Protein 5JY1 (pdb70)

Secondary structure (DSSP, 8-state):
--TTTT-EEEEETTTSHHHHHHHHHHHHTT-EEEEEES-HHHHHHHHHHHHHTT-EEEEEE--TT-HHHHHHHHHHHHHHHS---EEEE----------GGG--HHHHHHHIIIIIIHHHHHHHHHHHHHHHHT-EEEEEE--THHHHT-TT-HHHHHHHHHHHHHHHHHHHHHGGGTEEEEEEEE--SSHHHHHHHHH-TTHHHHHHHTSTT-SPPPIIIIIHHHHHHHHSGGGTT--S-EEEESTTTTTTB-----TTS-S---/--TTTT-EEEEETTTSHHHHHHHHHHHHTT-EEEEEES-HHHHHHHHHHHHHTT-EEEEEE--TT-HHHHHHHHHHHHHHHS---EEEE----------GGG--HHHHHHHIIIIIIHHHHHHHHHHHHHHHHT-EEEEEE--THHHHT-TT-HHHHHHHHHHHHHHHHHHHHHGGGTEEEEEEEE--SSHHHHHHHHH-TTHHHHHHHTSTT-SPPPIIIIIHHHHHHHTSGGGTT--S-EEEESTTTTTTB-----TTS-S---/--TTTT-EEEEETTTSHHHHHHHHHHHHTT-EEEEEES-HHHHHHHHHHHHHTT-EEEEEE--TT-HHHHHHHHHHHHHHHS---EEEE----------GGG--HHHHHHHIIIIIIHHHHHHHHHHHHHHHHT-EEEEEE--THHHHT-TT-HHHHHHHHHHHHHHHHHHHHHGGGTEEEEEEEE--SSHHHHHHHHH-TTHHHHHHHTSTT-SPPPIIIIIHHHHHHHTSGGGTT--S-EEEESTTTTTTB-----TTS-S---/--TTTT-EEEEETTTSHHHHHHHHHHHHTT-EEEEEES-HHHHHHHHHHHHHTT-EEEEEE--TT-HHHHHHHHHHHHHHHS---EEEE----------GGG--HHHHHHHIIIIIIHHHHHHHHHHHHHHHHT-EEEEEE--THHHHT-TT-HHHHHHHHHHHHHHHHHHHHHGGGTEEEEEEEE--SSHHHHHHHHH-TTHHHHHHHTSTT-SPPPIIIIIHHHHHHHTSGGGTT--S-EEEESTTTTTTB-----TTS-S---

InterPro domains:
  IPR002347 Short-chain dehydrogenase/reductase SDR [PF13561] (13-250)
  IPR002347 Short-chain dehydrogenase/reductase SDR [PR00080] (82-93)
  IPR002347 Short-chain dehydrogenase/reductase SDR [PR00080] (136-144)
  IPR002347 Short-chain dehydrogenase/reductase SDR [PR00080] (156-175)
  IPR002347 Short-chain dehydrogenase/reductase SDR [PR00081] (8-25)
  IPR002347 Short-chain dehydrogenase/reductase SDR [PR00081] (82-93)
  IPR002347 Short-chain dehydrogenase/reductase SDR [PR00081] (130-146)
  IPR002347 Short-chain dehydrogenase/reductase SDR [PR00081] (156-175)
  IPR002347 Short-chain dehydrogenase/reductase SDR [PR00081] (177-194)
  IPR002347 Short-chain dehydrogenase/reductase SDR [PR00081] (212-232)
  IPR020904 Short-chain dehydrogenase/reductase, conserved site [PS00061] (143-171)
  IPR036291 NAD(P)-binding domain superfamily [SSF51735] (5-251)

Nearest PDB structures (foldseek):
  5jy1-assembly1_D  TM=1.003E+00  e=1.343E-52  Paraburkholderia xenovorans LB400
  7djs-assembly1_D  TM=9.530E-01  e=1.860E-24  Pseudomonas aeruginosa
  6ixm-assembly1_B  TM=9.613E-01  e=5.898E-24  Chryseobacterium sp. CA49
  8y83-assembly1_A  TM=9.574E-01  e=8.338E-24  Sphingobacterium siyangense
  2zat-assembly1_A  TM=9.515E-01  e=1.794E-20  Sus scrofa

Solvent-accessible surface area: 34469 Å² total; per-residue (Å²): 126,27,59,1,83,149,63,3,0,4,0,5,16,0,6,36,28,31,0,78,0,0,0,42,11,0,7,83,47,27,1,0,0,0,0,1,16,105,71,70,84,53,0,113,49,1,10,93,52,2,108,95,80,74,21,116,3,45,13,24,120,3,50,17,59,42,82,69,28,4,62,39,1,8,131,28,0,42,130,113,56,46,14,1,5,0,0,0,11,22,21,91,70,92,19,75,90,39,24,1,43,102,4,54,24,125,36,0,105,80,5,5,31,6,3,1,23,8,5,0,34,0,1,43,15,0,3,80,11,0,81,130,91,85,20,0,0,1,0,0,8,6,11,10,18,3,60,10,0,2,14,38,56,0,0,45,0,0,0,9,7,0,2,14,0,2,1,57,0,0,0,4,0,0,0,14,15,18,0,0,0,0,0,0,1,20,32,21,55,12,76,71,24,120,123,83,30,93,93,70,136,61,44,40,138,63,21,20,29,26,14,6,0,7,28,23,2,52,18,31,100,1,0,0,24,0,0,5,0,1,0,2,79,16,0,74,0,0,0,3,12,36,0,21,0,1,0,0,12,36,5,13,8,51,81,36,41,38,117,78,37,144,35,100,64,78,134,23,59,1,82,150,63,2,0,2,0,6,15,0,2,35,27,30,0,68,0,0,0,42,11,0,7,83,48,20,1,0,0,0,0,1,16,92,68,82,86,42,0,111,82,0,7,76,33,1,113,147,78,72,19,93,7,44,10,26,114,4,52,14,59,41,85,69,28,4,61,38,1,7,150,31,0,43,134,105,61,45,14,0,4,0,0,0,11,22,21,95,65,90,17,75,94,37,23,1,51,101,4,54,23,121,32,0,104,81,4,6,33,6,5,1,32,9,6,0,36,1,1,47,20,0,10,97,10,0,98,124,87,78,20,0,0,1,0,0,9,6,10,10,17,3,58,10,0,2,13,38,56,0,0,42,0,0,0,11,7,1,1,15,0,2,1,58,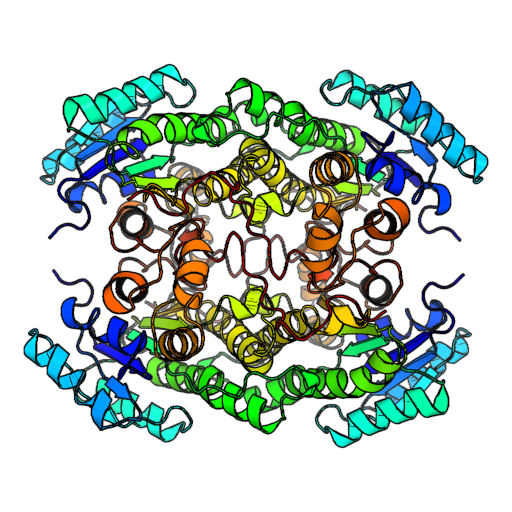0,0,0,4,0,0,0,15,3,22,0,0,0,0,0,0,1,21,31,18,54,12,78,68,24,118,121,84,29,92,92,75,136,56,44,39,137,62,21,18,22,27,17,9,0,7,26,21,2,50,17,28,100,3,0,0,26,0,0,4,0,1,0,2,82,14,0,73,0,0,0,3,12,35,0,20,0,0,0,0,12,36,6,10,8,49,80,37,39,34,117,73,38,126,44,111,49,79,139,24,57,1,75,152,63,3,0,4,0,6,15,0,6,37,26,31,0,75,0,0,0,42,13,0,8,85,46,20,0,0,0,0,0,1,17,93,68,76,88,53,0,113,102,1,8,90,34,2,108,92,84,73,18,95,6,44,12,26,118,4,51,14,60,43,79,69,27,4,60,38,1,8,131,31,0,43,130,119,65,45,14,0,4,0,0,0,10,21,23,92,68,88,20,75,90,44,28,1,37,106,4,54,22,128,36,0,76,82,5,1,25,4,5,1,26,8,4,1,36,1,2,46,18,0,3,76,10,0,82,126,88,88,19,0,1,1,0,0,9,6,10,11,18,3,58,10,0,2,16,38,56,0,0,44,0,0,0,9,7,0,2,14,0,2,1,58,0,0,0,5,0,0,0,10,10,22,0,1,0,0,0,0,1,20,30,21,57,13,88,76,24,122,66,82,29,93,92,74,135,59,46,43,118,58,21,22,18,24,13,6,0,6,32,22,2,47,18,41,109,1,0,0,23,0,0,3,0,1,0,1,82,14,0,72,0,1,0,3,12,36,0,20,0,1,0,0,12,35,6,12,7,49,75,35,66,33,117,76,41,44,36,117,79,78,142,22,61,1,88,160,61,5,0,4,0,5,16,0,5,35,27,32,0,78,0,0,0,42,11,0,7,85,46,16,1,0,0,0,0,1,17,91,70,78,70,45,0,113,101,2,6,95,53,2,110,93,80,73,20,111,3,41,12,24,119,3,50,15,61,42,85,68,28,4,63,37,1,9,134,28,0,45,131,114,58,43,13,1,4,0,0,0,10,21,22,93,69,85,18,75,92,36,26,1,51,102,4,54,26,121,35,0,107,79,4,6,32,8,4,1,33,7,4,0,35,1,2,46,18,0,10,96,10,1,94,121,88,73,21,0,0,0,0,0,8,6,12,10,18,3,58,10,0,2,16,39,58,0,0,43,0,0,0,10,7,0,2,15,0,2,0,56,0,0,0,5,0,0,0,9,1,22,0,0,0,1,0,0,1,20,32,19,55,14,80,66,25,120,117,81,29,92,92,70,136,60,42,41,142,64,21,18,29,27,14,5,0,8,28,22,2,53,16,31,101,1,0,0,25,0,0,4,0,0,0,1,80,16,0,62,0,0,0,3,12,37,0,20,0,1,0,0,11,37,5,12,9,50,82,36,40,36,118,78,40,132,35,101,68,78

Organism: Paraburkholderia xenovorans (strain LB400) (NCBI:txid266265)

Structure (mmCIF, N/CA/C/O backbone):
data_5JY1
#
_entry.id   5JY1
#
_cell.length_a   68.410
_cell.length_b   95.700
_cell.length_c   84.140
_cell.angle_alpha   90.000
_cell.angle_beta   98.520
_cell.angle_gamma   90.000
#
_symmetry.space_group_name_H-M   'P 1 21 1'
#
loop_
_entity.id
_entity.type
_entity.pdbx_description
1 polymer 'Putative short-chain dehydrogenase/reductase'
2 non-polymer NICOTINAMIDE-ADENINE-DINUCLEOTIDE
3 non-polymer 'CHLORIDE ION'
4 non-polymer 1,2-ETHANEDIOL
5 non-polymer 'ACETATE ION'
6 water water
#
loop_
_atom_site.group_PDB
_atom_site.id
_atom_site.type_symbol
_atom_site.label_atom_id
_atom_site.label_alt_id
_atom_site.label_comp_id
_atom_site.label_asym_id
_atom_site.label_entity_id
_atom_site.label_seq_id
_atom_site.pdbx_PDB_ins_code
_atom_site.Cartn_x
_atom_site.Cartn_y
_atom_site.Cartn_z
_atom_site.occupancy
_atom_site.B_iso_or_equiv
_atom_site.auth_seq_id
_atom_site.auth_comp_id
_atom_site.auth_asym_id
_atom_site.auth_atom_id
_atom_site.pdbx_PDB_model_num
ATOM 1 N N . MET A 1 9 ? 29.114 -8.637 9.473 1.00 59.68 1 MET A N 1
ATOM 2 C CA . MET A 1 9 ? 28.958 -8.645 10.922 1.00 58.31 1 MET A CA 1
ATOM 3 C C . MET A 1 9 ? 27.784 -7.766 11.337 1.00 49.57 1 MET A C 1
ATOM 4 O O . MET A 1 9 ? 27.813 -6.552 11.131 1.00 52.28 1 MET A O 1
ATOM 6 N N . GLY A 1 10 ? 26.752 -8.378 11.918 1.00 33.82 2 GLY A N 1
ATOM 7 C CA . GLY A 1 10 ? 25.623 -7.606 12.400 1.00 26.01 2 GLY A CA 1
ATOM 8 C C . GLY A 1 10 ? 26.015 -6.693 13.546 1.00 28.79 2 GLY A C 1
ATOM 9 O O . GLY A 1 10 ? 26.897 -6.999 14.345 1.00 34.28 2 GLY A O 1
ATOM 10 N N . LEU A 1 11 ? 25.328 -5.553 13.631 1.00 23.53 3 LEU A N 1
ATOM 11 C CA . LEU A 1 11 ? 25.675 -4.526 14.604 1.00 22.18 3 LEU A CA 1
ATOM 12 C C . LEU A 1 11 ? 25.286 -4.889 16.027 1.00 24.64 3 LEU A C 1
ATOM 13 O O . LEU A 1 11 ? 25.754 -4.228 16.962 1.00 23.43 3 LEU A O 1
ATOM 18 N N . LEU A 1 12 ? 24.450 -5.912 16.216 1.00 21.62 4 LEU A N 1
ATOM 19 C CA . LEU A 1 12 ? 23.977 -6.285 17.546 1.00 20.30 4 LEU A CA 1
ATOM 20 C C . LEU A 1 12 ? 24.272 -7.750 17.850 1.00 25.74 4 LEU A C 1
ATOM 21 O O . LEU A 1 12 ? 23.583 -8.367 18.669 1.00 22.79 4 LEU A O 1
ATOM 26 N N . GLU A 1 13 ? 25.290 -8.320 17.203 1.00 24.85 5 GLU A N 1
ATOM 27 C CA A GLU A 1 13 ? 25.626 -9.716 17.447 0.58 33.46 5 GLU A CA 1
ATOM 28 C CA B GLU A 1 13 ? 25.643 -9.714 17.444 0.42 33.78 5 GLU A CA 1
ATOM 29 C C . GLU A 1 13 ? 25.947 -9.940 18.919 1.00 25.74 5 GLU A C 1
ATOM 30 O O . GLU A 1 13 ? 26.564 -9.096 19.577 1.00 24.92 5 GLU A O 1
ATOM 41 N N . GLN A 1 14 ? 25.496 -11.085 19.435 1.00 25.42 6 GLN A N 1
ATOM 42 C CA . GLN A 1 14 ? 25.679 -11.503 20.824 1.00 24.47 6 GLN A CA 1
ATOM 43 C C . GLN A 1 14 ? 25.021 -10.560 21.831 1.00 24.69 6 GLN A C 1
ATOM 44 O O . GLN A 1 14 ? 25.314 -10.640 23.028 1.00 27.70 6 GLN A O 1
ATOM 50 N N . ARG A 1 15 ? 24.120 -9.682 21.388 1.00 21.61 7 ARG A N 1
ATOM 51 C CA . ARG A 1 15 ? 23.345 -8.841 22.292 1.00 15.94 7 ARG A CA 1
ATOM 52 C C . ARG A 1 15 ? 21.897 -9.325 22.368 1.00 21.27 7 ARG A C 1
ATOM 53 O O . ARG A 1 15 ? 21.384 -9.980 21.457 1.00 19.46 7 ARG A O 1
ATOM 61 N N . VAL A 1 16 ? 21.236 -9.004 23.480 1.00 18.35 8 VAL A N 1
ATOM 62 C CA . VAL A 1 16 ? 19.857 -9.406 23.737 1.00 18.87 8 VAL A CA 1
ATOM 63 C C . VAL A 1 16 ? 19.033 -8.139 23.925 1.00 18.38 8 VAL A C 1
ATOM 64 O O . VAL A 1 16 ? 19.451 -7.229 24.651 1.00 18.11 8 VAL A O 1
ATOM 68 N N . ALA A 1 17 ? 17.880 -8.066 23.255 1.00 17.00 9 ALA A N 1
ATOM 69 C CA . ALA A 1 17 ? 17.036 -6.878 23.257 1.00 15.37 9 ALA A CA 1
ATOM 70 C C . ALA A 1 17 ? 15.623 -7.237 23.694 1.00 19.41 9 ALA A C 1
ATOM 71 O O . ALA A 1 17 ? 15.117 -8.312 23.373 1.00 20.32 9 ALA A O 1
ATOM 73 N N . LEU A 1 18 ? 14.987 -6.332 24.431 1.00 15.62 10 LEU A N 1
ATOM 74 C CA . LEU A 1 18 ? 13.575 -6.451 24.767 1.00 15.89 10 LEU A CA 1
ATOM 75 C C . LEU A 1 18 ? 12.853 -5.216 24.245 1.00 17.16 10 LEU A C 1
ATOM 76 O O . LEU A 1 18 ? 13.220 -4.086 24.588 1.00 16.39 10 LEU A O 1
ATOM 81 N N . VAL A 1 19 ? 11.820 -5.436 23.431 1.00 16.23 11 VAL A N 1
ATOM 82 C CA . VAL A 1 19 ? 11.050 -4.367 22.800 1.00 17.48 11 VAL A CA 1
ATOM 83 C C . VAL A 1 19 ? 9.598 -4.500 23.251 1.00 17.22 11 VAL A C 1
ATOM 84 O O . VAL A 1 19 ? 8.941 -5.505 22.947 1.00 17.72 11 VAL A O 1
ATOM 88 N N . THR A 1 20 ? 9.092 -3.496 23.968 1.00 17.14 12 THR A N 1
ATOM 89 C CA . THR A 1 20 ? 7.698 -3.546 24.389 1.00 19.25 12 THR A CA 1
ATOM 90 C C . THR A 1 20 ? 6.787 -3.137 23.239 1.00 19.31 12 THR A C 1
ATOM 91 O O . THR A 1 20 ? 7.151 -2.325 22.387 1.00 18.66 12 THR A O 1
ATOM 95 N N . GLY A 1 21 ? 5.599 -3.732 23.209 1.00 20.88 13 GLY A N 1
ATOM 96 C CA . GLY A 1 21 ? 4.658 -3.453 22.138 1.00 21.82 13 GLY A CA 1
ATOM 97 C C . GLY A 1 21 ? 5.156 -3.847 20.766 1.00 22.60 13 GLY A C 1
ATOM 98 O O . GLY A 1 21 ? 4.794 -3.206 19.777 1.00 22.79 13 GLY A O 1
ATOM 99 N N . ALA A 1 22 ? 5.970 -4.896 20.678 1.00 20.37 14 ALA A N 1
ATOM 100 C CA . ALA A 1 22 ? 6.634 -5.270 19.436 1.00 23.15 14 ALA A CA 1
ATOM 101 C C . ALA A 1 22 ? 5.769 -6.116 18.513 1.00 26.26 14 ALA A C 1
ATOM 102 O O . ALA A 1 22 ? 6.289 -6.635 17.518 1.00 23.64 14 ALA A O 1
ATOM 104 N N . GLY A 1 23 ? 4.473 -6.274 18.807 1.00 21.34 15 GLY A N 1
ATOM 105 C CA . GLY A 1 23 ? 3.604 -7.006 17.904 1.00 22.27 15 GLY A CA 1
ATOM 106 C C . GLY A 1 23 ? 3.194 -6.240 16.663 1.00 26.78 15 GLY A C 1
ATOM 107 O O . GLY A 1 23 ? 2.810 -6.860 15.667 1.00 30.08 15 GLY A O 1
ATOM 108 N N . GLY A 1 24 ? 3.261 -4.911 16.694 1.00 26.38 16 GLY A N 1
ATOM 109 C CA . GLY A 1 24 ? 2.829 -4.130 15.555 1.00 31.23 16 GLY A CA 1
ATOM 110 C C . GLY A 1 24 ? 3.578 -2.819 15.442 1.00 26.33 16 GLY A C 1
ATOM 111 O O . GLY A 1 24 ? 4.418 -2.482 16.280 1.00 23.46 16 GLY A O 1
ATOM 112 N N . GLY A 1 25 ? 3.279 -2.095 14.361 1.00 27.48 17 GLY A N 1
ATOM 113 C CA . GLY A 1 25 ? 3.715 -0.714 14.215 1.00 26.73 17 GLY A CA 1
ATOM 114 C C . GLY A 1 25 ? 5.219 -0.545 14.282 1.00 29.90 17 GLY A C 1
ATOM 115 O O . GLY A 1 25 ? 5.994 -1.322 13.710 1.00 21.79 17 GLY A O 1
ATOM 116 N N . ILE A 1 26 ? 5.645 0.497 14.998 1.00 25.42 18 ILE A N 1
ATOM 117 C CA . ILE A 1 26 ? 7.069 0.802 15.079 1.00 21.18 18 ILE A CA 1
ATOM 118 C C . ILE A 1 26 ? 7.809 -0.272 15.868 1.00 17.71 18 ILE A C 1
ATOM 119 O O . ILE A 1 26 ? 8.930 -0.658 15.511 1.00 20.72 18 ILE A O 1
ATOM 124 N N . GLY A 1 27 ? 7.199 -0.779 16.943 1.00 18.24 19 GLY A N 1
ATOM 125 C CA . GLY A 1 27 ? 7.865 -1.797 17.739 1.00 20.41 19 GLY A CA 1
ATOM 126 C C . GLY A 1 27 ? 8.183 -3.042 16.935 1.00 20.07 19 GLY A C 1
ATOM 127 O O . GLY A 1 27 ? 9.253 -3.635 17.086 1.00 19.63 19 GLY A O 1
ATOM 128 N N . ARG A 1 28 ? 7.251 -3.454 16.069 1.00 18.97 20 ARG A N 1
ATOM 129 C CA . ARG A 1 28 ? 7.497 -4.582 15.177 1.00 20.58 20 ARG A CA 1
ATOM 130 C C . ARG A 1 28 ? 8.635 -4.281 14.211 1.00 21.53 20 ARG A C 1
ATOM 131 O O . ARG A 1 28 ? 9.485 -5.142 13.947 1.00 20.67 20 ARG A O 1
ATOM 139 N N . GLY A 1 29 ? 8.657 -3.068 13.660 1.00 23.31 21 GLY A N 1
ATOM 140 C CA . GLY A 1 29 ? 9.726 -2.709 12.745 1.00 19.93 21 GLY A CA 1
ATOM 141 C C . GLY A 1 29 ? 11.076 -2.692 13.430 1.00 20.06 21 GLY A C 1
ATOM 142 O O . GLY A 1 29 ? 12.073 -3.157 12.869 1.00 19.78 21 GLY A O 1
ATOM 143 N N . VAL A 1 30 ? 11.125 -2.170 14.658 1.00 16.18 22 VAL A N 1
ATOM 144 C CA . VAL A 1 30 ? 12.367 -2.178 15.427 1.00 16.64 22 VAL A CA 1
ATOM 145 C C . VAL A 1 30 ? 12.794 -3.610 15.741 1.00 19.97 22 VAL A C 1
ATOM 146 O O . VAL A 1 30 ? 13.967 -3.974 15.591 1.00 17.60 22 VAL A O 1
ATOM 150 N N . ALA A 1 31 ? 11.850 -4.445 16.191 1.00 19.28 23 ALA A N 1
ATOM 151 C CA . ALA A 1 31 ? 12.193 -5.822 16.531 1.00 17.70 23 ALA A CA 1
ATOM 152 C C . ALA A 1 31 ? 12.765 -6.568 15.331 1.00 21.04 23 ALA A C 1
ATOM 153 O O . ALA A 1 31 ? 13.757 -7.291 15.460 1.00 19.63 23 ALA A O 1
ATOM 155 N N . ARG A 1 32 ? 12.145 -6.416 14.158 1.00 20.01 24 ARG A N 1
ATOM 156 C CA . ARG A 1 32 ? 12.653 -7.082 12.961 1.00 18.70 24 ARG A CA 1
ATOM 157 C C . ARG A 1 32 ? 14.023 -6.542 12.562 1.00 27.43 24 ARG A C 1
ATOM 158 O O . ARG A 1 32 ? 14.897 -7.312 12.139 1.00 23.82 24 ARG A O 1
ATOM 166 N N . SER A 1 33 ? 14.228 -5.223 12.685 1.00 23.24 25 SER A N 1
ATOM 167 C CA A SER A 1 33 ? 15.540 -4.648 12.393 0.68 17.41 25 SER A CA 1
ATOM 168 C CA B SER A 1 33 ? 15.534 -4.643 12.395 0.32 18.85 25 SER A CA 1
ATOM 169 C C . SER A 1 33 ? 16.600 -5.200 13.332 1.00 21.88 25 SER A C 1
ATOM 170 O O . SER A 1 33 ? 17.708 -5.532 12.899 1.00 21.86 25 SER A O 1
ATOM 175 N N . PHE A 1 34 ? 16.279 -5.302 14.626 1.00 19.72 26 PHE A N 1
ATOM 176 C CA . PHE A 1 34 ? 17.207 -5.884 15.593 1.00 18.18 26 PHE A CA 1
ATOM 177 C C . PHE A 1 34 ? 17.524 -7.336 15.252 1.00 21.69 26 PHE A C 1
ATOM 178 O O . PHE A 1 34 ? 18.672 -7.779 15.379 1.00 19.25 26 PHE A O 1
ATOM 186 N N . GLY A 1 35 ? 16.507 -8.107 14.864 1.00 16.77 27 GLY A N 1
ATOM 187 C CA . GLY A 1 35 ? 16.749 -9.499 14.525 1.00 19.87 27 GLY A CA 1
ATOM 188 C C . GLY A 1 35 ? 17.726 -9.650 13.377 1.00 25.06 27 GLY A C 1
ATOM 189 O O . GLY A 1 35 ? 18.584 -10.536 13.393 1.00 25.84 27 GLY A O 1
ATOM 190 N N . ASN A 1 36 ? 17.623 -8.771 12.374 1.00 25.20 28 ASN A N 1
ATOM 191 C CA . ASN A 1 36 ? 18.514 -8.842 11.222 1.00 24.33 28 ASN A CA 1
ATOM 192 C C . ASN A 1 36 ? 19.928 -8.376 11.551 1.00 23.92 28 ASN A C 1
ATOM 193 O O . ASN A 1 36 ? 20.856 -8.674 10.792 1.00 27.41 28 ASN A O 1
ATOM 198 N N . GLU A 1 37 ? 20.117 -7.660 12.660 1.00 19.87 29 GLU A N 1
ATOM 199 C CA . GLU A 1 37 ? 21.450 -7.284 13.112 1.00 20.94 29 GLU A CA 1
ATOM 200 C C . GLU A 1 37 ? 22.035 -8.265 14.124 1.00 20.58 29 GLU A C 1
ATOM 201 O O . GLU A 1 37 ? 23.076 -7.972 14.717 1.00 23.81 29 GLU A O 1
ATOM 207 N N . GLY A 1 38 ? 21.396 -9.415 14.339 1.00 21.65 30 GLY A N 1
ATOM 208 C CA . GLY A 1 38 ? 21.972 -10.465 15.148 1.00 20.24 30 GLY A CA 1
ATOM 209 C C . GLY A 1 38 ? 21.557 -10.488 16.604 1.00 21.43 30 GLY A C 1
ATOM 210 O O . GLY A 1 38 ? 22.035 -11.352 17.348 1.00 25.49 30 GLY A O 1
ATOM 211 N N . ALA A 1 39 ? 20.697 -9.576 17.040 1.00 18.02 31 ALA A N 1
ATOM 212 C CA . ALA A 1 39 ? 20.254 -9.599 18.425 1.00 16.32 31 ALA A CA 1
ATOM 213 C C . ALA A 1 39 ? 19.183 -10.662 18.612 1.00 22.08 31 ALA A C 1
ATOM 214 O O . ALA A 1 39 ? 18.427 -10.979 17.690 1.00 23.97 31 ALA A O 1
ATOM 216 N N . ALA A 1 40 ? 19.141 -11.232 19.815 1.00 20.59 32 ALA A N 1
ATOM 217 C CA . ALA A 1 40 ? 18.019 -12.053 20.242 1.00 20.37 32 ALA A CA 1
ATOM 218 C C . ALA A 1 40 ? 16.967 -11.105 20.793 1.00 20.33 32 ALA A C 1
ATOM 219 O O . ALA A 1 40 ? 17.271 -10.284 21.667 1.00 21.69 32 ALA A O 1
ATOM 221 N N . VAL A 1 41 ? 15.751 -11.176 20.266 1.00 16.94 33 VAL A N 1
ATOM 222 C CA . VAL A 1 41 ? 14.752 -10.147 20.539 1.00 20.67 33 VAL A CA 1
ATOM 223 C C . VAL A 1 41 ? 13.597 -10.752 21.323 1.00 17.17 33 VAL A C 1
ATOM 224 O O . VAL A 1 41 ? 12.905 -11.650 20.827 1.00 19.41 33 VAL A O 1
ATOM 228 N N . ILE A 1 42 ? 13.364 -10.222 22.522 1.00 20.93 34 ILE A N 1
ATOM 229 C CA . ILE A 1 42 ? 12.167 -10.549 23.292 1.00 20.56 34 ILE A CA 1
ATOM 230 C C . ILE A 1 42 ? 11.018 -9.666 22.825 1.00 18.66 34 ILE A C 1
ATOM 231 O O . ILE A 1 42 ? 11.108 -8.431 22.851 1.00 18.72 34 ILE A O 1
ATOM 236 N N . ILE A 1 43 ? 9.928 -10.300 22.404 1.00 19.63 35 ILE A N 1
ATOM 237 C CA . ILE A 1 43 ? 8.748 -9.596 21.906 1.00 22.44 35 ILE A CA 1
ATOM 238 C C . ILE A 1 43 ? 7.833 -9.452 23.116 1.00 20.28 35 ILE A C 1
ATOM 239 O O . ILE A 1 43 ? 7.060 -10.351 23.445 1.00 21.45 35 ILE A O 1
ATOM 244 N N . ALA A 1 44 ? 7.959 -8.323 23.815 1.00 17.01 36 ALA A N 1
ATOM 245 C CA . ALA A 1 44 ? 7.233 -8.110 25.070 1.00 15.80 36 ALA A CA 1
ATOM 246 C C . ALA A 1 44 ? 5.921 -7.403 24.753 1.00 23.04 36 ALA A C 1
ATOM 247 O O . ALA A 1 44 ? 5.810 -6.179 24.829 1.00 18.72 36 ALA A O 1
ATOM 249 N N . GLU A 1 45 ? 4.901 -8.198 24.425 1.00 20.98 37 GLU A N 1
ATOM 250 C CA . GLU A 1 45 ? 3.681 -7.729 23.780 1.00 25.54 37 GLU A CA 1
ATOM 251 C C . GLU A 1 45 ? 2.460 -8.313 24.489 1.00 25.08 37 GLU A C 1
ATOM 252 O O . GLU A 1 45 ? 2.477 -9.473 24.909 1.00 24.90 37 GLU A O 1
ATOM 258 N N . ILE A 1 46 ? 1.399 -7.507 24.632 1.00 22.45 38 ILE A N 1
ATOM 259 C CA . ILE A 1 46 ? 0.195 -7.984 25.325 1.00 23.11 38 ILE A CA 1
ATOM 260 C C . ILE A 1 46 ? -0.715 -8.790 24.393 1.00 25.27 38 ILE A C 1
ATOM 261 O O . ILE A 1 46 ? -1.434 -9.695 24.849 1.00 26.15 38 ILE A O 1
ATOM 266 N N . ASN A 1 47 ? -0.701 -8.486 23.095 1.00 24.91 39 ASN A N 1
ATOM 267 C CA . ASN A 1 47 ? -1.516 -9.191 22.111 1.00 29.24 39 ASN A CA 1
ATOM 268 C C . ASN A 1 47 ? -0.787 -10.470 21.722 1.00 28.21 39 ASN A C 1
ATOM 269 O O . ASN A 1 47 ? 0.234 -10.425 21.028 1.00 28.49 39 ASN A O 1
ATOM 274 N N . GLU A 1 48 ? -1.310 -11.614 22.167 1.00 28.03 40 GLU A N 1
ATOM 275 C CA . GLU A 1 48 ? -0.614 -12.871 21.926 1.00 28.84 40 GLU A CA 1
ATOM 276 C C . GLU A 1 48 ? -0.516 -13.178 20.436 1.00 31.02 40 GLU A C 1
ATOM 277 O O . GLU A 1 48 ? 0.497 -13.714 19.971 1.00 29.32 40 GLU A O 1
ATOM 283 N N . SER A 1 49 ? -1.556 -12.841 19.669 1.00 31.69 41 SER A N 1
ATOM 284 C CA . SER A 1 49 ? -1.575 -13.200 18.255 1.00 33.64 41 SER A CA 1
ATOM 285 C C . SER A 1 49 ? -0.500 -12.449 17.475 1.00 31.26 41 SER A C 1
ATOM 286 O O . SER A 1 49 ? 0.291 -13.055 16.742 1.00 31.03 41 SER A O 1
ATOM 289 N N . THR A 1 50 ? -0.455 -11.126 17.611 1.00 29.61 42 THR A N 1
ATOM 290 C CA . THR A 1 50 ? 0.552 -10.371 16.874 1.00 28.06 42 THR A CA 1
ATOM 291 C C . THR A 1 50 ? 1.943 -10.575 17.460 1.00 28.35 42 THR A C 1
ATOM 292 O O . THR A 1 50 ? 2.934 -10.552 16.718 1.00 29.40 42 THR A O 1
ATOM 296 N N . GLY A 1 51 ? 2.038 -10.780 18.777 1.00 25.14 43 GLY A N 1
ATOM 297 C CA . GLY A 1 51 ? 3.340 -11.014 19.387 1.00 25.92 43 GLY A CA 1
ATOM 298 C C . GLY A 1 51 ? 3.995 -12.289 18.892 1.00 27.98 43 GLY A C 1
ATOM 299 O O . GLY A 1 51 ? 5.193 -12.310 18.594 1.00 23.69 43 GLY A O 1
ATOM 300 N N . ARG A 1 52 ? 3.221 -13.370 18.799 1.00 27.21 44 ARG A N 1
ATOM 301 C CA . ARG A 1 52 ? 3.762 -14.610 18.252 1.00 26.84 44 ARG A CA 1
ATOM 302 C C . ARG A 1 52 ? 4.079 -14.473 16.769 1.00 31.83 44 ARG A C 1
ATOM 303 O O . ARG A 1 52 ? 5.056 -15.058 16.291 1.00 29.94 44 ARG A O 1
ATOM 311 N N . GLN A 1 53 ? 3.281 -13.696 16.032 1.00 35.02 45 GLN A N 1
ATOM 312 C CA . GLN A 1 53 ? 3.531 -13.523 14.603 1.00 33.16 45 GLN A CA 1
ATOM 313 C C . GLN A 1 53 ? 4.891 -12.884 14.350 1.00 27.47 45 GLN A C 1
ATOM 314 O O . GLN A 1 53 ? 5.597 -13.266 13.409 1.00 32.36 45 GLN A O 1
ATOM 316 N N . VAL A 1 54 ? 5.284 -11.922 15.189 1.00 25.94 46 VAL A N 1
ATOM 317 C CA . VAL A 1 54 ? 6.566 -11.249 14.997 1.00 26.64 46 VAL A CA 1
ATOM 318 C C . VAL A 1 54 ? 7.721 -12.147 15.424 1.00 27.08 46 VAL A C 1
ATOM 319 O O . VAL A 1 54 ? 8.770 -12.175 14.767 1.00 27.47 46 VAL A O 1
ATOM 323 N N . GLU A 1 55 ? 7.561 -12.880 16.533 1.00 25.17 47 GLU A N 1
ATOM 324 C CA . GLU A 1 55 ? 8.558 -13.881 16.912 1.00 24.16 47 GLU A CA 1
ATOM 325 C C . GLU A 1 55 ? 8.852 -14.821 15.747 1.00 26.99 47 GLU A C 1
ATOM 326 O O . GLU A 1 55 ? 10.013 -15.063 15.398 1.00 28.44 47 GLU A O 1
ATOM 332 N N . GLN A 1 56 ? 7.800 -15.341 15.115 1.00 28.98 48 GLN A N 1
ATOM 333 C CA . GLN A 1 56 ? 7.986 -16.275 14.012 1.00 30.72 48 GLN A CA 1
ATOM 334 C C . GLN A 1 56 ? 8.577 -15.593 12.784 1.00 34.32 48 GLN A C 1
ATOM 335 O O . GLN A 1 56 ? 9.362 -16.212 12.056 1.00 32.75 48 GLN A O 1
ATOM 341 N N . GLU A 1 57 ? 8.214 -14.330 12.532 1.00 31.23 49 GLU A N 1
ATOM 342 C CA . GLU A 1 57 ? 8.811 -13.598 11.416 1.00 32.53 49 GLU A CA 1
ATOM 343 C C . GLU A 1 57 ? 10.321 -13.492 11.579 1.00 32.03 49 GLU A C 1
ATOM 344 O O . GLU A 1 57 ? 11.080 -13.728 10.631 1.00 31.54 49 GLU A O 1
ATOM 350 N N . ILE A 1 58 ? 10.775 -13.134 12.780 1.00 24.26 50 ILE A N 1
ATOM 351 C CA . ILE A 1 58 ? 12.206 -12.985 13.024 1.00 25.51 50 ILE A CA 1
ATOM 352 C C . ILE A 1 58 ? 12.917 -14.320 12.852 1.00 33.38 50 ILE A C 1
ATOM 353 O O . ILE A 1 58 ? 14.005 -14.388 12.268 1.00 34.36 50 ILE A O 1
ATOM 358 N N . ARG A 1 59 ? 12.306 -15.404 13.343 1.00 27.66 51 ARG A N 1
ATOM 359 C CA . ARG A 1 59 ? 12.910 -16.725 13.193 1.00 31.84 51 ARG A CA 1
ATOM 360 C C . ARG A 1 59 ? 12.982 -17.137 11.729 1.00 32.81 51 ARG A C 1
ATOM 361 O O . ARG A 1 59 ? 14.012 -17.646 11.273 1.00 35.03 51 ARG A O 1
ATOM 369 N N . GLU A 1 60 ? 11.901 -16.916 10.975 1.00 31.79 52 GLU A N 1
ATOM 370 C CA . GLU A 1 60 ? 11.873 -17.295 9.567 1.00 39.68 52 GLU A CA 1
ATOM 371 C C . GLU A 1 60 ? 12.910 -16.537 8.750 1.00 40.25 52 GLU A C 1
ATOM 372 O O . GLU A 1 60 ? 13.334 -17.025 7.697 1.00 42.65 52 GLU A O 1
ATOM 374 N N . MET A 1 61 ? 13.332 -15.367 9.212 1.00 36.22 53 MET A N 1
ATOM 375 C CA . MET A 1 61 ? 14.377 -14.595 8.558 1.00 34.54 53 MET A CA 1
ATOM 376 C C . MET A 1 61 ? 15.768 -14.955 9.060 1.00 34.16 53 MET A C 1
ATOM 377 O O . MET A 1 61 ? 16.733 -14.271 8.710 1.00 39.31 53 MET A O 1
ATOM 382 N N . GLY A 1 62 ? 15.890 -16.002 9.872 1.00 33.30 54 GLY A N 1
ATOM 383 C CA . GLY A 1 62 ? 17.177 -16.456 10.352 1.00 33.74 54 GLY A CA 1
ATOM 384 C C . GLY A 1 62 ? 17.643 -15.867 11.665 1.00 34.84 54 GLY A C 1
ATOM 385 O O . GLY A 1 62 ? 18.782 -16.128 12.065 1.00 36.90 54 GLY A O 1
ATOM 386 N N . GLY A 1 63 ? 16.808 -15.085 12.353 1.00 29.39 55 GLY A N 1
ATOM 387 C CA . GLY A 1 63 ? 17.177 -14.494 13.620 1.00 28.02 55 GLY A CA 1
ATOM 388 C C . GLY A 1 63 ? 16.704 -15.315 14.814 1.00 28.44 55 GLY A C 1
ATOM 389 O O . GLY A 1 63 ? 16.166 -16.411 14.684 1.00 29.16 55 GLY A O 1
ATOM 390 N N . ARG A 1 64 ? 16.934 -14.754 16.003 1.00 27.51 56 ARG A N 1
ATOM 391 C CA A ARG A 1 64 ? 16.523 -15.349 17.270 0.48 26.74 56 ARG A CA 1
ATOM 392 C CA B ARG A 1 64 ? 16.500 -15.360 17.254 0.52 26.67 56 ARG A CA 1
ATOM 393 C C . ARG A 1 64 ? 15.502 -14.442 17.944 1.00 25.54 56 ARG A C 1
ATOM 394 O O . ARG A 1 64 ? 15.707 -13.227 18.022 1.00 25.71 56 ARG A O 1
ATOM 409 N N . SER A 1 65 ? 14.416 -15.032 18.440 1.00 22.95 57 SER A N 1
ATOM 410 C CA . SER A 1 65 ? 13.364 -14.248 19.073 1.00 20.66 57 SER A CA 1
ATOM 411 C C . SER A 1 65 ? 12.577 -15.136 20.027 1.00 21.84 57 SER A C 1
ATOM 412 O O . SER A 1 65 ? 12.564 -16.360 19.892 1.00 24.52 57 SER A O 1
ATOM 415 N N . LEU A 1 66 ? 11.927 -14.496 20.997 1.00 25.14 58 LEU A N 1
ATOM 416 C CA . LEU A 1 66 ? 11.011 -15.187 21.901 1.00 22.27 58 LEU A CA 1
ATOM 417 C C . LEU A 1 66 ? 9.875 -14.243 22.255 1.00 20.48 58 LEU A C 1
ATOM 418 O O . LEU A 1 66 ? 10.111 -13.146 22.773 1.00 22.27 58 LEU A O 1
ATOM 423 N N . PHE A 1 67 ? 8.649 -14.670 21.986 1.00 24.76 59 PHE A N 1
ATOM 424 C CA . PHE A 1 67 ? 7.490 -13.930 22.454 1.00 24.50 59 PHE A CA 1
ATOM 425 C C . PHE A 1 67 ? 7.298 -14.188 23.941 1.00 19.33 59 PHE A C 1
ATOM 426 O O . PHE A 1 67 ? 7.277 -15.345 24.382 1.00 20.69 59 PHE A O 1
ATOM 434 N N . VAL A 1 68 ? 7.172 -13.112 24.712 1.00 22.60 60 VAL A N 1
ATOM 435 C CA . VAL A 1 68 ? 6.865 -13.192 26.137 1.00 21.26 60 VAL A CA 1
ATOM 436 C C . VAL A 1 68 ? 5.675 -12.278 26.379 1.00 21.07 60 VAL A C 1
ATOM 437 O O . VAL A 1 68 ? 5.797 -11.052 26.255 1.00 19.75 60 VAL A O 1
ATOM 441 N N . LYS A 1 69 ? 4.519 -12.867 26.694 1.00 21.26 61 LYS A N 1
ATOM 442 C CA . LYS A 1 69 ? 3.348 -12.047 26.960 1.00 20.61 61 LYS A CA 1
ATOM 443 C C . LYS A 1 69 ? 3.646 -11.110 28.124 1.00 20.14 61 LYS A C 1
ATOM 444 O O . LYS A 1 69 ? 4.091 -11.547 29.193 1.00 21.26 61 LYS A O 1
ATOM 450 N N . THR A 1 70 ? 3.412 -9.816 27.897 1.00 20.23 62 THR A N 1
ATOM 451 C CA . THR A 1 70 ? 3.794 -8.747 28.812 1.00 21.24 62 THR A CA 1
ATOM 452 C C . THR A 1 70 ? 2.726 -7.667 28.793 1.00 24.13 62 THR A C 1
ATOM 453 O O . THR A 1 70 ? 2.309 -7.226 27.718 1.00 22.07 62 THR A O 1
ATOM 457 N N . ASP A 1 71 ? 2.298 -7.241 29.981 1.00 18.97 63 ASP A N 1
ATOM 458 C CA . ASP A 1 71 ? 1.374 -6.123 30.160 1.00 23.15 63 ASP A CA 1
ATOM 459 C C . ASP A 1 71 ? 2.162 -5.027 30.868 1.00 20.52 63 ASP A C 1
ATOM 460 O O . ASP A 1 71 ? 2.416 -5.131 32.073 1.00 20.27 63 ASP A O 1
ATOM 465 N N . VAL A 1 72 ? 2.537 -3.975 30.129 1.00 20.88 64 VAL A N 1
ATOM 466 C CA . VAL A 1 72 ? 3.422 -2.947 30.675 1.00 17.89 64 VAL A CA 1
ATOM 467 C C . VAL A 1 72 ? 2.702 -2.042 31.671 1.00 21.51 64 VAL A C 1
ATOM 468 O O . VAL A 1 72 ? 3.327 -1.153 32.254 1.00 21.93 64 VAL A O 1
ATOM 472 N N . THR A 1 73 ? 1.398 -2.252 31.882 1.00 19.51 65 THR A N 1
ATOM 473 C CA . THR A 1 73 ? 0.732 -1.578 32.994 1.00 21.45 65 THR A CA 1
ATOM 474 C C . THR A 1 73 ? 0.970 -2.286 34.322 1.00 20.06 65 THR A C 1
ATOM 475 O O . THR A 1 73 ? 0.531 -1.781 35.363 1.00 21.92 65 THR A O 1
ATOM 479 N N . SER A 1 74 ? 1.678 -3.420 34.319 1.00 18.07 66 SER A N 1
ATOM 480 C CA . SER A 1 74 ? 1.942 -4.192 35.527 1.00 18.56 66 SER A CA 1
ATOM 481 C C . SER A 1 74 ? 3.441 -4.296 35.744 1.00 19.89 66 SER A C 1
ATOM 482 O O . SER A 1 74 ? 4.153 -4.889 34.926 1.00 18.33 66 SER A O 1
ATOM 485 N N . LYS A 1 75 ? 3.912 -3.732 36.856 1.00 16.15 67 LYS A N 1
ATOM 486 C CA . LYS A 1 75 ? 5.320 -3.827 37.219 1.00 15.99 67 LYS A CA 1
ATOM 487 C C . LYS A 1 75 ? 5.792 -5.280 37.254 1.00 19.84 67 LY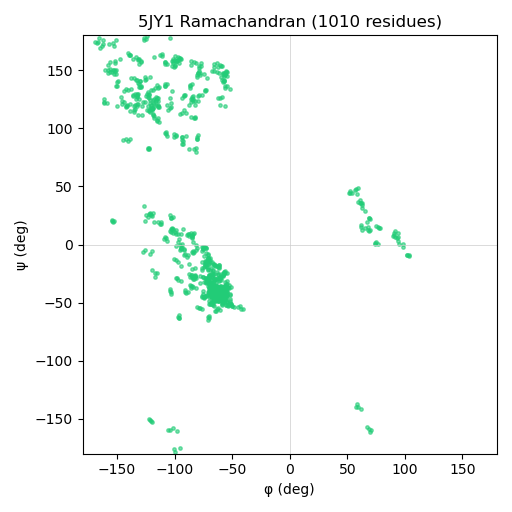S A C 1
ATOM 488 O O . LYS A 1 75 ? 6.871 -5.607 36.747 1.00 17.72 67 LYS A O 1
ATOM 494 N N . ALA A 1 76 ? 4.993 -6.167 37.852 1.00 19.61 68 ALA A N 1
ATOM 495 C CA . ALA A 1 76 ? 5.394 -7.569 37.949 1.00 18.59 68 ALA A CA 1
ATOM 496 C C . ALA A 1 76 ? 5.566 -8.197 36.572 1.00 19.10 68 ALA A C 1
ATOM 497 O O . ALA A 1 76 ? 6.493 -8.983 36.358 1.00 18.77 68 ALA A O 1
ATOM 499 N N . SER A 1 77 ? 4.685 -7.860 35.625 1.00 15.96 69 SER A N 1
ATOM 500 C CA . SER A 1 77 ? 4.760 -8.456 34.291 1.00 17.34 69 SER A CA 1
ATOM 501 C C . SER A 1 77 ? 6.015 -8.007 33.557 1.00 19.45 69 SER A C 1
ATOM 502 O O . SER A 1 77 ? 6.678 -8.811 32.890 1.00 16.98 69 SER A O 1
ATOM 505 N N . ILE A 1 78 ? 6.349 -6.722 33.673 1.00 17.46 70 ILE A N 1
ATOM 506 C CA . ILE A 1 78 ? 7.582 -6.203 33.088 1.00 16.81 70 ILE A CA 1
ATOM 507 C C . ILE A 1 78 ? 8.793 -6.894 33.703 1.00 18.46 70 ILE A C 1
ATOM 508 O O . ILE A 1 78 ? 9.711 -7.327 32.996 1.00 19.13 70 ILE A O 1
ATOM 513 N N . GLU A 1 79 ? 8.813 -7.002 35.037 1.00 19.11 71 GLU A N 1
ATOM 514 C CA . GLU A 1 79 ? 9.945 -7.628 35.710 1.00 18.50 71 GLU A CA 1
ATOM 515 C C . GLU A 1 79 ? 10.076 -9.089 35.306 1.00 18.88 71 GLU A C 1
ATOM 516 O O . GLU A 1 79 ? 11.189 -9.590 35.103 1.00 18.37 71 GLU A O 1
ATOM 522 N N . ALA A 1 80 ? 8.944 -9.767 35.126 1.00 16.83 72 ALA A N 1
ATOM 523 C CA . ALA A 1 80 ? 8.983 -11.155 34.677 1.00 18.45 72 ALA A CA 1
ATOM 524 C C . ALA A 1 80 ? 9.556 -11.261 33.267 1.00 20.44 72 ALA A C 1
ATOM 525 O O . ALA A 1 80 ? 10.326 -12.183 32.969 1.00 18.19 72 ALA A O 1
ATOM 527 N N . ALA A 1 81 ? 9.210 -10.315 32.393 1.00 18.36 73 ALA A N 1
ATOM 528 C CA . ALA A 1 81 ? 9.736 -10.343 31.032 1.00 16.65 73 ALA A CA 1
ATOM 529 C C . ALA A 1 81 ? 11.242 -10.096 31.007 1.00 17.93 73 ALA A C 1
ATOM 530 O O . ALA A 1 81 ? 11.965 -10.708 30.210 1.00 18.38 73 ALA A O 1
ATOM 532 N N . VAL A 1 82 ? 11.732 -9.206 31.873 1.00 18.53 74 VAL A N 1
ATOM 533 C CA . VAL A 1 82 ? 13.173 -8.973 31.970 1.00 18.52 74 VAL A CA 1
ATOM 534 C C . VAL A 1 82 ? 13.889 -10.235 32.446 1.00 20.74 74 VAL A C 1
ATOM 535 O O . VAL A 1 82 ? 14.947 -10.600 31.916 1.00 20.71 74 VAL A O 1
ATOM 539 N N . ARG A 1 83 ? 13.325 -10.928 33.445 1.00 18.07 75 ARG A N 1
ATOM 540 C CA . ARG A 1 83 ? 13.918 -12.194 33.873 1.00 17.09 75 ARG A CA 1
ATOM 541 C C . ARG A 1 83 ? 13.909 -13.215 32.744 1.00 22.31 75 ARG A C 1
ATOM 542 O O . ARG A 1 83 ? 14.870 -13.974 32.585 1.00 24.54 75 ARG A O 1
ATOM 550 N N . SER A 1 84 ? 12.818 -13.267 31.972 1.00 21.46 76 SER A N 1
ATOM 551 C CA . SER A 1 84 ? 12.754 -14.195 30.844 1.00 23.71 76 SER A CA 1
ATOM 552 C C . SER A 1 84 ? 13.878 -13.937 29.847 1.00 23.78 76 SER A C 1
ATOM 553 O O . SER A 1 84 ? 14.493 -14.884 29.338 1.00 25.67 76 SER A O 1
ATOM 556 N N . ALA A 1 85 ? 14.164 -12.666 29.551 1.00 20.09 77 ALA A N 1
ATOM 557 C CA . ALA A 1 85 ? 15.265 -12.354 28.643 1.00 19.52 77 ALA A CA 1
ATOM 558 C C . ALA A 1 85 ? 16.588 -12.905 29.169 1.00 21.28 77 ALA A C 1
ATOM 559 O O . ALA A 1 85 ? 17.340 -13.554 28.432 1.00 24.84 77 ALA A O 1
ATOM 561 N N . VAL A 1 86 ? 16.892 -12.650 30.445 1.00 21.69 78 VAL A N 1
ATOM 562 C CA . VAL A 1 86 ? 18.169 -13.085 31.002 1.00 22.62 78 VAL A CA 1
ATOM 563 C C . VAL A 1 86 ? 18.222 -14.607 31.100 1.00 26.95 78 VAL A C 1
ATOM 564 O O . VAL A 1 86 ? 19.241 -15.231 30.772 1.00 25.00 78 VAL A O 1
ATOM 568 N N . GLU A 1 87 ? 17.126 -15.230 31.541 1.00 24.95 79 GLU A N 1
ATOM 569 C CA . GLU A 1 87 ? 17.110 -16.685 31.686 1.00 25.58 79 GLU A CA 1
ATOM 570 C C . GLU A 1 87 ? 17.242 -17.388 30.338 1.00 28.09 79 GLU A C 1
ATOM 571 O O . GLU A 1 87 ? 17.988 -18.366 30.211 1.00 31.90 79 GLU A O 1
ATOM 577 N N . GLN A 1 88 ? 16.557 -16.885 29.310 1.00 26.38 80 GLN A N 1
ATOM 578 C CA . GLN A 1 88 ? 16.539 -17.583 28.028 1.00 28.19 80 GLN A CA 1
ATOM 579 C C . GLN A 1 88 ? 17.779 -17.294 27.191 1.00 26.24 80 GLN A C 1
ATOM 580 O O . GLN A 1 88 ? 18.271 -18.181 26.485 1.00 26.15 80 GLN A O 1
ATOM 586 N N . PHE A 1 89 ? 18.289 -16.063 27.229 1.00 24.18 81 PHE A N 1
ATOM 587 C CA . PHE A 1 89 ? 19.362 -15.675 26.326 1.00 24.69 81 PHE A CA 1
ATOM 588 C C . PHE A 1 89 ? 20.641 -15.205 27.007 1.00 27.14 81 PHE A C 1
ATOM 589 O O . PHE A 1 89 ? 21.634 -14.964 26.306 1.00 25.86 81 PHE A O 1
ATOM 597 N N . GLY A 1 90 ? 20.646 -15.025 28.327 1.00 23.87 82 GLY A N 1
ATOM 598 C CA . GLY A 1 90 ? 21.874 -14.807 29.060 1.00 22.59 82 GLY A CA 1
ATOM 599 C C . GLY A 1 90 ? 22.142 -13.381 29.492 1.00 21.24 82 GLY A C 1
ATOM 600 O O . GLY A 1 90 ? 23.083 -13.162 30.265 1.00 21.49 82 GLY A O 1
ATOM 601 N N . SER A 1 91 ? 21.364 -12.412 29.012 1.00 20.63 83 SER A N 1
ATOM 602 C CA . SER A 1 91 ? 21.590 -11.003 29.314 1.00 19.73 83 SER A CA 1
ATOM 603 C C . SER A 1 91 ? 20.353 -10.218 28.894 1.00 17.56 83 SER A C 1
ATOM 604 O O . SER A 1 91 ? 19.428 -10.764 28.287 1.00 21.40 83 SER A O 1
ATOM 607 N N . LEU A 1 92 ? 20.347 -8.918 29.217 1.00 16.80 84 LEU A N 1
ATOM 608 C CA . LEU A 1 92 ? 19.386 -7.981 28.621 1.00 14.62 84 LEU A CA 1
ATOM 609 C C . LEU A 1 92 ? 20.156 -6.691 28.357 1.00 16.15 84 LEU A C 1
ATOM 610 O O . LEU A 1 92 ? 20.196 -5.791 29.201 1.00 17.40 84 LEU A O 1
ATOM 615 N N . ASP A 1 93 ? 20.757 -6.615 27.171 1.00 15.71 85 ASP A N 1
ATOM 616 C CA . ASP A 1 93 ? 21.668 -5.535 26.822 1.00 14.78 85 ASP A CA 1
ATOM 617 C C . ASP A 1 93 ? 20.954 -4.285 26.341 1.00 17.46 85 ASP A C 1
ATOM 618 O O . ASP A 1 93 ? 21.484 -3.182 26.513 1.00 15.63 85 ASP A O 1
ATOM 623 N N . ILE A 1 94 ? 19.767 -4.440 25.753 1.00 15.19 86 ILE A N 1
ATOM 624 C CA . ILE A 1 94 ? 19.081 -3.375 25.024 1.00 14.62 86 ILE A CA 1
ATOM 625 C C . ILE A 1 94 ? 17.611 -3.378 25.419 1.00 16.28 86 ILE A C 1
ATOM 626 O O . ILE A 1 94 ? 16.943 -4.413 25.313 1.00 15.65 86 ILE A O 1
ATOM 631 N N . LEU A 1 95 ? 17.089 -2.223 25.832 1.00 14.89 87 LEU A N 1
ATOM 632 C CA . LEU A 1 95 ? 15.673 -2.077 26.162 1.00 13.37 87 LEU A CA 1
ATOM 633 C C . LEU A 1 95 ? 15.053 -0.991 25.291 1.00 15.22 87 LEU A C 1
ATOM 634 O O . LEU A 1 95 ? 15.587 0.120 25.218 1.00 15.03 87 LEU A O 1
ATOM 639 N N . VAL A 1 96 ? 13.936 -1.313 24.634 1.00 12.12 88 VAL A N 1
ATOM 640 C CA . VAL A 1 96 ? 13.192 -0.353 23.819 1.00 15.79 88 VAL A CA 1
ATOM 641 C C . VAL A 1 96 ? 11.786 -0.235 24.392 1.00 15.66 88 VAL A C 1
ATOM 642 O O . VAL A 1 96 ? 11.033 -1.218 24.407 1.00 15.60 88 VAL A O 1
ATOM 646 N N . ASN A 1 97 ? 11.431 0.966 24.859 1.00 15.63 89 ASN A N 1
ATOM 647 C CA . ASN A 1 97 ? 10.147 1.216 25.520 1.00 14.99 89 ASN A CA 1
ATOM 648 C C . ASN A 1 97 ? 9.215 1.857 24.501 1.00 18.06 89 ASN A C 1
ATOM 649 O O . ASN A 1 97 ? 9.220 3.073 24.304 1.00 20.23 89 ASN A O 1
ATOM 654 N N . ASN A 1 98 ? 8.404 1.029 23.860 1.00 20.05 90 ASN A N 1
ATOM 655 C CA . ASN A 1 98 ? 7.665 1.436 22.679 1.00 19.80 90 ASN A CA 1
ATOM 656 C C . ASN A 1 98 ? 6.150 1.333 22.825 1.00 23.02 90 ASN A C 1
ATOM 657 O O . ASN A 1 98 ? 5.435 2.047 22.113 1.00 23.08 90 ASN A O 1
ATOM 662 N N . ALA A 1 99 ? 5.645 0.511 23.747 1.00 20.67 91 ALA A N 1
ATOM 663 C CA . ALA A 1 99 ? 4.215 0.229 23.832 1.00 21.60 91 ALA A CA 1
ATOM 664 C C . ALA A 1 99 ? 3.391 1.506 24.005 1.00 21.76 91 ALA A C 1
ATOM 665 O O . ALA A 1 99 ? 3.811 2.465 24.655 1.00 21.18 91 ALA A O 1
ATOM 667 N N . PHE A 1 100 ? 2.183 1.493 23.442 1.00 24.30 92 PHE A N 1
ATOM 668 C CA . PHE A 1 100 ? 1.325 2.668 23.402 1.00 28.85 92 PHE A CA 1
ATOM 669 C C . PHE A 1 100 ? -0.140 2.241 23.421 1.00 23.14 92 PHE A C 1
ATOM 670 O O . PHE A 1 100 ? -0.511 1.252 22.782 1.00 25.28 92 PHE A O 1
ATOM 678 N N . VAL A 1 101 ? -0.961 2.983 24.165 1.00 24.56 93 VAL A N 1
ATOM 679 C CA . VAL A 1 101 ? -2.416 2.810 24.164 1.00 23.40 93 VAL A CA 1
ATOM 680 C C . VAL A 1 101 ? -3.063 4.179 23.982 1.00 22.40 93 VAL A C 1
ATOM 681 O O . VAL A 1 101 ? -2.781 5.102 24.760 1.00 25.52 93 VAL A O 1
ATOM 685 N N . PRO A 1 102 ? -3.934 4.357 22.993 1.00 24.14 94 PRO A N 1
ATOM 686 C CA . PRO A 1 102 ? -4.545 5.671 22.771 1.00 22.21 94 PRO A CA 1
ATOM 687 C C . PRO A 1 102 ? -5.688 5.977 23.728 1.00 23.98 94 PRO A C 1
ATOM 688 O O . PRO A 1 102 ? -6.373 5.085 24.234 1.00 26.29 94 PRO A O 1
ATOM 692 N N . THR A 1 103 ? -5.878 7.271 23.974 1.00 21.06 95 THR A N 1
ATOM 693 C CA . THR A 1 103 ? -7.078 7.809 24.596 1.00 21.96 95 THR A CA 1
ATOM 694 C C . THR A 1 103 ? -7.860 8.622 23.566 1.00 25.38 95 THR A C 1
ATOM 695 O O . THR A 1 103 ? -7.316 8.985 22.516 1.00 24.21 95 THR A O 1
ATOM 699 N N . PRO A 1 104 ? -9.137 8.920 23.822 1.00 20.46 96 PRO A N 1
ATOM 700 C CA . PRO A 1 104 ? -9.917 9.691 22.846 1.00 22.98 96 PRO A CA 1
ATOM 701 C C . PRO A 1 104 ? -9.294 11.048 22.540 1.00 21.38 96 PRO A C 1
ATOM 702 O O . PRO A 1 104 ? -8.785 11.738 23.426 1.00 21.55 96 PRO A O 1
ATOM 706 N N . ASN A 1 105 ? -9.343 11.423 21.262 1.00 22.71 97 ASN A N 1
ATOM 707 C CA . ASN A 1 105 ? -8.846 12.718 20.789 1.00 21.26 97 ASN A CA 1
ATOM 708 C C . ASN A 1 105 ? -9.904 13.768 21.087 1.00 19.43 97 ASN A C 1
ATOM 709 O O . ASN A 1 105 ? -10.836 13.977 20.311 1.00 23.07 97 ASN A O 1
ATOM 714 N N . VAL A 1 106 ? -9.766 14.433 22.238 1.00 20.32 98 VAL A N 1
ATOM 715 C CA . VAL A 1 106 ? -10.736 15.417 22.704 1.00 19.18 98 VAL A CA 1
ATOM 716 C C . VAL A 1 106 ? -9.971 16.626 23.223 1.00 18.64 98 VAL A C 1
ATOM 717 O O . VAL A 1 106 ? -8.789 16.544 23.556 1.00 18.07 98 VAL A O 1
ATOM 721 N N . LEU A 1 107 ? -10.670 17.758 23.293 1.00 17.23 99 LEU A N 1
ATOM 722 C CA . LEU A 1 107 ? -10.063 18.987 23.794 1.00 17.51 99 LEU A CA 1
ATOM 723 C C . LEU A 1 107 ? -9.562 18.801 25.220 1.00 19.78 99 LEU A C 1
ATOM 724 O O . LEU A 1 107 ? -10.075 17.972 25.978 1.00 18.34 99 LEU A O 1
ATOM 729 N N . LEU A 1 108 ? -8.547 19.595 25.579 1.00 18.49 100 LEU A N 1
ATOM 730 C CA . LEU A 1 108 ? -7.864 19.408 26.856 1.00 17.25 100 LEU A CA 1
ATOM 731 C C . LEU A 1 108 ? -8.831 19.484 28.030 1.00 18.18 100 LEU A C 1
ATOM 732 O O . LEU A 1 108 ? -8.743 18.678 28.968 1.00 18.99 100 LEU A O 1
ATOM 737 N N . GLU A 1 109 ? -9.752 20.451 28.008 1.00 19.02 101 GLU A N 1
ATOM 738 C CA . GLU A 1 109 ? -10.728 20.565 29.086 1.00 20.56 101 GLU A CA 1
ATOM 739 C C . GLU A 1 109 ? -11.739 19.423 29.084 1.00 23.09 101 GLU A C 1
ATOM 740 O O . GLU A 1 109 ? -12.466 19.265 30.069 1.00 22.99 101 GLU A O 1
ATOM 746 N N . GLU A 1 110 ? -11.784 18.610 28.027 1.00 17.14 102 GLU A N 1
ATOM 747 C CA . GLU A 1 110 ? -12.669 17.456 27.959 1.00 18.16 102 GLU A CA 1
ATOM 748 C C . GLU A 1 110 ? -11.979 16.131 28.267 1.00 20.49 102 GLU A C 1
ATOM 749 O O . GLU A 1 110 ? -12.676 15.123 28.456 1.00 21.32 102 GLU A O 1
ATOM 755 N N . LYS A 1 111 ? -10.644 16.100 28.314 1.00 19.87 103 LYS A N 1
ATOM 756 C CA . LYS A 1 111 ? -9.944 14.937 28.845 1.00 18.86 103 LYS A CA 1
ATOM 757 C C . LYS A 1 111 ? -10.397 14.682 30.277 1.00 17.32 103 LYS A C 1
ATOM 758 O O . LYS A 1 111 ? -10.734 15.610 31.020 1.00 22.93 103 LYS A O 1
ATOM 764 N N . THR A 1 112 ? -10.429 13.412 30.660 1.00 20.24 104 THR A N 1
ATOM 765 C CA . THR A 1 112 ? -10.767 13.051 32.027 1.00 22.76 104 THR A CA 1
ATOM 766 C C . THR A 1 112 ? -9.497 12.730 32.805 1.00 24.39 104 THR A C 1
ATOM 767 O O . THR A 1 112 ? -8.449 12.431 32.230 1.00 21.34 104 THR A O 1
ATOM 771 N N . ASP A 1 113 ? -9.600 12.806 34.134 1.00 20.77 105 ASP A N 1
ATOM 772 C CA . ASP A 1 113 ? -8.491 12.347 34.970 1.00 17.90 105 ASP A CA 1
ATOM 773 C C . ASP A 1 113 ? -8.144 10.898 34.660 1.00 21.50 105 ASP A C 1
ATOM 774 O O . ASP A 1 113 ? -6.971 10.506 34.698 1.00 22.75 105 ASP A O 1
ATOM 779 N N . GLU A 1 114 ? -9.158 10.086 34.355 1.00 23.39 106 GLU A N 1
ATOM 780 C CA . GLU A 1 114 ? -8.913 8.683 34.047 1.00 22.88 106 GLU A CA 1
ATOM 781 C C . GLU A 1 114 ? -8.042 8.536 32.803 1.00 23.25 106 GLU A C 1
ATOM 782 O O . GLU A 1 114 ? -7.175 7.655 32.743 1.00 21.53 106 GLU A O 1
ATOM 788 N N . MET A 1 115 ? -8.250 9.394 31.799 1.00 20.06 107 MET A N 1
ATOM 789 C CA . MET A 1 115 ? -7.407 9.333 30.608 1.00 19.80 107 MET A CA 1
ATOM 790 C C . MET A 1 115 ? -5.956 9.668 30.935 1.00 19.79 107 MET A C 1
ATOM 791 O O . MET A 1 115 ? -5.038 8.988 30.460 1.00 20.10 107 MET A O 1
ATOM 796 N N . LEU A 1 116 ? -5.722 10.721 31.735 1.00 18.73 108 LEU A N 1
ATOM 797 C CA . LEU A 1 116 ? -4.347 11.065 32.097 1.00 16.92 108 LEU A CA 1
ATOM 798 C C . LEU A 1 116 ? -3.694 9.950 32.907 1.00 16.28 108 LEU A C 1
ATOM 799 O O . LEU A 1 116 ? -2.529 9.604 32.682 1.00 16.31 108 LEU A O 1
ATOM 804 N N . GLU A 1 117 ? -4.437 9.358 33.844 1.00 17.96 109 GLU A N 1
ATOM 805 C CA . GLU A 1 117 ? -3.882 8.245 34.605 1.00 19.91 109 GLU A CA 1
ATOM 806 C C . GLU A 1 117 ? -3.493 7.086 33.691 1.00 20.79 109 GLU A C 1
ATOM 807 O O . GLU A 1 117 ? -2.414 6.498 33.840 1.00 19.97 109 GLU A O 1
ATOM 813 N N . GLN A 1 118 ? -4.363 6.743 32.737 1.00 19.12 110 GLN A N 1
ATOM 814 C CA . GLN A 1 118 ? -4.078 5.627 31.843 1.00 21.58 110 GLN A CA 1
ATOM 815 C C . GLN A 1 118 ? -2.859 5.913 30.976 1.00 23.34 110 GLN A C 1
ATOM 816 O O . GLN A 1 118 ? -2.020 5.029 30.755 1.00 19.15 110 GLN A O 1
ATOM 822 N N . THR A 1 119 ? -2.746 7.145 30.473 1.00 19.19 111 THR A N 1
ATOM 823 C CA . THR A 1 119 ? -1.610 7.490 29.628 1.00 19.45 111 THR A CA 1
ATOM 824 C C . THR A 1 119 ? -0.317 7.557 30.434 1.00 17.48 111 THR A C 1
ATOM 825 O O . THR A 1 119 ? 0.729 7.095 29.969 1.00 17.83 111 THR A O 1
ATOM 829 N N . LEU A 1 120 ? -0.367 8.104 31.652 1.00 16.20 112 LEU A N 1
ATOM 830 C CA . LEU A 1 120 ? 0.812 8.072 32.515 1.00 14.87 112 LEU A CA 1
ATOM 831 C C . LEU A 1 120 ? 1.239 6.636 32.812 1.00 15.31 112 LEU A C 1
ATOM 832 O O . LEU A 1 120 ? 2.439 6.333 32.840 1.00 17.64 112 LEU A O 1
ATOM 837 N N . THR A 1 121 ? 0.275 5.728 33.003 1.00 17.97 113 THR A N 1
ATOM 838 C CA . THR A 1 121 ? 0.623 4.337 33.292 1.00 18.32 113 THR A CA 1
ATOM 839 C C . THR A 1 121 ? 1.272 3.661 32.087 1.00 19.12 113 THR A C 1
ATOM 840 O O . THR A 1 121 ? 2.342 3.052 32.211 1.00 19.65 113 THR A O 1
ATOM 844 N N . THR A 1 122 ? 0.640 3.753 30.909 1.00 18.60 114 THR A N 1
ATOM 845 C CA . THR A 1 122 ? 1.111 2.967 29.768 1.00 22.62 114 THR A CA 1
ATOM 846 C C . THR A 1 122 ? 2.375 3.545 29.150 1.00 24.27 114 THR A C 1
ATOM 847 O O . THR A 1 122 ? 3.164 2.805 28.551 1.00 24.09 114 THR A O 1
ATOM 851 N N . SER A 1 123 ? 2.585 4.853 29.265 1.00 21.60 115 SER A N 1
ATOM 852 C CA . SER A 1 123 ? 3.810 5.464 28.768 1.00 20.20 115 SER A CA 1
ATOM 853 C C . SER A 1 123 ? 4.846 5.625 29.876 1.00 20.23 115 SER A C 1
ATOM 854 O O . SER A 1 123 ? 5.901 4.980 29.848 1.00 18.67 115 SER A O 1
ATOM 857 N N . LEU A 1 124 ? 4.536 6.427 30.893 1.00 15.32 116 LEU A N 1
ATOM 858 C CA . LEU A 1 124 ? 5.585 6.851 31.816 1.00 11.49 116 LEU A CA 1
ATOM 859 C C . LEU A 1 124 ? 5.938 5.753 32.811 1.00 14.02 116 LEU A C 1
ATOM 860 O O . LEU A 1 124 ? 7.110 5.391 32.947 1.00 15.50 116 LEU A O 1
ATOM 865 N N . TRP A 1 125 ? 4.944 5.224 33.534 1.00 16.64 117 TRP A N 1
ATOM 866 C CA . TRP A 1 125 ? 5.232 4.178 34.511 1.00 15.91 117 TRP A CA 1
ATOM 867 C C . TRP A 1 125 ? 5.825 2.943 33.843 1.00 19.88 117 TRP A C 1
ATOM 868 O O . TRP A 1 125 ? 6.777 2.338 34.359 1.00 16.03 117 TRP A O 1
ATOM 879 N N . ALA A 1 126 ? 5.276 2.553 32.695 1.00 15.26 118 ALA A N 1
ATOM 880 C CA . ALA A 1 126 ? 5.826 1.407 31.974 1.00 16.76 118 ALA A CA 1
ATOM 881 C C . ALA A 1 126 ? 7.311 1.588 31.690 1.00 17.18 118 ALA A C 1
ATOM 882 O O . ALA A 1 126 ? 8.098 0.645 31.838 1.00 17.20 118 ALA A O 1
ATOM 884 N N . THR A 1 127 ? 7.705 2.787 31.243 1.00 13.61 119 THR A N 1
ATOM 885 C CA . THR A 1 127 ? 9.110 3.066 30.965 1.00 15.80 119 THR A CA 1
ATOM 886 C C . THR A 1 127 ? 9.937 3.038 32.243 1.00 16.69 119 THR A C 1
ATOM 887 O O . THR A 1 127 ? 11.008 2.424 32.290 1.00 12.94 119 THR A O 1
ATOM 891 N N . TRP A 1 128 ? 9.446 3.700 33.293 1.00 14.49 120 TRP A N 1
ATOM 892 C CA . TRP A 1 128 ? 10.098 3.694 34.602 1.00 12.81 120 TRP A CA 1
ATOM 893 C C . TRP A 1 128 ? 10.348 2.277 35.114 1.00 14.59 120 TRP A C 1
ATOM 894 O O . TRP A 1 128 ? 11.466 1.944 35.525 1.00 14.78 120 TRP A O 1
ATOM 905 N N . TRP A 1 129 ? 9.310 1.432 35.110 1.00 14.59 121 TRP A N 1
ATOM 906 C CA . TRP A 1 129 ? 9.456 0.075 35.631 1.00 15.41 121 TRP A CA 1
ATOM 907 C C . TRP A 1 129 ? 10.432 -0.735 34.789 1.00 14.20 121 TRP A C 1
ATOM 908 O O . TRP A 1 129 ? 11.261 -1.481 35.324 1.00 15.64 121 TRP A O 1
ATOM 919 N N . ALA A 1 130 ? 10.341 -0.612 33.466 1.00 15.11 122 ALA A N 1
ATOM 920 C CA . ALA A 1 130 ? 11.207 -1.418 32.616 1.00 16.60 122 ALA A CA 1
ATOM 921 C C . ALA A 1 130 ? 12.655 -0.962 32.717 1.00 14.16 122 ALA A C 1
ATOM 922 O O . ALA A 1 130 ? 13.566 -1.796 32.753 1.00 14.75 122 ALA A O 1
ATOM 924 N N . MET A 1 131 ? 12.891 0.356 32.766 1.00 12.56 123 MET A N 1
ATOM 925 C CA . MET A 1 131 ? 14.259 0.856 32.928 1.00 12.13 123 MET A CA 1
ATOM 926 C C . MET A 1 131 ? 14.893 0.346 34.213 1.00 14.04 123 MET A C 1
ATOM 927 O O . MET A 1 131 ? 16.041 -0.110 34.211 1.00 15.78 123 MET A O 1
ATOM 932 N N . ARG A 1 132 ? 14.175 0.453 35.333 1.00 12.22 124 ARG A N 1
ATOM 933 C CA . ARG A 1 132 ? 14.763 0.016 36.594 1.00 15.24 124 ARG A CA 1
ATOM 934 C C . ARG A 1 132 ? 14.940 -1.503 36.662 1.00 16.09 124 ARG A C 1
ATOM 935 O O . ARG A 1 132 ? 15.877 -1.977 37.312 1.00 16.87 124 ARG A O 1
ATOM 943 N N . ALA A 1 133 ? 14.093 -2.281 35.974 1.00 16.25 125 ALA A N 1
ATOM 944 C CA . ALA A 1 133 ? 14.288 -3.731 35.959 1.00 17.54 125 ALA A CA 1
ATOM 945 C C . ALA A 1 133 ? 15.458 -4.130 35.064 1.00 16.86 125 ALA A C 1
ATOM 946 O O . ALA A 1 133 ? 16.288 -4.960 35.458 1.00 19.40 125 ALA A O 1
ATOM 948 N N . ALA A 1 134 ? 15.539 -3.546 33.860 1.00 15.45 126 ALA A N 1
ATOM 949 C CA . ALA A 1 134 ? 16.640 -3.855 32.950 1.00 13.98 126 ALA A CA 1
ATOM 950 C C . ALA A 1 134 ? 17.973 -3.348 33.487 1.00 15.00 126 ALA A C 1
ATOM 951 O O . ALA A 1 134 ? 19.027 -3.920 33.184 1.00 15.33 126 ALA A O 1
ATOM 953 N N . PHE A 1 135 ? 17.940 -2.286 34.293 1.00 16.14 127 PHE A N 1
ATOM 954 C CA . PHE A 1 135 ? 19.144 -1.746 34.914 1.00 13.49 127 PHE A CA 1
ATOM 955 C C . PHE A 1 135 ? 19.944 -2.799 35.673 1.00 14.87 127 PHE A C 1
ATOM 956 O O . PHE A 1 135 ? 21.176 -2.731 35.708 1.00 17.14 127 PHE A O 1
ATOM 964 N N . VAL A 1 136 ? 19.278 -3.771 36.295 1.00 16.30 128 VAL A N 1
ATOM 965 C CA . VAL A 1 136 ? 19.983 -4.719 37.156 1.00 16.65 128 VAL A CA 1
ATOM 966 C C . VAL A 1 136 ? 20.959 -5.551 36.323 1.00 18.41 128 VAL A C 1
ATOM 967 O O . VAL A 1 136 ? 22.163 -5.542 36.623 1.00 19.02 128 VAL A O 1
ATOM 971 N N . PRO A 1 137 ? 20.530 -6.273 35.280 1.00 17.67 129 PRO A N 1
ATOM 972 C CA . PRO A 1 137 ? 21.531 -6.992 34.473 1.00 17.80 129 PRO A CA 1
ATOM 973 C C . PRO A 1 137 ? 22.483 -6.072 33.716 1.00 18.16 129 PRO A C 1
ATOM 974 O O . PRO A 1 137 ? 23.637 -6.462 33.488 1.00 18.44 129 PRO A O 1
ATOM 978 N N . MET A 1 138 ? 22.039 -4.874 33.313 1.00 18.23 130 MET A N 1
ATOM 979 C CA . MET A 1 138 ? 22.923 -3.955 32.599 1.00 16.80 130 MET A CA 1
ATOM 980 C C . MET A 1 138 ? 24.044 -3.452 33.499 1.00 18.80 130 MET A C 1
ATOM 981 O O . MET A 1 138 ? 25.209 -3.400 33.085 1.00 17.84 130 MET A O 1
ATOM 986 N N . ARG A 1 139 ? 23.708 -3.056 34.733 1.00 14.52 131 ARG A N 1
ATOM 987 C CA . ARG A 1 139 ? 24.741 -2.633 35.675 1.00 17.17 131 ARG A CA 1
ATOM 988 C C . ARG A 1 139 ? 25.766 -3.738 35.897 1.00 20.53 131 ARG A C 1
ATOM 989 O O . ARG A 1 139 ? 26.975 -3.485 35.898 1.00 17.62 131 ARG A O 1
ATOM 997 N N . GLU A 1 140 ? 25.299 -4.970 36.105 1.00 18.18 132 GLU A N 1
ATOM 998 C CA . GLU A 1 140 ? 26.219 -6.061 36.398 1.00 16.12 132 GLU A CA 1
ATOM 999 C C . GLU A 1 140 ? 27.218 -6.271 35.270 1.00 22.20 132 GLU A C 1
ATOM 1000 O O . GLU A 1 140 ? 28.395 -6.571 35.516 1.00 22.97 132 GLU A O 1
ATOM 1006 N N . ARG A 1 141 ? 26.770 -6.113 34.030 1.00 16.93 133 ARG A N 1
ATOM 1007 C CA . ARG A 1 141 ? 27.605 -6.360 32.862 1.00 17.75 133 ARG A CA 1
ATOM 1008 C C . ARG A 1 141 ? 28.328 -5.113 32.384 1.00 17.25 133 ARG A C 1
ATOM 1009 O O . ARG A 1 141 ? 29.134 -5.203 31.447 1.00 18.08 133 ARG A O 1
ATOM 1017 N N . ARG A 1 142 ? 28.059 -3.965 33.017 1.00 17.75 134 ARG A N 1
ATOM 1018 C CA . ARG A 1 142 ? 28.654 -2.681 32.637 1.00 16.56 134 ARG A CA 1
ATOM 1019 C C . ARG A 1 142 ? 28.457 -2.398 31.148 1.00 17.70 134 ARG A C 1
ATOM 1020 O O . ARG A 1 142 ? 29.376 -1.961 30.451 1.00 16.92 134 ARG A O 1
ATOM 1028 N N . TRP A 1 143 ? 27.240 -2.643 30.660 1.00 16.20 135 TRP A N 1
ATOM 1029 C CA . TRP A 1 143 ? 26.902 -2.364 29.262 1.00 15.63 135 TRP A CA 1
ATOM 1030 C C . TRP A 1 143 ? 25.388 -2.308 29.145 1.00 15.88 135 TRP A C 1
ATOM 1031 O O . TRP A 1 143 ? 24.705 -3.274 29.501 1.00 17.47 135 TRP A O 1
ATOM 1042 N N . GLY A 1 144 ? 24.860 -1.207 28.618 1.00 14.64 136 GLY A N 1
ATOM 1043 C CA . GLY A 1 144 ? 23.429 -1.110 28.416 1.00 14.19 136 GLY A CA 1
ATOM 1044 C C . GLY A 1 144 ? 23.075 -0.046 27.405 1.00 12.59 136 GLY A C 1
ATOM 1045 O O . GLY A 1 144 ? 23.783 0.954 27.253 1.00 14.28 136 GLY A O 1
ATOM 1046 N N . ARG A 1 145 ? 21.962 -0.272 26.705 1.00 14.13 137 ARG A N 1
ATOM 1047 C CA . ARG A 1 145 ? 21.383 0.696 25.778 1.00 13.33 137 ARG A CA 1
ATOM 1048 C C . ARG A 1 145 ? 19.890 0.749 26.041 1.00 15.54 137 ARG A C 1
ATOM 1049 O O . ARG A 1 145 ? 19.203 -0.272 25.922 1.00 17.11 137 ARG A O 1
ATOM 1057 N N . ILE A 1 146 ? 19.385 1.926 26.411 1.00 13.98 138 ILE A N 1
ATOM 1058 C CA . ILE A 1 146 ? 17.956 2.124 26.611 1.00 12.31 138 ILE A CA 1
ATOM 1059 C C . ILE A 1 146 ? 17.477 3.133 25.578 1.00 12.59 138 ILE A C 1
ATOM 1060 O O . ILE A 1 146 ? 18.059 4.217 25.451 1.00 12.94 138 ILE A O 1
ATOM 1065 N N . VAL A 1 147 ? 16.436 2.766 24.832 1.00 11.65 139 VAL A N 1
ATOM 1066 C CA . VAL A 1 147 ? 15.859 3.613 23.784 1.00 13.65 139 VAL A CA 1
ATOM 1067 C C . VAL A 1 147 ? 14.415 3.882 24.174 1.00 15.56 139 VAL A C 1
ATOM 1068 O O . VAL A 1 147 ? 13.583 2.964 24.152 1.00 14.94 139 VAL A O 1
ATOM 1072 N N . ASN A 1 148 ? 14.105 5.131 24.518 1.00 15.20 140 ASN A N 1
ATOM 1073 C CA . ASN A 1 148 ? 12.738 5.519 24.829 1.00 14.40 140 ASN A CA 1
ATOM 1074 C C . ASN A 1 148 ? 12.127 6.240 23.634 1.00 19.13 140 ASN A C 1
ATOM 1075 O O . ASN A 1 148 ? 12.832 6.738 22.759 1.00 20.99 140 ASN A O 1
ATOM 1080 N N . PHE A 1 149 ? 10.799 6.260 23.577 1.00 20.24 141 PHE A N 1
ATOM 1081 C CA A PHE A 1 149 ? 10.081 6.911 22.489 0.74 19.47 141 PHE A CA 1
ATOM 1082 C CA B PHE A 1 149 ? 10.086 6.913 22.487 0.26 19.77 141 PHE A CA 1
ATOM 1083 C C . PHE A 1 149 ? 9.211 8.027 23.043 1.00 22.71 141 PHE A C 1
ATOM 1084 O O . PHE A 1 149 ? 8.399 7.800 23.943 1.00 20.94 141 PHE A O 1
ATOM 1099 N N . TYR A 1 150 ? 9.387 9.232 22.511 1.00 16.57 142 TYR A N 1
ATOM 1100 C CA . TYR A 1 150 ? 8.483 10.317 22.862 1.00 17.08 142 TYR A CA 1
ATOM 1101 C C . TYR A 1 150 ? 7.844 10.778 21.556 1.00 18.54 142 TYR A C 1
ATOM 1102 O O . TYR A 1 150 ? 7.692 9.964 20.635 1.00 17.89 142 TYR A O 1
ATOM 1111 N N . SER A 1 151 ? 7.440 12.040 21.447 1.00 17.13 143 SER A N 1
ATOM 1112 C CA . SER A 1 151 ? 6.704 12.454 20.267 1.00 17.02 143 SER A CA 1
ATOM 1113 C C . SER A 1 151 ? 6.920 13.933 19.996 1.00 17.70 143 SER A C 1
ATOM 1114 O O . SER A 1 151 ? 7.056 14.743 20.920 1.00 17.46 143 SER A O 1
ATOM 1117 N N . ILE A 1 152 ? 6.919 14.277 18.707 1.00 15.83 144 ILE A N 1
ATOM 1118 C CA . ILE A 1 152 ? 6.899 15.674 18.284 1.00 14.92 144 ILE A CA 1
ATOM 1119 C C . ILE A 1 152 ? 5.699 16.413 18.867 1.00 18.26 144 ILE A C 1
ATOM 1120 O O . ILE A 1 152 ? 5.747 17.638 19.031 1.00 14.75 144 ILE A O 1
ATOM 1125 N N . ASP A 1 153 ? 4.621 15.689 19.204 1.00 17.31 145 ASP A N 1
ATOM 1126 C CA . ASP A 1 153 ? 3.456 16.328 19.819 1.00 14.23 145 ASP A CA 1
ATOM 1127 C C . ASP A 1 153 ? 3.805 17.011 21.137 1.00 14.50 145 ASP A C 1
ATOM 1128 O O . ASP A 1 153 ? 3.136 17.982 21.524 1.00 15.44 145 ASP A O 1
ATOM 1133 N N . THR A 1 154 ? 4.818 16.508 21.861 1.00 16.27 146 THR A N 1
ATOM 1134 C CA . THR A 1 154 ? 5.223 17.141 23.117 1.00 18.11 146 THR A CA 1
ATOM 1135 C C . THR A 1 154 ? 5.843 18.502 22.891 1.00 17.61 146 THR A C 1
ATOM 1136 O O . THR A 1 154 ? 5.928 19.294 23.837 1.00 17.03 146 THR A O 1
ATOM 1140 N N . GLU A 1 155 ? 6.320 18.764 21.678 1.00 12.41 147 GLU A N 1
ATOM 1141 C CA . GLU A 1 155 ? 6.984 20.010 21.343 1.00 12.77 147 GLU A CA 1
ATOM 1142 C C . GLU A 1 155 ? 6.059 21.000 20.650 1.00 15.79 147 GLU A C 1
ATOM 1143 O O . GLU A 1 155 ? 6.250 22.216 20.787 1.00 15.93 147 GLU A O 1
ATOM 1149 N N . THR A 1 156 ? 5.054 20.513 19.923 1.00 14.12 148 THR A N 1
ATOM 1150 C CA . THR A 1 156 ? 4.065 21.400 19.323 1.00 13.22 148 THR A CA 1
ATOM 1151 C C . THR A 1 156 ? 2.861 21.620 20.223 1.00 13.53 148 THR A C 1
ATOM 1152 O O . THR A 1 156 ? 2.021 22.468 19.903 1.00 16.19 148 THR A O 1
ATOM 1156 N N . GLY A 1 157 ? 2.746 20.866 21.322 1.00 13.84 149 GLY A N 1
ATOM 1157 C CA . GLY A 1 157 ? 1.535 20.894 22.126 1.00 14.46 149 GLY A CA 1
ATOM 1158 C C . GLY A 1 157 ? 0.324 20.494 21.307 1.00 16.15 149 GLY A C 1
ATOM 1159 O O . GLY A 1 157 ? -0.700 21.178 21.326 1.00 17.21 149 GLY A O 1
ATOM 1160 N N . ALA A 1 158 ? 0.435 19.390 20.570 1.00 12.60 150 ALA A N 1
ATOM 1161 C CA . ALA A 1 158 ? -0.571 19.052 19.571 1.00 16.35 150 ALA A CA 1
ATOM 1162 C C . ALA A 1 158 ? -1.967 18.972 20.182 1.00 18.66 150 ALA A C 1
ATOM 1163 O O . ALA A 1 158 ? -2.161 18.404 21.261 1.00 17.48 150 ALA A O 1
ATOM 1165 N N . TRP A 1 159 ? -2.936 19.559 19.474 1.00 16.26 151 TRP A N 1
ATOM 1166 C CA . TRP A 1 159 ? -4.331 19.549 19.900 1.00 15.59 151 TRP A CA 1
ATOM 1167 C C . TRP A 1 159 ? -4.834 18.123 20.100 1.00 16.57 151 TRP A C 1
ATOM 1168 O O . TRP A 1 159 ? -4.448 17.197 19.380 1.00 17.42 151 TRP A O 1
ATOM 1179 N N . LEU A 1 160 ? -5.716 17.963 21.089 1.00 17.34 152 LEU A N 1
ATOM 1180 C CA . LEU A 1 160 ? -6.485 16.754 21.378 1.00 17.52 152 LEU A CA 1
ATOM 1181 C C . LEU A 1 160 ? -5.644 15.658 22.017 1.00 18.48 152 LEU A C 1
ATOM 1182 O O . LEU A 1 160 ? -6.182 14.576 22.296 1.00 17.56 152 LEU A O 1
ATOM 1187 N N . HIS A 1 161 ? -4.355 15.904 22.280 1.00 16.68 153 HIS A N 1
ATOM 1188 C CA . HIS A 1 161 ? -3.434 14.908 22.814 1.00 18.61 153 HIS A CA 1
ATOM 1189 C C . HIS A 1 161 ? -2.818 15.346 24.138 1.00 16.56 153 HIS A C 1
ATOM 1190 O O . HIS A 1 161 ? -1.717 14.912 24.481 1.00 16.34 153 HIS A O 1
ATOM 1197 N N . GLY A 1 162 ? -3.522 16.197 24.899 1.00 13.40 154 GLY A N 1
ATOM 1198 C CA . GLY A 1 162 ? -2.912 16.816 26.074 1.00 17.99 154 GLY A CA 1
ATOM 1199 C C . GLY A 1 162 ? -2.325 15.823 27.065 1.00 19.76 154 GLY A C 1
ATOM 1200 O O . GLY A 1 162 ? -1.242 16.047 27.614 1.00 16.92 154 GLY A O 1
ATOM 1201 N N . ASP A 1 163 ? -3.027 14.711 27.308 1.00 18.10 155 ASP A N 1
ATOM 1202 C CA . ASP A 1 163 ? -2.517 13.712 28.247 1.00 17.38 155 ASP A CA 1
ATOM 1203 C C . ASP A 1 163 ? -1.277 13.018 27.694 1.00 18.89 155 ASP A C 1
ATOM 1204 O O . ASP A 1 163 ? -0.285 12.826 28.405 1.00 17.43 155 ASP A O 1
ATOM 1209 N N . TYR A 1 164 ? -1.330 12.620 26.423 1.00 14.84 156 TYR A N 1
ATOM 1210 C CA . TYR A 1 164 ? -0.184 12.032 25.745 1.00 16.26 156 TYR A CA 1
ATOM 1211 C C . TYR A 1 164 ? 1.021 12.968 25.776 1.00 15.09 156 TYR A C 1
ATOM 1212 O O . TYR A 1 164 ? 2.141 12.554 26.111 1.00 14.93 156 TYR A O 1
ATOM 1221 N N . ASN A 1 165 ? 0.799 14.248 25.454 1.00 13.65 157 ASN A N 1
ATOM 1222 C CA . ASN A 1 165 ? 1.892 15.220 25.422 1.00 12.91 157 ASN A CA 1
ATOM 1223 C C . ASN A 1 165 ? 2.551 15.358 26.785 1.00 17.46 157 ASN A C 1
ATOM 1224 O O . ASN A 1 165 ? 3.776 15.494 26.884 1.00 15.54 157 ASN A O 1
ATOM 1229 N N . THR A 1 166 ? 1.744 15.339 27.848 1.00 14.53 158 THR A N 1
ATOM 1230 C CA . THR A 1 166 ? 2.264 15.435 29.207 1.00 13.82 158 THR A CA 1
ATOM 1231 C C . THR A 1 166 ? 3.100 14.212 29.566 1.00 18.09 158 THR A C 1
ATOM 1232 O O . THR A 1 166 ? 4.228 14.339 30.056 1.00 14.76 158 THR A O 1
ATOM 1236 N N . ALA A 1 167 ? 2.564 13.016 29.317 1.00 12.86 159 ALA A N 1
ATOM 1237 C CA . ALA A 1 167 ? 3.278 11.795 29.692 1.00 16.83 159 ALA A CA 1
ATOM 1238 C C . ALA A 1 167 ? 4.564 11.635 28.890 1.00 16.59 159 ALA A C 1
ATOM 1239 O O . ALA A 1 167 ? 5.612 11.288 29.451 1.00 14.88 159 ALA A O 1
ATOM 1241 N N . LYS A 1 168 ? 4.512 11.903 27.582 1.00 14.26 160 LYS A N 1
ATOM 1242 C CA . LYS A 1 168 ? 5.708 11.749 26.755 1.00 16.39 160 LYS A CA 1
ATOM 1243 C C . LYS A 1 168 ? 6.752 12.820 27.064 1.00 15.96 160 LYS A C 1
ATOM 1244 O O . LYS A 1 168 ? 7.957 12.567 26.934 1.00 14.32 160 LYS A O 1
ATOM 1250 N N . ALA A 1 169 ? 6.325 14.009 27.500 1.00 14.13 161 ALA A N 1
ATOM 1251 C CA . ALA A 1 169 ? 7.293 14.978 28.003 1.00 13.50 161 ALA A CA 1
ATOM 1252 C C . ALA A 1 169 ? 7.996 14.446 29.249 1.00 15.17 161 ALA A C 1
ATOM 1253 O O . ALA A 1 169 ? 9.218 14.594 29.393 1.00 14.44 161 ALA A O 1
ATOM 1255 N N . GLY A 1 170 ? 7.242 13.820 30.158 1.00 14.09 162 GLY A N 1
ATOM 1256 C CA . GLY A 1 170 ? 7.865 13.174 31.306 1.00 13.63 162 GLY A CA 1
ATOM 1257 C C . GLY A 1 170 ? 8.924 12.160 30.908 1.00 17.05 162 GLY A C 1
ATOM 1258 O O . GLY A 1 170 ? 9.967 12.045 31.563 1.00 13.03 162 GLY A O 1
ATOM 1259 N N . ILE A 1 171 ? 8.679 11.424 29.819 1.00 13.75 163 ILE A N 1
ATOM 1260 C CA A ILE A 1 171 ? 9.655 10.441 29.355 0.48 14.88 163 ILE A CA 1
ATOM 1261 C CA B ILE A 1 171 ? 9.650 10.443 29.327 0.52 14.91 163 ILE A CA 1
ATOM 1262 C C . ILE A 1 171 ? 10.988 11.111 29.034 1.00 15.45 163 ILE A C 1
ATOM 1263 O O . ILE A 1 171 ? 12.056 10.545 29.294 1.00 14.09 163 ILE A O 1
ATOM 1272 N N . VAL A 1 172 ? 10.956 12.322 28.469 1.00 14.99 164 VAL A N 1
ATOM 1273 C CA . VAL A 1 172 ? 12.203 13.025 28.175 1.00 12.75 164 VAL A CA 1
ATOM 1274 C C . VAL A 1 172 ? 12.956 13.360 29.458 1.00 14.69 164 VAL A C 1
ATOM 1275 O O . VAL A 1 172 ? 14.181 13.195 29.537 1.00 11.63 164 VAL A O 1
ATOM 1279 N N . GLY A 1 173 ? 12.243 13.831 30.485 1.00 13.54 165 GLY A N 1
ATOM 1280 C CA . GLY A 1 173 ? 12.906 14.108 31.749 1.00 13.17 165 GLY A CA 1
ATOM 1281 C C . GLY A 1 173 ? 13.513 12.861 32.367 1.00 12.72 165 GLY A C 1
ATOM 1282 O O . GLY A 1 173 ? 14.621 12.901 32.907 1.00 12.57 165 GLY A O 1
ATOM 1283 N N . LEU A 1 174 ? 12.798 11.733 32.280 1.00 12.02 166 LEU A N 1
ATOM 1284 C CA . LEU A 1 174 ? 13.309 10.474 32.816 1.00 12.66 166 LEU A CA 1
ATOM 1285 C C . LEU A 1 174 ? 14.524 9.997 32.026 1.00 13.70 166 LEU A C 1
ATOM 1286 O O . LEU A 1 174 ? 15.499 9.506 32.611 1.00 12.60 166 LEU A O 1
ATOM 1291 N N . THR A 1 175 ? 14.482 10.160 30.698 1.00 13.32 167 THR A N 1
ATOM 1292 C CA . THR A 1 175 ? 15.604 9.796 29.837 1.00 12.05 167 THR A CA 1
ATOM 1293 C C . THR A 1 175 ? 16.867 10.555 30.229 1.00 11.85 167 THR A C 1
ATOM 1294 O O . THR A 1 175 ? 17.941 9.969 30.405 1.00 12.77 167 THR A O 1
ATOM 1298 N N . ARG A 1 176 ? 16.755 11.877 30.364 1.00 9.83 168 ARG A N 1
ATOM 1299 C CA . ARG A 1 176 ? 17.916 12.667 30.757 1.00 11.64 168 ARG A CA 1
ATOM 1300 C C . ARG A 1 176 ? 18.430 12.276 32.142 1.00 13.19 168 ARG A C 1
ATOM 1301 O O . ARG A 1 176 ? 19.644 12.252 32.365 1.00 12.88 168 ARG A O 1
ATOM 1309 N N . SER A 1 177 ? 17.528 11.984 33.091 1.00 12.56 169 SER A N 1
ATOM 1310 C CA . SER A 1 177 ? 17.962 11.638 34.440 1.00 12.28 169 SER A CA 1
ATOM 1311 C C . SER A 1 177 ? 18.779 10.359 34.434 1.00 13.15 169 SER A C 1
ATOM 1312 O O . SER A 1 177 ? 19.840 10.273 35.062 1.00 11.84 169 SER A O 1
ATOM 1315 N N . ALA A 1 178 ? 18.280 9.339 33.746 1.00 11.64 170 ALA A N 1
ATOM 1316 C CA . ALA A 1 178 ? 18.990 8.066 33.732 1.00 11.12 170 ALA A CA 1
ATOM 1317 C C . ALA A 1 178 ? 20.275 8.166 32.916 1.00 11.99 170 ALA A C 1
ATOM 1318 O O . ALA A 1 178 ? 21.286 7.555 33.270 1.00 13.71 170 ALA A O 1
ATOM 1320 N N . ALA A 1 179 ? 20.261 8.939 31.829 1.00 11.95 171 ALA A N 1
ATOM 1321 C CA . ALA A 1 179 ? 21.501 9.149 31.088 1.00 11.48 171 ALA A CA 1
ATOM 1322 C C . ALA A 1 179 ? 22.563 9.779 31.975 1.00 11.82 171 ALA A C 1
ATOM 1323 O O . ALA A 1 179 ? 23.716 9.334 31.993 1.00 13.89 171 ALA A O 1
ATOM 1325 N N . SER A 1 180 ? 22.166 10.777 32.767 1.00 11.81 172 SER A N 1
ATOM 1326 C CA A SER A 1 180 ? 23.106 11.466 33.642 0.62 12.24 172 SER A CA 1
ATOM 1327 C CA B SER A 1 180 ? 23.109 11.464 33.645 0.38 12.49 172 SER A CA 1
ATOM 1328 C C . SER A 1 180 ? 23.720 10.514 34.662 1.00 13.86 172 SER A C 1
ATOM 1329 O O . SER A 1 180 ? 24.939 10.512 34.871 1.00 13.85 172 SER A O 1
ATOM 1334 N N . GLU A 1 181 ? 22.881 9.705 35.321 1.00 12.01 173 GLU A N 1
ATOM 1335 C CA . GLU A 1 181 ? 23.361 8.891 36.435 1.00 12.44 173 GLU A CA 1
ATOM 1336 C C . GLU A 1 181 ? 23.969 7.559 36.011 1.00 13.42 173 GLU A C 1
ATOM 1337 O O . GLU A 1 181 ? 24.911 7.080 36.660 1.00 14.86 173 GLU A O 1
ATOM 1343 N N . TRP A 1 182 ? 23.432 6.917 34.976 1.00 13.29 174 TRP A N 1
ATOM 1344 C CA . TRP A 1 182 ? 23.801 5.537 34.683 1.00 14.58 174 TRP A CA 1
ATOM 1345 C C . TRP A 1 182 ? 24.944 5.424 33.682 1.00 15.43 174 TRP A C 1
ATOM 1346 O O . TRP A 1 182 ? 25.427 4.310 33.437 1.00 14.55 174 TRP A O 1
ATOM 1357 N N . GLY A 1 183 ? 25.434 6.548 33.160 1.00 14.48 175 GLY A N 1
ATOM 1358 C CA . GLY A 1 183 ? 26.608 6.504 32.305 1.00 16.79 175 GLY A CA 1
ATOM 1359 C C . GLY A 1 183 ? 27.829 5.933 32.993 1.00 16.87 175 GLY A C 1
ATOM 1360 O O . GLY A 1 183 ? 28.694 5.365 32.326 1.00 15.67 175 GLY A O 1
ATOM 1361 N N . ARG A 1 184 ? 27.897 6.025 34.329 1.00 12.91 176 ARG A N 1
ATOM 1362 C CA . ARG A 1 184 ? 29.042 5.474 35.039 1.00 13.44 176 ARG A CA 1
ATOM 1363 C C . ARG A 1 184 ? 29.151 3.967 34.857 1.00 16.28 176 ARG A C 1
ATOM 1364 O O . ARG A 1 184 ? 30.231 3.404 35.085 1.00 16.90 176 ARG A O 1
ATOM 1372 N N . PHE A 1 185 ? 28.059 3.304 34.467 1.00 15.30 177 PHE A N 1
ATOM 1373 C CA . PHE A 1 185 ? 28.063 1.873 34.194 1.00 17.36 177 PHE A CA 1
ATOM 1374 C C . PHE A 1 185 ? 28.086 1.560 32.703 1.00 18.82 177 PHE A C 1
ATOM 1375 O O . PHE A 1 185 ? 27.793 0.423 32.327 1.00 16.83 177 PHE A O 1
ATOM 1383 N N . ASN A 1 186 ? 28.378 2.548 31.848 1.00 17.00 178 ASN A N 1
ATOM 1384 C CA . ASN A 1 186 ? 28.322 2.370 30.393 1.00 16.76 178 ASN A CA 1
ATOM 1385 C C . ASN A 1 186 ? 26.915 1.969 29.944 1.00 18.13 178 ASN A C 1
ATOM 1386 O O . ASN A 1 186 ? 26.737 1.158 29.033 1.00 17.18 178 ASN A O 1
ATOM 1391 N N . ILE A 1 187 ? 25.905 2.533 30.606 1.00 17.02 179 ILE A N 1
ATOM 1392 C CA . ILE A 1 187 ? 24.512 2.437 30.178 1.00 15.99 179 ILE A CA 1
ATOM 1393 C C . ILE A 1 187 ? 24.114 3.783 29.585 1.00 14.17 179 ILE A C 1
ATOM 1394 O O . ILE A 1 187 ? 24.085 4.795 30.297 1.00 14.97 179 ILE A O 1
ATOM 1399 N N . THR A 1 188 ? 23.794 3.808 28.298 1.00 14.11 180 THR A N 1
ATOM 1400 C CA . THR A 1 188 ? 23.312 5.039 27.685 1.00 12.98 180 THR A CA 1
ATOM 1401 C C . THR A 1 188 ? 21.793 5.017 27.570 1.00 14.22 180 THR A C 1
ATOM 1402 O O . THR A 1 188 ? 21.164 3.955 27.528 1.00 14.82 180 THR A O 1
ATOM 1406 N N . VAL A 1 189 ? 21.198 6.208 27.543 1.00 13.00 181 VAL A N 1
ATOM 1407 C CA . VAL A 1 189 ? 19.747 6.361 27.550 1.00 12.93 181 VAL A CA 1
ATOM 1408 C C . VAL A 1 189 ? 19.418 7.532 26.634 1.00 12.50 181 VAL A C 1
ATOM 1409 O O . VAL A 1 189 ? 19.869 8.657 26.877 1.00 13.87 181 VAL A O 1
ATOM 1413 N N . ASN A 1 190 ? 18.651 7.266 25.581 1.00 12.93 182 ASN A N 1
ATOM 1414 C CA . ASN A 1 190 ? 18.309 8.267 24.576 1.00 10.98 182 ASN A CA 1
ATOM 1415 C C . ASN A 1 190 ? 16.839 8.108 24.204 1.00 11.18 182 ASN A C 1
ATOM 1416 O O . ASN A 1 190 ? 16.227 7.071 24.458 1.00 14.96 182 ASN A O 1
ATOM 1421 N N . ALA A 1 191 ? 16.268 9.140 23.582 1.00 13.43 183 ALA A N 1
ATOM 1422 C CA . ALA A 1 191 ? 14.858 9.106 23.225 1.00 14.07 183 ALA A CA 1
ATOM 1423 C C . ALA A 1 191 ? 14.684 9.471 21.756 1.00 16.03 183 ALA A C 1
ATOM 1424 O O . ALA A 1 191 ? 15.311 10.411 21.263 1.00 17.54 183 ALA A O 1
ATOM 1426 N N . ILE A 1 192 ? 13.830 8.718 21.066 1.00 15.02 184 ILE A N 1
ATOM 1427 C CA . ILE A 1 192 ? 13.509 8.963 19.662 1.00 17.20 184 ILE A CA 1
ATOM 1428 C C . ILE A 1 192 ? 12.091 9.505 19.573 1.00 14.69 184 ILE A C 1
ATOM 1429 O O . ILE A 1 192 ? 11.181 8.996 20.238 1.00 14.01 184 ILE A O 1
ATOM 1434 N N . ALA A 1 193 ? 11.908 10.534 18.744 1.00 12.90 185 ALA A N 1
ATOM 1435 C CA . ALA A 1 193 ? 10.592 11.052 18.374 1.00 13.54 185 ALA A CA 1
ATOM 1436 C C . ALA A 1 193 ? 10.319 10.633 16.933 1.00 12.49 185 ALA A C 1
ATOM 1437 O O . ALA A 1 193 ? 10.737 11.316 15.983 1.00 13.93 185 ALA A O 1
ATOM 1439 N N . PRO A 1 194 ? 9.651 9.515 16.720 1.00 14.41 186 PRO A N 1
ATOM 1440 C CA . PRO A 1 194 ? 9.467 8.993 15.364 1.00 15.80 186 PRO A CA 1
ATOM 1441 C C . PRO A 1 194 ? 8.140 9.410 14.757 1.00 19.36 186 PRO A C 1
ATOM 1442 O O . PRO A 1 194 ? 7.205 9.769 15.480 1.00 18.85 186 PRO A O 1
ATOM 1446 N N . THR A 1 195 ? 8.035 9.366 13.433 1.00 18.10 187 THR A N 1
ATOM 1447 C CA . THR A 1 195 ? 6.737 9.258 12.783 1.00 15.44 187 THR A CA 1
ATOM 1448 C C . THR A 1 195 ? 6.827 8.125 11.777 1.00 18.48 187 THR A C 1
ATOM 1449 O O . THR A 1 195 ? 7.860 7.954 11.124 1.00 18.77 187 THR A O 1
ATOM 1453 N N . ALA A 1 196 ? 5.762 7.337 11.676 1.00 18.29 188 ALA A N 1
ATOM 1454 C CA . ALA A 1 196 ? 5.776 6.213 10.746 1.00 21.92 188 ALA A CA 1
ATOM 1455 C C . ALA A 1 196 ? 4.356 5.704 10.537 1.00 30.69 188 ALA A C 1
ATOM 1456 O O . ALA A 1 196 ? 3.422 6.073 11.255 1.00 28.18 188 ALA A O 1
ATOM 1458 N N . MET A 1 197 ? 4.212 4.838 9.534 1.00 29.41 189 MET A N 1
ATOM 1459 C CA . MET A 1 197 ? 2.918 4.261 9.173 1.00 31.07 189 MET A CA 1
ATOM 1460 C C . MET A 1 197 ? 2.619 3.099 10.120 1.00 34.25 189 MET A C 1
ATOM 1461 O O . MET A 1 197 ? 2.868 1.928 9.828 1.00 35.61 189 MET A O 1
ATOM 1466 N N . GLY A 1 198 ? 2.094 3.447 11.295 1.00 36.46 190 GLY A N 1
ATOM 1467 C CA . GLY A 1 198 ? 1.654 2.484 12.283 1.00 36.59 190 GLY A CA 1
ATOM 1468 C C . GLY A 1 198 ? 0.143 2.380 12.346 1.00 39.04 190 GLY A C 1
ATOM 1469 O O . GLY A 1 198 ? -0.573 2.760 11.413 1.00 39.13 190 GLY A O 1
ATOM 1470 N N . ALA A 1 199 ? -0.355 1.858 13.477 1.00 39.21 191 ALA A N 1
ATOM 1471 C CA . ALA A 1 199 ? -1.793 1.629 13.612 1.00 40.66 191 ALA A CA 1
ATOM 1472 C C . ALA A 1 199 ? -2.579 2.931 13.503 1.00 41.29 191 ALA A C 1
ATOM 1473 O O . ALA A 1 199 ? -3.629 2.977 12.849 1.00 40.84 191 ALA A O 1
ATOM 1475 N N . THR A 1 200 ? -2.081 4.004 14.126 1.00 36.61 192 THR A N 1
ATOM 1476 C CA . THR A 1 200 ? -2.767 5.291 14.056 1.00 38.61 192 THR A CA 1
ATOM 1477 C C . THR A 1 200 ? -2.803 5.823 12.627 1.00 41.44 192 THR A C 1
ATOM 1478 O O . THR A 1 200 ? -3.814 6.392 12.193 1.00 40.01 192 THR A O 1
ATOM 1482 N N . PHE A 1 201 ? -1.707 5.645 11.881 1.00 36.08 193 PHE A N 1
ATOM 1483 C CA . PHE A 1 201 ? -1.629 6.164 10.518 1.00 37.99 193 PHE A CA 1
ATOM 1484 C C . PHE A 1 201 ? -2.717 5.563 9.637 1.00 39.55 193 PHE A C 1
ATOM 1485 O O . PHE A 1 201 ? -3.403 6.278 8.896 1.00 34.73 193 PHE A O 1
ATOM 1493 N N . PHE A 1 202 ? -2.876 4.241 9.690 1.00 43.90 194 PHE A N 1
ATOM 1494 C CA . PHE A 1 202 ? -3.826 3.589 8.797 1.00 44.51 194 PHE A CA 1
ATOM 1495 C C . PHE A 1 202 ? -5.266 3.854 9.214 1.00 43.19 194 PHE A C 1
ATOM 1496 O O . PHE A 1 202 ? -6.155 3.903 8.357 1.00 46.54 194 PHE A O 1
ATOM 1504 N N . GLU A 1 203 ? -5.516 4.045 10.511 1.00 45.55 195 GLU A N 1
ATOM 1505 C CA . GLU A 1 203 ? -6.848 4.459 10.946 1.00 48.03 195 GLU A CA 1
ATOM 1506 C C . GLU A 1 203 ? -7.214 5.814 10.353 1.00 44.01 195 GLU A C 1
ATOM 1507 O O . GLU A 1 203 ? -8.317 5.997 9.828 1.00 42.15 195 GLU A O 1
ATOM 1513 N N . LEU A 1 204 ? -6.285 6.775 10.412 1.00 45.69 196 LEU A N 1
ATOM 1514 C CA . LEU A 1 204 ? -6.553 8.104 9.870 1.00 44.99 196 LEU A CA 1
ATOM 1515 C C . LEU A 1 204 ? -6.696 8.064 8.355 1.00 45.77 196 LEU A C 1
ATOM 1516 O O . LEU A 1 204 ? -7.550 8.756 7.787 1.00 44.92 196 LEU A O 1
ATOM 1521 N N . ALA A 1 205 ? -5.865 7.262 7.683 1.00 46.82 197 ALA A N 1
ATOM 1522 C CA . ALA A 1 205 ? -5.933 7.178 6.229 1.00 47.03 197 ALA A CA 1
ATOM 1523 C C . ALA A 1 205 ? -7.262 6.602 5.766 1.00 53.27 197 ALA A C 1
ATOM 1524 O O . ALA A 1 205 ? -7.769 6.982 4.704 1.00 57.30 197 ALA A O 1
ATOM 1526 N N . ALA A 1 206 ? -7.844 5.692 6.552 1.00 50.16 198 ALA A N 1
ATOM 1527 C CA . ALA A 1 206 ? -9.097 5.059 6.155 1.00 47.06 198 ALA A CA 1
ATOM 1528 C C . ALA A 1 206 ? -10.263 6.038 6.190 1.00 54.18 198 ALA A C 1
ATOM 1529 O O . ALA A 1 206 ? -11.194 5.918 5.384 1.00 59.55 198 ALA A O 1
ATOM 1531 N N . LYS A 1 207 ? -10.237 7.005 7.107 1.00 56.68 199 LYS A N 1
ATOM 1532 C CA . LYS A 1 207 ? -11.303 7.993 7.205 1.00 57.80 199 LYS A CA 1
ATOM 1533 C C . LYS A 1 207 ? -11.082 9.203 6.306 1.00 62.11 199 LYS A C 1
ATOM 1534 O O . LYS A 1 207 ? -12.036 9.945 6.048 1.00 66.61 199 LYS A O 1
ATOM 1536 N N . ASN A 1 208 ? -9.859 9.416 5.821 1.00 66.33 200 ASN A N 1
ATOM 1537 C CA . ASN A 1 208 ? -9.543 10.573 4.992 1.00 66.05 200 ASN A CA 1
ATOM 1538 C C . ASN A 1 208 ? -8.705 10.145 3.791 1.00 65.07 200 ASN A C 1
ATOM 1539 O O . ASN A 1 208 ? -7.553 9.720 3.955 1.00 65.57 200 ASN A O 1
ATOM 1544 N N . PRO A 1 209 ? -9.240 10.251 2.570 1.00 60.53 201 PRO A N 1
ATOM 1545 C CA . PRO A 1 209 ? -8.495 9.749 1.403 1.00 57.48 201 PRO A CA 1
ATOM 1546 C C . PRO A 1 209 ? -7.272 10.583 1.057 1.00 55.34 201 PRO A C 1
ATOM 1547 O O . PRO A 1 209 ? -6.331 10.054 0.453 1.00 55.30 201 PRO A O 1
ATOM 1551 N N . GLU A 1 210 ? -7.257 11.865 1.411 1.00 51.94 202 GLU A N 1
ATOM 1552 C CA . GLU A 1 210 ? -6.131 12.740 1.115 1.00 50.37 202 GLU A CA 1
ATOM 1553 C C . GLU A 1 210 ? -5.130 12.826 2.261 1.00 45.18 202 GLU A C 1
ATOM 1554 O O . GLU A 1 210 ? -4.129 13.539 2.134 1.00 44.18 202 GLU A O 1
ATOM 1556 N N . PHE A 1 211 ? -5.374 12.116 3.368 1.00 40.20 203 PHE A N 1
ATOM 1557 C CA . PHE A 1 211 ? -4.519 12.243 4.545 1.00 36.88 203 PHE A CA 1
ATOM 1558 C C . PHE A 1 211 ? -3.086 11.825 4.245 1.00 36.62 203 PHE A C 1
ATOM 1559 O O . PHE A 1 211 ? -2.136 12.535 4.596 1.00 34.08 203 PHE A O 1
ATOM 1567 N N . ALA A 1 212 ? -2.909 10.658 3.620 1.00 31.68 204 ALA A N 1
ATOM 1568 C CA . ALA A 1 212 ? -1.564 10.122 3.436 1.00 36.65 204 ALA A CA 1
ATOM 1569 C C . ALA A 1 212 ? -0.725 11.035 2.553 1.00 36.86 204 ALA A C 1
ATOM 1570 O O . ALA A 1 212 ? 0.454 11.280 2.839 1.00 33.46 204 ALA A O 1
ATOM 1572 N N . GLU A 1 213 ? -1.323 11.560 1.484 1.00 36.76 205 GLU A N 1
ATOM 1573 C CA . GLU A 1 213 ? -0.590 12.441 0.583 1.00 37.86 205 GLU A CA 1
ATOM 1574 C C . GLU A 1 213 ? -0.180 13.725 1.293 1.00 34.97 205 GLU A C 1
ATOM 1575 O O . GLU A 1 213 ? 0.976 14.160 1.205 1.00 31.43 205 GLU A O 1
ATOM 1581 N N . ARG A 1 214 ? -1.121 14.340 2.015 1.00 34.26 206 ARG A N 1
ATOM 1582 C CA . ARG A 1 214 ? -0.816 15.565 2.746 1.00 27.71 206 ARG A CA 1
ATOM 1583 C C . ARG A 1 214 ? 0.208 15.311 3.841 1.00 25.88 206 ARG A C 1
ATOM 1584 O O . ARG A 1 214 ? 1.055 16.168 4.121 1.00 25.07 206 ARG A O 1
ATOM 1586 N N . SER A 1 215 ? 0.150 14.134 4.472 1.00 25.72 207 SER A N 1
ATOM 1587 C CA . SER A 1 215 ? 1.103 13.816 5.531 1.00 24.34 207 SER A CA 1
ATOM 1588 C C . SER A 1 215 ? 2.515 13.685 4.976 1.00 25.11 207 SER A C 1
ATOM 1589 O O . SER A 1 215 ? 3.474 14.167 5.588 1.00 23.54 207 SER A O 1
ATOM 1592 N N . ALA A 1 216 ? 2.659 13.041 3.815 1.00 25.65 208 ALA A N 1
ATOM 1593 C CA . ALA A 1 216 ? 3.974 12.933 3.194 1.00 22.30 208 ALA A CA 1
ATOM 1594 C C . ALA A 1 216 ? 4.504 14.305 2.792 1.00 23.69 208 ALA A C 1
ATOM 1595 O O . ALA A 1 216 ? 5.681 14.611 3.010 1.00 24.70 208 ALA A O 1
ATOM 1597 N N . ALA A 1 217 ? 3.641 15.157 2.232 1.00 23.02 209 ALA A N 1
ATOM 1598 C CA . ALA A 1 217 ? 4.060 16.473 1.760 1.00 21.16 209 ALA A CA 1
ATOM 1599 C C . ALA A 1 217 ? 4.358 17.445 2.893 1.00 26.37 209 ALA A C 1
ATOM 1600 O O . ALA A 1 217 ? 4.974 18.488 2.650 1.00 28.89 209 ALA A O 1
ATOM 1602 N N . ALA A 1 218 ? 3.952 17.130 4.123 1.00 20.35 210 ALA A N 1
ATOM 1603 C CA . ALA A 1 218 ? 4.152 18.049 5.236 1.00 19.23 210 ALA A CA 1
ATOM 1604 C C . ALA A 1 218 ? 5.608 18.174 5.676 1.00 20.24 210 ALA A C 1
ATOM 1605 O O . ALA A 1 218 ? 5.901 19.031 6.513 1.00 22.22 210 ALA A O 1
ATOM 1607 N N . ARG A 1 219 ? 6.525 17.359 5.163 1.00 18.35 211 ARG A N 1
ATOM 1608 C CA . ARG A 1 219 ? 7.860 17.306 5.739 1.00 18.46 211 ARG A CA 1
ATOM 1609 C C . ARG A 1 219 ? 8.932 17.425 4.665 1.00 15.69 211 ARG A C 1
ATOM 1610 O O . ARG A 1 219 ? 8.671 17.170 3.485 1.00 19.80 211 ARG A O 1
ATOM 1618 N N . PRO A 1 220 ? 10.162 17.801 5.054 1.00 15.81 212 PRO A N 1
ATOM 1619 C CA . PRO A 1 220 ? 11.223 18.034 4.056 1.00 15.17 212 PRO A CA 1
ATOM 1620 C C . PRO A 1 220 ? 11.525 16.862 3.142 1.00 14.96 212 PRO A C 1
ATOM 1621 O O . PRO A 1 220 ? 11.847 17.086 1.970 1.00 17.50 212 PRO A O 1
ATOM 1625 N N . LEU A 1 221 ? 11.475 15.627 3.637 1.00 15.32 213 LEU A N 1
ATOM 1626 C CA . LEU A 1 221 ? 11.790 14.500 2.764 1.00 15.33 213 LEU A CA 1
ATOM 1627 C C . LEU A 1 221 ? 10.599 14.048 1.935 1.00 20.80 213 LEU A C 1
ATOM 1628 O O . LEU A 1 221 ? 10.765 13.184 1.067 1.00 20.51 213 LEU A O 1
ATOM 1633 N N . GLY A 1 222 ? 9.419 14.621 2.161 1.00 19.91 214 GLY A N 1
ATOM 1634 C CA . GLY A 1 222 ? 8.322 14.434 1.231 1.00 18.80 214 GLY A CA 1
ATOM 1635 C C . GLY A 1 222 ? 7.765 13.032 1.152 1.00 20.30 214 GLY A C 1
ATOM 1636 O O . GLY A 1 222 ? 7.102 12.697 0.166 1.00 23.31 214 GLY A O 1
ATOM 1637 N N . ARG A 1 223 ? 8.009 12.195 2.158 1.00 19.10 215 ARG A N 1
ATOM 1638 C CA . ARG A 1 223 ? 7.448 10.853 2.153 1.00 22.23 215 ARG A CA 1
ATOM 1639 C C . ARG A 1 223 ? 7.166 10.421 3.585 1.00 24.17 215 ARG A C 1
ATOM 1640 O O . ARG A 1 223 ? 7.721 10.966 4.538 1.00 22.26 215 ARG A O 1
ATOM 1648 N N . SER A 1 224 ? 6.290 9.427 3.722 1.00 24.52 216 SER A N 1
ATOM 1649 C CA . SER A 1 224 ? 5.928 8.886 5.027 1.00 23.56 216 SER A CA 1
ATOM 1650 C C . SER A 1 224 ? 6.923 7.814 5.463 1.00 24.03 216 SER A C 1
ATOM 1651 O O . SER A 1 224 ? 7.564 7.159 4.633 1.00 27.62 216 SER A O 1
ATOM 1654 N N . GLY A 1 225 ? 7.031 7.625 6.778 1.00 19.64 217 GLY A N 1
ATOM 1655 C CA . GLY A 1 225 ? 8.037 6.715 7.320 1.00 21.46 217 GLY A CA 1
ATOM 1656 C C . GLY A 1 225 ? 7.578 5.261 7.351 1.00 23.20 217 GLY A C 1
ATOM 1657 O O . GLY A 1 225 ? 6.437 4.946 7.693 1.00 25.09 217 GLY A O 1
ATOM 1658 N N . ASP A 1 226 ? 8.505 4.359 6.979 1.00 19.82 218 ASP A N 1
ATOM 1659 C CA . ASP A 1 226 ? 8.290 2.922 7.123 1.00 25.44 218 ASP A CA 1
ATOM 1660 C C . ASP A 1 226 ? 8.863 2.460 8.456 1.00 19.64 218 ASP A C 1
ATOM 1661 O O . ASP A 1 226 ? 10.032 2.743 8.746 1.00 18.07 218 ASP A O 1
ATOM 1666 N N . PRO A 1 227 ? 8.074 1.788 9.302 1.00 20.32 219 PRO A N 1
ATOM 1667 C CA . PRO A 1 227 ? 8.612 1.355 10.604 1.00 19.69 219 PRO A CA 1
ATOM 1668 C C . PRO A 1 227 ? 9.965 0.664 10.514 1.00 17.64 219 PRO A C 1
ATOM 1669 O O . PRO A 1 227 ? 10.919 1.102 11.166 1.00 20.72 219 PRO A O 1
ATOM 1673 N N . GLU A 1 228 ? 10.087 -0.379 9.692 1.00 18.80 220 GLU A N 1
ATOM 1674 C CA . GLU A 1 228 ? 11.320 -1.158 9.701 1.00 18.34 220 GLU A CA 1
ATOM 1675 C C . GLU A 1 228 ? 12.463 -0.441 8.990 1.00 21.59 220 GLU A C 1
ATOM 1676 O O . GLU A 1 228 ? 13.593 -0.435 9.489 1.00 18.77 220 GLU A O 1
ATOM 1682 N N . GLN A 1 229 ? 12.198 0.176 7.833 1.00 23.59 221 GLN A N 1
ATOM 1683 C CA A GLN A 1 229 ? 13.292 0.737 7.051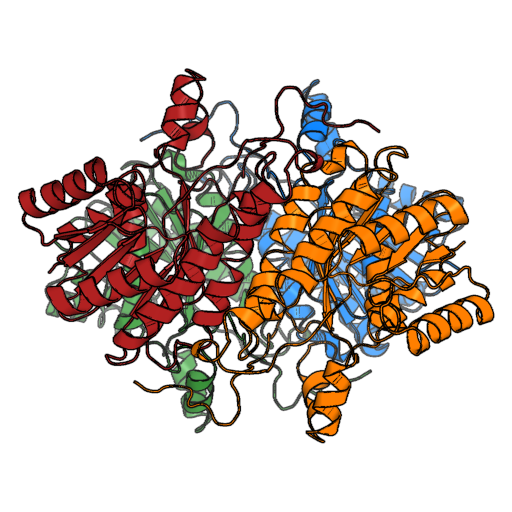 0.43 21.72 221 GLN A CA 1
ATOM 1684 C CA B GLN A 1 229 ? 13.270 0.752 7.023 0.57 21.96 221 GLN A CA 1
ATOM 1685 C C . GLN A 1 229 ? 13.682 2.140 7.488 1.00 16.16 221 GLN A C 1
ATOM 1686 O O . GLN A 1 229 ? 14.841 2.527 7.308 1.00 19.49 221 GLN A O 1
ATOM 1697 N N . ASP A 1 230 ? 12.759 2.908 8.071 1.00 16.31 222 ASP A N 1
ATOM 1698 C CA . ASP A 1 230 ? 13.070 4.286 8.458 1.00 18.66 222 ASP A CA 1
ATOM 1699 C C . ASP A 1 230 ? 13.297 4.473 9.952 1.00 14.87 222 ASP A C 1
ATOM 1700 O O . ASP A 1 230 ? 14.174 5.251 10.333 1.00 16.15 222 ASP A O 1
ATOM 1705 N N . ILE A 1 231 ? 12.533 3.800 10.816 1.00 15.63 223 ILE A N 1
ATOM 1706 C CA . ILE A 1 231 ? 12.742 3.956 12.255 1.00 18.63 223 ILE A CA 1
ATOM 1707 C C . ILE A 1 231 ? 13.735 2.927 12.778 1.00 15.98 223 ILE A C 1
ATOM 1708 O O . ILE A 1 231 ? 14.593 3.255 13.603 1.00 16.40 223 ILE A O 1
ATOM 1713 N N . GLY A 1 232 ? 13.625 1.689 12.296 1.00 16.49 224 GLY A N 1
ATOM 1714 C CA . GLY A 1 232 ? 14.486 0.597 12.701 1.00 18.10 224 GLY A CA 1
ATOM 1715 C C . GLY A 1 232 ? 15.963 0.946 12.799 1.00 18.07 224 GLY A C 1
ATOM 1716 O O . GLY A 1 232 ? 16.602 0.703 13.824 1.00 15.51 224 GLY A O 1
ATOM 1717 N N . PRO A 1 233 ? 16.549 1.513 11.737 1.00 15.54 225 PRO A N 1
ATOM 1718 C CA . PRO A 1 233 ? 17.993 1.789 11.791 1.00 14.23 225 PRO A CA 1
ATOM 1719 C C . PRO A 1 233 ? 18.374 2.858 12.794 1.00 14.25 225 PRO A C 1
ATOM 1720 O O . PRO A 1 233 ? 19.499 2.826 13.309 1.00 15.21 225 PRO A O 1
ATOM 1724 N N . ALA A 1 234 ? 17.480 3.804 13.095 1.00 14.27 226 ALA A N 1
ATOM 1725 C CA . ALA A 1 234 ? 17.778 4.770 14.149 1.00 14.82 226 ALA A CA 1
ATOM 1726 C C . ALA A 1 234 ? 17.800 4.086 15.511 1.00 14.95 226 ALA A C 1
ATOM 1727 O O . ALA A 1 234 ? 18.649 4.387 16.360 1.00 15.82 226 ALA A O 1
ATOM 1729 N N . ALA A 1 235 ? 16.874 3.157 15.730 1.00 13.32 227 ALA A N 1
ATOM 1730 C CA . ALA A 1 235 ? 16.916 2.346 16.939 1.00 12.82 227 ALA A CA 1
ATOM 1731 C C . ALA A 1 235 ? 18.185 1.501 16.997 1.00 16.44 227 ALA A C 1
ATOM 1732 O O . ALA A 1 235 ? 18.798 1.362 18.062 1.00 18.28 227 ALA A O 1
ATOM 1734 N N . VAL A 1 236 ? 18.583 0.906 15.868 1.00 13.97 228 VAL A N 1
ATOM 1735 C CA . VAL A 1 236 ? 19.817 0.122 15.849 1.00 13.30 228 VAL A CA 1
ATOM 1736 C C . VAL A 1 236 ? 21.011 0.991 16.238 1.00 16.13 228 VAL A C 1
ATOM 1737 O O . VAL A 1 236 ? 21.871 0.573 17.022 1.00 16.47 228 VAL A O 1
ATOM 1741 N N . PHE A 1 237 ? 21.085 2.212 15.699 1.00 13.53 229 PHE A N 1
ATOM 1742 C CA . PHE A 1 237 ? 22.155 3.129 16.088 1.00 14.10 229 PHE A CA 1
ATOM 1743 C C . PHE A 1 237 ? 22.223 3.282 17.603 1.00 17.58 229 PHE A C 1
ATOM 1744 O O . PHE A 1 237 ? 23.280 3.081 18.215 1.00 13.62 229 PHE A O 1
ATOM 1752 N N . PHE A 1 238 ? 21.091 3.606 18.229 1.00 16.48 230 PHE A N 1
ATOM 1753 C CA . PHE A 1 238 ? 21.060 3.850 19.664 1.00 15.26 230 PHE A CA 1
ATOM 1754 C C . PHE A 1 238 ? 21.141 2.577 20.491 1.00 17.21 230 PHE A C 1
ATOM 1755 O O . PHE A 1 238 ? 21.183 2.669 21.724 1.00 17.51 230 PHE A O 1
ATOM 1763 N N . ALA A 1 239 ? 21.148 1.403 19.855 1.00 14.19 231 ALA A N 1
ATOM 1764 C CA . ALA A 1 239 ? 21.266 0.137 20.567 1.00 14.09 231 ALA A CA 1
ATOM 1765 C C . ALA A 1 239 ? 22.632 -0.516 20.398 1.00 15.35 231 ALA A C 1
ATOM 1766 O O . ALA A 1 239 ? 22.842 -1.625 20.912 1.00 17.68 231 ALA A O 1
ATOM 1768 N N . SER A 1 240 ? 23.562 0.137 19.709 1.00 16.93 232 SER A N 1
ATOM 1769 C CA . SER A 1 240 ? 24.806 -0.473 19.259 1.00 18.55 232 SER A CA 1
ATOM 1770 C C . SER A 1 240 ? 26.014 0.306 19.777 1.00 18.91 232 SER A C 1
ATOM 1771 O O . SER A 1 240 ? 25.886 1.323 20.469 1.00 18.83 232 SER A O 1
ATOM 1774 N N . GLU A 1 241 ? 27.209 -0.185 19.421 1.00 18.28 233 GLU A N 1
ATOM 1775 C CA . GLU A 1 241 ? 28.426 0.542 19.761 1.00 15.83 233 GLU A CA 1
ATOM 1776 C C . GLU A 1 241 ? 28.565 1.832 18.969 1.00 17.22 233 GLU A C 1
ATOM 1777 O O . GLU A 1 241 ? 29.383 2.683 19.341 1.00 18.79 233 GLU A O 1
ATOM 1783 N N . MET A 1 242 ? 27.796 2.005 17.889 1.00 17.18 234 MET A N 1
ATOM 1784 C CA . MET A 1 242 ? 27.920 3.232 17.103 1.00 20.29 234 MET A CA 1
ATOM 1785 C C . MET A 1 242 ? 27.588 4.466 17.930 1.00 19.48 234 MET A C 1
ATOM 1786 O O . MET A 1 242 ? 28.114 5.553 17.661 1.00 16.32 234 MET A O 1
ATOM 1791 N N . SER A 1 243 ? 26.693 4.327 18.908 1.00 17.77 235 SER A N 1
ATOM 1792 C CA . SER A 1 243 ? 26.264 5.433 19.752 1.00 13.73 235 SER A CA 1
ATOM 1793 C C . SER A 1 243 ? 26.907 5.391 21.133 1.00 13.72 235 SER A C 1
ATOM 1794 O O . SER A 1 243 ? 26.367 5.983 22.073 1.00 13.95 235 SER A O 1
ATOM 1797 N N . ARG A 1 244 ? 28.061 4.719 21.262 1.00 16.08 236 ARG A N 1
ATOM 1798 C CA . ARG A 1 244 ? 28.702 4.520 22.558 1.00 16.28 236 ARG A CA 1
ATOM 1799 C C . ARG A 1 244 ? 29.106 5.824 23.235 1.00 18.27 236 ARG A C 1
ATOM 1800 O O . ARG A 1 244 ? 29.362 5.817 24.446 1.00 15.50 236 ARG A O 1
ATOM 1808 N N . PHE A 1 245 ? 29.187 6.939 22.496 1.00 14.52 237 PHE A N 1
ATOM 1809 C CA . PHE A 1 245 ? 29.533 8.228 23.089 1.00 15.71 237 PHE A CA 1
ATOM 1810 C C . PHE A 1 245 ? 28.363 9.212 23.050 1.00 14.94 237 PHE A C 1
ATOM 1811 O O . PHE A 1 245 ? 28.567 10.419 23.228 1.00 15.03 237 PHE A O 1
ATOM 1819 N N . VAL A 1 246 ? 27.139 8.711 22.857 1.00 13.42 238 VAL A N 1
ATOM 1820 C CA . VAL A 1 246 ? 25.919 9.519 22.782 1.00 13.57 238 VAL A CA 1
ATOM 1821 C C . VAL A 1 246 ? 24.990 9.093 23.916 1.00 14.57 238 VAL A C 1
ATOM 1822 O O . VAL A 1 246 ? 24.584 7.930 23.979 1.00 13.87 238 VAL A O 1
ATOM 1826 N N . THR A 1 247 ? 24.611 10.031 24.783 1.00 11.74 239 THR A N 1
ATOM 1827 C CA . THR A 1 247 ? 23.644 9.695 25.816 1.00 14.00 239 THR A CA 1
ATOM 1828 C C . THR A 1 247 ? 22.877 10.949 26.224 1.00 13.28 239 THR A C 1
ATOM 1829 O O . THR A 1 247 ? 23.397 12.065 26.137 1.00 13.33 239 THR A O 1
ATOM 1833 N N . GLY A 1 248 ? 21.625 10.752 26.637 1.00 10.75 240 GLY A N 1
ATOM 1834 C CA . GLY A 1 248 ? 20.770 11.848 27.066 1.00 11.15 240 GLY A CA 1
ATOM 1835 C C . GLY A 1 248 ? 20.191 12.670 25.941 1.00 11.91 240 GLY A C 1
ATOM 1836 O O . GLY A 1 248 ? 19.674 13.765 26.197 1.00 12.41 240 GLY A O 1
ATOM 1837 N N . GLU A 1 249 ? 20.244 12.173 24.708 1.00 12.61 241 GLU A N 1
ATOM 1838 C CA . GLU A 1 249 ? 19.827 12.952 23.555 1.00 10.58 241 GLU A CA 1
ATOM 1839 C C . GLU A 1 249 ? 18.406 12.611 23.133 1.00 11.10 241 GLU A C 1
ATOM 1840 O O . GLU A 1 249 ? 17.872 11.548 23.451 1.00 13.87 241 GLU A O 1
ATOM 1846 N N . THR A 1 250 ? 17.797 13.553 22.416 1.00 13.71 242 THR A N 1
ATOM 1847 C CA . THR A 1 250 ? 16.534 13.357 21.723 1.00 12.29 242 THR A CA 1
ATOM 1848 C C . THR A 1 250 ? 16.810 13.460 20.229 1.00 19.98 242 THR A C 1
ATOM 1849 O O . THR A 1 250 ? 17.547 14.349 19.800 1.00 21.81 242 THR A O 1
ATOM 1853 N N . LEU A 1 251 ? 16.259 12.542 19.442 1.00 14.33 243 LEU A N 1
ATOM 1854 C CA . LEU A 1 251 ? 16.473 12.572 18.000 1.00 10.55 243 LEU A CA 1
ATOM 1855 C C . LEU A 1 251 ? 15.135 12.407 17.296 1.00 11.95 243 LEU A C 1
ATOM 1856 O O . LEU A 1 251 ? 14.385 11.464 17.582 1.00 13.60 243 LEU A O 1
ATOM 1861 N N . HIS A 1 252 ? 14.832 13.332 16.388 1.00 12.45 244 HIS A N 1
ATOM 1862 C CA . HIS A 1 252 ? 13.635 13.209 15.574 1.00 12.92 244 HIS A CA 1
ATOM 1863 C C . HIS A 1 252 ? 13.921 12.320 14.374 1.00 11.94 244 HIS A C 1
ATOM 1864 O O . HIS A 1 252 ? 14.878 12.562 13.632 1.00 14.20 244 HIS A O 1
ATOM 1871 N N . VAL A 1 253 ? 13.072 11.306 14.175 1.00 11.35 245 VAL A N 1
ATOM 1872 C CA . VAL A 1 253 ? 13.186 10.392 13.034 1.00 12.51 245 VAL A CA 1
ATOM 1873 C C . VAL A 1 253 ? 11.863 10.448 12.281 1.00 13.05 245 VAL A C 1
ATOM 1874 O O . VAL A 1 253 ? 10.975 9.605 12.474 1.00 15.87 245 VAL A O 1
ATOM 1878 N N . ASP A 1 254 ? 11.726 11.461 11.409 1.00 11.84 246 ASP A N 1
ATOM 1879 C CA . ASP A 1 254 ? 10.399 11.908 10.999 1.00 12.40 246 ASP A CA 1
ATOM 1880 C C . ASP A 1 254 ? 10.415 12.562 9.628 1.00 12.76 246 ASP A C 1
ATOM 1881 O O . ASP A 1 254 ? 9.482 13.310 9.306 1.00 15.48 246 ASP A O 1
ATOM 1886 N N . GLY A 1 255 ? 11.431 12.296 8.810 1.00 13.99 247 GLY A N 1
ATOM 1887 C CA . GLY A 1 255 ? 11.494 12.940 7.513 1.00 14.73 247 GLY A CA 1
ATOM 1888 C C . GLY A 1 255 ? 11.741 14.425 7.585 1.00 15.02 247 GLY A C 1
ATOM 1889 O O . GLY A 1 255 ? 11.561 15.121 6.579 1.00 14.14 247 GLY A O 1
ATOM 1890 N N . GLY A 1 256 ? 12.117 14.935 8.750 1.00 14.18 248 GLY A N 1
ATOM 1891 C CA . GLY A 1 256 ? 12.316 16.358 8.932 1.00 12.50 248 GLY A CA 1
ATOM 1892 C C . GLY A 1 256 ? 11.117 17.124 9.447 1.00 13.58 248 GLY A C 1
ATOM 1893 O O . GLY A 1 256 ? 11.192 18.354 9.535 1.00 13.47 248 GLY A O 1
ATOM 1894 N N . LEU A 1 257 ? 10.023 16.441 9.807 1.00 15.46 249 LEU A N 1
ATOM 1895 C CA . LEU A 1 257 ? 8.788 17.131 10.194 1.00 17.23 249 LEU A CA 1
ATOM 1896 C C . LEU A 1 257 ? 9.006 18.139 11.321 1.00 15.21 249 LEU A C 1
ATOM 1897 O O . LEU A 1 257 ? 8.325 19.172 11.362 1.00 14.44 249 LEU A O 1
ATOM 1902 N N . HIS A 1 258 ? 9.954 17.877 12.226 1.00 11.71 250 HIS A N 1
ATOM 1903 C CA . HIS A 1 258 ? 10.215 18.798 13.334 1.00 12.37 250 HIS A CA 1
ATOM 1904 C C . HIS A 1 258 ? 10.568 20.207 12.864 1.00 14.76 250 HIS A C 1
ATOM 1905 O O . HIS A 1 258 ? 10.362 21.171 13.613 1.00 14.23 250 HIS A O 1
ATOM 1912 N N . LEU A 1 259 ? 11.078 20.359 11.634 1.00 11.99 251 LEU A N 1
ATOM 1913 C CA . LEU A 1 259 ? 11.420 21.701 11.157 1.00 12.82 251 LEU A CA 1
ATOM 1914 C C . LEU A 1 259 ? 10.176 22.543 10.892 1.00 14.01 251 LEU A C 1
ATOM 1915 O O . LEU A 1 259 ? 10.006 23.580 11.557 1.00 14.76 251 LEU A O 1
ATOM 1920 N N . PRO A 1 260 ? 9.269 22.178 9.967 1.00 14.75 252 PRO A N 1
ATOM 1921 C CA . PRO A 1 260 ? 8.073 23.017 9.779 1.00 13.32 252 PRO A CA 1
ATOM 1922 C C . PRO A 1 260 ? 7.029 22.844 10.866 1.00 14.57 252 PRO A C 1
ATOM 1923 O O . PRO A 1 260 ? 6.123 23.681 10.957 1.00 16.06 252 PRO A O 1
ATOM 1927 N N . GLY A 1 261 ? 7.115 21.793 11.674 1.00 15.58 253 GLY A N 1
ATOM 1928 C CA . GLY A 1 261 ? 6.012 21.532 12.574 1.00 16.04 253 GLY A CA 1
ATOM 1929 C C . GLY A 1 261 ? 4.781 21.090 11.790 1.00 19.29 253 GLY A C 1
ATOM 1930 O O . GLY A 1 261 ? 4.859 20.610 10.651 1.00 19.03 253 GLY A O 1
ATOM 1931 N N . TYR A 1 262 ? 3.626 21.252 12.434 1.00 15.18 254 TYR A N 1
ATOM 1932 C CA A TYR A 1 262 ? 2.333 20.977 11.814 0.65 18.33 254 TYR A CA 1
ATOM 1933 C CA B TYR A 1 262 ? 2.341 21.020 11.795 0.35 18.36 254 TYR A CA 1
ATOM 1934 C C . TYR A 1 262 ? 1.258 21.645 12.662 1.00 16.92 254 TYR A C 1
ATOM 1935 O O . TYR A 1 262 ? 1.348 21.638 13.893 1.00 20.90 254 TYR A O 1
ATOM 1952 N N . ASN A 1 263 ? 0.246 22.202 12.011 1.00 20.61 255 ASN A N 1
ATOM 1953 C CA . ASN A 1 263 ? -0.864 22.826 12.724 1.00 25.36 255 ASN A CA 1
ATOM 1954 C C . ASN A 1 263 ? -1.955 21.781 12.931 1.00 27.29 255 ASN A C 1
ATOM 1955 O O . ASN A 1 263 ? -2.528 21.278 11.961 1.00 32.54 255 ASN A O 1
ATOM 1960 N N . SER A 1 264 ? -2.235 21.450 14.192 1.00 20.41 256 SER A N 1
ATOM 1961 C CA . SER A 1 264 ? -3.181 20.394 14.535 1.00 22.26 256 SER A CA 1
ATOM 1962 C C . SER A 1 264 ? -4.540 20.919 15.005 1.00 21.23 256 SER A C 1
ATOM 1963 O O . SER A 1 264 ? -5.345 20.142 15.534 1.00 20.27 256 SER A O 1
ATOM 1966 N N . ARG A 1 265 ? -4.838 22.201 14.801 1.00 19.32 257 ARG A N 1
ATOM 1967 C CA . ARG A 1 265 ? -6.145 22.699 15.219 1.00 19.80 257 ARG A CA 1
ATOM 1968 C C . ARG A 1 265 ? -7.242 21.975 14.444 1.00 21.74 257 ARG A C 1
ATOM 1969 O O . ARG A 1 265 ? -7.201 21.943 13.205 1.00 25.24 257 ARG A O 1
ATOM 1977 N N . PRO A 1 266 ? -8.220 21.370 15.123 1.00 24.06 258 PRO A N 1
ATOM 1978 C CA . PRO A 1 266 ? -9.308 20.695 14.401 1.00 27.72 258 PRO A CA 1
ATOM 1979 C C . PRO A 1 266 ? -10.112 21.672 13.552 1.00 28.54 258 PRO A C 1
ATOM 1980 O O . PRO A 1 266 ? -10.214 22.862 13.858 1.00 29.61 258 PRO A O 1
ATOM 1984 N N . ALA A 1 267 ? -10.709 21.138 12.480 1.00 28.98 259 ALA A N 1
ATOM 1985 C CA . ALA A 1 267 ? -11.361 21.979 11.474 1.00 36.59 259 ALA A CA 1
ATOM 1986 C C . ALA A 1 267 ? -12.509 22.800 12.056 1.00 38.76 259 ALA A C 1
ATOM 1987 O O . ALA A 1 267 ? -12.744 23.939 11.631 1.00 42.17 259 ALA A O 1
ATOM 1989 N N . GLY A 1 268 ? -13.243 22.243 13.009 1.00 32.23 260 GLY A N 1
ATOM 1990 C CA . GLY A 1 268 ? -14.410 22.914 13.544 1.00 34.02 260 GLY A CA 1
ATOM 1991 C C . GLY A 1 268 ? -14.158 23.915 14.653 1.00 36.41 260 GLY A C 1
ATOM 1992 O O . GLY A 1 268 ? -15.122 24.436 15.223 1.00 40.08 260 GLY A O 1
ATOM 1993 N N . ILE A 1 269 ? -12.902 24.208 14.977 1.00 28.76 261 ILE A N 1
ATOM 1994 C CA . ILE A 1 269 ? -12.553 25.092 16.086 1.00 28.06 261 ILE A CA 1
ATOM 1995 C C . ILE A 1 269 ? -12.140 26.448 15.521 1.00 25.26 261 ILE A C 1
ATOM 1996 O O . ILE A 1 269 ? -11.200 26.530 14.722 1.00 27.43 261 ILE A O 1
ATOM 2001 N N . LYS A 1 270 ? -12.838 27.508 15.935 1.00 29.29 262 LYS A N 1
ATOM 2002 C CA A LYS A 1 270 ? -12.482 28.852 15.494 0.57 33.86 262 LYS A CA 1
ATOM 2003 C CA B LYS A 1 270 ? -12.495 28.870 15.507 0.43 33.60 262 LYS A CA 1
ATOM 2004 C C . LYS A 1 270 ? -11.173 29.279 16.151 1.00 28.60 262 LYS A C 1
ATOM 2005 O O . LYS A 1 270 ? -11.030 29.164 17.372 1.00 30.89 262 LYS A O 1
ATOM 2016 N N . PRO A 1 271 ? -10.187 29.750 15.378 1.00 26.54 263 PRO A N 1
ATOM 2017 C CA . PRO A 1 271 ? -8.895 30.117 15.988 1.00 24.14 263 PRO A CA 1
ATOM 2018 C C . PRO A 1 271 ? -8.972 31.214 17.044 1.00 25.65 263 PRO A C 1
ATOM 2019 O O . PRO A 1 271 ? -8.120 31.243 17.944 1.00 22.78 263 PRO A O 1
ATOM 2023 N N . ARG A 1 272 ? -9.947 32.116 16.968 1.00 23.92 264 ARG A N 1
ATOM 2024 C CA . ARG A 1 272 ? -10.042 33.234 17.904 1.00 28.47 264 ARG A CA 1
ATOM 2025 C C . ARG A 1 272 ? -11.476 33.382 18.393 1.00 25.67 264 ARG A C 1
ATOM 2026 O O . ARG A 1 272 ? -12.375 33.686 17.603 1.00 28.01 264 ARG A O 1
ATOM 2034 N N . GLU A 1 273 ? -11.689 33.194 19.699 1.00 27.39 265 GLU A N 1
ATOM 2035 C CA A GLU A 1 273 ? -13.010 33.337 20.303 0.51 28.65 265 GLU A CA 1
ATOM 2036 C CA B GLU A 1 273 ? -13.006 33.332 20.311 0.49 28.70 265 GLU A CA 1
ATOM 2037 C C . GLU A 1 273 ? -13.048 34.481 21.314 1.00 27.57 265 GLU A C 1
ATOM 2038 O O . GLU A 1 273 ? -13.843 34.462 22.252 1.00 35.95 265 GLU A O 1
ATOM 2049 N N . TYR A 1 274 ? -12.197 35.485 21.133 1.00 29.40 266 TYR A N 1
ATOM 2050 C CA . TYR A 1 274 ? -12.183 36.631 22.041 1.00 31.41 266 TYR A CA 1
ATOM 2051 C C . TYR A 1 274 ? -12.105 37.942 21.275 1.00 35.71 266 TYR A C 1
ATOM 2052 O O . TYR A 1 274 ? -11.752 37.967 20.093 1.00 31.86 266 TYR A O 1
ATOM 2062 N N . MET B 1 9 ? 29.135 -6.345 4.908 1.00 71.37 1 MET B N 1
ATOM 2063 C CA . MET B 1 9 ? 29.021 -5.206 4.004 1.00 64.26 1 MET B CA 1
ATOM 2064 C C . MET B 1 9 ? 29.204 -3.897 4.763 1.00 51.24 1 MET B C 1
ATOM 2065 O O . MET B 1 9 ? 28.524 -3.650 5.761 1.00 51.86 1 MET B O 1
ATOM 2067 N N . GLY B 1 10 ? 30.127 -3.061 4.291 1.00 37.70 2 GLY B N 1
ATOM 2068 C CA . GLY B 1 10 ? 30.325 -1.768 4.914 1.00 29.10 2 GLY B CA 1
ATOM 2069 C C . GLY B 1 10 ? 29.126 -0.863 4.712 1.00 30.01 2 GLY B C 1
ATOM 2070 O O . GLY B 1 10 ? 28.413 -0.943 3.712 1.00 29.74 2 GLY B O 1
ATOM 2071 N N . LEU B 1 11 ? 28.901 0.023 5.688 1.00 21.29 3 LEU B N 1
ATOM 2072 C CA . LEU B 1 11 ? 27.745 0.906 5.625 1.00 26.27 3 LEU B CA 1
ATOM 2073 C C . LEU B 1 11 ? 27.865 1.982 4.562 1.00 26.45 3 LEU B C 1
ATOM 2074 O O . LEU B 1 11 ? 26.862 2.643 4.269 1.00 24.87 3 LEU B O 1
ATOM 2079 N N . LEU B 1 12 ? 29.054 2.177 3.981 1.00 20.30 4 LEU B N 1
ATOM 2080 C CA . LEU B 1 12 ? 29.276 3.247 3.015 1.00 19.63 4 LEU B CA 1
ATOM 2081 C C . LEU B 1 12 ? 29.843 2.710 1.705 1.00 22.47 4 LEU B C 1
ATOM 2082 O O . LEU B 1 12 ? 30.438 3.472 0.932 1.00 20.76 4 LEU B O 1
ATOM 2087 N N . GLU B 1 13 ? 29.683 1.417 1.433 1.00 24.58 5 GLU B N 1
ATOM 2088 C CA A GLU B 1 13 ? 30.192 0.837 0.193 0.53 27.19 5 GLU B CA 1
ATOM 2089 C CA B GLU B 1 13 ? 30.240 0.884 0.201 0.47 27.23 5 GLU B CA 1
ATOM 2090 C C . GLU B 1 13 ? 29.601 1.552 -1.013 1.00 25.26 5 GLU B C 1
ATOM 2091 O O . GLU B 1 13 ? 28.426 1.933 -1.009 1.00 25.06 5 GLU B O 1
ATOM 2102 N N . GLN B 1 14 ? 30.412 1.721 -2.052 1.00 23.69 6 GLN B N 1
ATOM 2103 C CA . GLN B 1 14 ? 30.047 2.407 -3.289 1.00 26.53 6 GLN B CA 1
ATOM 2104 C C . GLN B 1 14 ? 29.711 3.879 -3.078 1.00 22.60 6 GLN B C 1
ATOM 2105 O O . GLN B 1 14 ? 29.184 4.526 -3.994 1.00 27.04 6 GLN B O 1
ATOM 2111 N N . ARG B 1 15 ? 30.012 4.444 -1.911 1.00 19.03 7 ARG B N 1
ATOM 2112 C CA . ARG B 1 15 ? 29.813 5.869 -1.688 1.00 17.80 7 ARG B CA 1
ATOM 2113 C C . ARG B 1 15 ? 31.152 6.592 -1.632 1.00 18.60 7 ARG B C 1
ATOM 2114 O O . ARG B 1 15 ? 32.192 5.997 -1.337 1.00 21.70 7 ARG B O 1
ATOM 2122 N N . VAL B 1 16 ? 31.110 7.896 -1.914 1.00 17.02 8 VAL B N 1
ATOM 2123 C CA . VAL B 1 16 ? 32.290 8.753 -1.949 1.00 14.25 8 VAL B CA 1
ATOM 2124 C C . VAL B 1 16 ? 32.074 9.893 -0.965 1.00 16.49 8 VAL B C 1
ATOM 2125 O O . VAL B 1 16 ? 31.022 10.542 -0.988 1.00 17.07 8 VAL B O 1
ATOM 2129 N N . ALA B 1 17 ? 33.069 10.144 -0.110 1.00 12.93 9 ALA B N 1
ATOM 2130 C CA . ALA B 1 17 ? 32.967 11.169 0.925 1.00 13.69 9 ALA B CA 1
ATOM 2131 C C . ALA B 1 17 ? 34.119 12.156 0.807 1.00 15.26 9 ALA B C 1
ATOM 2132 O O . ALA B 1 17 ? 35.250 11.764 0.512 1.00 20.64 9 ALA B O 1
ATOM 2134 N N . LEU B 1 18 ? 33.837 13.431 1.054 1.00 13.56 10 LEU B N 1
ATOM 2135 C CA . LEU B 1 18 ? 34.868 14.457 1.140 1.00 14.67 10 LEU B CA 1
ATOM 2136 C C . LEU B 1 18 ? 34.837 14.989 2.565 1.00 18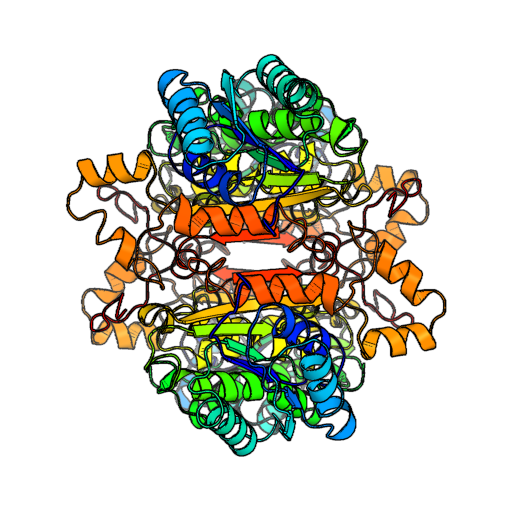.89 10 LEU B C 1
ATOM 2137 O O . LEU B 1 18 ? 33.787 15.440 3.033 1.00 16.98 10 LEU B O 1
ATOM 2142 N N . VAL B 1 19 ? 35.974 14.917 3.258 1.00 15.11 11 VAL B N 1
ATOM 2143 C CA . VAL B 1 19 ? 36.081 15.372 4.645 1.00 15.08 11 VAL B CA 1
ATOM 2144 C C . VAL B 1 19 ? 37.103 16.499 4.694 1.00 15.47 11 VAL B C 1
ATOM 2145 O O . VAL B 1 19 ? 38.281 16.283 4.387 1.00 17.19 11 VAL B O 1
ATOM 2149 N N . THR B 1 20 ? 36.665 17.699 5.077 1.00 15.22 12 THR B N 1
ATOM 2150 C CA . THR B 1 20 ? 37.611 18.803 5.183 1.00 15.55 12 THR B CA 1
ATOM 2151 C C . THR B 1 20 ? 38.371 18.718 6.500 1.00 21.99 12 THR B C 1
ATOM 2152 O O . THR B 1 20 ? 37.841 18.273 7.524 1.00 19.07 12 THR B O 1
ATOM 2156 N N . GLY B 1 21 ? 39.632 19.135 6.457 1.00 19.55 13 GLY B N 1
ATOM 2157 C CA . GLY B 1 21 ? 40.490 19.074 7.632 1.00 21.61 13 GLY B CA 1
ATOM 2158 C C . GLY B 1 21 ? 40.711 17.672 8.162 1.00 23.28 13 GLY B C 1
ATOM 2159 O O . GLY B 1 21 ? 40.815 17.480 9.383 1.00 22.40 13 GLY B O 1
ATOM 2160 N N . ALA B 1 22 ? 40.802 16.683 7.271 1.00 20.49 14 ALA B N 1
ATOM 2161 C CA . ALA B 1 22 ? 40.892 15.287 7.683 1.00 22.05 14 ALA B CA 1
ATOM 2162 C C . ALA B 1 22 ? 42.321 14.824 7.939 1.00 19.98 14 ALA B C 1
ATOM 2163 O O . ALA B 1 22 ? 42.541 13.624 8.131 1.00 21.53 14 ALA B O 1
ATOM 2165 N N . GLY B 1 23 ? 43.297 15.738 7.954 1.00 19.35 15 GLY B N 1
ATOM 2166 C CA . GLY B 1 23 ? 44.648 15.364 8.329 1.00 23.96 15 GLY B CA 1
ATOM 2167 C C . GLY B 1 23 ? 44.834 15.049 9.804 1.00 25.72 15 GLY B C 1
ATOM 2168 O O . GLY B 1 23 ? 45.809 14.379 10.162 1.00 26.52 15 GLY B O 1
ATOM 2169 N N . GLY B 1 24 ? 43.939 15.521 10.670 1.00 22.99 16 GLY B N 1
ATOM 2170 C CA . GLY B 1 24 ? 44.130 15.275 12.091 1.00 24.21 16 GLY B CA 1
ATOM 2171 C C . GLY B 1 24 ? 42.834 15.351 12.871 1.00 24.09 16 GLY B C 1
ATOM 2172 O O . GLY B 1 24 ? 41.779 15.704 12.341 1.00 25.21 16 GLY B O 1
ATOM 2173 N N . GLY B 1 25 ? 42.931 14.985 14.148 1.00 27.17 17 GLY B N 1
ATOM 2174 C CA . GLY B 1 25 ? 41.812 15.175 15.063 1.00 24.09 17 GLY B CA 1
ATOM 2175 C C . GLY B 1 25 ? 40.582 14.387 14.657 1.00 24.27 17 GLY B C 1
ATOM 2176 O O . GLY B 1 25 ? 40.667 13.246 14.192 1.00 22.35 17 GLY B O 1
ATOM 2177 N N . ILE B 1 26 ? 39.411 15.010 14.846 1.00 22.10 18 ILE B N 1
ATOM 2178 C CA . ILE B 1 26 ? 38.140 14.368 14.516 1.00 20.29 18 ILE B CA 1
ATOM 2179 C C . ILE B 1 26 ? 38.027 14.097 13.023 1.00 18.80 18 ILE B C 1
ATOM 2180 O O . ILE B 1 26 ? 37.510 13.052 12.611 1.00 21.99 18 ILE B O 1
ATOM 2185 N N . GLY B 1 27 ? 38.475 15.037 12.187 1.00 18.31 19 GLY B N 1
ATOM 2186 C CA . GLY B 1 27 ? 38.433 14.799 10.755 1.00 20.94 19 GLY B CA 1
ATOM 2187 C C . GLY B 1 27 ? 39.178 13.538 10.364 1.00 18.36 19 GLY B C 1
ATOM 2188 O O . GLY B 1 27 ? 38.694 12.741 9.551 1.00 17.12 19 GLY B O 1
ATOM 2189 N N . ARG B 1 28 ? 40.365 13.334 10.945 1.00 20.22 20 ARG B N 1
ATOM 2190 C CA . ARG B 1 28 ? 41.113 12.107 10.674 1.00 19.80 20 ARG B CA 1
ATOM 2191 C C . ARG B 1 28 ? 40.361 10.880 11.176 1.00 19.90 20 ARG B C 1
ATOM 2192 O O . ARG B 1 28 ? 40.319 9.848 10.496 1.00 20.45 20 ARG B O 1
ATOM 2200 N N . GLY B 1 29 ? 39.754 10.977 12.360 1.00 21.48 21 GLY B N 1
ATOM 2201 C CA . GLY B 1 29 ? 39.001 9.849 12.885 1.00 21.78 21 GLY B CA 1
ATOM 2202 C C . GLY B 1 29 ? 37.802 9.505 12.027 1.00 20.01 21 GLY B C 1
ATOM 2203 O O . GLY B 1 29 ? 37.517 8.328 11.784 1.00 21.50 21 GLY B O 1
ATOM 2204 N N . VAL B 1 30 ? 37.082 10.528 11.560 1.00 19.94 22 VAL B N 1
ATOM 2205 C CA . VAL B 1 30 ? 35.945 10.313 10.667 1.00 18.54 22 VAL B CA 1
ATOM 2206 C C . VAL B 1 30 ? 36.402 9.728 9.330 1.00 21.05 22 VAL B C 1
ATOM 2207 O O . VAL B 1 30 ? 35.768 8.818 8.782 1.00 17.83 22 VAL B O 1
ATOM 2211 N N . ALA B 1 31 ? 37.489 10.257 8.766 1.00 17.34 23 ALA B N 1
ATOM 2212 C CA . ALA B 1 31 ? 37.989 9.724 7.497 1.00 15.77 23 ALA B CA 1
ATOM 2213 C C . ALA B 1 31 ? 38.374 8.252 7.616 1.00 19.68 23 ALA B C 1
ATOM 2214 O O . ALA B 1 31 ? 38.043 7.439 6.741 1.00 19.55 23 ALA B O 1
ATOM 2216 N N . ARG B 1 32 ? 39.081 7.888 8.686 1.00 20.90 24 ARG B N 1
ATOM 2217 C CA . ARG B 1 32 ? 39.466 6.493 8.867 1.00 22.46 24 ARG B CA 1
ATOM 2218 C C . ARG B 1 32 ? 38.238 5.613 9.082 1.00 23.71 24 ARG B C 1
ATOM 2219 O O . ARG B 1 32 ? 38.162 4.500 8.547 1.00 22.22 24 ARG B O 1
ATOM 2227 N N . SER B 1 33 ? 37.268 6.099 9.866 1.00 21.35 25 SER B N 1
ATOM 2228 C CA A SER B 1 33 ? 36.024 5.354 10.054 0.62 20.86 25 SER B CA 1
ATOM 2229 C CA B SER B 1 33 ? 36.027 5.357 10.059 0.38 20.94 25 SER B CA 1
ATOM 2230 C C . SER B 1 33 ? 35.312 5.138 8.728 1.00 20.71 25 SER B C 1
ATOM 2231 O O . SER B 1 33 ? 34.836 4.031 8.439 1.00 22.92 25 SER B O 1
ATOM 2236 N N . PHE B 1 34 ? 35.227 6.193 7.906 1.00 19.12 26 PHE B N 1
ATOM 2237 C CA . PHE B 1 34 ? 34.578 6.090 6.603 1.00 17.30 26 PHE B CA 1
ATOM 2238 C C . PHE B 1 34 ? 35.280 5.075 5.713 1.00 19.82 26 PHE B C 1
ATOM 2239 O O . PHE B 1 34 ? 34.626 4.294 5.011 1.00 22.83 26 PHE B O 1
ATOM 2247 N N . GLY B 1 35 ? 36.613 5.096 5.703 1.00 19.29 27 GLY B N 1
ATOM 2248 C CA . GLY B 1 35 ? 37.347 4.140 4.890 1.00 20.72 27 GLY B CA 1
ATOM 2249 C C . GLY B 1 35 ? 37.065 2.708 5.299 1.00 24.83 27 GLY B C 1
ATOM 2250 O O . GLY B 1 35 ? 36.950 1.820 4.449 1.00 27.04 27 GLY B O 1
ATOM 2251 N N . ASN B 1 36 ? 36.926 2.465 6.604 1.00 24.84 28 ASN B N 1
ATOM 2252 C CA . ASN B 1 36 ? 36.664 1.109 7.070 1.00 27.43 28 ASN B CA 1
ATOM 2253 C C . ASN B 1 36 ? 35.246 0.651 6.757 1.00 29.08 28 ASN B C 1
ATOM 2254 O O . ASN B 1 36 ? 34.973 -0.554 6.817 1.00 30.53 28 ASN B O 1
ATOM 2259 N N . GLU B 1 37 ? 34.343 1.579 6.429 1.00 24.69 29 GLU B N 1
ATOM 2260 C CA . GLU B 1 37 ? 32.988 1.244 6.014 1.00 24.56 29 GLU B CA 1
ATOM 2261 C C . GLU B 1 37 ? 32.829 1.220 4.499 1.00 24.85 29 GLU B C 1
ATOM 2262 O O . GLU B 1 37 ? 31.701 1.115 4.007 1.00 26.23 29 GLU B O 1
ATOM 2268 N N . GLY B 1 38 ? 33.927 1.320 3.747 1.00 22.77 30 GLY B N 1
ATOM 2269 C CA . GLY B 1 38 ? 33.886 1.131 2.313 1.00 22.00 30 GLY B CA 1
ATOM 2270 C C . GLY B 1 38 ? 33.831 2.389 1.471 1.00 21.47 30 GLY B C 1
ATOM 2271 O O . GLY B 1 38 ? 33.834 2.279 0.239 1.00 25.55 30 GLY B O 1
ATOM 2272 N N . ALA B 1 39 ? 33.777 3.569 2.083 1.00 18.19 31 ALA B N 1
ATOM 2273 C CA . ALA B 1 39 ? 33.723 4.800 1.309 1.00 18.58 31 ALA B CA 1
ATOM 2274 C C . ALA B 1 39 ? 35.084 5.116 0.702 1.00 24.07 31 ALA B C 1
ATOM 2275 O O . ALA B 1 39 ? 36.132 4.819 1.283 1.00 22.04 31 ALA B O 1
ATOM 2277 N N . ALA B 1 40 ? 35.056 5.724 -0.486 1.00 18.92 32 ALA B N 1
ATOM 2278 C CA . ALA B 1 40 ? 36.218 6.421 -1.019 1.00 18.43 32 ALA B CA 1
ATOM 2279 C C . ALA B 1 40 ? 36.292 7.788 -0.360 1.00 19.28 32 ALA B C 1
ATOM 2280 O O . ALA B 1 40 ? 35.334 8.567 -0.444 1.00 21.64 32 ALA B O 1
ATOM 2282 N N . VAL B 1 41 ? 37.415 8.097 0.284 1.00 16.96 33 VAL B N 1
ATOM 2283 C CA . VAL B 1 41 ? 37.507 9.286 1.130 1.00 16.39 33 VAL B CA 1
ATOM 2284 C C . VAL B 1 41 ? 38.476 10.290 0.518 1.00 16.87 33 VAL B C 1
ATOM 2285 O O . VAL B 1 41 ? 39.675 10.011 0.391 1.00 17.85 33 VAL B O 1
ATOM 2289 N N . ILE B 1 42 ? 37.968 11.471 0.180 1.00 16.02 34 ILE B N 1
ATOM 2290 C CA . ILE B 1 42 ? 38.818 12.585 -0.229 1.00 17.43 34 ILE B CA 1
ATOM 2291 C C . ILE B 1 42 ? 39.230 13.346 1.026 1.00 19.32 34 ILE B C 1
ATOM 2292 O O . ILE B 1 42 ? 38.382 13.836 1.785 1.00 18.23 34 ILE B O 1
ATOM 2297 N N . ILE B 1 43 ? 40.536 13.410 1.257 1.00 17.38 35 ILE B N 1
ATOM 2298 C CA A ILE B 1 43 ? 41.126 14.102 2.399 0.52 17.52 35 ILE B CA 1
ATOM 2299 C CA B ILE B 1 43 ? 41.096 14.113 2.406 0.48 17.09 35 ILE B CA 1
ATOM 2300 C C . ILE B 1 43 ? 41.399 15.533 1.945 1.00 17.85 35 ILE B C 1
ATOM 2301 O O . ILE B 1 43 ? 42.444 15.809 1.354 1.00 19.21 35 ILE B O 1
ATOM 2310 N N . ALA B 1 44 ? 40.455 16.440 2.205 1.00 17.73 36 ALA B N 1
ATOM 2311 C CA . ALA B 1 44 ? 40.535 17.830 1.745 1.00 19.60 36 ALA B CA 1
ATOM 2312 C C . ALA B 1 44 ? 41.163 18.669 2.849 1.00 17.72 36 ALA B C 1
ATOM 2313 O O . ALA B 1 44 ? 40.472 19.253 3.690 1.00 20.09 36 ALA B O 1
ATOM 2315 N N . GLU B 1 45 ? 42.492 18.766 2.812 1.00 21.19 37 GLU B N 1
ATOM 2316 C CA . GLU B 1 45 ? 43.290 19.181 3.955 1.00 20.97 37 GLU B CA 1
ATOM 2317 C C . GLU B 1 45 ? 44.377 20.138 3.490 1.00 21.06 37 GLU B C 1
ATOM 2318 O O . GLU B 1 45 ? 44.933 19.982 2.398 1.00 21.10 37 GLU B O 1
ATOM 2324 N N . ILE B 1 46 ? 44.672 21.138 4.313 1.00 26.13 38 ILE B N 1
ATOM 2325 C CA . ILE B 1 46 ? 45.660 22.133 3.921 1.00 23.47 38 ILE B CA 1
ATOM 2326 C C . ILE B 1 46 ? 47.082 21.681 4.254 1.00 25.43 38 ILE B C 1
ATOM 2327 O O . ILE B 1 46 ? 48.035 22.074 3.569 1.00 28.65 38 ILE B O 1
ATOM 2332 N N . ASN B 1 47 ? 47.242 20.845 5.279 1.00 26.65 39 ASN B N 1
ATOM 2333 C CA . ASN B 1 47 ? 48.546 20.322 5.673 1.00 26.16 39 ASN B CA 1
ATOM 2334 C C . ASN B 1 47 ? 48.867 19.120 4.796 1.00 26.06 39 ASN B C 1
ATOM 2335 O O . ASN B 1 47 ? 48.246 18.059 4.928 1.00 26.75 39 ASN B O 1
ATOM 2340 N N . GLU B 1 48 ? 49.832 19.289 3.891 1.00 25.26 40 GLU B N 1
ATOM 2341 C CA . GLU B 1 48 ? 50.170 18.214 2.964 1.00 28.57 40 GLU B CA 1
ATOM 2342 C C . GLU B 1 48 ? 50.726 17.001 3.699 1.00 29.71 40 GLU B C 1
ATOM 2343 O O . GLU B 1 48 ? 50.437 15.856 3.332 1.00 27.97 40 GLU B O 1
ATOM 2349 N N . SER B 1 49 ? 51.512 17.232 4.750 1.00 31.88 41 SER B N 1
ATOM 2350 C CA . SER B 1 49 ? 52.151 16.132 5.463 1.00 30.22 41 SER B CA 1
ATOM 2351 C C . SER B 1 49 ? 51.125 15.259 6.176 1.00 32.27 41 SER B C 1
ATOM 2352 O O . SER B 1 49 ? 51.166 14.028 6.075 1.00 28.76 41 SER B O 1
ATOM 2355 N N . THR B 1 50 ? 50.204 15.873 6.918 1.00 27.12 42 THR B N 1
ATOM 2356 C CA . THR B 1 50 ? 49.221 15.065 7.632 1.00 26.22 42 THR B CA 1
ATOM 2357 C C . THR B 1 50 ? 48.130 14.560 6.700 1.00 24.62 42 THR B C 1
ATOM 2358 O O . THR B 1 50 ? 47.623 13.449 6.897 1.00 26.87 42 THR B O 1
ATOM 2362 N N . GLY B 1 51 ? 47.778 15.341 5.674 1.00 23.78 43 GLY B N 1
ATOM 2363 C CA . GLY B 1 51 ? 46.826 14.863 4.682 1.00 21.79 43 GLY B CA 1
ATOM 2364 C C . GLY B 1 51 ? 47.300 13.608 3.970 1.00 25.04 43 GLY B C 1
ATOM 2365 O O . GLY B 1 51 ? 46.534 12.655 3.796 1.00 24.78 43 GLY B O 1
ATOM 2366 N N . ARG B 1 52 ? 48.572 13.579 3.563 1.00 23.33 44 ARG B N 1
ATOM 2367 C CA . ARG B 1 52 ? 49.090 12.388 2.897 1.00 24.04 44 ARG B CA 1
ATOM 2368 C C . ARG B 1 52 ? 49.253 11.229 3.868 1.00 31.31 44 ARG B C 1
ATOM 2369 O O . ARG B 1 52 ? 49.078 10.069 3.481 1.00 28.23 44 ARG B O 1
ATOM 2377 N N . GLN B 1 53 ? 49.573 11.524 5.128 1.00 30.56 45 GLN B N 1
ATOM 2378 C CA . GLN B 1 53 ? 49.638 10.484 6.150 1.00 27.25 45 GLN B CA 1
ATOM 2379 C C . GLN B 1 53 ? 48.303 9.758 6.280 1.00 27.64 45 GLN B C 1
ATOM 2380 O O . GLN B 1 53 ? 48.252 8.522 6.282 1.00 29.47 45 GLN B O 1
ATOM 2386 N N . VAL B 1 54 ? 47.206 10.512 6.367 1.00 26.84 46 VAL B N 1
ATOM 2387 C CA . VAL B 1 54 ? 45.892 9.893 6.531 1.00 22.80 46 VAL B CA 1
ATOM 2388 C C . VAL B 1 54 ? 45.487 9.151 5.261 1.00 27.17 46 VAL B C 1
ATOM 2389 O O . VAL B 1 54 ? 44.873 8.080 5.322 1.00 25.00 46 VAL B O 1
ATOM 2393 N N . GLU B 1 55 ? 45.836 9.697 4.093 1.00 26.33 47 GLU B N 1
ATOM 2394 C CA . GLU B 1 55 ? 45.596 8.983 2.843 1.00 21.79 47 GLU B CA 1
ATOM 2395 C C . GLU B 1 55 ? 46.260 7.613 2.864 1.00 22.57 47 GLU B C 1
ATOM 2396 O O . GLU B 1 55 ? 45.636 6.600 2.528 1.00 25.48 47 GLU B O 1
ATOM 2402 N N . GLN B 1 56 ? 47.524 7.558 3.285 1.00 24.76 48 GLN B N 1
ATOM 2403 C CA . GLN B 1 56 ? 48.242 6.289 3.279 1.00 27.94 48 GLN B CA 1
ATOM 2404 C C . GLN B 1 56 ? 47.698 5.329 4.331 1.00 26.60 48 GLN B C 1
ATOM 2405 O O . GLN B 1 56 ? 47.701 4.113 4.115 1.00 30.86 48 GLN B O 1
ATOM 2411 N N . GLU B 1 57 ? 47.238 5.851 5.472 1.00 28.15 49 GLU B N 1
ATOM 2412 C CA . GLU B 1 57 ? 46.687 4.981 6.504 1.00 30.19 49 GLU B CA 1
ATOM 2413 C C . GLU B 1 57 ? 45.427 4.285 6.014 1.00 29.57 49 GLU B C 1
ATOM 2414 O O . GLU B 1 57 ? 45.241 3.084 6.239 1.00 31.07 49 GLU B O 1
ATOM 2420 N N . ILE B 1 58 ? 44.550 5.025 5.337 1.00 25.33 50 ILE B N 1
ATOM 2421 C CA . ILE B 1 58 ? 43.332 4.423 4.808 1.00 26.64 50 ILE B CA 1
ATOM 2422 C C . ILE B 1 58 ? 43.674 3.362 3.770 1.00 27.43 50 ILE B C 1
ATOM 2423 O O . ILE B 1 58 ? 43.106 2.262 3.775 1.00 29.17 50 ILE B O 1
ATOM 2428 N N . ARG B 1 59 ? 44.633 3.659 2.887 1.00 27.67 51 ARG B N 1
ATOM 2429 C CA . ARG B 1 59 ? 45.028 2.682 1.875 1.00 24.31 51 ARG B CA 1
ATOM 2430 C C . ARG B 1 59 ? 45.650 1.441 2.505 1.00 27.72 51 ARG B C 1
ATOM 2431 O O . ARG B 1 59 ? 45.390 0.318 2.059 1.00 30.68 51 ARG B O 1
ATOM 2439 N N . GLU B 1 60 ? 46.490 1.626 3.527 1.00 27.77 52 GLU B N 1
ATOM 2440 C CA . GLU B 1 60 ? 47.109 0.489 4.202 1.00 37.80 52 GLU B CA 1
ATOM 2441 C C . GLU B 1 60 ? 46.073 -0.390 4.894 1.00 43.18 52 GLU B C 1
ATOM 2442 O O . GLU B 1 60 ? 46.278 -1.603 5.024 1.00 47.00 52 GLU B O 1
ATOM 2448 N N . MET B 1 61 ? 44.964 0.196 5.338 1.00 37.02 53 MET B N 1
ATOM 2449 C CA . MET B 1 61 ? 43.888 -0.537 5.995 1.00 38.72 53 MET B CA 1
ATOM 2450 C C . MET B 1 61 ? 42.908 -1.161 5.008 1.00 40.93 53 MET B C 1
ATOM 2451 O O . MET B 1 61 ? 41.870 -1.676 5.437 1.00 40.57 53 MET B O 1
ATOM 2456 N N . GLY B 1 62 ? 43.201 -1.114 3.711 1.00 34.24 54 GLY B N 1
ATOM 2457 C CA . GLY B 1 62 ? 42.349 -1.714 2.705 1.00 37.18 54 GLY B CA 1
ATOM 2458 C C . GLY B 1 62 ? 41.327 -0.798 2.070 1.00 34.66 54 GLY B C 1
ATOM 2459 O O . GLY B 1 62 ? 40.490 -1.275 1.296 1.00 36.70 54 GLY B O 1
ATOM 2460 N N . GLY B 1 63 ? 41.362 0.501 2.363 1.00 30.36 55 GLY B N 1
ATOM 2461 C CA . GLY B 1 63 ? 40.359 1.422 1.878 1.00 25.18 55 GLY B CA 1
ATOM 2462 C C . GLY B 1 63 ? 40.807 2.211 0.653 1.00 26.60 55 GLY B C 1
ATOM 2463 O O . GLY B 1 63 ? 41.910 2.051 0.132 1.00 32.22 55 GLY B O 1
ATOM 2464 N N . ARG B 1 64 ? 39.906 3.086 0.200 1.00 24.89 56 ARG B N 1
ATOM 2465 C CA A ARG B 1 64 ? 40.124 3.964 -0.948 0.56 27.01 56 ARG B CA 1
ATOM 2466 C CA B ARG B 1 64 ? 40.161 3.959 -0.937 0.44 27.08 56 ARG B CA 1
ATOM 2467 C C . ARG B 1 64 ? 40.228 5.401 -0.451 1.00 21.48 56 ARG B C 1
ATOM 2468 O O . ARG B 1 64 ? 39.389 5.840 0.342 1.00 23.41 56 ARG B O 1
ATOM 2483 N N . SER B 1 65 ? 41.233 6.135 -0.923 1.00 22.00 57 SER B N 1
ATOM 2484 C CA A SER B 1 65 ? 41.494 7.468 -0.390 0.50 19.29 57 SER B CA 1
ATOM 2485 C CA B SER B 1 65 ? 41.425 7.489 -0.430 0.50 19.00 57 SER B CA 1
ATOM 2486 C C . SER B 1 65 ? 42.244 8.295 -1.422 1.00 18.41 57 SER B C 1
ATOM 2487 O O . SER B 1 65 ? 42.969 7.749 -2.257 1.00 21.99 57 SER B O 1
ATOM 2492 N N . LEU B 1 66 ? 42.090 9.619 -1.323 1.00 18.41 58 LEU B N 1
ATOM 2493 C CA . LEU B 1 66 ? 42.837 10.569 -2.145 1.00 19.88 58 LEU B CA 1
ATOM 2494 C C . LEU B 1 66 ? 43.018 11.856 -1.355 1.00 19.32 58 LEU B C 1
ATOM 2495 O O . LEU B 1 66 ? 42.033 12.506 -0.990 1.00 19.27 58 LEU B O 1
ATOM 2500 N N . PHE B 1 67 ? 44.268 12.231 -1.098 1.00 19.87 59 PHE B N 1
ATOM 2501 C CA . PHE B 1 67 ? 44.538 13.542 -0.525 1.00 23.16 59 PHE B CA 1
ATOM 2502 C C . PHE B 1 67 ? 44.482 14.590 -1.632 1.00 17.48 59 PHE B C 1
ATOM 2503 O O . PHE B 1 67 ? 45.119 14.433 -2.681 1.00 20.67 59 PHE B O 1
ATOM 2511 N N . VAL B 1 68 ? 43.687 15.638 -1.410 1.00 20.01 60 VAL B N 1
ATOM 2512 C CA . VAL B 1 68 ? 43.648 16.805 -2.282 1.00 19.91 60 VAL B CA 1
ATOM 2513 C C . VAL B 1 68 ? 43.978 18.024 -1.434 1.00 21.10 60 VAL B C 1
ATOM 2514 O O . VAL B 1 68 ? 43.222 18.365 -0.514 1.00 20.63 60 VAL B O 1
ATOM 2518 N N . LYS B 1 69 ? 45.101 18.680 -1.737 1.00 22.27 61 LYS B N 1
ATOM 2519 C CA . LYS B 1 69 ? 45.443 19.914 -1.038 1.00 23.73 61 LYS B CA 1
ATOM 2520 C C . LYS B 1 69 ? 44.301 20.910 -1.183 1.00 23.20 61 LYS B C 1
ATOM 2521 O O . LYS B 1 69 ? 43.949 21.299 -2.302 1.00 26.50 61 LYS B O 1
ATOM 2527 N N . THR B 1 70 ? 43.719 21.315 -0.053 1.00 20.59 62 THR B N 1
ATOM 2528 C CA . THR B 1 70 ? 42.523 22.145 -0.057 1.00 20.08 62 THR B CA 1
ATOM 2529 C C . THR B 1 70 ? 42.645 23.185 1.046 1.00 24.26 62 THR B C 1
ATOM 2530 O O . THR B 1 70 ? 42.998 22.850 2.179 1.00 26.07 62 THR B O 1
ATOM 2534 N N . ASP B 1 71 ? 42.355 24.434 0.712 1.00 22.08 63 ASP B N 1
ATOM 2535 C CA . ASP B 1 71 ? 42.272 25.523 1.680 1.00 25.19 63 ASP B CA 1
ATOM 2536 C C . ASP B 1 71 ? 40.821 25.982 1.704 1.00 25.12 63 ASP B C 1
ATOM 2537 O O . ASP B 1 71 ? 40.348 26.602 0.746 1.00 23.04 63 ASP B O 1
ATOM 2542 N N . VAL B 1 72 ? 40.117 25.689 2.804 1.00 24.36 64 VAL B N 1
ATOM 2543 C CA . VAL B 1 72 ? 38.682 25.968 2.853 1.00 22.35 64 VAL B CA 1
ATOM 2544 C C . VAL B 1 72 ? 38.366 27.447 2.984 1.00 23.94 64 VAL B C 1
ATOM 2545 O O . VAL B 1 72 ? 37.183 27.811 2.972 1.00 24.07 64 VAL B O 1
ATOM 2549 N N . THR B 1 73 ? 39.373 28.315 3.098 1.00 24.08 65 THR B N 1
ATOM 2550 C CA . THR B 1 73 ? 39.112 29.746 3.000 1.00 28.09 65 THR B CA 1
ATOM 2551 C C . THR B 1 73 ? 39.012 30.218 1.558 1.00 23.23 65 THR B C 1
ATOM 2552 O O . THR B 1 73 ? 38.791 31.412 1.326 1.00 26.06 65 THR B O 1
ATOM 2556 N N . SER B 1 74 ? 39.175 29.318 0.590 1.00 25.19 66 SER B N 1
ATOM 2557 C CA . SER B 1 74 ? 39.125 29.662 -0.824 1.00 25.27 66 SER B CA 1
ATOM 2558 C C . SER B 1 74 ? 38.011 28.871 -1.493 1.00 25.47 66 SER B C 1
ATOM 2559 O O . SER B 1 74 ? 38.052 27.635 -1.523 1.00 23.08 66 SER B O 1
ATOM 2562 N N . LYS B 1 75 ? 37.029 29.588 -2.042 1.00 24.77 67 LYS B N 1
ATOM 2563 C CA . LYS B 1 75 ? 35.930 28.933 -2.744 1.00 20.39 67 LYS B CA 1
ATOM 2564 C C . LYS B 1 75 ? 36.443 28.095 -3.908 1.00 22.68 67 LYS B C 1
ATOM 2565 O O . LYS B 1 75 ? 35.964 26.976 -4.140 1.00 20.36 67 LYS B O 1
ATOM 2571 N N . ALA B 1 76 ? 37.416 28.624 -4.656 1.00 21.30 68 ALA B N 1
ATOM 2572 C CA . ALA B 1 76 ? 37.933 27.892 -5.805 1.00 23.21 68 ALA B CA 1
ATOM 2573 C C . ALA B 1 76 ? 38.621 26.602 -5.377 1.00 22.26 68 ALA B C 1
ATOM 2574 O O . ALA B 1 76 ? 38.509 25.577 -6.062 1.00 22.52 68 ALA B O 1
ATOM 2576 N N . SER B 1 77 ? 39.351 26.639 -4.261 1.00 24.50 69 SER B N 1
ATOM 2577 C CA . SER B 1 77 ? 39.998 25.431 -3.755 1.00 24.15 69 SER B CA 1
ATOM 2578 C C . SER B 1 77 ? 38.966 24.383 -3.356 1.00 22.78 69 SER B C 1
ATOM 2579 O O . SER B 1 77 ? 39.147 23.187 -3.618 1.00 20.67 69 SER B O 1
ATOM 2582 N N . ILE B 1 78 ? 37.874 24.813 -2.718 1.00 20.44 70 ILE B N 1
ATOM 2583 C CA . ILE B 1 78 ? 36.799 23.888 -2.358 1.00 18.14 70 ILE B CA 1
ATOM 2584 C C . ILE B 1 78 ? 36.157 23.294 -3.609 1.00 19.29 70 ILE B C 1
ATOM 2585 O O . ILE B 1 78 ? 35.919 22.081 -3.692 1.00 17.79 70 ILE B O 1
ATOM 2590 N N . GLU B 1 79 ? 35.872 24.137 -4.606 1.00 19.69 71 GLU B N 1
ATOM 2591 C CA . GLU B 1 79 ? 35.241 23.639 -5.826 1.00 17.89 71 GLU B CA 1
ATOM 2592 C C . GLU B 1 79 ? 36.134 22.630 -6.541 1.00 20.16 71 GLU B C 1
ATOM 2593 O O . GLU B 1 79 ? 35.643 21.643 -7.107 1.00 19.31 71 GLU B O 1
ATOM 2599 N N . ALA B 1 80 ? 37.450 22.856 -6.520 1.00 18.45 72 ALA B N 1
ATOM 2600 C CA . ALA B 1 80 ? 38.363 21.931 -7.187 1.00 17.16 72 ALA B CA 1
ATOM 2601 C C . ALA B 1 80 ? 38.392 20.576 -6.495 1.00 22.75 72 ALA B C 1
ATOM 2602 O O . ALA B 1 80 ? 38.503 19.538 -7.162 1.00 20.29 72 ALA B O 1
ATOM 2604 N N . ALA B 1 81 ? 38.331 20.566 -5.162 1.00 19.91 73 ALA B N 1
ATOM 2605 C CA . ALA B 1 81 ? 38.317 19.295 -4.447 1.00 19.92 73 ALA B CA 1
ATOM 2606 C C . ALA B 1 81 ? 37.033 18.525 -4.729 1.00 20.38 73 ALA B C 1
ATOM 2607 O O . ALA B 1 81 ? 37.060 17.296 -4.859 1.00 18.57 73 ALA B O 1
ATOM 2609 N N . VAL B 1 82 ? 35.900 19.229 -4.830 1.00 17.44 74 VAL B N 1
ATOM 2610 C CA . VAL B 1 82 ? 34.643 18.568 -5.181 1.00 17.83 74 VAL B CA 1
ATOM 2611 C C . VAL B 1 82 ? 34.726 17.975 -6.584 1.00 17.08 74 VAL B C 1
ATOM 2612 O O . VAL B 1 82 ? 34.311 16.829 -6.821 1.00 18.15 74 VAL B O 1
ATOM 2616 N N . ARG B 1 83 ? 35.277 18.737 -7.535 1.00 16.81 75 ARG B N 1
ATOM 2617 C CA . ARG B 1 83 ? 35.439 18.210 -8.882 1.00 17.14 75 ARG B CA 1
ATOM 2618 C C . ARG B 1 83 ? 36.349 16.989 -8.888 1.00 18.10 75 ARG B C 1
ATOM 2619 O O . ARG B 1 83 ? 36.097 16.025 -9.621 1.00 18.69 75 ARG B O 1
ATOM 2627 N N . SER B 1 84 ? 37.402 17.001 -8.062 1.00 19.66 76 SER B N 1
ATOM 2628 C CA . SER B 1 84 ? 38.314 15.858 -8.021 1.00 18.56 76 SER B CA 1
ATOM 2629 C C . SER B 1 84 ? 37.618 14.608 -7.489 1.00 19.65 76 SER B C 1
ATOM 2630 O O . SER B 1 84 ? 37.861 13.496 -7.981 1.00 20.55 76 SER B O 1
ATOM 2633 N N . ALA B 1 85 ? 36.756 14.768 -6.480 1.00 18.67 77 ALA B N 1
ATOM 2634 C CA . ALA B 1 85 ? 35.997 13.636 -5.959 1.00 15.00 77 ALA B CA 1
ATOM 2635 C C . ALA B 1 85 ? 35.142 13.001 -7.049 1.00 18.25 77 ALA B C 1
ATOM 2636 O O . ALA B 1 85 ? 35.195 11.786 -7.271 1.00 18.51 77 ALA B O 1
ATOM 2638 N N . VAL B 1 86 ? 34.360 13.816 -7.756 1.00 18.27 78 VAL B N 1
ATOM 2639 C CA . VAL B 1 86 ? 33.478 13.289 -8.792 1.00 17.59 78 VAL B CA 1
ATOM 2640 C C . VAL B 1 86 ? 34.283 12.662 -9.930 1.00 16.88 78 VAL B C 1
ATOM 2641 O O . VAL B 1 86 ? 33.934 11.585 -10.438 1.00 17.91 78 VAL B O 1
ATOM 2645 N N . GLU B 1 87 ? 35.371 13.315 -10.346 1.00 17.20 79 GLU B N 1
ATOM 2646 C CA . GLU B 1 87 ? 36.143 12.804 -11.477 1.00 16.98 79 GLU B CA 1
ATOM 2647 C C . GLU B 1 87 ? 36.864 11.510 -11.123 1.00 18.23 79 GLU B C 1
ATOM 2648 O O . GLU B 1 87 ? 36.923 10.582 -11.940 1.00 19.62 79 GLU B O 1
ATOM 2654 N N . GLN B 1 88 ? 37.434 11.433 -9.922 1.00 18.22 80 GLN B N 1
ATOM 2655 C CA . GLN B 1 88 ? 38.313 10.316 -9.600 1.00 18.27 80 GLN B CA 1
ATOM 2656 C C . GLN B 1 88 ? 37.561 9.118 -9.043 1.00 18.74 80 GLN B C 1
ATOM 2657 O O . GLN B 1 88 ? 38.041 7.987 -9.169 1.00 17.59 80 GLN B O 1
ATOM 2663 N N . PHE B 1 89 ? 36.394 9.328 -8.434 1.00 17.22 81 PHE B N 1
ATOM 2664 C CA . PHE B 1 89 ? 35.642 8.208 -7.888 1.00 18.14 81 PHE B CA 1
ATOM 2665 C C . PHE B 1 89 ? 34.201 8.109 -8.376 1.00 20.37 81 PHE B C 1
ATOM 2666 O O . PHE B 1 89 ? 33.530 7.130 -8.032 1.00 24.17 81 PHE B O 1
ATOM 2674 N N . GLY B 1 90 ? 33.707 9.066 -9.164 1.00 18.22 82 GLY B N 1
ATOM 2675 C CA . GLY B 1 90 ? 32.452 8.910 -9.869 1.00 18.53 82 GLY B CA 1
ATOM 2676 C C . GLY B 1 90 ? 31.273 9.652 -9.273 1.00 19.86 82 GLY B C 1
ATOM 2677 O O . GLY B 1 90 ? 30.216 9.716 -9.921 1.00 19.51 82 GLY B O 1
ATOM 2678 N N . SER B 1 91 ? 31.423 10.217 -8.079 1.00 17.18 83 SER B N 1
ATOM 2679 C CA . SER B 1 91 ? 30.322 10.850 -7.358 1.00 16.42 83 SER B CA 1
ATOM 2680 C C . SER B 1 91 ? 30.908 11.615 -6.179 1.00 15.47 83 SER B C 1
ATOM 2681 O O . SER B 1 91 ? 32.107 11.534 -5.898 1.00 16.97 83 SER B O 1
ATOM 2684 N N . LEU B 1 92 ? 30.038 12.357 -5.476 1.00 15.85 84 LEU B N 1
ATOM 2685 C CA . LEU B 1 92 ? 30.370 12.900 -4.156 1.00 13.92 84 LEU B CA 1
ATOM 2686 C C . LEU B 1 92 ? 29.091 12.798 -3.318 1.00 17.36 84 LEU B C 1
ATOM 2687 O O . LEU B 1 92 ? 28.250 13.700 -3.322 1.00 17.05 84 LEU B O 1
ATOM 2692 N N . ASP B 1 93 ? 28.945 11.675 -2.622 1.00 14.96 85 ASP B N 1
ATOM 2693 C CA . ASP B 1 93 ? 27.699 11.350 -1.934 1.00 13.42 85 ASP B CA 1
ATOM 2694 C C . ASP B 1 93 ? 27.604 11.962 -0.553 1.00 14.89 85 ASP B C 1
ATOM 2695 O O . ASP B 1 93 ? 26.491 12.180 -0.061 1.00 16.85 85 ASP B O 1
ATOM 2700 N N . ILE B 1 94 ? 28.750 12.221 0.076 1.00 14.57 86 ILE B N 1
ATOM 2701 C CA . ILE B 1 94 ? 28.840 12.549 1.496 1.00 14.14 86 ILE B CA 1
ATOM 2702 C C . ILE B 1 94 ? 29.808 13.710 1.654 1.00 12.89 86 ILE B C 1
ATOM 2703 O O . ILE B 1 94 ? 30.946 13.635 1.175 1.00 15.34 86 ILE B O 1
ATOM 2708 N N . LEU B 1 95 ? 29.387 14.759 2.362 1.00 14.27 87 LEU B N 1
ATOM 2709 C CA . LEU B 1 95 ? 30.254 15.897 2.647 1.00 12.49 87 LEU B CA 1
ATOM 2710 C C . LEU B 1 95 ? 30.322 16.103 4.154 1.00 12.68 87 LEU B C 1
ATOM 2711 O O . LEU B 1 95 ? 29.282 16.179 4.818 1.00 13.55 87 LEU B O 1
ATOM 2716 N N . VAL B 1 96 ? 31.536 16.203 4.690 1.00 11.71 88 VAL B N 1
ATOM 2717 C CA . VAL B 1 96 ? 31.752 16.428 6.120 1.00 13.33 88 VAL B CA 1
ATOM 2718 C C . VAL B 1 96 ? 32.572 17.702 6.268 1.00 13.19 88 VAL B C 1
ATOM 2719 O O . VAL B 1 96 ? 33.737 17.748 5.852 1.00 15.45 88 VAL B O 1
ATOM 2723 N N . ASN B 1 97 ? 31.977 18.727 6.878 1.00 13.67 89 ASN B N 1
ATOM 2724 C CA . ASN B 1 97 ? 32.595 20.052 6.973 1.00 12.86 89 ASN B CA 1
ATOM 2725 C C . ASN B 1 97 ? 33.190 20.174 8.370 1.00 16.59 89 ASN B C 1
ATOM 2726 O O . ASN B 1 97 ? 32.517 20.577 9.320 1.00 18.78 89 ASN B O 1
ATOM 2731 N N . ASN B 1 98 ? 34.468 19.813 8.488 1.00 15.47 90 ASN B N 1
ATOM 2732 C CA . ASN B 1 98 ? 35.106 19.611 9.782 1.00 20.06 90 ASN B CA 1
ATOM 2733 C C . ASN B 1 98 ? 36.231 20.595 10.085 1.00 22.27 90 ASN B C 1
ATOM 2734 O O . ASN B 1 98 ? 36.485 20.862 11.267 1.00 24.91 90 ASN B O 1
ATOM 2739 N N . ALA B 1 99 ? 36.863 21.184 9.066 1.00 20.87 91 ALA B N 1
ATOM 2740 C CA . ALA B 1 99 ? 38.065 21.991 9.265 1.00 25.07 91 ALA B CA 1
ATOM 2741 C C . ALA B 1 99 ? 37.846 23.115 10.273 1.00 21.31 91 ALA B C 1
ATOM 2742 O O . ALA B 1 99 ? 36.761 23.697 10.375 1.00 20.70 91 ALA B O 1
ATOM 2744 N N . PHE B 1 100 ? 38.926 23.459 10.972 1.00 25.38 92 PHE B N 1
ATOM 2745 C CA . PHE B 1 100 ? 38.883 24.401 12.082 1.00 25.46 92 PHE B CA 1
ATOM 2746 C C . PHE B 1 100 ? 40.215 25.133 12.165 1.00 25.43 92 PHE B C 1
ATOM 2747 O O . PHE B 1 100 ? 41.277 24.517 12.028 1.00 22.68 92 PHE B O 1
ATOM 2755 N N . VAL B 1 101 ? 40.147 26.453 12.366 1.00 23.25 93 VAL B N 1
ATOM 2756 C CA . VAL B 1 101 ? 41.312 27.280 12.643 1.00 21.88 93 VAL B CA 1
ATOM 2757 C C . VAL B 1 101 ? 41.036 28.086 13.908 1.00 21.85 93 VAL B C 1
ATOM 2758 O O . VAL B 1 101 ? 40.058 28.837 13.957 1.00 21.39 93 VAL B O 1
ATOM 2762 N N . PRO B 1 102 ? 41.864 27.987 14.942 1.00 19.66 94 PRO B N 1
ATOM 2763 C CA . PRO B 1 102 ? 41.607 28.743 16.173 1.00 20.99 94 PRO B CA 1
ATOM 2764 C C . PRO B 1 102 ? 41.977 30.217 16.069 1.00 20.17 94 PRO B C 1
ATOM 2765 O O . PRO B 1 102 ? 42.851 30.621 15.293 1.00 22.40 94 PRO B O 1
ATOM 2769 N N . THR B 1 103 ? 41.294 31.020 16.883 1.00 17.71 95 THR B N 1
ATOM 2770 C CA . THR B 1 103 ? 41.678 32.389 17.205 1.00 19.97 95 THR B CA 1
ATOM 2771 C C . THR B 1 103 ? 42.069 32.476 18.678 1.00 20.21 95 THR B C 1
ATOM 2772 O O . THR B 1 103 ? 41.740 31.581 19.463 1.00 20.66 95 THR B O 1
ATOM 2776 N N . PRO B 1 104 ? 42.770 33.536 19.091 1.00 20.32 96 PRO B N 1
ATOM 2777 C CA . PRO B 1 104 ? 43.207 33.624 20.491 1.00 21.14 96 PRO B CA 1
ATOM 2778 C C . PRO B 1 104 ? 42.042 33.534 21.468 1.00 16.67 96 PRO B C 1
ATOM 2779 O O . PRO B 1 104 ? 40.963 34.077 21.230 1.00 16.98 96 PRO B O 1
ATOM 2783 N N . ASN B 1 105 ? 42.277 32.831 22.574 1.00 18.11 97 ASN B N 1
ATOM 2784 C CA . ASN B 1 105 ? 41.288 32.687 23.644 1.00 18.43 97 ASN B CA 1
ATOM 2785 C C . ASN B 1 105 ? 41.341 33.940 24.505 1.00 15.97 97 ASN B C 1
ATOM 2786 O O . ASN B 1 105 ? 42.105 34.028 25.470 1.00 21.16 97 ASN B O 1
ATOM 2791 N N . VAL B 1 106 ? 40.526 34.932 24.143 1.00 15.00 98 VAL B N 1
ATOM 2792 C CA . VAL B 1 106 ? 40.499 36.219 24.824 1.00 16.30 98 VAL B CA 1
ATOM 2793 C C . VAL B 1 106 ? 39.050 36.592 25.126 1.00 14.07 98 VAL B C 1
ATOM 2794 O O . VAL B 1 106 ? 38.111 36.081 24.514 1.00 13.88 98 VAL B O 1
ATOM 2798 N N . LEU B 1 107 ? 38.879 37.501 26.087 1.00 15.54 99 LEU B N 1
ATOM 2799 C CA . LEU B 1 107 ? 37.542 37.947 26.465 1.00 15.51 99 LEU B CA 1
ATOM 2800 C C . LEU B 1 107 ? 36.826 38.576 25.273 1.00 15.67 99 LEU B C 1
ATOM 2801 O O . LEU B 1 107 ? 37.458 39.094 24.352 1.00 16.04 99 LEU B O 1
ATOM 2806 N N . LEU B 1 108 ? 35.488 38.522 25.297 1.00 14.89 100 LEU B N 1
ATOM 2807 C CA . LEU B 1 108 ? 34.688 38.971 24.156 1.00 14.75 100 LEU B CA 1
ATOM 2808 C C . LEU B 1 108 ? 35.031 40.397 23.745 1.00 15.76 100 LEU B C 1
ATOM 2809 O O . LEU B 1 108 ? 35.183 40.695 22.551 1.00 15.23 100 LEU B O 1
ATOM 2814 N N . GLU B 1 109 ? 35.179 41.292 24.719 1.00 14.24 101 GLU B N 1
ATOM 2815 C CA . GLU B 1 109 ? 35.504 42.677 24.408 1.00 16.75 101 GLU B CA 1
ATOM 2816 C C . GLU B 1 109 ? 36.936 42.848 23.910 1.00 18.56 101 GLU B C 1
ATOM 2817 O O . GLU B 1 109 ? 37.269 43.923 23.388 1.00 18.92 101 GLU B O 1
ATOM 2823 N N . GLU B 1 110 ? 37.780 41.819 24.042 1.00 16.26 102 GLU B N 1
ATOM 2824 C CA . GLU B 1 110 ? 39.144 41.849 23.523 1.00 18.27 102 GLU B CA 1
ATOM 2825 C C . GLU B 1 110 ? 39.298 41.146 22.182 1.00 16.93 102 GLU B C 1
ATOM 2826 O O . GLU B 1 110 ? 40.344 41.311 21.538 1.00 18.14 102 GLU B O 1
ATOM 2832 N N . LYS B 1 111 ? 38.307 40.368 21.747 1.00 16.35 103 LYS B N 1
ATOM 2833 C CA . LYS B 1 111 ? 38.342 39.841 20.386 1.00 16.48 103 LYS B CA 1
ATOM 2834 C C . LYS B 1 111 ? 38.420 40.998 19.399 1.00 19.81 103 LYS B C 1
ATOM 2835 O O . LYS B 1 111 ? 37.889 42.082 19.648 1.00 21.52 103 LYS B O 1
ATOM 2841 N N . THR B 1 112 ? 39.102 40.775 18.279 1.00 18.08 104 THR B N 1
ATOM 2842 C CA . THR B 1 112 ? 39.130 41.777 17.222 1.00 17.84 104 THR B CA 1
ATOM 2843 C C . THR B 1 112 ? 38.127 41.427 16.128 1.00 17.74 104 THR B C 1
ATOM 2844 O O . THR B 1 112 ? 37.710 40.275 15.973 1.00 16.87 104 THR B O 1
ATOM 2848 N N . ASP B 1 113 ? 37.734 42.451 15.361 1.00 19.46 105 ASP B N 1
ATOM 2849 C CA . ASP B 1 113 ? 36.910 42.204 14.180 1.00 20.11 105 ASP B CA 1
ATOM 2850 C C . ASP B 1 113 ? 37.587 41.206 13.250 1.00 20.84 105 ASP B C 1
ATOM 2851 O O . ASP B 1 113 ? 36.926 40.357 12.638 1.00 22.52 105 ASP B O 1
ATOM 2856 N N . GLU B 1 114 ? 38.910 41.314 13.120 1.00 20.85 106 GLU B N 1
ATOM 2857 C CA . GLU B 1 114 ? 39.664 40.406 12.260 1.00 16.77 106 GLU B CA 1
ATOM 2858 C C . GLU B 1 114 ? 39.501 38.955 12.708 1.00 15.88 106 GLU B C 1
ATOM 2859 O O . GLU B 1 114 ? 39.443 38.042 11.873 1.00 19.40 106 GLU B O 1
ATOM 2865 N N . MET B 1 115 ? 39.414 38.717 14.019 1.00 18.82 107 MET B N 1
ATOM 2866 C CA . MET B 1 115 ? 39.192 37.353 14.496 1.00 18.86 107 MET B CA 1
ATOM 2867 C C . MET B 1 115 ? 37.817 36.833 14.089 1.00 16.29 107 MET B C 1
ATOM 2868 O O . MET B 1 115 ? 37.684 35.678 13.664 1.00 16.99 107 MET B O 1
ATOM 2873 N N . LEU B 1 116 ? 36.776 37.661 14.224 1.00 15.75 108 LEU B N 1
ATOM 2874 C CA . LEU B 1 116 ? 35.448 37.218 13.812 1.00 16.32 108 LEU B CA 1
ATOM 2875 C C . LEU B 1 116 ? 35.406 36.961 12.314 1.00 14.19 108 LEU B C 1
ATOM 2876 O O . LEU B 1 116 ? 34.855 35.943 11.873 1.00 16.29 108 LEU B O 1
ATOM 2881 N N . GLU B 1 117 ? 36.009 37.855 11.519 1.00 15.79 109 GLU B N 1
ATOM 2882 C CA . GLU B 1 117 ? 36.075 37.627 10.078 1.00 15.23 109 GLU B CA 1
ATOM 2883 C C . GLU B 1 117 ? 36.782 36.312 9.761 1.00 17.56 109 GLU B C 1
ATOM 2884 O O . GLU B 1 117 ? 36.318 35.535 8.916 1.00 18.83 109 GLU B O 1
ATOM 2890 N N . GLN B 1 118 ? 37.904 36.040 10.431 1.00 20.27 110 GLN B N 1
ATOM 2891 C CA . GLN B 1 118 ? 38.642 34.808 10.162 1.00 19.31 110 GLN B CA 1
ATOM 2892 C C . GLN B 1 118 ? 37.815 33.574 10.509 1.00 20.70 110 GLN B C 1
ATOM 2893 O O . GLN B 1 118 ? 37.774 32.608 9.740 1.00 20.28 110 GLN B O 1
ATOM 2899 N N . THR B 1 119 ? 37.144 33.587 11.665 1.00 18.53 111 THR B N 1
ATOM 2900 C CA A THR B 1 119 ? 36.348 32.439 12.072 0.73 16.01 111 THR B CA 1
ATOM 2901 C CA B THR B 1 119 ? 36.355 32.418 12.049 0.27 17.41 111 THR B CA 1
ATOM 2902 C C . THR B 1 119 ? 35.106 32.282 11.197 1.00 17.07 111 THR B C 1
ATOM 2903 O O . THR B 1 119 ? 34.701 31.163 10.873 1.00 15.94 111 THR B O 1
ATOM 2910 N N . LEU B 1 120 ? 34.483 33.395 10.809 1.00 15.24 112 LEU B N 1
ATOM 2911 C CA . LEU B 1 120 ? 33.353 33.274 9.894 1.00 13.53 112 LEU B CA 1
ATOM 2912 C C . LEU B 1 120 ? 33.793 32.637 8.577 1.00 15.19 112 LEU B C 1
ATOM 2913 O O . LEU B 1 120 ? 33.055 31.835 7.992 1.00 16.75 112 LEU B O 1
ATOM 2918 N N . THR B 1 121 ? 35.002 32.968 8.111 1.00 16.57 113 THR B N 1
ATOM 2919 C CA . THR B 1 121 ? 35.501 32.400 6.860 1.00 16.52 113 THR B CA 1
ATOM 2920 C C . THR B 1 121 ? 35.777 30.907 6.997 1.00 19.78 113 THR B C 1
ATOM 2921 O O . THR B 1 121 ? 35.306 30.102 6.186 1.00 18.82 113 THR B O 1
ATOM 2925 N N . THR B 1 122 ? 36.541 30.513 8.022 1.00 20.02 114 THR B N 1
ATOM 2926 C CA . THR B 1 122 ? 37.000 29.125 8.111 1.00 20.71 114 THR B CA 1
ATOM 2927 C C . THR B 1 122 ? 35.893 28.173 8.545 1.00 22.70 114 THR B C 1
ATOM 2928 O O . THR B 1 122 ? 35.927 26.984 8.193 1.00 20.19 114 THR B O 1
ATOM 2932 N N . SER B 1 123 ? 34.912 28.653 9.308 1.00 18.05 115 SER B N 1
ATOM 2933 C CA . SER B 1 123 ? 33.799 27.806 9.725 1.00 15.25 115 SER B CA 1
ATOM 2934 C C . SER B 1 123 ? 32.593 27.965 8.807 1.00 19.57 115 SER B C 1
ATOM 2935 O O . SER B 1 123 ? 32.189 27.013 8.128 1.00 21.98 115 SER B O 1
ATOM 2938 N N . LEU B 1 124 ? 32.049 29.176 8.725 1.00 15.09 116 LEU B N 1
ATOM 2939 C CA . LEU B 1 124 ? 30.751 29.366 8.091 1.00 14.70 116 LEU B CA 1
ATOM 2940 C C . LEU B 1 124 ? 30.864 29.420 6.569 1.00 15.73 116 LEU B C 1
ATOM 2941 O O . LEU B 1 124 ? 30.176 28.673 5.865 1.00 16.12 116 LEU B O 1
ATOM 2946 N N . TRP B 1 125 ? 31.714 30.306 6.046 1.00 14.75 117 TRP B N 1
ATOM 2947 C CA . TRP B 1 125 ? 31.850 30.403 4.596 1.00 15.73 117 TRP B CA 1
ATOM 2948 C C . TRP B 1 125 ? 32.357 29.094 3.997 1.00 15.87 117 TRP B C 1
ATOM 2949 O O . TRP B 1 125 ? 31.867 28.658 2.946 1.00 15.24 117 TRP B O 1
ATOM 2960 N N . ALA B 1 126 ? 33.326 28.449 4.651 1.00 15.59 118 ALA B N 1
ATOM 2961 C CA . ALA B 1 126 ? 33.807 27.158 4.154 1.00 13.39 118 ALA B CA 1
ATOM 2962 C C . ALA B 1 126 ? 32.661 26.161 4.028 1.00 16.24 118 ALA B C 1
ATOM 2963 O O . ALA B 1 126 ? 32.580 25.407 3.052 1.00 17.00 118 ALA B O 1
ATOM 2965 N N . THR B 1 127 ? 31.757 26.147 5.007 1.00 15.99 119 THR B N 1
ATOM 2966 C CA . THR B 1 127 ? 30.640 25.214 4.964 1.00 14.65 119 THR B CA 1
ATOM 2967 C C . THR B 1 127 ? 29.652 25.583 3.862 1.00 16.76 119 THR B C 1
ATOM 2968 O O . THR B 1 127 ? 29.205 24.715 3.098 1.00 14.41 119 THR B O 1
ATOM 2972 N N . TRP B 1 128 ? 29.316 26.874 3.768 1.00 13.26 120 TRP B N 1
ATOM 2973 C CA . TRP B 1 128 ? 28.442 27.394 2.720 1.00 10.89 120 TRP B CA 1
ATOM 2974 C C . TRP B 1 128 ? 28.966 27.033 1.333 1.00 14.34 120 TRP B C 1
ATOM 2975 O O . TRP B 1 128 ? 28.237 26.485 0.497 1.00 14.35 120 TRP B O 1
ATOM 2986 N N . TRP B 1 129 ? 30.240 27.334 1.076 1.00 14.93 121 TRP B N 1
ATOM 2987 C CA . TRP B 1 129 ? 30.816 27.039 -0.233 1.00 15.24 121 TRP B CA 1
ATOM 2988 C C . TRP B 1 129 ? 30.820 25.544 -0.525 1.00 15.05 121 TRP B C 1
ATOM 2989 O O . TRP B 1 129 ? 30.492 25.122 -1.642 1.00 16.22 121 TRP B O 1
ATOM 3000 N N . ALA B 1 130 ? 31.214 24.722 0.452 1.00 13.56 122 ALA B N 1
ATOM 3001 C CA . ALA B 1 130 ? 31.300 23.286 0.176 1.00 14.52 122 ALA B CA 1
ATOM 3002 C C . ALA B 1 130 ? 29.920 22.673 -0.015 1.00 14.64 122 ALA B C 1
ATOM 3003 O O . ALA B 1 130 ? 29.737 21.802 -0.875 1.00 15.34 122 ALA B O 1
ATOM 3005 N N . MET B 1 131 ? 28.941 23.089 0.798 1.00 12.99 123 MET B N 1
ATOM 3006 C CA . MET B 1 131 ? 27.579 22.591 0.631 1.00 12.22 123 MET B CA 1
ATOM 3007 C C . MET B 1 131 ? 27.041 22.898 -0.761 1.00 16.54 123 MET B C 1
ATOM 3008 O O . MET B 1 131 ? 26.452 22.029 -1.414 1.00 14.77 123 MET B O 1
ATOM 3013 N N . ARG B 1 132 ? 27.225 24.137 -1.234 1.00 13.87 124 ARG B N 1
ATOM 3014 C CA . ARG B 1 132 ? 26.653 24.514 -2.523 1.00 14.72 124 ARG B CA 1
ATOM 3015 C C . ARG B 1 132 ? 27.390 23.855 -3.684 1.00 15.40 124 ARG B C 1
ATOM 3016 O O . ARG B 1 132 ? 26.772 23.550 -4.714 1.00 15.57 124 ARG B O 1
ATOM 3024 N N . ALA B 1 133 ? 28.686 23.581 -3.524 1.00 15.36 125 ALA B N 1
ATOM 3025 C CA . ALA B 1 133 ? 29.417 22.859 -4.567 1.00 16.12 125 ALA B CA 1
ATOM 3026 C C . ALA B 1 133 ? 29.029 21.379 -4.605 1.00 14.76 125 ALA B C 1
ATOM 3027 O O . ALA B 1 133 ? 28.824 20.810 -5.689 1.00 17.03 125 ALA B O 1
ATOM 3029 N N . ALA B 1 134 ? 28.931 20.735 -3.435 1.00 14.46 126 ALA B N 1
ATOM 3030 C CA . ALA B 1 134 ? 28.576 19.315 -3.382 1.00 13.06 126 ALA B CA 1
ATOM 3031 C C . ALA B 1 134 ? 27.121 1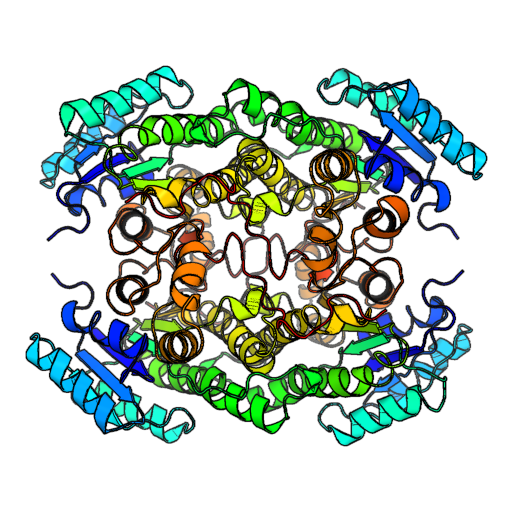9.083 -3.768 1.00 13.83 126 ALA B C 1
ATOM 3032 O O . ALA B 1 134 ? 26.774 17.994 -4.247 1.00 14.39 126 ALA B O 1
ATOM 3034 N N . PHE B 1 135 ? 26.268 20.095 -3.577 1.00 15.38 127 PHE B N 1
ATOM 3035 C CA . PHE B 1 135 ? 24.863 20.010 -3.965 1.00 16.85 127 PHE B CA 1
ATOM 3036 C C . PHE B 1 135 ? 24.692 19.557 -5.413 1.00 17.26 127 PHE B C 1
ATOM 3037 O O . PHE B 1 135 ? 23.756 18.817 -5.733 1.00 18.28 127 PHE B O 1
ATOM 3045 N N . VAL B 1 136 ? 25.577 19.994 -6.302 1.00 16.73 128 VAL B N 1
ATOM 3046 C CA . VAL B 1 136 ? 25.376 19.756 -7.728 1.00 15.59 128 VAL B CA 1
ATOM 3047 C C . VAL B 1 136 ? 25.423 18.255 -8.022 1.00 17.16 128 VAL B C 1
ATOM 3048 O O . VAL B 1 136 ? 24.441 17.721 -8.565 1.00 18.12 128 VAL B O 1
ATOM 3052 N N . PRO B 1 137 ? 26.493 17.516 -7.689 1.00 15.77 129 PRO B N 1
ATOM 3053 C CA . PRO B 1 137 ? 26.454 16.064 -7.946 1.00 15.28 129 PRO B CA 1
ATOM 3054 C C . PRO B 1 137 ? 25.438 15.316 -7.087 1.00 18.28 129 PRO B C 1
ATOM 3055 O O . PRO B 1 137 ? 24.852 14.332 -7.562 1.00 16.40 129 PRO B O 1
ATOM 3059 N N . MET B 1 138 ? 25.199 15.756 -5.845 1.00 15.97 130 MET B N 1
ATOM 3060 C CA . MET B 1 138 ? 24.205 15.095 -5.000 1.00 13.90 130 MET B CA 1
ATOM 3061 C C . MET B 1 138 ? 22.803 15.204 -5.594 1.00 14.13 130 MET B C 1
ATOM 3062 O O . MET B 1 138 ? 22.039 14.229 -5.600 1.00 16.88 130 MET B O 1
ATOM 3067 N N . ARG B 1 139 ? 22.430 16.403 -6.057 1.00 13.40 131 ARG B N 1
ATOM 3068 C CA A ARG B 1 139 ? 21.124 16.586 -6.679 0.61 15.25 131 ARG B CA 1
ATOM 3069 C CA B ARG B 1 139 ? 21.120 16.578 -6.674 0.39 15.61 131 ARG B CA 1
ATOM 3070 C C . ARG B 1 139 ? 20.982 15.719 -7.924 1.00 17.46 131 ARG B C 1
ATOM 3071 O O . ARG B 1 139 ? 19.942 15.086 -8.134 1.00 19.35 131 ARG B O 1
ATOM 3086 N N . GLU B 1 140 ? 22.023 15.680 -8.760 1.00 19.45 132 GLU B N 1
ATOM 3087 C CA . GLU B 1 140 ? 21.965 14.891 -9.988 1.00 17.99 132 GLU B CA 1
ATOM 3088 C C . GLU B 1 140 ? 21.653 13.433 -9.697 1.00 20.64 132 GLU B C 1
ATOM 3089 O O . GLU B 1 140 ? 20.912 12.786 -10.448 1.00 21.11 132 GLU B O 1
ATOM 3095 N N . ARG B 1 141 ? 22.197 12.900 -8.606 1.00 16.31 133 ARG B N 1
ATOM 3096 C CA . ARG B 1 141 ? 22.050 11.497 -8.243 1.00 19.51 133 ARG B CA 1
ATOM 3097 C C . ARG B 1 141 ? 20.897 11.250 -7.283 1.00 21.14 133 ARG B C 1
ATOM 3098 O O . ARG B 1 141 ? 20.621 10.090 -6.960 1.00 20.01 133 ARG B O 1
ATOM 3106 N N . ARG B 1 142 ? 20.210 12.309 -6.851 1.00 19.13 134 ARG B N 1
ATOM 3107 C CA . ARG B 1 142 ? 19.114 12.225 -5.879 1.00 17.16 134 ARG B CA 1
ATOM 3108 C C . ARG B 1 142 ? 19.528 11.452 -4.627 1.00 19.14 134 ARG B C 1
ATOM 3109 O O . ARG B 1 142 ? 18.789 10.603 -4.123 1.00 18.31 134 ARG B O 1
ATOM 3117 N N . TRP B 1 143 ? 20.726 11.746 -4.117 1.00 17.38 135 TRP B N 1
ATOM 3118 C CA . TRP B 1 143 ? 21.199 11.097 -2.892 1.00 16.68 135 TRP B CA 1
ATOM 3119 C C . TRP B 1 143 ? 22.329 11.930 -2.314 1.00 15.84 135 TRP B C 1
ATOM 3120 O O . TRP B 1 143 ? 23.326 12.180 -2.999 1.00 16.06 135 TRP B O 1
ATOM 3131 N N . GLY B 1 144 ? 22.183 12.364 -1.068 1.00 13.87 136 GLY B N 1
ATOM 3132 C CA . GLY B 1 144 ? 23.228 13.157 -0.453 1.00 13.67 136 GLY B CA 1
ATOM 3133 C C . GLY B 1 144 ? 23.155 13.107 1.053 1.00 14.11 136 GLY B C 1
ATOM 3134 O O . GLY B 1 144 ? 22.077 12.965 1.642 1.00 13.86 136 GLY B O 1
ATOM 3135 N N . ARG B 1 145 ? 24.324 13.239 1.682 1.00 14.00 137 ARG B N 1
ATOM 3136 C CA . ARG B 1 145 ? 24.449 13.323 3.135 1.00 14.57 137 ARG B CA 1
ATOM 3137 C C . ARG B 1 145 ? 25.426 14.442 3.444 1.00 14.80 137 ARG B C 1
ATOM 3138 O O . ARG B 1 145 ? 26.586 14.369 3.035 1.00 16.37 137 ARG B O 1
ATOM 3146 N N . ILE B 1 146 ? 24.978 15.473 4.160 1.00 11.93 138 ILE B N 1
ATOM 3147 C CA . ILE B 1 146 ? 25.861 16.551 4.585 1.00 13.13 138 ILE B CA 1
ATOM 3148 C C . ILE B 1 146 ? 25.919 16.522 6.105 1.00 12.63 138 ILE B C 1
ATOM 3149 O O . ILE B 1 146 ? 24.875 16.504 6.767 1.00 14.95 138 ILE B O 1
ATOM 3154 N N . VAL B 1 147 ? 27.134 16.453 6.645 1.00 12.05 139 VAL B N 1
ATOM 3155 C CA . VAL B 1 147 ? 27.374 16.399 8.086 1.00 13.33 139 VAL B CA 1
ATOM 3156 C C . VAL B 1 147 ? 28.174 17.636 8.448 1.00 13.95 139 VAL B C 1
ATOM 3157 O O . VAL B 1 147 ? 29.352 17.750 8.085 1.00 12.93 139 VAL B O 1
ATOM 3161 N N . ASN B 1 148 ? 27.544 18.560 9.166 1.00 13.37 140 ASN B N 1
ATOM 3162 C CA . ASN B 1 148 ? 28.212 19.768 9.624 1.00 12.13 140 ASN B CA 1
ATOM 3163 C C . ASN B 1 148 ? 28.583 19.610 11.092 1.00 15.82 140 ASN B C 1
ATOM 3164 O O . ASN B 1 148 ? 28.018 18.788 11.811 1.00 16.88 140 ASN B O 1
ATOM 3169 N N . PHE B 1 149 ? 29.581 20.362 11.525 1.00 18.82 141 PHE B N 1
ATOM 3170 C CA A PHE B 1 149 ? 30.050 20.292 12.901 0.68 16.24 141 PHE B CA 1
ATOM 3171 C CA B PHE B 1 149 ? 30.054 20.292 12.901 0.32 17.73 141 PHE B CA 1
ATOM 3172 C C . PHE B 1 149 ? 29.841 21.638 13.574 1.00 19.73 141 PHE B C 1
ATOM 3173 O O . PHE B 1 149 ? 30.270 22.672 13.058 1.00 20.25 141 PHE B O 1
ATOM 3188 N N . TYR B 1 150 ? 29.159 21.622 14.709 1.00 13.56 142 TYR B N 1
ATOM 3189 C CA . TYR B 1 150 ? 29.045 22.830 15.507 1.00 15.16 142 TYR B CA 1
ATOM 3190 C C . TYR B 1 150 ? 29.637 22.492 16.868 1.00 16.76 142 TYR B C 1
ATOM 3191 O O . TYR B 1 150 ? 30.551 21.664 16.939 1.00 16.80 142 TYR B O 1
ATOM 3200 N N . SER B 1 151 ? 29.185 23.124 17.945 1.00 15.91 143 SER B N 1
ATOM 3201 C CA . SER B 1 151 ? 29.874 22.900 19.205 1.00 14.18 143 SER B CA 1
ATOM 3202 C C . SER B 1 151 ? 28.932 23.185 20.356 1.00 14.65 143 SER B C 1
ATOM 3203 O O . SER B 1 151 ? 28.072 24.068 20.267 1.00 15.71 143 SER B O 1
ATOM 3206 N N . ILE B 1 152 ? 29.138 22.444 21.446 1.00 11.99 144 ILE B N 1
ATOM 3207 C CA . ILE B 1 152 ? 28.435 22.721 22.695 1.00 13.54 144 ILE B CA 1
ATOM 3208 C C . ILE B 1 152 ? 28.716 24.141 23.167 1.00 18.08 144 ILE B C 1
ATOM 3209 O O . ILE B 1 152 ? 27.902 24.735 23.883 1.00 15.03 144 ILE B O 1
ATOM 3214 N N . ASP B 1 153 ? 29.857 24.717 22.766 1.00 13.44 145 ASP B N 1
ATOM 3215 C CA . ASP B 1 153 ? 30.162 26.089 23.160 1.00 13.61 145 ASP B CA 1
ATOM 3216 C C . ASP B 1 153 ? 29.110 27.067 22.652 1.00 13.35 145 ASP B C 1
ATOM 3217 O O . ASP B 1 153 ? 28.918 28.130 23.256 1.00 13.62 145 ASP B O 1
ATOM 3222 N N . THR B 1 154 ? 28.445 26.751 21.529 1.00 13.60 146 THR B N 1
ATOM 3223 C CA . THR B 1 154 ? 27.392 27.634 21.022 1.00 16.21 146 THR B CA 1
ATOM 3224 C C . THR B 1 154 ? 26.197 27.665 21.948 1.00 18.35 146 THR B C 1
ATOM 3225 O O . THR B 1 154 ? 25.430 28.630 21.919 1.00 17.68 146 THR B O 1
ATOM 3229 N N . GLU B 1 155 ? 26.009 26.609 22.736 1.00 12.28 147 GLU B N 1
ATOM 3230 C CA . GLU B 1 155 ? 24.863 26.495 23.617 1.00 14.40 147 GLU B CA 1
ATOM 3231 C C . GLU B 1 155 ? 25.170 26.979 25.025 1.00 18.52 147 GLU B C 1
ATOM 3232 O O . GLU B 1 155 ? 24.266 27.481 25.701 1.00 15.96 147 GLU B O 1
ATOM 3238 N N . THR B 1 156 ? 26.417 26.833 25.489 1.00 13.28 148 THR B N 1
ATOM 3239 C CA . THR B 1 156 ? 26.818 27.376 26.783 1.00 13.55 148 THR B CA 1
ATOM 3240 C C . THR B 1 156 ? 27.315 28.815 26.707 1.00 17.36 148 THR B C 1
ATOM 3241 O O . THR B 1 156 ? 27.511 29.435 27.756 1.00 15.42 148 THR B O 1
ATOM 3245 N N . GLY B 1 157 ? 27.520 29.364 25.508 1.00 12.45 149 GLY B N 1
ATOM 3246 C CA . GLY B 1 157 ? 28.208 30.640 25.397 1.00 15.05 149 GLY B CA 1
ATOM 3247 C C . GLY B 1 157 ? 29.587 30.626 26.030 1.00 15.26 149 GLY B C 1
ATOM 3248 O O . GLY B 1 157 ? 29.945 31.552 26.764 1.00 16.09 149 GLY B O 1
ATOM 3249 N N . ALA B 1 158 ? 30.378 29.589 25.734 1.00 12.36 150 ALA B N 1
ATOM 3250 C CA . ALA B 1 158 ? 31.634 29.358 26.438 1.00 13.70 150 ALA B CA 1
ATOM 3251 C C . ALA B 1 158 ? 32.552 30.579 26.398 1.00 15.20 150 ALA B C 1
ATOM 3252 O O . ALA B 1 158 ? 32.731 31.211 25.351 1.00 15.21 150 ALA B O 1
ATOM 3254 N N . TRP B 1 159 ? 33.158 30.880 27.545 1.00 13.97 151 TRP B N 1
ATOM 3255 C CA . TRP B 1 159 ? 34.079 32.008 27.660 1.00 13.04 151 TRP B CA 1
ATOM 3256 C C . TRP B 1 159 ? 35.223 31.899 26.656 1.00 15.81 151 TRP B C 1
ATOM 3257 O O . TRP B 1 159 ? 35.705 30.805 26.350 1.00 16.41 151 TRP B O 1
ATOM 3268 N N . LEU B 1 160 ? 35.678 33.062 26.177 1.00 15.41 152 LEU B N 1
ATOM 3269 C CA . LEU B 1 160 ? 36.876 33.256 25.363 1.00 14.26 152 LEU B CA 1
ATOM 3270 C C . LEU B 1 160 ? 36.682 32.784 23.928 1.00 13.06 152 LEU B C 1
ATOM 3271 O O . LEU B 1 160 ? 37.622 32.887 23.127 1.00 16.46 152 LEU B O 1
ATOM 3276 N N . HIS B 1 161 ? 35.492 32.282 23.568 1.00 15.21 153 HIS B N 1
ATOM 3277 C CA . HIS B 1 161 ? 35.238 31.703 22.250 1.00 15.92 153 HIS B CA 1
ATOM 3278 C C . HIS B 1 161 ? 34.135 32.446 21.496 1.00 13.77 153 HIS B C 1
ATOM 3279 O O . HIS B 1 161 ? 33.496 31.860 20.615 1.00 17.28 153 HIS B O 1
ATOM 3286 N N . GLY B 1 162 ? 33.914 33.723 21.819 1.00 13.29 154 GLY B N 1
ATOM 3287 C CA . GLY B 1 162 ? 32.745 34.441 21.316 1.00 15.03 154 GLY B CA 1
ATOM 3288 C C . GLY B 1 162 ? 32.606 34.409 19.803 1.00 17.23 154 GLY B C 1
ATOM 3289 O O . GLY B 1 162 ? 31.500 34.258 19.275 1.00 14.78 154 GLY B O 1
ATOM 3290 N N . ASP B 1 163 ? 33.721 34.560 19.084 1.00 14.86 155 ASP B N 1
ATOM 3291 C CA . ASP B 1 163 ? 33.664 34.527 17.621 1.00 16.63 155 ASP B CA 1
ATOM 3292 C C . ASP B 1 163 ? 33.325 33.130 17.109 1.00 17.39 155 ASP B C 1
ATOM 3293 O O . ASP B 1 163 ? 32.488 32.971 16.215 1.00 16.84 155 ASP B O 1
ATOM 3298 N N . TYR B 1 164 ? 33.961 32.112 17.679 1.00 13.62 156 TYR B N 1
ATOM 3299 C CA . TYR B 1 164 ? 33.668 30.728 17.337 1.00 15.95 156 TYR B CA 1
ATOM 3300 C C . TYR B 1 164 ? 32.213 30.373 17.649 1.00 13.67 156 TYR B C 1
ATOM 3301 O O . TYR B 1 164 ? 31.529 29.742 16.834 1.00 14.99 156 TYR B O 1
ATOM 3310 N N . ASN B 1 165 ? 31.707 30.809 18.812 1.00 12.58 157 ASN B N 1
ATOM 3311 C CA . ASN B 1 165 ? 30.328 30.497 19.181 1.00 13.72 157 ASN B CA 1
ATOM 3312 C C . ASN B 1 165 ? 29.337 31.094 18.195 1.00 15.24 157 ASN B C 1
ATOM 3313 O O . ASN B 1 165 ? 28.304 30.480 17.887 1.00 13.47 157 ASN B O 1
ATOM 3318 N N . THR B 1 166 ? 29.629 32.306 17.715 1.00 14.48 158 THR B N 1
ATOM 3319 C CA . THR B 1 166 ? 28.769 32.988 16.756 1.00 13.47 158 THR B CA 1
ATOM 3320 C C . THR B 1 166 ? 28.777 32.266 15.409 1.00 11.26 158 THR B C 1
ATOM 3321 O O . THR B 1 166 ? 27.719 31.982 14.831 1.00 12.67 158 THR B O 1
ATOM 3325 N N . ALA B 1 167 ? 29.968 31.965 14.894 1.00 12.62 159 ALA B N 1
ATOM 3326 C CA . ALA B 1 167 ? 30.056 31.278 13.607 1.00 16.25 159 ALA B CA 1
ATOM 3327 C C . ALA B 1 167 ? 29.421 29.891 13.670 1.00 15.20 159 ALA B C 1
ATOM 3328 O O . ALA B 1 167 ? 28.681 29.501 12.758 1.00 13.61 159 ALA B O 1
ATOM 3330 N N . LYS B 1 168 ? 29.685 29.130 14.738 1.00 12.48 160 LYS B N 1
ATOM 3331 C CA . LYS B 1 168 ? 29.145 27.773 14.797 1.00 13.49 160 LYS B CA 1
ATOM 3332 C C . LYS B 1 168 ? 27.633 27.764 15.005 1.00 13.14 160 LYS B C 1
ATOM 3333 O O . LYS B 1 168 ? 26.955 26.824 14.570 1.00 12.95 160 LYS B O 1
ATOM 3339 N N . ALA B 1 169 ? 27.081 28.782 15.677 1.00 11.42 161 ALA B N 1
ATOM 3340 C CA . ALA B 1 169 ? 25.629 28.913 15.736 1.00 11.41 161 ALA B CA 1
ATOM 3341 C C . ALA B 1 169 ? 25.053 29.188 14.355 1.00 13.04 161 ALA B C 1
ATOM 3342 O O . ALA B 1 169 ? 24.005 28.635 13.995 1.00 12.90 161 ALA B O 1
ATOM 3344 N N . GLY B 1 170 ? 25.740 30.014 13.557 1.00 12.76 162 GLY B N 1
ATOM 3345 C CA . GLY B 1 170 ? 25.328 30.205 12.173 1.00 13.62 162 GLY B CA 1
ATOM 3346 C C . GLY B 1 170 ? 25.251 28.900 11.397 1.00 12.58 162 GLY B C 1
ATOM 3347 O O . GLY B 1 170 ? 24.331 28.698 10.603 1.00 12.85 162 GLY B O 1
ATOM 3348 N N . ILE B 1 171 ? 26.203 27.992 11.642 1.00 11.93 163 ILE B N 1
ATOM 3349 C CA A ILE B 1 171 ? 26.213 26.676 10.993 0.53 11.31 163 ILE B CA 1
ATOM 3350 C CA B ILE B 1 171 ? 26.195 26.701 10.957 0.47 11.29 163 ILE B CA 1
ATOM 3351 C C . ILE B 1 171 ? 24.909 25.938 11.257 1.00 12.19 163 ILE B C 1
ATOM 3352 O O . ILE B 1 171 ? 24.367 25.250 10.382 1.00 14.78 163 ILE B O 1
ATOM 3361 N N . VAL B 1 172 ? 24.389 26.057 12.477 1.00 13.92 164 VAL B N 1
ATOM 3362 C CA . VAL B 1 172 ? 23.135 25.380 12.783 1.00 12.68 164 VAL B CA 1
ATOM 3363 C C . VAL B 1 172 ? 21.999 25.948 11.944 1.00 14.85 164 VAL B C 1
ATOM 3364 O O . VAL B 1 172 ? 21.151 25.205 11.431 1.00 11.27 164 VAL B O 1
ATOM 3368 N N . GLY B 1 173 ? 21.959 27.275 11.786 1.00 12.79 165 GLY B N 1
ATOM 3369 C CA . GLY B 1 173 ? 20.905 27.866 10.973 1.00 10.96 165 GLY B CA 1
ATOM 3370 C C . GLY B 1 173 ? 21.015 27.447 9.517 1.00 10.72 165 GLY B C 1
ATOM 3371 O O . GLY B 1 173 ? 20.009 27.177 8.858 1.00 11.74 165 GLY B O 1
ATOM 3372 N N . LEU B 1 174 ? 22.243 27.374 9.006 1.00 11.27 166 LEU B N 1
ATOM 3373 C CA . LEU B 1 174 ? 22.465 26.930 7.632 1.00 11.78 166 LEU B CA 1
ATOM 3374 C C . LEU B 1 174 ? 22.088 25.469 7.471 1.00 13.88 166 LEU B C 1
ATOM 3375 O O . LEU B 1 174 ? 21.474 25.090 6.465 1.00 12.53 166 LEU B O 1
ATOM 3380 N N . THR B 1 175 ? 22.424 24.647 8.473 1.00 12.26 167 THR B N 1
ATOM 3381 C CA . THR B 1 175 ? 22.078 23.228 8.452 1.00 11.76 167 THR B CA 1
ATOM 3382 C C . THR B 1 175 ? 20.571 23.032 8.333 1.00 12.42 167 THR B C 1
ATOM 3383 O O . THR B 1 175 ? 20.096 22.246 7.508 1.00 14.85 167 THR B O 1
ATOM 3387 N N . ARG B 1 176 ? 19.799 23.724 9.181 1.00 11.03 168 ARG B N 1
ATOM 3388 C CA . ARG B 1 176 ? 18.348 23.586 9.149 1.00 11.58 168 ARG B CA 1
ATOM 3389 C C . ARG B 1 176 ? 17.769 24.085 7.833 1.00 15.50 168 ARG B C 1
ATOM 3390 O O . ARG B 1 176 ? 16.800 23.513 7.323 1.00 12.58 168 ARG B O 1
ATOM 3398 N N . SER B 1 177 ? 18.357 25.144 7.264 1.00 15.50 169 SER B N 1
ATOM 3399 C CA . SER B 1 177 ? 17.844 25.699 6.015 1.00 11.51 169 SER B CA 1
ATOM 3400 C C . SER B 1 177 ? 18.010 24.709 4.870 1.00 11.56 169 SER B C 1
ATOM 3401 O O . SER B 1 177 ? 17.083 24.495 4.077 1.00 14.75 169 SER B O 1
ATOM 3404 N N . ALA B 1 178 ? 19.202 24.130 4.749 1.00 13.05 170 ALA B N 1
ATOM 3405 C CA . ALA B 1 178 ? 19.443 23.179 3.671 1.00 11.14 170 ALA B CA 1
ATOM 3406 C C . ALA B 1 178 ? 18.640 21.903 3.880 1.00 14.09 170 ALA B C 1
ATOM 3407 O O . ALA B 1 178 ? 18.158 21.305 2.916 1.00 13.23 170 ALA B O 1
ATOM 3409 N N . ALA B 1 179 ? 18.474 21.469 5.131 1.00 12.54 171 ALA B N 1
ATOM 3410 C CA . ALA B 1 179 ? 17.623 20.304 5.367 1.00 15.50 171 ALA B CA 1
ATOM 3411 C C . ALA B 1 179 ? 16.206 20.555 4.885 1.00 12.34 171 ALA B C 1
ATOM 3412 O O . ALA B 1 179 ? 15.597 19.702 4.226 1.00 13.42 171 ALA B O 1
ATOM 3414 N N . SER B 1 180 ? 15.672 21.738 5.195 1.00 12.57 172 SER B N 1
ATOM 3415 C CA A SER B 1 180 ? 14.303 22.061 4.812 0.52 14.76 172 SER B CA 1
ATOM 3416 C CA B SER B 1 180 ? 14.305 22.064 4.818 0.48 14.89 172 SER B CA 1
ATOM 3417 C C . SER B 1 180 ? 14.124 22.017 3.305 1.00 15.32 172 SER B C 1
ATOM 3418 O O . SER B 1 180 ? 13.158 21.435 2.802 1.00 15.53 172 SER B O 1
ATOM 3423 N N . GLU B 1 181 ? 15.057 22.621 2.563 1.00 14.99 173 GLU B N 1
ATOM 3424 C CA . GLU B 1 181 ? 14.883 22.781 1.123 1.00 15.19 173 GLU B CA 1
ATOM 3425 C C . GLU B 1 181 ? 15.360 21.588 0.309 1.00 15.51 173 GLU B C 1
ATOM 3426 O O . GLU B 1 181 ? 14.767 21.285 -0.735 1.00 17.16 173 GLU B O 1
ATOM 3432 N N . TRP B 1 182 ? 16.427 20.918 0.736 1.00 13.07 174 TRP B N 1
ATOM 3433 C CA . TRP B 1 182 ? 17.089 19.948 -0.134 1.00 13.48 174 TRP B CA 1
ATOM 3434 C C . TRP B 1 182 ? 16.610 18.519 0.095 1.00 15.94 174 TRP B C 1
ATOM 3435 O O . TRP B 1 182 ? 17.024 17.613 -0.641 1.00 14.39 174 TRP B O 1
ATOM 3446 N N . GLY B 1 183 ? 15.743 18.302 1.087 1.00 16.18 175 GLY B N 1
ATOM 3447 C CA . GLY B 1 183 ? 15.130 16.991 1.251 1.00 16.39 175 GLY B CA 1
ATOM 3448 C C . GLY B 1 183 ? 14.356 16.525 0.034 1.00 17.28 175 GLY B C 1
ATOM 3449 O O . GLY B 1 183 ? 14.221 15.319 -0.195 1.00 17.48 175 GLY B O 1
ATOM 3450 N N . ARG B 1 184 ? 13.851 17.460 -0.777 1.00 15.46 176 ARG B N 1
ATOM 3451 C CA . ARG B 1 184 ? 13.102 17.045 -1.960 1.00 17.03 176 ARG B CA 1
ATOM 3452 C C . ARG B 1 184 ? 13.967 16.267 -2.943 1.00 16.09 176 ARG B C 1
ATOM 3453 O O . ARG B 1 184 ? 13.424 15.564 -3.805 1.00 19.50 176 ARG B O 1
ATOM 3461 N N . PHE B 1 185 ? 15.289 16.375 -2.834 1.00 18.66 177 PHE B N 1
ATOM 3462 C CA . PHE B 1 185 ? 16.212 15.623 -3.674 1.00 16.70 177 PHE B CA 1
ATOM 3463 C C . PHE B 1 185 ? 16.829 14.446 -2.935 1.00 17.63 177 PHE B C 1
ATOM 3464 O O . PHE B 1 185 ? 17.790 13.855 -3.435 1.00 16.15 177 PHE B O 1
ATOM 3472 N N . ASN B 1 186 ? 16.316 14.107 -1.747 1.00 17.66 178 ASN B N 1
ATOM 3473 C CA . ASN B 1 186 ? 16.897 13.051 -0.914 1.00 17.48 178 ASN B CA 1
ATOM 3474 C C . ASN B 1 186 ? 18.325 13.400 -0.486 1.00 17.25 178 ASN B C 1
ATOM 3475 O O . ASN B 1 186 ? 19.201 12.531 -0.395 1.00 18.01 178 ASN B O 1
ATOM 3480 N N . ILE B 1 187 ? 18.557 14.683 -0.235 1.00 15.05 179 ILE B N 1
ATOM 3481 C CA . ILE B 1 187 ? 19.759 15.158 0.439 1.00 17.29 179 ILE B CA 1
ATOM 3482 C C . ILE B 1 187 ? 19.387 15.502 1.877 1.00 14.69 179 ILE B C 1
ATOM 3483 O O . ILE B 1 187 ? 18.564 16.393 2.114 1.00 17.86 179 ILE B O 1
ATOM 3488 N N . THR B 1 188 ? 19.994 14.812 2.840 1.00 13.36 180 THR B N 1
ATOM 3489 C CA . THR B 1 188 ? 19.806 15.164 4.243 1.00 13.52 180 THR B CA 1
ATOM 3490 C C . THR B 1 188 ? 20.991 15.979 4.748 1.00 13.85 180 THR B C 1
ATOM 3491 O O . THR B 1 188 ? 22.101 15.896 4.218 1.00 15.75 180 THR B O 1
ATOM 3495 N N . VAL B 1 189 ? 20.731 16.798 5.765 1.00 13.52 181 VAL B N 1
ATOM 3496 C CA . VAL B 1 189 ? 21.714 17.742 6.296 1.00 13.54 181 VAL B CA 1
ATOM 3497 C C . VAL B 1 189 ? 21.544 17.761 7.806 1.00 14.52 181 VAL B C 1
ATOM 3498 O O . VAL B 1 189 ? 20.472 18.126 8.300 1.00 12.53 181 VAL B O 1
ATOM 3502 N N . ASN B 1 190 ? 22.595 17.389 8.542 1.00 11.96 182 ASN B N 1
ATOM 3503 C CA . ASN B 1 190 ? 22.532 17.304 9.998 1.00 11.05 182 ASN B CA 1
ATOM 3504 C C . ASN B 1 190 ? 23.827 17.861 10.572 1.00 11.86 182 ASN B C 1
ATOM 3505 O O . ASN B 1 190 ? 24.820 18.004 9.864 1.00 13.17 182 ASN B O 1
ATOM 3510 N N . ALA B 1 191 ? 23.816 18.187 11.869 1.00 11.91 183 ALA B N 1
ATOM 3511 C CA . ALA B 1 191 ? 24.993 18.771 12.502 1.00 12.31 183 ALA B CA 1
ATOM 3512 C C . ALA B 1 191 ? 25.314 18.013 13.782 1.00 16.97 183 ALA B C 1
ATOM 3513 O O . ALA B 1 191 ? 24.417 17.704 14.565 1.00 17.66 183 ALA B O 1
ATOM 3515 N N . ILE B 1 192 ? 26.592 17.717 13.983 1.00 14.02 184 ILE B N 1
ATOM 3516 C CA . ILE B 1 192 ? 27.073 17.039 15.186 1.00 10.97 184 ILE B CA 1
ATOM 3517 C C . ILE B 1 192 ? 27.837 18.049 16.026 1.00 12.45 184 ILE B C 1
ATOM 3518 O O . ILE B 1 192 ? 28.604 18.861 15.486 1.00 14.26 184 ILE B O 1
ATOM 3523 N N . ALA B 1 193 ? 27.622 18.001 17.343 1.00 13.24 185 ALA B N 1
ATOM 3524 C CA . ALA B 1 193 ? 28.429 18.738 18.312 1.00 12.19 185 ALA B CA 1
ATOM 3525 C C . ALA B 1 193 ? 29.297 17.714 19.022 1.00 11.23 185 ALA B C 1
ATOM 3526 O O . ALA B 1 193 ? 28.836 17.065 19.975 1.00 13.05 185 ALA B O 1
ATOM 3528 N N . PRO B 1 194 ? 30.526 17.503 18.580 1.00 12.31 186 PRO B N 1
ATOM 3529 C CA . PRO B 1 194 ? 31.363 16.450 19.162 1.00 14.18 186 PRO B CA 1
ATOM 3530 C C . PRO B 1 194 ? 32.297 16.989 20.223 1.00 18.83 186 PRO B C 1
ATOM 3531 O O . PRO B 1 194 ? 32.571 18.191 20.264 1.00 18.42 186 PRO B O 1
ATOM 3535 N N . THR B 1 195 ? 32.800 16.114 21.088 1.00 15.39 187 THR B N 1
ATOM 3536 C CA . THR B 1 195 ? 34.011 16.404 21.835 1.00 13.34 187 THR B CA 1
ATOM 3537 C C . THR B 1 195 ? 34.905 15.185 21.713 1.00 16.11 187 THR B C 1
ATOM 3538 O O . THR B 1 195 ? 34.423 14.050 21.742 1.00 17.00 187 THR B O 1
ATOM 3542 N N . ALA B 1 196 ? 36.195 15.421 21.520 1.00 17.12 188 ALA B N 1
ATOM 3543 C CA . ALA B 1 196 ? 37.138 14.318 21.395 1.00 16.43 188 ALA B CA 1
ATOM 3544 C C . ALA B 1 196 ? 38.544 14.849 21.606 1.00 30.11 188 ALA B C 1
ATOM 3545 O O . ALA B 1 196 ? 38.776 16.059 21.665 1.00 27.39 188 ALA B O 1
ATOM 3547 N N . MET B 1 197 ? 39.488 13.916 21.702 1.00 28.40 189 MET B N 1
ATOM 3548 C CA . MET B 1 197 ? 40.892 14.259 21.897 1.00 28.83 189 MET B CA 1
ATOM 3549 C C . MET B 1 197 ? 41.488 14.628 20.540 1.00 31.89 189 MET B C 1
ATOM 3550 O O . MET B 1 197 ? 42.147 13.830 19.868 1.00 31.94 189 MET B O 1
ATOM 3555 N N . GLY B 1 198 ? 41.215 15.866 20.122 1.00 33.85 190 GLY B N 1
ATOM 3556 C CA . GLY B 1 198 ? 41.839 16.472 18.960 1.00 30.43 190 GLY B CA 1
ATOM 3557 C C . GLY B 1 198 ? 42.992 17.374 19.355 1.00 31.95 190 GLY B C 1
ATOM 3558 O O . GLY B 1 198 ? 43.537 17.278 20.460 1.00 29.49 190 GLY B O 1
ATOM 3559 N N . ALA B 1 199 ? 43.365 18.278 18.438 1.00 26.80 191 ALA B N 1
ATOM 3560 C CA . ALA B 1 199 ? 44.533 19.126 18.682 1.00 31.44 191 ALA B CA 1
ATOM 3561 C C . ALA B 1 199 ? 44.333 20.021 19.902 1.00 31.87 191 ALA B C 1
ATOM 3562 O O . ALA B 1 199 ? 45.247 20.178 20.722 1.00 31.32 191 ALA B O 1
ATOM 3564 N N . THR B 1 200 ? 43.145 20.618 20.040 1.00 30.73 192 THR B N 1
ATOM 3565 C CA . THR B 1 200 ? 42.881 21.490 21.183 1.00 26.82 192 THR B CA 1
ATOM 3566 C C . THR B 1 200 ? 42.960 20.722 22.501 1.00 34.72 192 THR B C 1
ATOM 3567 O O . THR B 1 200 ? 43.534 21.214 23.482 1.00 32.06 192 THR B O 1
ATOM 3571 N N . PHE B 1 201 ? 42.390 19.512 22.539 1.00 30.99 193 PHE B N 1
ATOM 3572 C CA . PHE B 1 201 ? 42.467 18.683 23.741 1.00 31.93 193 PHE B CA 1
ATOM 3573 C C . PHE B 1 201 ? 43.910 18.478 24.185 1.00 29.43 193 PHE B C 1
ATOM 3574 O O . PHE B 1 201 ? 44.239 18.640 25.367 1.00 36.25 193 PHE B O 1
ATOM 3582 N N . PHE B 1 202 ? 44.786 18.088 23.256 1.00 29.67 194 PHE B N 1
ATOM 3583 C CA . PHE B 1 202 ? 46.157 17.787 23.647 1.00 28.93 194 PHE B CA 1
ATOM 3584 C C . PHE B 1 202 ? 46.921 19.043 24.051 1.00 33.46 194 PHE B C 1
ATOM 3585 O O . PHE B 1 202 ? 47.855 18.963 24.857 1.00 30.80 194 PHE B O 1
ATOM 3593 N N . GLU B 1 203 ? 46.537 20.206 23.515 1.00 35.53 195 GLU B N 1
ATOM 3594 C CA . GLU B 1 203 ? 47.125 21.459 23.983 1.00 39.22 195 GLU B CA 1
ATOM 3595 C C . GLU B 1 203 ? 46.710 21.757 25.419 1.00 36.15 195 GLU B C 1
ATOM 3596 O O . GLU B 1 203 ? 47.545 22.138 26.249 1.00 35.07 195 GLU B O 1
ATOM 3602 N N . LEU B 1 204 ? 45.424 21.578 25.732 1.00 35.10 196 LEU B N 1
ATOM 3603 C CA . LEU B 1 204 ? 44.959 21.796 27.098 1.00 36.99 196 LEU B CA 1
ATOM 3604 C C . LEU B 1 204 ? 45.552 20.765 28.052 1.00 40.19 196 LEU B C 1
ATOM 3605 O O . LEU B 1 204 ? 45.943 21.101 29.176 1.00 38.68 196 LEU B O 1
ATOM 3610 N N . ALA B 1 205 ? 45.628 19.505 27.617 1.00 39.20 197 ALA B N 1
ATOM 3611 C CA . ALA B 1 205 ? 46.176 18.458 28.472 1.00 42.89 197 ALA B CA 1
ATOM 3612 C C . ALA B 1 205 ? 47.645 18.709 28.778 1.00 43.65 197 ALA B C 1
ATOM 3613 O O . ALA B 1 205 ? 48.115 18.428 29.888 1.00 40.08 197 ALA B O 1
ATOM 3615 N N . ALA B 1 206 ? 48.388 19.239 27.802 1.00 44.43 198 ALA B N 1
ATOM 3616 C CA . ALA B 1 206 ? 49.809 19.492 28.006 1.00 46.44 198 ALA B CA 1
ATOM 3617 C C . ALA B 1 206 ? 50.048 20.642 28.979 1.00 53.72 198 ALA B C 1
ATOM 3618 O O . ALA B 1 206 ? 51.044 20.633 29.713 1.00 55.72 198 ALA B O 1
ATOM 3620 N N . LYS B 1 207 ? 49.154 21.635 29.003 1.00 47.00 199 LYS B N 1
ATOM 3621 C CA . LYS B 1 207 ? 49.355 22.804 29.851 1.00 46.16 199 LYS B CA 1
ATOM 3622 C C . LYS B 1 207 ? 48.862 22.592 31.278 1.00 55.24 199 LYS B C 1
ATOM 3623 O O . LYS B 1 207 ? 49.304 23.310 32.181 1.00 62.37 199 LYS B O 1
ATOM 3625 N N . ASN B 1 208 ? 47.966 21.625 31.501 1.00 57.00 200 ASN B N 1
ATOM 3626 C CA . ASN B 1 208 ? 47.407 21.340 32.819 1.00 60.28 200 ASN B CA 1
ATOM 3627 C C . ASN B 1 208 ? 47.393 19.833 33.048 1.00 58.77 200 ASN B C 1
ATOM 3628 O O . ASN B 1 208 ? 46.681 19.106 32.343 1.00 56.62 200 ASN B O 1
ATOM 3633 N N . PRO B 1 209 ? 48.150 19.324 34.027 1.00 54.20 201 PRO B N 1
ATOM 3634 C CA . PRO B 1 209 ? 48.217 17.865 34.217 1.00 48.94 201 PRO B CA 1
ATOM 3635 C C . PRO B 1 209 ? 46.905 17.240 34.665 1.00 49.19 201 PRO B C 1
ATOM 3636 O O . PRO B 1 209 ? 46.706 16.039 34.442 1.00 51.21 201 PRO B O 1
ATOM 3640 N N . GLU B 1 210 ? 46.005 18.004 35.279 1.00 47.80 202 GLU B N 1
ATOM 3641 C CA . GLU B 1 210 ? 44.729 17.472 35.738 1.00 46.41 202 GLU B CA 1
ATOM 3642 C C . GLU B 1 210 ? 43.600 17.685 34.738 1.00 43.49 202 GLU B C 1
ATOM 3643 O O . GLU B 1 210 ? 42.472 17.253 35.002 1.00 40.05 202 GLU B O 1
ATOM 3645 N N . PHE B 1 211 ? 43.875 18.322 33.595 1.00 35.73 203 PHE B N 1
ATOM 3646 C CA . PHE B 1 211 ? 42.806 18.672 32.663 1.00 29.31 203 PHE B CA 1
ATOM 3647 C C . PHE B 1 211 ? 42.095 17.434 32.124 1.00 31.07 203 PHE B C 1
ATOM 3648 O O . PHE B 1 211 ? 40.861 17.390 32.081 1.00 31.93 203 PHE B O 1
ATOM 3656 N N . ALA B 1 212 ? 42.856 16.434 31.663 1.00 33.15 204 ALA B N 1
ATOM 3657 C CA . ALA B 1 212 ? 42.234 15.284 31.006 1.00 31.08 204 ALA B CA 1
ATOM 3658 C C . ALA B 1 212 ? 41.313 14.537 31.965 1.00 30.50 204 ALA B C 1
ATOM 3659 O O . ALA B 1 212 ? 40.173 14.199 31.620 1.00 28.09 204 ALA B O 1
ATOM 3661 N N . GLU B 1 213 ? 41.795 14.283 33.182 1.00 32.74 205 GLU B N 1
ATOM 3662 C CA . GLU B 1 213 ? 40.998 13.575 34.176 1.00 36.65 205 GLU B CA 1
ATOM 3663 C C . GLU B 1 213 ? 39.740 14.355 34.534 1.00 30.93 205 GLU B C 1
ATOM 3664 O O . GLU B 1 213 ? 38.651 13.777 34.635 1.00 32.74 205 GLU B O 1
ATOM 3670 N N . ARG B 1 214 ? 39.872 15.670 34.736 1.00 27.78 206 ARG B N 1
ATOM 3671 C CA . ARG B 1 214 ? 38.708 16.500 35.034 1.00 25.42 206 ARG B CA 1
ATOM 3672 C C . ARG B 1 214 ? 37.756 16.566 33.848 1.00 23.88 206 ARG B C 1
ATOM 3673 O O . ARG B 1 214 ? 36.532 16.554 34.026 1.00 25.89 206 ARG B O 1
ATOM 3675 N N . SER B 1 215 ? 38.296 16.632 32.628 1.00 21.63 207 SER B N 1
ATOM 3676 C CA . SER B 1 215 ? 37.438 16.683 31.452 1.00 20.75 207 SER B CA 1
ATOM 3677 C C . SER B 1 215 ? 36.653 15.386 31.302 1.00 21.15 207 SER B C 1
ATOM 3678 O O . SER B 1 215 ? 35.459 15.413 30.990 1.00 21.98 207 SER B O 1
ATOM 3681 N N . ALA B 1 216 ? 37.302 14.245 31.549 1.00 23.30 208 ALA B N 1
ATOM 3682 C CA . ALA B 1 216 ? 36.598 12.969 31.467 1.00 27.25 208 ALA B CA 1
ATOM 3683 C C . ALA B 1 216 ? 35.518 12.874 32.536 1.00 23.53 208 ALA B C 1
ATOM 3684 O O . ALA B 1 216 ? 34.388 12.461 32.247 1.00 24.55 208 ALA B O 1
ATOM 3686 N N . ALA B 1 217 ? 35.839 13.290 33.763 1.00 26.52 209 ALA B N 1
ATOM 3687 C CA . ALA B 1 217 ? 34.908 13.227 34.887 1.00 26.26 209 ALA B CA 1
ATOM 3688 C C . ALA B 1 217 ? 33.773 14.235 34.780 1.00 27.69 209 ALA B C 1
ATOM 3689 O O . ALA B 1 217 ? 32.805 14.140 35.543 1.00 23.29 209 ALA B O 1
ATOM 3691 N N . ALA B 1 218 ? 33.858 15.188 33.859 1.00 21.43 210 ALA B N 1
ATOM 3692 C CA . ALA B 1 218 ? 32.829 16.213 33.752 1.00 22.38 210 ALA B CA 1
ATOM 3693 C C . ALA B 1 218 ? 31.555 15.717 33.085 1.00 18.71 210 ALA B C 1
ATOM 3694 O O . ALA B 1 218 ? 30.577 16.472 33.029 1.00 21.03 210 ALA B O 1
ATOM 3696 N N . ARG B 1 219 ? 31.525 14.489 32.584 1.00 16.83 211 ARG B N 1
ATOM 3697 C CA . ARG B 1 219 ? 30.418 14.047 31.754 1.00 17.05 211 ARG B CA 1
ATOM 3698 C C . ARG B 1 219 ? 29.876 12.701 32.216 1.00 15.45 211 ARG B C 1
ATOM 3699 O O . ARG B 1 219 ? 30.586 11.912 32.855 1.00 15.63 211 ARG B O 1
ATOM 3707 N N . PRO B 1 220 ? 28.604 12.417 31.903 1.00 14.01 212 PRO B N 1
ATOM 3708 C CA . PRO B 1 220 ? 27.974 11.165 32.362 1.00 15.36 212 PRO B CA 1
ATOM 3709 C C . PRO B 1 220 ? 28.737 9.894 32.030 1.00 15.04 212 PRO B C 1
ATOM 3710 O O . PRO B 1 220 ? 28.741 8.966 32.841 1.00 16.04 212 PRO B O 1
ATOM 3714 N N . LEU B 1 221 ? 29.372 9.801 30.857 1.00 14.86 213 LEU B N 1
ATOM 3715 C CA . LEU B 1 221 ? 30.067 8.552 30.551 1.00 15.57 213 LEU B CA 1
ATOM 3716 C C . LEU B 1 221 ? 31.479 8.499 31.124 1.00 16.89 213 LEU B C 1
ATOM 3717 O O . LEU B 1 221 ? 32.125 7.443 31.052 1.00 17.49 213 LEU B O 1
ATOM 3722 N N . GLY B 1 222 ? 31.970 9.592 31.705 1.00 16.75 214 GLY B N 1
ATOM 3723 C CA . GLY B 1 222 ? 33.175 9.509 32.516 1.00 17.95 214 GLY B CA 1
ATOM 3724 C C . GLY B 1 222 ? 34.462 9.236 31.769 1.00 18.59 214 GLY B C 1
ATOM 3725 O O . GLY B 1 222 ? 35.426 8.756 32.378 1.00 19.82 214 GLY B O 1
ATOM 3726 N N . ARG B 1 223 ? 34.509 9.527 30.471 1.00 20.87 215 ARG B N 1
ATOM 3727 C CA A ARG B 1 223 ? 35.704 9.300 29.666 0.49 18.52 215 ARG B CA 1
ATOM 3728 C CA B ARG B 1 223 ? 35.734 9.349 29.708 0.51 22.05 215 ARG B CA 1
ATOM 3729 C C . ARG B 1 223 ? 35.748 10.333 28.552 1.00 20.11 215 ARG B C 1
ATOM 3730 O O . ARG B 1 223 ? 34.711 10.846 28.123 1.00 18.49 215 ARG B O 1
ATOM 3745 N N . SER B 1 224 ? 36.959 10.601 28.068 1.00 20.91 216 SER B N 1
ATOM 3746 C CA . SER B 1 224 ? 37.158 11.504 26.947 1.00 19.82 216 SER B CA 1
ATOM 3747 C C . SER B 1 224 ? 36.938 10.759 25.637 1.00 19.10 216 SER B C 1
ATOM 3748 O O . SER B 1 224 ? 37.082 9.536 25.559 1.00 21.45 216 SER B O 1
ATOM 3751 N N . GLY B 1 225 ? 36.622 11.521 24.591 1.00 16.73 217 GLY B N 1
ATOM 3752 C CA . GLY B 1 225 ? 36.236 10.913 23.317 1.00 16.30 217 GLY B CA 1
ATOM 3753 C C . GLY B 1 225 ? 37.427 10.582 22.427 1.00 20.46 217 GLY B C 1
ATOM 3754 O O . GLY B 1 225 ? 38.375 11.355 22.301 1.00 21.21 217 GLY B O 1
ATOM 3755 N N . ASP B 1 226 ? 37.376 9.391 21.829 1.00 17.33 218 ASP B N 1
ATOM 3756 C CA . ASP B 1 226 ? 38.341 9.030 20.802 1.00 20.75 218 ASP B CA 1
ATOM 3757 C C . ASP B 1 226 ? 37.791 9.425 19.438 1.00 17.87 218 ASP B C 1
ATOM 3758 O O . ASP B 1 226 ? 36.646 9.082 19.116 1.00 18.62 218 ASP B O 1
ATOM 3763 N N . PRO B 1 227 ? 38.550 10.153 18.616 1.00 21.81 219 PRO B N 1
ATOM 3764 C CA . PRO B 1 227 ? 37.984 10.591 17.329 1.00 18.56 219 PRO B CA 1
ATOM 3765 C C . PRO B 1 227 ? 37.441 9.443 16.492 1.00 16.73 219 PRO B C 1
ATOM 3766 O O . PRO B 1 227 ? 36.281 9.495 16.067 1.00 17.72 219 PRO B O 1
ATOM 3770 N N . GLU B 1 228 ? 38.222 8.377 16.299 1.00 17.91 220 GLU B N 1
ATOM 3771 C CA . GLU B 1 228 ? 37.787 7.314 15.399 1.00 20.94 220 GLU B CA 1
ATOM 3772 C C . GLU B 1 228 ? 36.718 6.426 16.026 1.00 22.11 220 GLU B C 1
ATOM 3773 O O . GLU B 1 228 ? 35.722 6.100 15.370 1.00 20.10 220 GLU B O 1
ATOM 3779 N N . GLN B 1 229 ? 36.901 6.007 17.291 1.00 18.68 221 GLN B N 1
ATOM 3780 C CA . GLN B 1 229 ? 35.968 5.042 17.862 1.00 22.38 221 GLN B CA 1
ATOM 3781 C C . GLN B 1 229 ? 34.696 5.696 18.394 1.00 19.78 221 GLN B C 1
ATOM 3782 O O . GLN B 1 229 ? 33.649 5.042 18.430 1.00 18.64 221 GLN B O 1
ATOM 3788 N N . ASP B 1 230 ? 34.752 6.966 18.810 1.00 17.20 222 ASP B N 1
ATOM 3789 C CA . ASP B 1 230 ? 33.594 7.619 19.419 1.00 16.30 222 ASP B CA 1
ATOM 3790 C C . ASP B 1 230 ? 32.874 8.580 18.480 1.00 17.96 222 ASP B C 1
ATOM 3791 O O . ASP B 1 230 ? 31.640 8.592 18.457 1.00 17.25 222 ASP B O 1
ATOM 3796 N N . ILE B 1 231 ? 33.601 9.398 17.716 1.00 15.07 223 ILE B N 1
ATOM 3797 C CA . ILE B 1 231 ? 32.938 10.341 16.813 1.00 15.27 223 ILE B CA 1
ATOM 3798 C C . ILE B 1 231 ? 32.675 9.709 15.452 1.00 15.17 223 ILE B C 1
ATOM 3799 O O . ILE B 1 231 ? 31.610 9.911 14.867 1.00 15.82 223 ILE B O 1
ATOM 3804 N N . GLY B 1 232 ? 33.633 8.937 14.952 1.00 16.37 224 GLY B N 1
ATOM 3805 C CA . GLY B 1 232 ? 33.529 8.281 13.667 1.00 17.40 224 GLY B CA 1
ATOM 3806 C C . GLY B 1 232 ? 32.190 7.608 13.402 1.00 17.97 224 GLY B C 1
ATOM 3807 O O . GLY B 1 232 ? 31.547 7.867 12.380 1.00 16.15 224 GLY B O 1
ATOM 3808 N N . PRO B 1 233 ? 31.736 6.735 14.312 1.00 17.68 225 PRO B N 1
ATOM 3809 C CA . PRO B 1 233 ? 30.477 6.015 14.055 1.00 13.92 225 PRO B CA 1
ATOM 3810 C C . PRO B 1 233 ? 29.247 6.907 14.016 1.00 15.94 225 PRO B C 1
ATOM 3811 O O . PRO B 1 233 ? 28.277 6.566 13.329 1.00 16.46 225 PRO B O 1
ATOM 3815 N N . ALA B 1 234 ? 29.232 8.021 14.755 1.00 15.65 226 ALA B N 1
ATOM 3816 C CA . ALA B 1 234 ? 28.119 8.959 14.630 1.00 15.48 226 ALA B CA 1
ATOM 3817 C C . ALA B 1 234 ? 28.099 9.606 13.255 1.00 14.55 226 ALA B C 1
ATOM 3818 O O . ALA B 1 234 ? 27.024 9.804 12.673 1.00 14.66 226 ALA B O 1
ATOM 3820 N N . ALA B 1 235 ? 29.278 9.949 12.723 1.00 13.40 227 ALA B N 1
ATOM 3821 C CA . ALA B 1 235 ? 29.348 10.479 11.368 1.00 13.47 227 ALA B CA 1
ATOM 3822 C C . ALA B 1 235 ? 28.911 9.429 10.351 1.00 15.50 227 ALA B C 1
ATOM 3823 O O . ALA B 1 235 ? 28.206 9.749 9.387 1.00 17.27 227 ALA B O 1
ATOM 3825 N N . VAL B 1 236 ? 29.297 8.166 10.563 1.00 14.55 228 VAL B N 1
ATOM 3826 C CA . VAL B 1 236 ? 28.862 7.092 9.664 1.00 14.87 228 VAL B CA 1
ATOM 3827 C C . VAL B 1 236 ? 27.342 6.996 9.648 1.00 14.38 228 VAL B C 1
ATOM 3828 O O . VAL B 1 236 ? 26.726 6.854 8.584 1.00 19.43 228 VAL B O 1
ATOM 3832 N N . PHE B 1 237 ? 26.713 7.037 10.833 1.00 13.25 229 PHE B N 1
ATOM 3833 C CA . PHE B 1 237 ? 25.254 7.056 10.905 1.00 13.15 229 PHE B CA 1
ATOM 3834 C C . PHE B 1 237 ? 24.675 8.130 9.998 1.00 16.97 229 PHE B C 1
ATOM 3835 O O . PHE B 1 237 ? 23.805 7.859 9.163 1.00 15.04 229 PHE B O 1
ATOM 3843 N N . PHE B 1 238 ? 25.157 9.359 10.147 1.00 15.44 230 PHE B N 1
ATOM 3844 C CA . PHE B 1 238 ? 24.629 10.489 9.391 1.00 11.74 230 PHE B CA 1
ATOM 3845 C C . PHE B 1 238 ? 25.097 10.517 7.949 1.00 15.32 230 PHE B C 1
ATOM 3846 O O . PHE B 1 238 ? 24.672 11.403 7.196 1.00 15.89 230 PHE B O 1
ATOM 3854 N N . ALA B 1 239 ? 25.950 9.574 7.549 1.00 13.79 231 ALA B N 1
ATOM 3855 C CA . ALA B 1 239 ? 26.457 9.491 6.185 1.00 15.69 231 ALA B CA 1
ATOM 3856 C C . ALA B 1 239 ? 25.892 8.297 5.437 1.00 15.82 231 ALA B C 1
ATOM 3857 O O . ALA B 1 239 ? 26.305 8.035 4.300 1.00 17.17 231 ALA B O 1
ATOM 3859 N N . SER B 1 240 ? 24.966 7.561 6.046 1.00 18.02 232 SER B N 1
ATOM 3860 C CA . SER B 1 240 ? 24.559 6.241 5.587 1.00 19.03 232 SER B CA 1
ATOM 3861 C C . SER B 1 240 ? 23.042 6.169 5.413 1.00 16.78 232 SER B C 1
ATOM 3862 O O . SER B 1 240 ? 22.304 7.115 5.718 1.00 17.06 232 SER B O 1
ATOM 3865 N N . GLU B 1 241 ? 22.579 5.010 4.917 1.00 18.09 233 GLU B N 1
ATOM 3866 C CA . GLU B 1 241 ? 21.144 4.762 4.814 1.00 19.58 233 GLU B CA 1
ATOM 3867 C C . GLU B 1 241 ? 20.469 4.670 6.170 1.00 21.08 233 GLU B C 1
ATOM 3868 O O . GLU B 1 241 ? 19.239 4.774 6.235 1.00 21.44 233 GLU B O 1
ATOM 3874 N N . MET B 1 242 ? 21.236 4.462 7.246 1.00 17.10 234 MET B N 1
ATOM 3875 C CA . MET B 1 242 ? 20.626 4.323 8.563 1.00 17.31 234 MET B CA 1
ATOM 3876 C C . MET B 1 242 ? 19.873 5.576 8.960 1.00 16.95 234 MET B C 1
ATOM 3877 O O . MET B 1 242 ? 18.887 5.493 9.704 1.00 17.70 234 MET B O 1
ATOM 3882 N N . SER B 1 243 ? 20.333 6.741 8.498 1.00 16.61 235 SER B N 1
ATOM 3883 C CA . SER B 1 243 ? 19.734 8.026 8.830 1.00 12.02 235 SER B CA 1
ATOM 3884 C C . SER B 1 243 ? 18.853 8.557 7.699 1.00 15.60 235 SER B C 1
ATOM 3885 O O . SER B 1 243 ? 18.624 9.767 7.615 1.00 15.52 235 SER B O 1
ATOM 3888 N N . ARG B 1 244 ? 18.346 7.666 6.832 1.00 13.87 236 ARG B N 1
ATOM 3889 C CA . ARG B 1 244 ? 17.610 8.090 5.647 1.00 15.02 236 ARG B CA 1
ATOM 3890 C C . ARG B 1 244 ? 16.344 8.881 5.967 1.00 16.41 236 ARG B C 1
ATOM 3891 O O . ARG B 1 244 ? 15.829 9.578 5.083 1.00 18.40 236 ARG B O 1
ATOM 3899 N N . PHE B 1 245 ? 15.835 8.811 7.202 1.00 15.18 237 PHE B N 1
ATOM 3900 C CA . PHE B 1 245 ? 14.628 9.537 7.589 1.00 14.38 237 PHE B CA 1
ATOM 3901 C C . PHE B 1 245 ? 14.912 10.610 8.641 1.00 15.62 237 PHE B C 1
ATOM 3902 O O . PHE B 1 245 ? 13.985 11.083 9.316 1.00 15.48 237 PHE B O 1
ATOM 3910 N N . VAL B 1 246 ? 16.174 11.023 8.774 1.00 14.39 238 VAL B N 1
ATOM 3911 C CA . VAL B 1 246 ? 16.615 11.999 9.770 1.00 12.18 238 VAL B CA 1
ATOM 3912 C C . VAL B 1 246 ? 17.247 13.178 9.030 1.00 14.63 238 VAL B C 1
ATOM 3913 O O . VAL B 1 246 ? 18.219 12.995 8.291 1.00 14.83 238 VAL B O 1
ATOM 3917 N N . THR B 1 247 ? 16.715 14.385 9.233 1.00 14.21 239 THR B N 1
ATOM 3918 C CA . THR B 1 247 ? 17.335 15.551 8.602 1.00 15.30 239 THR B CA 1
ATOM 3919 C C . THR B 1 247 ? 17.041 16.792 9.434 1.00 15.36 239 THR B C 1
ATOM 3920 O O . THR B 1 247 ? 16.028 16.865 10.133 1.00 13.50 239 THR B O 1
ATOM 3924 N N . GLY B 1 248 ? 17.964 17.755 9.383 1.00 12.20 240 GLY B N 1
ATOM 3925 C CA . GLY B 1 248 ? 17.808 18.995 10.120 1.00 11.57 240 GLY B CA 1
ATOM 3926 C C . GLY B 1 248 ? 18.052 18.884 11.605 1.00 11.96 240 GLY B C 1
ATOM 3927 O O . GLY B 1 248 ? 17.674 19.796 12.348 1.00 12.98 240 GLY B O 1
ATOM 3928 N N . GLU B 1 249 ? 18.684 17.804 12.054 1.00 11.10 241 GLU B N 1
ATOM 3929 C CA . GLU B 1 249 ? 18.860 17.536 13.477 1.00 11.30 241 GLU B CA 1
ATOM 3930 C C . GLU B 1 249 ? 20.245 17.958 13.944 1.00 13.63 241 GLU B C 1
ATOM 3931 O O . GLU B 1 249 ? 21.186 18.094 13.157 1.00 15.22 241 GLU B O 1
ATOM 3937 N N . THR B 1 250 ? 20.345 18.180 15.251 1.00 15.06 242 THR B N 1
ATOM 3938 C CA . THR B 1 250 ? 21.606 18.399 15.939 1.00 12.68 242 THR B CA 1
ATOM 3939 C C . THR B 1 250 ? 21.783 17.259 16.925 1.00 16.45 242 THR B C 1
ATOM 3940 O O . THR B 1 250 ? 20.833 16.893 17.621 1.00 25.36 242 THR B O 1
ATOM 3944 N N . LEU B 1 251 ? 22.979 16.678 16.968 1.00 12.63 243 LEU B N 1
ATOM 3945 C CA . LEU B 1 251 ? 23.237 15.559 17.865 1.00 12.40 243 LEU B CA 1
ATOM 3946 C C . LEU B 1 251 ? 24.542 15.790 18.607 1.00 13.33 243 LEU B C 1
ATOM 3947 O O . LEU B 1 251 ? 25.571 16.063 17.988 1.00 14.53 243 LEU B O 1
ATOM 3952 N N . HIS B 1 252 ? 24.490 15.693 19.938 1.00 13.00 244 HIS B N 1
ATOM 3953 C CA . HIS B 1 252 ? 25.696 15.800 20.746 1.00 11.46 244 HIS B CA 1
ATOM 3954 C C . HIS B 1 252 ? 26.384 14.444 20.834 1.00 14.66 244 HIS B C 1
ATOM 3955 O O . HIS B 1 252 ? 25.761 13.448 21.218 1.00 13.93 244 HIS B O 1
ATOM 3962 N N . VAL B 1 253 ? 27.669 14.414 20.487 1.00 13.74 245 VAL B N 1
ATOM 3963 C CA . VAL B 1 253 ? 28.475 13.199 20.557 1.00 11.73 245 VAL B CA 1
ATOM 3964 C C . VAL B 1 253 ? 29.658 13.513 21.460 1.00 14.19 245 VAL B C 1
ATOM 3965 O O . VAL B 1 253 ? 30.750 13.871 21.000 1.00 12.90 245 VAL B O 1
ATOM 3969 N N . ASP B 1 254 ? 29.416 13.414 22.769 1.00 12.39 246 ASP B N 1
ATOM 3970 C CA . ASP B 1 254 ? 30.255 14.100 23.744 1.00 12.76 246 ASP B CA 1
ATOM 3971 C C . ASP B 1 254 ? 30.251 13.384 25.087 1.00 12.26 246 ASP B C 1
ATOM 3972 O O . ASP B 1 254 ? 30.591 14.006 26.097 1.00 13.09 246 ASP B O 1
ATOM 3977 N N . GLY B 1 255 ? 29.871 12.108 25.133 1.00 12.41 247 GLY B N 1
ATOM 3978 C CA . GLY B 1 255 ? 29.836 11.414 26.401 1.00 12.92 247 GLY B CA 1
ATOM 3979 C C . GLY B 1 255 ? 28.766 11.917 27.334 1.00 12.80 247 GLY B C 1
ATOM 3980 O O . GLY B 1 255 ? 28.803 11.600 28.526 1.00 13.09 247 GLY B O 1
ATOM 3981 N N . GLY B 1 256 ? 27.804 12.675 26.814 1.00 12.05 248 GLY B N 1
ATOM 3982 C CA . GLY B 1 256 ? 26.753 13.257 27.632 1.00 14.16 248 GLY B CA 1
ATOM 3983 C C . GLY B 1 256 ? 27.052 14.626 28.197 1.00 12.79 248 GLY B C 1
ATOM 3984 O O . GLY B 1 256 ? 26.253 15.128 29.005 1.00 12.68 248 GLY B O 1
ATOM 3985 N N . LEU B 1 257 ? 28.160 15.259 27.792 1.00 12.79 249 LEU B N 1
ATOM 3986 C CA . LEU B 1 257 ? 28.553 16.531 28.404 1.00 11.90 249 LEU B CA 1
ATOM 3987 C C . LEU B 1 257 ? 27.447 17.577 28.321 1.00 12.21 249 LEU B C 1
ATOM 3988 O O . LEU B 1 257 ? 27.316 18.399 29.234 1.00 12.01 249 LEU B O 1
ATOM 3993 N N . HIS B 1 258 ? 26.652 17.569 27.240 1.00 13.20 250 HIS B N 1
ATOM 3994 C CA . HIS B 1 258 ? 25.562 18.533 27.081 1.00 14.21 250 HIS B CA 1
ATOM 3995 C C . HIS B 1 258 ? 24.590 18.544 28.264 1.00 14.53 250 HIS B C 1
ATOM 3996 O O . HIS B 1 258 ? 23.922 19.567 28.490 1.00 14.42 250 HIS B O 1
ATOM 4003 N N . LEU B 1 259 ? 24.482 17.433 29.029 1.00 10.25 251 LEU B N 1
ATOM 4004 C CA . LEU B 1 259 ? 23.576 17.441 30.181 1.00 11.69 251 LEU B CA 1
ATOM 4005 C C . LEU B 1 259 ? 24.097 18.335 31.303 1.00 13.54 251 LEU B C 1
ATOM 4006 O O . LEU B 1 259 ? 23.426 19.327 31.630 1.00 13.07 251 LEU B O 1
ATOM 4011 N N . PRO B 1 260 ? 25.251 18.062 31.938 1.00 12.07 252 PRO B N 1
ATOM 4012 C CA . PRO B 1 260 ? 25.709 18.981 32.999 1.00 11.66 252 PRO B CA 1
ATOM 4013 C C . PRO B 1 260 ? 26.225 20.303 32.475 1.00 13.58 252 PRO B C 1
ATOM 4014 O O . PRO B 1 260 ? 26.343 21.251 33.260 1.00 16.43 252 PRO B O 1
ATOM 4018 N N . GLY B 1 261 ? 26.566 20.394 31.193 1.00 14.43 253 GLY B N 1
ATOM 4019 C CA . GLY B 1 261 ? 27.280 21.583 30.763 1.00 12.69 253 GLY B CA 1
ATOM 4020 C C . GLY B 1 261 ? 28.693 21.581 31.334 1.00 14.59 253 GLY B C 1
ATOM 4021 O O . GLY B 1 261 ? 29.228 20.554 31.775 1.00 13.74 253 GLY B O 1
ATOM 4022 N N . TYR B 1 262 ? 29.294 22.771 31.341 1.00 15.79 254 TYR B N 1
ATOM 4023 C CA A TYR B 1 262 ? 30.603 22.979 31.948 0.58 14.45 254 TYR B CA 1
ATOM 4024 C CA B TYR B 1 262 ? 30.574 22.979 31.998 0.42 14.56 254 TYR B CA 1
ATOM 4025 C C . TYR B 1 262 ? 30.773 24.477 32.171 1.00 13.31 254 TYR B C 1
ATOM 4026 O O . TYR B 1 262 ? 30.321 25.279 31.350 1.00 17.97 254 TYR B O 1
ATOM 4043 N N . ASN B 1 263 ? 31.420 24.847 33.269 1.00 18.69 255 ASN B N 1
ATOM 4044 C CA . ASN B 1 263 ? 31.653 26.257 33.578 1.00 18.68 255 ASN B CA 1
ATOM 4045 C C . ASN B 1 263 ? 33.037 26.622 33.066 1.00 20.62 255 ASN B C 1
ATOM 4046 O O . ASN B 1 263 ? 34.047 26.137 33.585 1.00 25.69 255 ASN B O 1
ATOM 4051 N N . SER B 1 264 ? 33.083 27.470 32.036 1.00 15.87 256 SER B N 1
ATOM 4052 C CA . SER B 1 264 ? 34.323 27.841 31.375 1.00 15.11 256 SER B CA 1
ATOM 4053 C C . SER B 1 264 ? 34.891 29.183 31.838 1.00 17.61 256 SER B C 1
ATOM 4054 O O . SER B 1 264 ? 35.794 29.708 31.186 1.00 17.76 256 SER B O 1
ATOM 4057 N N . ARG B 1 265 ? 34.393 29.765 32.929 1.00 18.35 257 ARG B N 1
ATOM 4058 C CA A ARG B 1 265 ? 34.953 31.031 33.385 0.54 16.54 257 ARG B CA 1
ATOM 4059 C CA B ARG B 1 265 ? 34.953 31.032 33.378 0.46 16.64 257 ARG B CA 1
ATOM 4060 C C . ARG B 1 265 ? 36.443 30.863 33.667 1.00 18.98 257 ARG B C 1
ATOM 4061 O O . ARG B 1 265 ? 36.826 29.937 34.401 1.00 20.73 257 ARG B O 1
ATOM 4076 N N . PRO B 1 266 ? 37.309 31.716 33.109 1.00 18.37 258 PRO B N 1
ATOM 4077 C CA . PRO B 1 266 ? 38.750 31.584 33.353 1.00 20.25 258 PRO B CA 1
ATOM 4078 C C . PRO B 1 266 ? 39.115 31.838 34.806 1.00 27.30 258 PRO B C 1
ATOM 4079 O O . PRO B 1 266 ? 38.455 32.599 35.518 1.00 23.20 258 PRO B O 1
ATOM 4083 N N . ALA B 1 267 ? 40.218 31.211 35.225 1.00 34.14 259 ALA B N 1
ATOM 4084 C CA . ALA B 1 267 ? 40.605 31.200 36.635 1.00 38.30 259 ALA B CA 1
ATOM 4085 C C . ALA B 1 267 ? 40.722 32.603 37.219 1.00 39.80 259 ALA B C 1
ATOM 4086 O O . ALA B 1 267 ? 40.303 32.846 38.358 1.00 48.00 259 ALA B O 1
ATOM 4088 N N . GLY B 1 268 ? 41.285 33.539 36.466 1.00 35.14 260 GLY B N 1
ATOM 4089 C CA . GLY B 1 268 ? 41.543 34.844 37.036 1.00 32.37 260 GLY B CA 1
ATOM 4090 C C . GLY B 1 268 ? 40.460 35.881 36.845 1.00 33.65 260 GLY B C 1
ATOM 4091 O O . GLY B 1 268 ? 40.714 37.067 37.080 1.00 40.95 260 GLY B O 1
ATOM 4092 N N . ILE B 1 269 ? 39.261 35.484 36.432 1.00 23.72 261 ILE B N 1
ATOM 4093 C CA . ILE B 1 269 ? 38.168 36.415 36.173 1.00 21.05 261 ILE B CA 1
ATOM 4094 C C . ILE B 1 269 ? 37.208 36.358 37.350 1.00 23.24 261 ILE B C 1
ATOM 4095 O O . ILE B 1 269 ? 36.829 35.270 37.795 1.00 25.29 261 ILE B O 1
ATOM 4100 N N . LYS B 1 270 ? 36.830 37.524 37.862 1.00 20.79 262 LYS B N 1
ATOM 4101 C CA . LYS B 1 270 ? 35.915 37.576 39.002 1.00 21.28 262 LYS B CA 1
ATOM 4102 C C . LYS B 1 270 ? 34.500 37.206 38.568 1.00 20.18 262 LYS B C 1
ATOM 4103 O O . LYS B 1 270 ? 34.009 37.731 37.564 1.00 24.36 262 LYS B O 1
ATOM 4109 N N . PRO B 1 271 ? 33.805 36.325 39.297 1.00 18.75 263 PRO B N 1
ATOM 4110 C CA . PRO B 1 271 ? 32.426 35.995 38.903 1.00 22.32 263 PRO B CA 1
ATOM 4111 C C . PRO B 1 271 ? 31.487 37.183 38.956 1.00 21.24 263 PRO B C 1
ATOM 4112 O O . PRO B 1 271 ? 30.470 37.188 38.250 1.00 20.89 263 PRO B O 1
ATOM 4116 N N . ARG B 1 272 ? 31.789 38.181 39.786 1.00 22.36 264 ARG B N 1
ATOM 4117 C CA . ARG B 1 272 ? 30.889 39.306 39.985 1.00 17.85 264 ARG B CA 1
ATOM 4118 C C . ARG B 1 272 ? 31.720 40.551 40.244 1.00 18.82 264 ARG B C 1
ATOM 4119 O O . ARG B 1 272 ? 32.597 40.532 41.114 1.00 21.77 264 ARG B O 1
ATOM 4127 N N . GLU B 1 273 ? 31.465 41.622 39.473 1.00 18.70 265 GLU B N 1
ATOM 4128 C CA . GLU B 1 273 ? 32.205 42.873 39.623 1.00 19.67 265 GLU B CA 1
ATOM 4129 C C . GLU B 1 273 ? 31.264 44.056 39.824 1.00 24.39 265 GLU B C 1
ATOM 4130 O O . GLU B 1 273 ? 31.567 45.173 39.398 1.00 24.61 265 GLU B O 1
ATOM 4136 N N . TYR B 1 274 ? 30.130 43.847 40.493 1.00 21.12 266 TYR B N 1
ATOM 4137 C CA . TYR B 1 274 ? 29.175 44.940 40.653 1.00 19.11 266 TYR B CA 1
ATOM 4138 C C . TYR B 1 274 ? 28.551 44.901 42.029 1.00 23.50 266 TYR B C 1
ATOM 4139 O O . TYR B 1 274 ? 27.813 45.806 42.392 1.00 20.98 266 TYR B O 1
ATOM 4149 N N . MET C 1 9 ? 0.113 52.994 36.806 1.00 45.68 1 MET C N 1
ATOM 4150 C CA . MET C 1 9 ? -0.790 51.999 37.380 1.00 46.91 1 MET C CA 1
ATOM 4151 C C . MET C 1 9 ? -0.062 50.680 37.636 1.00 43.61 1 MET C C 1
ATOM 4152 O O . MET C 1 9 ? 0.851 50.318 36.892 1.00 46.96 1 MET C O 1
ATOM 4154 N N . GLY C 1 10 ? -0.459 49.966 38.691 1.00 39.73 2 GLY C N 1
ATOM 4155 C CA . GLY C 1 10 ? 0.094 48.643 38.923 1.00 33.17 2 GLY C CA 1
ATOM 4156 C C . GLY C 1 10 ? -0.222 47.701 37.777 1.00 27.03 2 GLY C C 1
ATOM 4157 O O . GLY C 1 10 ? -1.272 47.789 37.141 1.00 26.61 2 GLY C O 1
ATOM 4158 N N . LEU C 1 11 ? 0.705 46.775 37.515 1.00 19.48 3 LEU C N 1
ATOM 4159 C CA . LEU C 1 11 ? 0.580 45.938 36.327 1.00 22.81 3 LEU C CA 1
ATOM 4160 C C . LEU C 1 11 ? -0.550 44.925 36.431 1.00 25.90 3 LEU C C 1
ATOM 4161 O O . LEU C 1 11 ? -0.980 44.393 35.401 1.00 24.15 3 LEU C O 1
ATOM 4166 N N . LEU C 1 12 ? -1.052 44.657 37.638 1.00 21.81 4 LEU C N 1
ATOM 4167 C CA . LEU C 1 12 ? -2.086 43.651 37.855 1.00 20.15 4 LEU C CA 1
ATOM 4168 C C . LEU C 1 12 ? -3.327 44.246 38.520 1.00 22.50 4 LEU C C 1
ATOM 4169 O O . LEU C 1 12 ? -4.068 43.540 39.208 1.00 22.84 4 LEU C O 1
ATOM 4174 N N . GLU C 1 13 ? -3.580 45.540 38.333 1.00 22.61 5 GLU C N 1
ATOM 4175 C CA A GLU C 1 13 ? -4.755 46.162 38.936 0.48 25.16 5 GLU C CA 1
ATOM 4176 C CA B GLU C 1 13 ? -4.748 46.126 38.968 0.52 25.11 5 GLU C CA 1
ATOM 4177 C C . GLU C 1 13 ? -6.026 45.506 38.415 1.00 22.20 5 GLU C C 1
ATOM 4178 O O . GLU C 1 13 ? -6.114 45.155 37.233 1.00 23.41 5 GLU C O 1
ATOM 4189 N N . GLN C 1 14 ? -7.004 45.333 39.306 1.00 23.29 6 GLN C N 1
ATOM 4190 C CA . GLN C 1 14 ? -8.298 44.711 39.018 1.00 26.14 6 GLN C CA 1
ATOM 4191 C C . GLN C 1 14 ? -8.181 43.256 38.565 1.00 22.75 6 GLN C C 1
ATOM 4192 O O . GLN C 1 14 ? -9.133 42.709 38.000 1.00 28.57 6 GLN C O 1
ATOM 4198 N N . ARG C 1 15 ? -7.044 42.607 38.794 1.00 19.19 7 ARG C N 1
ATOM 4199 C CA . ARG C 1 15 ? -6.900 41.187 38.511 1.00 16.81 7 ARG C CA 1
ATOM 4200 C C . ARG C 1 15 ? -6.832 40.400 39.813 1.00 18.48 7 ARG C C 1
ATOM 4201 O O . ARG C 1 15 ? -6.467 40.935 40.865 1.00 21.02 7 ARG C O 1
ATOM 4209 N N . VAL C 1 16 ? -7.214 39.130 39.734 1.00 15.97 8 VAL C N 1
ATOM 4210 C CA . VAL C 1 16 ? -7.196 38.217 40.870 1.00 17.21 8 VAL C CA 1
ATOM 4211 C C . VAL C 1 16 ? -6.250 37.074 40.535 1.00 20.48 8 VAL C C 1
ATOM 4212 O O . VAL C 1 16 ? -6.342 36.491 39.450 1.00 17.77 8 VAL C O 1
ATOM 4216 N N . ALA C 1 17 ? -5.363 36.742 41.475 1.00 18.53 9 ALA C N 1
ATOM 4217 C CA . ALA C 1 17 ? -4.348 35.713 41.288 1.00 15.07 9 ALA C CA 1
ATOM 4218 C C . ALA C 1 17 ? -4.431 34.689 42.410 1.00 16.70 9 ALA C C 1
ATOM 4219 O O . ALA C 1 17 ? -4.662 35.043 43.571 1.00 20.14 9 ALA C O 1
ATOM 4221 N N . LEU C 1 18 ? -4.228 33.421 42.066 1.00 14.70 10 LEU C N 1
ATOM 4222 C CA . LEU C 1 18 ? -4.094 32.349 43.048 1.00 14.66 10 LEU C CA 1
ATOM 4223 C C . LEU C 1 18 ? -2.703 31.748 42.901 1.00 20.26 10 LEU C C 1
ATOM 4224 O O . LEU C 1 18 ? -2.322 31.330 41.806 1.00 17.80 10 LEU C O 1
ATOM 4229 N N . VAL C 1 19 ? -1.949 31.710 43.998 1.00 15.63 11 VAL C N 1
ATOM 4230 C CA . VAL C 1 19 ? -0.581 31.200 44.013 1.00 15.31 11 VAL C CA 1
ATOM 4231 C C . VAL C 1 19 ? -0.528 30.018 44.973 1.00 18.03 11 VAL C C 1
ATOM 4232 O O . VAL C 1 19 ? -0.759 30.185 46.175 1.00 19.96 11 VAL C O 1
ATOM 4236 N N . THR C 1 20 ? -0.231 28.829 44.457 1.00 16.68 12 THR C N 1
ATOM 4237 C CA . THR C 1 20 ? -0.117 27.689 45.362 1.00 18.88 12 THR C CA 1
ATOM 4238 C C . THR C 1 20 ? 1.238 27.697 46.068 1.00 20.39 12 THR C C 1
ATOM 4239 O O . THR C 1 20 ? 2.247 28.163 45.528 1.00 18.62 12 THR C O 1
ATOM 4243 N N . GLY C 1 21 ? 1.242 27.209 47.308 1.00 20.13 13 GLY C N 1
ATOM 4244 C CA . GLY C 1 21 ? 2.465 27.196 48.094 1.00 22.71 13 GLY C CA 1
ATOM 4245 C C . GLY C 1 21 ? 3.032 28.567 48.387 1.00 19.53 13 GLY C C 1
ATOM 4246 O O . GLY C 1 21 ? 4.254 28.719 48.474 1.00 23.13 13 GLY C O 1
ATOM 4247 N N . ALA C 1 22 ? 2.174 29.570 48.576 1.00 19.35 14 ALA C N 1
ATOM 4248 C CA . ALA C 1 22 ? 2.621 30.951 48.705 1.00 18.07 14 ALA C CA 1
ATOM 4249 C C . ALA C 1 22 ? 3.035 31.329 50.124 1.00 23.95 14 ALA C C 1
ATOM 4250 O O . ALA C 1 22 ? 3.294 32.509 50.374 1.00 20.66 14 ALA C O 1
ATOM 4252 N N . GLY C 1 23 ? 3.123 30.370 51.050 1.00 24.22 15 GLY C N 1
ATOM 4253 C CA . GLY C 1 23 ? 3.562 30.693 52.400 1.00 22.62 15 GLY C CA 1
ATOM 4254 C C . GLY C 1 23 ? 5.054 30.926 52.550 1.00 28.78 15 GLY C C 1
ATOM 4255 O O . GLY C 1 23 ? 5.474 31.562 53.524 1.00 25.54 15 GLY C O 1
ATOM 4256 N N . GLY C 1 24 ? 5.869 30.431 51.614 1.00 26.07 16 GLY C N 1
ATOM 4257 C CA . GLY C 1 24 ? 7.309 30.553 51.740 1.00 23.35 16 GLY C CA 1
ATOM 4258 C C . GLY C 1 24 ? 7.987 30.557 50.385 1.00 21.60 16 GLY C C 1
ATOM 4259 O O . GLY C 1 24 ? 7.361 30.305 49.355 1.00 23.83 16 GLY C O 1
ATOM 4260 N N . GLY C 1 25 ? 9.286 30.860 50.405 1.00 23.35 17 GLY C N 1
ATOM 4261 C CA . GLY C 1 25 ? 10.123 30.724 49.213 1.00 22.96 17 GLY C CA 1
ATOM 4262 C C . GLY C 1 25 ? 9.632 31.536 48.031 1.00 21.73 17 GLY C C 1
ATOM 4263 O O . GLY C 1 25 ? 9.185 32.678 48.164 1.00 21.80 17 GLY C O 1
ATOM 4264 N N . ILE C 1 26 ? 9.723 30.934 46.840 1.00 23.06 18 ILE C N 1
ATOM 4265 C CA . ILE C 1 26 ? 9.382 31.649 45.614 1.00 21.78 18 ILE C CA 1
ATOM 4266 C C . ILE C 1 26 ? 7.907 32.021 45.584 1.00 20.80 18 ILE C C 1
ATOM 4267 O O . ILE C 1 26 ? 7.542 33.124 45.158 1.00 19.01 18 ILE C O 1
ATOM 4272 N N . GLY C 1 27 ? 7.034 31.119 46.043 1.00 19.24 19 GLY C N 1
ATOM 4273 C CA . GLY C 1 27 ? 5.614 31.426 46.054 1.00 18.90 19 GLY C CA 1
ATOM 4274 C C . GLY C 1 27 ? 5.291 32.648 46.895 1.00 18.03 19 GLY C C 1
ATOM 4275 O O . GLY C 1 27 ? 4.468 33.482 46.509 1.00 18.99 19 GLY C O 1
ATOM 4276 N N . ARG C 1 28 ? 5.949 32.779 48.050 1.00 20.07 20 ARG C N 1
ATOM 4277 C CA . ARG C 1 28 ? 5.774 33.978 48.865 1.00 20.98 20 ARG C CA 1
ATOM 4278 C C . ARG C 1 28 ? 6.299 35.213 48.143 1.00 22.35 20 ARG C C 1
ATOM 4279 O O . ARG C 1 28 ? 5.651 36.267 48.147 1.00 20.94 20 ARG C O 1
ATOM 4287 N N . GLY C 1 29 ? 7.460 35.096 47.492 1.00 18.30 21 GLY C N 1
ATOM 4288 C CA . GLY C 1 29 ? 8.002 36.233 46.769 1.00 18.96 21 GLY C CA 1
ATOM 4289 C C . GLY C 1 29 ? 7.104 36.660 45.627 1.00 18.75 21 GLY C C 1
ATOM 4290 O O . GLY C 1 29 ? 6.912 37.854 45.387 1.00 17.32 21 GLY C O 1
ATOM 4291 N N . VAL C 1 30 ? 6.528 35.688 44.917 1.00 17.86 22 VAL C N 1
ATOM 4292 C CA . VAL C 1 30 ? 5.604 36.005 43.832 1.00 20.28 22 VAL C CA 1
ATOM 4293 C C . VAL C 1 30 ? 4.327 36.639 44.376 1.00 18.78 22 VAL C C 1
ATOM 4294 O O . VAL C 1 30 ? 3.833 37.631 43.825 1.00 17.88 22 VAL C O 1
ATOM 4298 N N . ALA C 1 31 ? 3.769 36.087 45.466 1.00 18.05 23 ALA C N 1
ATOM 4299 C CA . ALA C 1 31 ? 2.531 36.635 46.012 1.00 20.06 23 ALA C CA 1
ATOM 4300 C C . ALA C 1 31 ? 2.720 38.081 46.468 1.00 18.65 23 ALA C C 1
ATOM 4301 O O . ALA C 1 31 ? 1.875 38.942 46.195 1.00 20.87 23 ALA C O 1
ATOM 4303 N N . ARG C 1 32 ? 3.835 38.375 47.139 1.00 19.45 24 ARG C N 1
ATOM 4304 C CA . ARG C 1 32 ? 4.086 39.748 47.568 1.00 20.58 24 ARG C CA 1
ATOM 4305 C C . ARG C 1 32 ? 4.291 40.663 46.367 1.00 20.44 24 ARG C C 1
ATOM 4306 O O . ARG C 1 32 ? 3.786 41.793 46.344 1.00 21.76 24 ARG C O 1
ATOM 4314 N N . SER C 1 33 ? 5.026 40.186 45.358 1.00 18.70 25 SER C N 1
ATOM 4315 C CA A SER C 1 33 ? 5.201 40.975 44.145 0.39 18.79 25 SER C CA 1
ATOM 4316 C CA B SER C 1 33 ? 5.201 40.967 44.136 0.61 19.09 25 SER C CA 1
ATOM 4317 C C . SER C 1 33 ? 3.860 41.267 43.483 1.00 17.27 25 SER C C 1
ATOM 4318 O O . SER C 1 33 ? 3.617 42.393 43.036 1.00 18.11 25 SER C O 1
ATOM 4323 N N . PHE C 1 34 ? 2.980 40.260 43.407 1.00 16.66 26 PHE C N 1
ATOM 4324 C CA . PHE C 1 34 ? 1.648 40.461 42.842 1.00 18.41 26 PHE C CA 1
ATOM 4325 C C . PHE C 1 34 ? 0.847 41.478 43.650 1.00 19.84 26 PHE C C 1
ATOM 4326 O O . PHE C 1 34 ? 0.167 42.344 43.085 1.00 20.52 26 PHE C O 1
ATOM 4334 N N . GLY C 1 35 ? 0.888 41.363 44.978 1.00 18.71 27 GLY C N 1
ATOM 4335 C CA . GLY C 1 35 ? 0.180 42.320 45.810 1.00 17.53 27 GLY C CA 1
ATOM 4336 C C . GLY C 1 35 ? 0.637 43.747 45.573 1.00 25.06 27 GLY C C 1
ATOM 4337 O O . GLY C 1 35 ? -0.176 44.672 45.556 1.00 23.96 27 GLY C O 1
ATOM 4338 N N . ASN C 1 36 ? 1.942 43.944 45.367 1.00 21.42 28 ASN C N 1
ATOM 4339 C CA . ASN C 1 36 ? 2.453 45.285 45.100 1.00 24.22 28 ASN C CA 1
ATOM 4340 C C . ASN C 1 36 ? 2.045 45.809 43.729 1.00 21.73 28 ASN C C 1
ATOM 4341 O O . ASN C 1 36 ? 2.155 47.017 43.488 1.00 26.22 28 ASN C O 1
ATOM 4346 N N . GLU C 1 37 ? 1.594 44.942 42.822 1.00 21.72 29 GLU C N 1
ATOM 4347 C CA . GLU C 1 37 ? 1.139 45.374 41.509 1.00 19.62 29 GLU C CA 1
ATOM 4348 C C . GLU C 1 37 ? -0.378 45.497 41.417 1.00 25.34 29 GLU C C 1
ATOM 4349 O O . GLU C 1 37 ? -0.906 45.701 40.319 1.00 24.14 29 GLU C O 1
ATOM 4355 N N . GLY C 1 38 ? -1.091 45.390 42.542 1.00 21.24 30 GLY C N 1
ATOM 4356 C CA . GLY C 1 38 ? -2.518 45.633 42.561 1.00 22.94 30 GLY C CA 1
ATOM 4357 C C . GLY C 1 38 ? -3.405 44.409 42.505 1.00 20.58 30 GLY C C 1
ATOM 4358 O O . GLY C 1 38 ? -4.630 44.560 42.502 1.00 21.88 30 GLY C O 1
ATOM 4359 N N . ALA C 1 39 ? -2.837 43.211 42.449 1.00 17.55 31 ALA C N 1
ATOM 4360 C CA . ALA C 1 39 ? -3.641 42.002 42.347 1.00 17.00 31 ALA C CA 1
ATOM 4361 C C . ALA C 1 39 ? -4.221 41.632 43.705 1.00 21.82 31 ALA C C 1
ATOM 4362 O O . ALA C 1 39 ? -3.605 41.866 44.745 1.00 23.77 31 ALA C O 1
ATOM 4364 N N . ALA C 1 40 ? -5.428 41.067 43.685 1.00 18.39 32 ALA C N 1
ATOM 4365 C CA . ALA C 1 40 ? -5.956 40.362 44.849 1.00 21.94 32 ALA C CA 1
ATOM 4366 C C . ALA C 1 40 ? -5.379 38.951 44.828 1.00 24.74 32 ALA C C 1
ATOM 4367 O O . ALA C 1 40 ? -5.511 38.240 43.824 1.00 22.02 32 ALA C O 1
ATOM 4369 N N . VAL C 1 41 ? -4.707 38.548 45.906 1.00 16.88 33 VAL C N 1
ATOM 4370 C CA . VAL C 1 41 ? -3.872 37.349 45.881 1.00 17.52 33 VAL C CA 1
ATOM 4371 C C . VAL C 1 41 ? -4.446 36.319 46.841 1.00 21.01 33 VAL C C 1
ATOM 4372 O O . VAL C 1 41 ? -4.558 36.580 48.043 1.00 19.70 33 VAL C O 1
ATOM 4376 N N . ILE C 1 42 ? -4.805 35.158 46.314 1.00 16.76 34 ILE C N 1
ATOM 4377 C CA A ILE C 1 42 ? -5.214 34.025 47.137 0.56 16.90 34 ILE C CA 1
ATOM 4378 C CA B ILE C 1 42 ? -5.214 34.029 47.141 0.44 17.26 34 ILE C CA 1
ATOM 4379 C C . ILE C 1 42 ? -3.960 33.240 47.492 1.00 17.76 34 ILE C C 1
ATOM 4380 O O . ILE C 1 42 ? -3.227 32.784 46.602 1.00 17.84 34 ILE C O 1
ATOM 4389 N N . ILE C 1 43 ? -3.712 33.087 48.791 1.00 19.39 35 ILE C N 1
ATOM 4390 C CA . ILE C 1 43 ? -2.548 32.360 49.296 1.00 20.23 35 ILE C CA 1
ATOM 4391 C C . ILE C 1 43 ? -3.028 30.929 49.527 1.00 19.83 35 ILE C C 1
ATOM 4392 O O . ILE C 1 43 ? -3.559 30.594 50.585 1.00 18.87 35 ILE C O 1
ATOM 4397 N N . ALA C 1 44 ? -2.855 30.075 48.513 1.00 18.58 36 ALA C N 1
ATOM 4398 C CA . ALA C 1 44 ? -3.372 28.704 48.534 1.00 20.94 36 ALA C CA 1
ATOM 4399 C C . ALA C 1 44 ? -2.265 27.806 49.067 1.00 20.71 36 ALA C C 1
ATOM 4400 O O . ALA C 1 44 ? -1.468 27.243 48.316 1.00 20.10 36 ALA C O 1
ATOM 4402 N N . GLU C 1 45 ? -2.235 27.654 50.387 1.00 21.44 37 GLU C N 1
ATOM 4403 C CA . GLU C 1 45 ? -1.081 27.145 51.106 1.00 22.00 37 GLU C CA 1
ATOM 4404 C C . GLU C 1 45 ? -1.546 26.126 52.135 1.00 23.66 37 GLU C C 1
ATOM 4405 O O . GLU C 1 45 ? -2.616 26.283 52.733 1.00 25.78 37 GLU C O 1
ATOM 4411 N N . ILE C 1 46 ? -0.754 25.070 52.325 1.00 21.93 38 ILE C N 1
ATOM 4412 C CA . ILE C 1 46 ? -1.137 24.032 53.280 1.00 22.01 38 ILE C CA 1
ATOM 4413 C C . ILE C 1 46 ? -0.732 24.417 54.700 1.00 26.48 38 ILE C C 1
ATOM 4414 O O . ILE C 1 46 ? -1.392 24.018 55.669 1.00 26.58 38 ILE C O 1
ATOM 4419 N N . ASN C 1 47 ? 0.337 25.193 54.853 1.00 26.75 39 ASN C N 1
ATOM 4420 C CA . ASN C 1 47 ? 0.813 25.625 56.165 1.00 26.25 39 ASN C CA 1
ATOM 4421 C C . ASN C 1 47 ? -0.011 26.832 56.606 1.00 22.97 39 ASN C C 1
ATOM 4422 O O . ASN C 1 47 ? 0.118 27.923 56.038 1.00 25.17 39 ASN C O 1
ATOM 4427 N N . GLU C 1 48 ? -0.862 26.647 57.623 1.00 25.49 40 GLU C N 1
ATOM 4428 C CA . GLU C 1 48 ? -1.753 27.735 58.023 1.00 25.10 40 GLU C CA 1
ATOM 4429 C C . GLU C 1 48 ? -0.974 28.896 58.633 1.00 24.70 40 GLU C C 1
ATOM 4430 O O . GLU C 1 48 ? -1.312 30.067 58.411 1.00 30.18 40 GLU C O 1
ATOM 4436 N N . SER C 1 49 ? 0.086 28.591 59.379 1.00 26.07 41 SER C N 1
ATOM 4437 C CA . SER C 1 49 ? 0.916 29.628 59.984 1.00 29.91 41 SER C CA 1
ATOM 4438 C C . SER C 1 49 ? 1.551 30.534 58.929 1.00 32.51 41 SER C C 1
ATOM 4439 O O . SER C 1 49 ? 1.397 31.760 58.974 1.00 27.85 41 SER C O 1
ATOM 4442 N N . THR C 1 50 ? 2.293 29.954 57.978 1.00 29.06 42 THR C N 1
ATOM 4443 C CA . THR C 1 50 ? 2.989 30.802 57.010 1.00 24.84 42 THR C CA 1
ATOM 4444 C C . THR C 1 50 ? 2.031 31.390 55.983 1.00 22.88 42 THR C C 1
ATOM 4445 O O . THR C 1 50 ? 2.243 32.516 55.517 1.00 25.33 42 THR C O 1
ATOM 4449 N N . GLY C 1 51 ? 0.973 30.659 55.626 1.00 24.51 43 GLY C N 1
ATOM 4450 C CA . GLY C 1 51 ? -0.021 31.218 54.723 1.00 24.73 43 GLY C CA 1
ATOM 4451 C C . GLY C 1 51 ? -0.671 32.475 55.274 1.00 21.08 43 GLY C C 1
ATOM 4452 O O . GLY C 1 51 ? -0.825 33.470 54.564 1.00 24.56 43 GLY C O 1
ATOM 4453 N N . ARG C 1 52 ? -1.054 32.455 56.554 1.00 23.67 44 ARG C N 1
ATOM 4454 C CA . ARG C 1 52 ? -1.660 33.648 57.137 1.00 24.81 44 ARG C CA 1
ATOM 4455 C C . ARG C 1 52 ? -0.645 34.771 57.302 1.00 31.05 44 ARG C C 1
ATOM 4456 O O . ARG C 1 52 ? -1.004 35.948 57.170 1.00 29.41 44 ARG C O 1
ATOM 4464 N N . GLN C 1 53 ? 0.621 34.431 57.570 1.00 24.84 45 GLN C N 1
ATOM 4465 C CA A GLN C 1 53 ? 1.650 35.460 57.675 0.57 27.69 45 GLN C CA 1
ATOM 4466 C CA B GLN C 1 53 ? 1.670 35.445 57.665 0.43 27.81 45 GLN C CA 1
ATOM 4467 C C . GLN C 1 53 ? 1.766 36.255 56.379 1.00 23.52 45 GLN C C 1
ATOM 4468 O O . GLN C 1 53 ? 1.807 37.491 56.404 1.00 26.93 45 GLN C O 1
ATOM 4479 N N . VAL C 1 54 ? 1.813 35.564 55.234 1.00 25.67 46 VAL C N 1
ATOM 4480 C CA . VAL C 1 54 ? 1.962 36.260 53.956 1.00 21.32 46 VAL C CA 1
ATOM 4481 C C . VAL C 1 54 ? 0.691 37.024 53.610 1.00 21.54 46 VAL C C 1
ATOM 4482 O O . VAL C 1 54 ? 0.747 38.136 53.072 1.00 23.84 46 VAL C O 1
ATOM 4486 N N . GLU C 1 55 ? -0.475 36.447 53.917 1.00 23.89 47 GLU C N 1
ATOM 4487 C CA . GLU C 1 55 ? -1.731 37.181 53.800 1.00 24.38 47 GLU C CA 1
ATOM 4488 C C . GLU C 1 55 ? -1.658 38.519 54.530 1.00 22.84 47 GLU C C 1
ATOM 4489 O O . GLU C 1 55 ? -1.979 39.569 53.962 1.00 24.90 47 GLU C O 1
ATOM 4495 N N . GLN C 1 56 ? -1.225 38.499 55.793 1.00 22.36 48 GLN C N 1
ATOM 4496 C CA . GLN C 1 56 ? -1.161 39.731 56.575 1.00 24.68 48 GLN C CA 1
ATOM 4497 C C . GLN C 1 56 ? -0.080 40.672 56.048 1.00 29.80 48 GLN C C 1
ATOM 4498 O O . GLN C 1 56 ? -0.259 41.896 56.066 1.00 30.34 48 GLN C O 1
ATOM 4504 N N . GLU C 1 57 ? 1.045 40.123 55.570 1.00 27.05 49 GLU C N 1
ATOM 4505 C CA . GLU C 1 57 ? 2.102 40.969 55.019 1.00 30.98 49 GLU C CA 1
ATOM 4506 C C . GLU C 1 57 ? 1.613 41.755 53.808 1.00 30.08 49 GLU C C 1
ATOM 4507 O O . GLU C 1 57 ? 1.905 42.949 53.670 1.00 33.49 49 GLU C O 1
ATOM 4513 N N . ILE C 1 58 ? 0.873 41.102 52.915 1.00 25.44 50 ILE C N 1
ATOM 4514 C CA . ILE C 1 58 ? 0.373 41.793 51.732 1.00 24.42 50 ILE C CA 1
ATOM 4515 C C . ILE C 1 58 ? -0.628 42.869 52.129 1.00 28.59 50 ILE C C 1
ATOM 4516 O O . ILE C 1 58 ? -0.631 43.971 51.566 1.00 27.90 50 ILE C O 1
ATOM 4521 N N . ARG C 1 59 ? -1.482 42.575 53.116 1.00 23.10 51 ARG C N 1
ATOM 4522 C CA . ARG C 1 59 ? -2.448 43.567 53.577 1.00 27.07 51 ARG C CA 1
ATOM 4523 C C . ARG C 1 59 ? -1.756 44.754 54.232 1.00 32.59 51 ARG C C 1
ATOM 4524 O O . ARG C 1 59 ? -2.154 45.905 54.016 1.00 34.72 51 ARG C O 1
ATOM 4532 N N . GLU C 1 60 ? -0.726 44.493 55.041 1.00 30.44 52 GLU C N 1
ATOM 4533 C CA . GLU C 1 60 ? -0.020 45.578 55.716 1.00 37.51 52 GLU C CA 1
ATOM 4534 C C . GLU C 1 60 ? 0.702 46.481 54.724 1.00 37.21 52 GLU C C 1
ATOM 4535 O O . GLU C 1 60 ? 0.936 47.659 55.020 1.00 47.15 52 GLU C O 1
ATOM 4537 N N . MET C 1 61 ? 1.054 45.957 53.552 1.00 32.97 53 MET C N 1
ATOM 4538 C CA . MET C 1 61 ? 1.695 46.733 52.499 1.00 34.56 53 MET C CA 1
ATOM 4539 C C . MET C 1 61 ? 0.692 47.412 51.576 1.00 33.87 53 MET C C 1
ATOM 4540 O O . MET C 1 61 ? 1.090 47.952 50.538 1.00 43.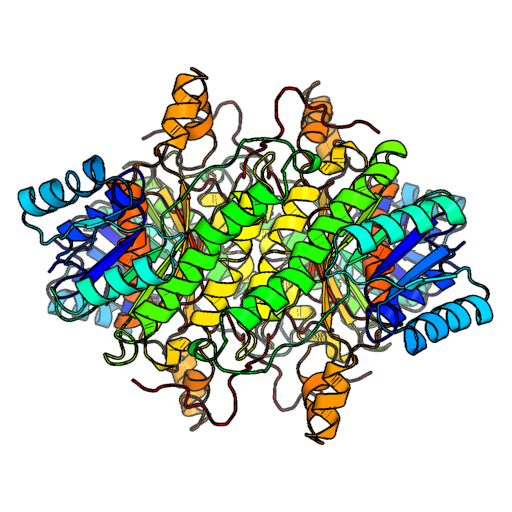95 53 MET C O 1
ATOM 4545 N N . GLY C 1 62 ? -0.592 47.385 51.917 1.00 30.83 54 GLY C N 1
ATOM 4546 C CA . GLY C 1 62 ? -1.607 48.075 51.152 1.00 36.34 54 GLY C CA 1
ATOM 4547 C C . GLY C 1 62 ? -2.310 47.255 50.097 1.00 37.02 54 GLY C C 1
ATOM 4548 O O . GLY C 1 62 ? -3.043 47.829 49.283 1.00 36.58 54 GLY C O 1
ATOM 4549 N N . GLY C 1 63 ? -2.114 45.935 50.076 1.00 35.82 55 GLY C N 1
ATOM 4550 C CA . GLY C 1 63 ? -2.698 45.083 49.065 1.00 31.92 55 GLY C CA 1
ATOM 4551 C C . GLY C 1 63 ? -3.889 44.285 49.584 1.00 32.43 55 GLY C C 1
ATOM 4552 O O . GLY C 1 63 ? -4.279 44.361 50.746 1.00 29.43 55 GLY C O 1
ATOM 4553 N N . ARG C 1 64 ? -4.480 43.519 48.673 1.00 28.69 56 ARG C N 1
ATOM 4554 C CA A ARG C 1 64 ? -5.618 42.656 48.960 0.48 29.14 56 ARG C CA 1
ATOM 4555 C CA B ARG C 1 64 ? -5.608 42.654 48.987 0.52 29.04 56 ARG C CA 1
ATOM 4556 C C . ARG C 1 64 ? -5.142 41.209 48.936 1.00 22.82 56 ARG C C 1
ATOM 4557 O O . ARG C 1 64 ? -4.451 40.804 47.997 1.00 22.82 56 ARG C O 1
ATOM 4572 N N . SER C 1 65 ? -5.508 40.435 49.957 1.00 23.41 57 SER C N 1
ATOM 4573 C CA A SER C 1 65 ? -5.074 39.047 50.013 0.50 21.72 57 SER C CA 1
ATOM 4574 C CA B SER C 1 65 ? -5.049 39.056 50.053 0.50 21.71 57 SER C CA 1
ATOM 4575 C C . SER C 1 65 ? -6.035 38.243 50.876 1.00 23.89 57 SER C C 1
ATOM 4576 O O . SER C 1 65 ? -6.721 38.780 51.752 1.00 25.40 57 SER C O 1
ATOM 4581 N N . LEU C 1 66 ? -6.075 36.939 50.603 1.00 18.49 58 LEU C N 1
ATOM 4582 C CA . LEU C 1 66 ? -6.903 36.003 51.354 1.00 17.92 58 LEU C CA 1
ATOM 4583 C C . LEU C 1 66 ? -6.174 34.670 51.426 1.00 20.25 58 LEU C C 1
ATOM 4584 O O . LEU C 1 66 ? -5.858 34.079 50.388 1.00 20.41 58 LEU C O 1
ATOM 4589 N N . PHE C 1 67 ? -5.898 34.204 52.643 1.00 21.69 59 PHE C N 1
ATOM 4590 C CA . PHE C 1 67 ? -5.374 32.859 52.830 1.00 21.21 59 PHE C CA 1
ATOM 4591 C C . PHE C 1 67 ? -6.509 31.851 52.724 1.00 20.71 59 PHE C C 1
ATOM 4592 O O . PHE C 1 67 ? -7.541 31.990 53.395 1.00 22.46 59 PHE C O 1
ATOM 4600 N N . VAL C 1 68 ? -6.316 30.835 51.889 1.00 20.39 60 VAL C N 1
ATOM 4601 C CA . VAL C 1 68 ? -7.212 29.691 51.814 1.00 21.39 60 VAL C CA 1
ATOM 4602 C C . VAL C 1 68 ? -6.369 28.441 52.047 1.00 21.84 60 VAL C C 1
ATOM 4603 O O . VAL C 1 68 ? -5.478 28.130 51.247 1.00 22.21 60 VAL C O 1
ATOM 4607 N N . LYS C 1 69 ? -6.637 27.723 53.141 1.00 22.07 61 LYS C N 1
ATOM 4608 C CA . LYS C 1 69 ? -5.909 26.481 53.383 1.00 24.67 61 LYS C CA 1
ATOM 4609 C C . LYS C 1 69 ? -6.173 25.509 52.239 1.00 25.29 61 LYS C C 1
ATOM 4610 O O . LYS C 1 69 ? -7.324 25.154 51.961 1.00 25.80 61 LYS C O 1
ATOM 4616 N N . THR C 1 70 ? -5.104 25.107 51.556 1.00 21.08 62 THR C N 1
ATOM 4617 C CA . THR C 1 70 ? -5.215 24.308 50.345 1.00 23.82 62 THR C CA 1
ATOM 4618 C C . THR C 1 70 ? -4.153 23.226 50.363 1.00 22.02 62 THR C C 1
ATOM 4619 O O . THR C 1 70 ? -2.991 23.502 50.680 1.00 25.61 62 THR C O 1
ATOM 4623 N N . ASP C 1 71 ? -4.559 22.005 50.034 1.00 22.72 63 ASP C N 1
ATOM 4624 C CA . ASP C 1 71 ? -3.653 20.872 49.861 1.00 25.41 63 ASP C CA 1
ATOM 4625 C C . ASP C 1 71 ? -3.720 20.450 48.395 1.00 26.06 63 ASP C C 1
ATOM 4626 O O . ASP C 1 71 ? -4.717 19.862 47.959 1.00 23.88 63 ASP C O 1
ATOM 4631 N N . VAL C 1 72 ? -2.660 20.738 47.635 1.00 23.31 64 VAL C N 1
ATOM 4632 C CA . VAL C 1 72 ? -2.709 20.537 46.188 1.00 22.37 64 VAL C CA 1
ATOM 4633 C C . VAL C 1 72 ? -2.658 19.055 45.815 1.00 29.22 64 VAL C C 1
ATOM 4634 O O . VAL C 1 72 ? -2.750 18.709 44.631 1.00 26.06 64 VAL C O 1
ATOM 4638 N N . THR C 1 73 ? -2.523 18.161 46.799 1.00 25.60 65 THR C N 1
ATOM 4639 C CA . THR C 1 73 ? -2.678 16.737 46.492 1.00 24.49 65 THR C CA 1
ATOM 4640 C C . THR C 1 73 ? -4.143 16.314 46.436 1.00 24.15 65 THR C C 1
ATOM 4641 O O . THR C 1 73 ? -4.428 15.161 46.083 1.00 27.39 65 THR C O 1
ATOM 4645 N N . SER C 1 74 ? -5.070 17.225 46.751 1.00 24.50 66 SER C N 1
ATOM 4646 C CA . SER C 1 74 ? -6.503 16.963 46.714 1.00 28.31 66 SER C CA 1
ATOM 4647 C C . SER C 1 74 ? -7.149 17.818 45.634 1.00 26.50 66 SER C C 1
ATOM 4648 O O . SER C 1 74 ? -7.107 19.053 45.701 1.00 23.74 66 SER C O 1
ATOM 4651 N N . LYS C 1 75 ? -7.756 17.155 44.648 1.00 23.18 67 LYS C N 1
ATOM 4652 C CA . LYS C 1 75 ? -8.494 17.865 43.611 1.00 21.64 67 LYS C CA 1
ATOM 4653 C C . LYS C 1 75 ? -9.610 18.718 44.205 1.00 23.27 67 LYS C C 1
ATOM 4654 O O . LYS C 1 75 ? -9.796 19.873 43.804 1.00 24.06 67 LYS C O 1
ATOM 4660 N N . ALA C 1 76 ? -10.360 18.168 45.163 1.00 22.67 68 ALA C N 1
ATOM 4661 C CA . ALA C 1 76 ? -11.438 18.928 45.790 1.00 23.96 68 ALA C CA 1
ATOM 4662 C C . ALA C 1 76 ? -10.916 20.167 46.509 1.00 24.32 68 ALA C C 1
ATOM 4663 O O . ALA C 1 76 ? -11.576 21.212 46.507 1.00 22.09 68 ALA C O 1
ATOM 4665 N N . SER C 1 77 ? -9.753 20.067 47.156 1.00 21.15 69 SER C N 1
ATOM 4666 C CA . SER C 1 77 ? -9.205 21.225 47.861 1.00 19.90 69 SER C CA 1
ATOM 4667 C C . SER C 1 77 ? -8.826 22.331 46.883 1.00 20.04 69 SER C C 1
ATOM 4668 O O . SER C 1 77 ? -9.066 23.520 47.142 1.00 23.47 69 SER C O 1
ATOM 4671 N N . ILE C 1 78 ? -8.229 21.954 45.750 1.00 19.88 70 ILE C N 1
ATOM 4672 C CA . ILE C 1 78 ? -7.880 22.931 44.724 1.00 20.19 70 ILE C CA 1
ATOM 4673 C C . ILE C 1 78 ? -9.129 23.593 44.160 1.00 21.85 70 ILE C C 1
ATOM 4674 O O . ILE C 1 78 ? -9.171 24.818 43.963 1.00 20.55 70 ILE C O 1
ATOM 4679 N N . GLU C 1 79 ? -10.157 22.798 43.866 1.00 20.49 71 GLU C N 1
ATOM 4680 C CA . GLU C 1 79 ? -11.383 23.363 43.315 1.00 23.12 71 GLU C CA 1
ATOM 4681 C C . GLU C 1 79 ? -12.020 24.332 44.295 1.00 24.00 71 GLU C C 1
ATOM 4682 O O . GLU C 1 79 ? -12.565 25.369 43.892 1.00 20.43 71 GLU C O 1
ATOM 4688 N N . ALA C 1 80 ? -11.937 24.024 45.592 1.00 23.28 72 ALA C N 1
ATOM 4689 C CA . ALA C 1 80 ? -12.506 24.915 46.596 1.00 22.30 72 ALA C CA 1
ATOM 4690 C C . ALA C 1 80 ? -11.750 26.234 46.659 1.00 24.46 72 ALA C C 1
ATOM 4691 O O . ALA C 1 80 ? -12.361 27.288 46.858 1.00 24.43 72 ALA C O 1
ATOM 4693 N N . ALA C 1 81 ? -10.423 26.202 46.513 1.00 23.04 73 ALA C N 1
ATOM 4694 C CA . ALA C 1 81 ? -9.673 27.456 46.531 1.00 23.11 73 ALA C CA 1
ATOM 4695 C C . ALA C 1 81 ? -9.985 28.294 45.299 1.00 22.78 73 ALA C C 1
ATOM 4696 O O . ALA C 1 81 ? -10.079 29.527 45.382 1.00 19.68 73 ALA C O 1
ATOM 4698 N N . VAL C 1 82 ? -10.162 27.645 44.147 1.00 20.31 74 VAL C N 1
ATOM 4699 C CA . VAL C 1 82 ? -10.538 28.380 42.941 1.00 21.09 74 VAL C CA 1
ATOM 4700 C C . VAL C 1 82 ? -11.911 29.025 43.111 1.00 21.65 74 VAL C C 1
ATOM 4701 O O . VAL C 1 82 ? -12.108 30.198 42.764 1.00 19.06 74 VAL C O 1
ATOM 4705 N N . ARG C 1 83 ? -12.876 28.279 43.664 1.00 19.42 75 ARG C N 1
ATOM 4706 C CA . ARG C 1 83 ? -14.192 28.856 43.927 1.00 20.43 75 ARG C CA 1
ATOM 4707 C C . ARG C 1 83 ? -14.098 30.035 44.891 1.00 20.92 75 ARG C C 1
ATOM 4708 O O . ARG C 1 83 ? -14.805 31.036 44.727 1.00 22.01 75 ARG C O 1
ATOM 4716 N N . SER C 1 84 ? -13.228 29.940 45.900 1.00 21.60 76 SER C N 1
ATOM 4717 C CA . SER C 1 84 ? -13.070 31.051 46.836 1.00 24.75 76 SER C CA 1
ATOM 4718 C C . SER C 1 84 ? -12.552 32.303 46.134 1.00 24.14 76 SER C C 1
ATOM 4719 O O . SER C 1 84 ? -13.019 33.416 46.409 1.00 20.95 76 SER C O 1
ATOM 4722 N N . ALA C 1 85 ? -11.584 32.147 45.228 1.00 22.86 77 ALA C N 1
ATOM 4723 C CA . ALA C 1 85 ? -11.090 33.300 44.480 1.00 18.85 77 ALA C CA 1
ATOM 4724 C C . ALA C 1 85 ? -12.228 33.995 43.739 1.00 17.51 77 ALA C C 1
ATOM 4725 O O . ALA C 1 85 ? -12.401 35.216 43.836 1.00 20.10 77 ALA C O 1
ATOM 4727 N N . VAL C 1 86 ? -13.035 33.223 43.013 1.00 18.23 78 VAL C N 1
ATOM 4728 C CA . VAL C 1 86 ? -14.102 33.806 42.207 1.00 18.70 78 VAL C CA 1
ATOM 4729 C C . VAL C 1 86 ? -15.184 34.413 43.096 1.00 21.22 78 VAL C C 1
ATOM 4730 O O . VAL C 1 86 ? -15.697 35.505 42.822 1.00 18.66 78 VAL C O 1
ATOM 4734 N N . GLU C 1 87 ? -15.552 33.717 44.171 1.00 20.67 79 GLU C N 1
ATOM 4735 C CA A GLU C 1 87 ? -16.632 34.213 45.016 0.45 22.15 79 GLU C CA 1
ATOM 4736 C CA B GLU C 1 87 ? -16.625 34.196 45.041 0.55 22.05 79 GLU C CA 1
ATOM 4737 C C . GLU C 1 87 ? -16.201 35.440 45.814 1.00 24.51 79 GLU C C 1
ATOM 4738 O O . GLU C 1 87 ? -16.982 36.387 45.963 1.00 22.21 79 GLU C O 1
ATOM 4749 N N . GLN C 1 88 ? -14.966 35.456 46.316 1.00 23.12 80 GLN C N 1
ATOM 4750 C CA . GLN C 1 88 ? -14.541 36.548 47.188 1.00 22.67 80 GLN C CA 1
ATOM 4751 C C . GLN C 1 88 ? -14.019 37.768 46.437 1.00 21.71 80 GLN C C 1
ATOM 4752 O O . GLN C 1 88 ? -14.095 38.883 46.965 1.00 20.07 80 GLN C O 1
ATOM 4758 N N . PHE C 1 89 ? -13.501 37.600 45.221 1.00 20.20 81 PHE C N 1
ATOM 4759 C CA . PHE C 1 89 ? -12.934 38.729 44.498 1.00 20.03 81 PHE C CA 1
ATOM 4760 C C . PHE C 1 89 ? -13.480 38.909 43.092 1.00 20.90 81 PHE C C 1
ATOM 4761 O O . PHE C 1 89 ? -13.153 39.917 42.454 1.00 22.08 81 PHE C O 1
ATOM 4769 N N . GLY C 1 90 ? -14.308 37.990 42.593 1.00 19.00 82 GLY C N 1
ATOM 4770 C CA . GLY C 1 90 ? -15.064 38.211 41.376 1.00 20.86 82 GLY C CA 1
ATOM 4771 C C . GLY C 1 90 ? -14.508 37.545 40.133 1.00 22.72 82 GLY C C 1
ATOM 4772 O O . GLY C 1 90 ? -15.181 37.557 39.091 1.00 24.10 82 GLY C O 1
ATOM 4773 N N . SER C 1 91 ? -13.311 36.976 40.207 1.00 19.84 83 SER C N 1
ATOM 4774 C CA . SER C 1 91 ? -12.665 36.364 39.052 1.00 17.84 83 SER C CA 1
ATOM 4775 C C . SER C 1 91 ? -11.476 35.547 39.547 1.00 17.31 83 SER C C 1
ATOM 4776 O O . SER C 1 91 ? -11.122 35.582 40.727 1.00 17.98 83 SER C O 1
ATOM 4779 N N . LEU C 1 92 ? -10.859 34.802 38.624 1.00 18.46 84 LEU C N 1
ATOM 4780 C CA . LEU C 1 92 ? -9.539 34.197 38.857 1.00 17.07 84 LEU C CA 1
ATOM 4781 C C . LEU C 1 92 ? -8.759 34.373 37.559 1.00 17.63 84 LEU C C 1
ATOM 4782 O O . LEU C 1 92 ? -8.806 33.513 36.676 1.00 19.03 84 LEU C O 1
ATOM 4787 N N . ASP C 1 93 ? -8.036 35.489 37.462 1.00 13.81 85 ASP C N 1
ATOM 4788 C CA . ASP C 1 93 ? -7.412 35.867 36.197 1.00 16.52 85 ASP C CA 1
ATOM 4789 C C . ASP C 1 93 ? -6.062 35.210 36.002 1.00 18.30 85 ASP C C 1
ATOM 4790 O O . ASP C 1 93 ? -5.647 35.002 34.858 1.00 17.23 85 ASP C O 1
ATOM 4795 N N . ILE C 1 94 ? -5.375 34.896 37.097 1.00 15.59 86 ILE C N 1
ATOM 4796 C CA . ILE C 1 94 ? -3.969 34.513 37.099 1.00 14.18 86 ILE C CA 1
ATOM 4797 C C . ILE C 1 94 ? -3.814 33.286 37.984 1.00 13.33 86 ILE C C 1
ATOM 4798 O O . ILE C 1 94 ? -4.266 33.288 39.133 1.00 15.82 86 ILE C O 1
ATOM 4803 N N . LEU C 1 95 ? -3.154 32.251 37.470 1.00 13.06 87 LEU C N 1
ATOM 4804 C CA . LEU C 1 95 ? -2.906 31.047 38.258 1.00 14.63 87 LEU C CA 1
ATOM 4805 C C . LEU C 1 95 ? -1.415 30.757 38.268 1.00 15.35 87 LEU C C 1
ATOM 4806 O O . LEU C 1 95 ? -0.798 30.686 37.203 1.00 15.67 87 LEU C O 1
ATOM 4811 N N . VAL C 1 96 ? -0.840 30.579 39.458 1.00 14.22 88 VAL C N 1
ATOM 4812 C CA . VAL C 1 96 ? 0.588 30.281 39.595 1.00 14.56 88 VAL C CA 1
ATOM 4813 C C . VAL C 1 96 ? 0.723 28.948 40.323 1.00 14.80 88 VAL C C 1
ATOM 4814 O O . VAL C 1 96 ? 0.381 28.844 41.505 1.00 14.99 88 VAL C O 1
ATOM 4818 N N . ASN C 1 97 ? 1.239 27.931 39.629 1.00 14.62 89 ASN C N 1
ATOM 4819 C CA . ASN C 1 97 ? 1.332 26.575 40.178 1.00 14.67 89 ASN C CA 1
ATOM 4820 C C . ASN C 1 97 ? 2.754 26.362 40.691 1.00 15.83 89 ASN C C 1
ATOM 4821 O O . ASN C 1 97 ? 3.648 25.933 39.962 1.00 18.20 89 ASN C O 1
ATOM 4826 N N . ASN C 1 98 ? 2.949 26.633 41.980 1.00 16.82 90 ASN C N 1
ATOM 4827 C CA . ASN C 1 98 ? 4.278 26.774 42.560 1.00 17.24 90 ASN C CA 1
ATOM 4828 C C . ASN C 1 98 ? 4.600 25.736 43.628 1.00 22.20 90 ASN C C 1
ATOM 4829 O O . ASN C 1 98 ? 5.772 25.390 43.791 1.00 20.16 90 ASN C O 1
ATOM 4834 N N . ALA C 1 99 ? 3.594 25.208 44.328 1.00 19.25 91 ALA C N 1
ATOM 4835 C CA . ALA C 1 99 ? 3.820 24.335 45.476 1.00 20.11 91 ALA C CA 1
ATOM 4836 C C . ALA C 1 99 ? 4.710 23.142 45.130 1.00 22.14 91 ALA C C 1
ATOM 4837 O O . ALA C 1 99 ? 4.674 22.607 44.018 1.00 21.48 91 ALA C O 1
ATOM 4839 N N . PHE C 1 100 ? 5.474 22.696 46.129 1.00 24.08 92 PHE C N 1
ATOM 4840 C CA . PHE C 1 100 ? 6.520 21.695 45.961 1.00 28.16 92 PHE C CA 1
ATOM 4841 C C . PHE C 1 100 ? 6.677 20.910 47.253 1.00 23.82 92 PHE C C 1
ATOM 4842 O O . PHE C 1 100 ? 6.696 21.498 48.337 1.00 23.56 92 PHE C O 1
ATOM 4850 N N . VAL C 1 101 ? 6.795 19.585 47.136 1.00 21.42 93 VAL C N 1
ATOM 4851 C CA . VAL C 1 101 ? 7.114 18.720 48.265 1.00 17.80 93 VAL C CA 1
ATOM 4852 C C . VAL C 1 101 ? 8.328 17.886 47.888 1.00 19.47 93 VAL C C 1
ATOM 4853 O O . VAL C 1 101 ? 8.294 17.158 46.893 1.00 18.05 93 VAL C O 1
ATOM 4857 N N . PRO C 1 102 ? 9.420 17.935 48.649 1.00 20.19 94 PRO C N 1
ATOM 4858 C CA . PRO C 1 102 ? 10.613 17.158 48.292 1.00 21.92 94 PRO C CA 1
ATOM 4859 C C . PRO C 1 102 ? 10.487 15.674 48.621 1.00 20.07 94 PRO C C 1
ATOM 4860 O O . PRO C 1 102 ? 9.712 15.252 49.485 1.00 21.42 94 PRO C O 1
ATOM 4864 N N . THR C 1 103 ? 11.279 14.881 47.902 1.00 17.49 95 THR C N 1
ATOM 4865 C CA . THR C 1 103 ? 11.548 13.485 48.215 1.00 13.98 95 THR C CA 1
ATOM 4866 C C . THR C 1 103 ? 13.043 13.311 48.487 1.00 19.51 95 THR C C 1
ATOM 4867 O O . THR C 1 103 ? 13.851 14.173 48.113 1.00 18.12 95 THR C O 1
ATOM 4871 N N . PRO C 1 104 ? 13.449 12.222 49.147 1.00 18.33 96 PRO C N 1
ATOM 4872 C CA . PRO C 1 104 ? 14.868 12.062 49.495 1.00 18.50 96 PRO C CA 1
ATOM 4873 C C . PRO C 1 104 ? 15.770 12.128 48.271 1.00 18.06 96 PRO C C 1
ATOM 4874 O O . PRO C 1 104 ? 15.441 11.609 47.203 1.00 16.50 96 PRO C O 1
ATOM 4878 N N . ASN C 1 105 ? 16.925 12.773 48.442 1.00 17.83 97 ASN C N 1
ATOM 4879 C CA . ASN C 1 105 ? 17.902 12.895 47.356 1.00 18.59 97 ASN C CA 1
ATOM 4880 C C . ASN C 1 105 ? 18.701 11.595 47.282 1.00 17.19 97 ASN C C 1
ATOM 4881 O O . ASN C 1 105 ? 19.726 11.428 47.946 1.00 18.55 97 ASN C O 1
ATOM 4886 N N . VAL C 1 106 ? 18.217 10.649 46.469 1.00 14.46 98 VAL C N 1
ATOM 4887 C CA . VAL C 1 106 ? 18.815 9.326 46.349 1.00 15.73 98 VAL C CA 1
ATOM 4888 C C . VAL C 1 106 ? 18.959 9.020 44.864 1.00 16.20 98 VAL C C 1
ATOM 4889 O O . VAL C 1 106 ? 18.296 9.625 44.015 1.00 16.01 98 VAL C O 1
ATOM 4893 N N . LEU C 1 107 ? 19.860 8.084 44.557 1.00 16.30 99 LEU C N 1
ATOM 4894 C CA . LEU C 1 107 ? 20.117 7.717 43.169 1.00 14.22 99 LEU C CA 1
ATOM 4895 C C . LEU C 1 107 ? 18.855 7.116 42.555 1.00 15.15 99 LEU C C 1
ATOM 4896 O O . LEU C 1 107 ? 17.966 6.627 43.255 1.00 15.04 99 LEU C O 1
ATOM 4901 N N . LEU C 1 108 ? 18.765 7.198 41.227 1.00 14.07 100 LEU C N 1
ATOM 4902 C CA . LEU C 1 108 ? 17.526 6.836 40.534 1.00 13.18 100 LEU C CA 1
ATOM 4903 C C . LEU C 1 108 ? 17.066 5.423 40.880 1.00 15.43 100 LEU C C 1
ATOM 4904 O O . LEU C 1 108 ? 15.873 5.200 41.136 1.00 15.87 100 LEU C O 1
ATOM 4909 N N . GLU C 1 109 ? 17.993 4.459 40.915 1.00 14.76 101 GLU C N 1
ATOM 4910 C CA . GLU C 1 109 ? 17.621 3.084 41.235 1.00 15.57 101 GLU C CA 1
ATOM 4911 C C . GLU C 1 109 ? 17.195 2.918 42.687 1.00 17.86 101 GLU C C 1
ATOM 4912 O O . GLU C 1 109 ? 16.620 1.878 43.030 1.00 18.29 101 GLU C O 1
ATOM 4918 N N . GLU C 1 110 ? 17.456 3.912 43.540 1.00 13.48 102 GLU C N 1
ATOM 4919 C CA . GLU C 1 110 ? 17.007 3.869 44.930 1.00 14.02 102 GLU C CA 1
ATOM 4920 C C . GLU C 1 110 ? 15.677 4.569 45.152 1.00 15.16 102 GLU C C 1
ATOM 4921 O O . GLU C 1 110 ? 15.054 4.353 46.201 1.00 18.17 102 GLU C O 1
ATOM 4927 N N . LYS C 1 111 ? 15.253 5.438 44.228 1.00 15.66 103 LYS C N 1
ATOM 4928 C CA . LYS C 1 111 ? 13.929 6.036 44.340 1.00 16.02 103 LYS C CA 1
ATOM 4929 C C . LYS C 1 111 ? 12.875 4.934 44.391 1.00 17.83 103 LYS C C 1
ATOM 4930 O O . LYS C 1 111 ? 12.995 3.911 43.713 1.00 20.14 103 LYS C O 1
ATOM 4936 N N . THR C 1 112 ? 11.854 5.126 45.222 1.00 17.23 104 THR C N 1
ATOM 4937 C CA . THR C 1 112 ? 10.746 4.186 45.261 1.00 15.16 104 THR C CA 1
ATOM 4938 C C . THR C 1 112 ? 9.613 4.648 44.348 1.00 17.42 104 THR C C 1
ATOM 4939 O O . THR C 1 112 ? 9.512 5.825 43.991 1.00 17.59 104 THR C O 1
ATOM 4943 N N . ASP C 1 113 ? 8.748 3.695 43.975 1.00 17.74 105 ASP C N 1
ATOM 4944 C CA . ASP C 1 113 ? 7.540 4.052 43.235 1.00 18.51 105 ASP C CA 1
ATOM 4945 C C . ASP C 1 113 ? 6.705 5.062 44.011 1.00 20.44 105 ASP C C 1
ATOM 4946 O O . ASP C 1 113 ? 6.077 5.949 43.422 1.00 20.56 105 ASP C O 1
ATOM 4951 N N . GLU C 1 114 ? 6.684 4.936 45.339 1.00 19.46 106 GLU C N 1
ATOM 4952 C CA . GLU C 1 114 ? 5.916 5.861 46.167 1.00 18.41 106 GLU C CA 1
ATOM 4953 C C . GLU C 1 114 ? 6.430 7.289 46.023 1.00 18.96 106 GLU C C 1
ATOM 4954 O O . GLU C 1 114 ? 5.645 8.249 46.036 1.00 18.97 106 GLU C O 1
ATOM 4960 N N . MET C 1 115 ? 7.749 7.450 45.881 1.00 16.40 107 MET C N 1
ATOM 4961 C CA . MET C 1 115 ? 8.307 8.783 45.668 1.00 16.60 107 MET C CA 1
ATOM 4962 C C . MET C 1 115 ? 7.858 9.365 44.336 1.00 17.04 107 MET C C 1
ATOM 4963 O O . MET C 1 115 ? 7.497 10.542 44.257 1.00 15.85 107 MET C O 1
ATOM 4968 N N . LEU C 1 116 ? 7.911 8.567 43.266 1.00 14.46 108 LEU C N 1
ATOM 4969 C CA . LEU C 1 116 ? 7.476 9.075 41.971 1.00 14.48 108 LEU C CA 1
ATOM 4970 C C . LEU C 1 116 ? 5.991 9.412 41.989 1.00 17.11 108 LEU C C 1
ATOM 4971 O O . LEU C 1 116 ? 5.584 10.454 41.469 1.00 16.30 108 LEU C O 1
ATOM 4976 N N . GLU C 1 117 ? 5.173 8.573 42.627 1.00 16.23 109 GLU C N 1
ATOM 4977 C CA . GLU C 1 117 ? 3.743 8.864 42.693 1.00 17.50 109 GLU C CA 1
ATOM 4978 C C . GLU C 1 117 ? 3.482 10.143 43.476 1.00 16.60 109 GLU C C 1
ATOM 4979 O O . GLU C 1 117 ? 2.665 10.981 43.065 1.00 17.40 109 GLU C O 1
ATOM 4985 N N . GLN C 1 118 ? 4.189 10.328 44.592 1.00 18.08 110 GLN C N 1
ATOM 4986 C CA . GLN C 1 118 ? 4.005 11.541 45.383 1.00 20.31 110 GLN C CA 1
ATOM 4987 C C . GLN C 1 118 ? 4.402 12.781 44.592 1.00 20.85 110 GLN C C 1
ATOM 4988 O O . GLN C 1 118 ? 3.697 13.800 44.614 1.00 20.56 110 GLN C O 1
ATOM 4994 N N . THR C 1 119 ? 5.528 12.707 43.884 1.00 14.59 111 THR C N 1
ATOM 4995 C CA . THR C 1 119 ? 6.007 13.850 43.111 1.00 16.00 111 THR C CA 1
ATOM 4996 C C . THR C 1 119 ? 5.109 14.133 41.911 1.00 16.65 111 THR C C 1
ATOM 4997 O O . THR C 1 119 ? 4.820 15.298 41.610 1.00 16.38 111 THR C O 1
ATOM 5001 N N . LEU C 1 120 ? 4.646 13.088 41.219 1.00 14.36 112 LEU C N 1
ATOM 5002 C CA . LEU C 1 120 ? 3.659 13.299 40.159 1.00 15.62 112 LEU C CA 1
ATOM 5003 C C . LEU C 1 120 ? 2.395 13.970 40.691 1.00 14.85 112 LEU C C 1
ATOM 5004 O O . LEU C 1 120 ? 1.804 14.819 40.018 1.00 17.15 112 LEU C O 1
ATOM 5009 N N . THR C 1 121 ? 1.962 13.603 41.896 1.00 16.14 113 THR C N 1
ATOM 5010 C CA . THR C 1 121 ? 0.742 14.187 42.448 1.00 14.99 113 THR C CA 1
ATOM 5011 C C . THR C 1 121 ? 0.947 15.655 42.806 1.00 14.55 113 THR C C 1
ATOM 5012 O O . THR C 1 121 ? 0.129 16.513 42.446 1.00 16.67 113 THR C O 1
ATOM 5016 N N . THR C 1 122 ? 2.040 15.964 43.517 1.00 17.48 114 THR C N 1
ATOM 5017 C CA . THR C 1 122 ? 2.220 17.305 44.069 1.00 17.06 114 THR C CA 1
ATOM 5018 C C . THR C 1 122 ? 2.666 18.304 43.018 1.00 18.29 114 THR C C 1
ATOM 5019 O O . THR C 1 122 ? 2.397 19.507 43.152 1.00 21.44 114 THR C O 1
ATOM 5023 N N . SER C 1 123 ? 3.342 17.842 41.970 1.00 14.74 115 SER C N 1
ATOM 5024 C CA . SER C 1 123 ? 3.730 18.738 40.887 1.00 17.96 115 SER C CA 1
ATOM 5025 C C . SER C 1 123 ? 2.748 18.666 39.726 1.00 20.88 115 SER C C 1
ATOM 5026 O O . SER C 1 123 ? 2.067 19.646 39.411 1.00 20.28 115 SER C O 1
ATOM 5029 N N . LEU C 1 124 ? 2.637 17.497 39.109 1.00 15.56 116 LEU C N 1
ATOM 5030 C CA . LEU C 1 124 ? 1.947 17.385 37.833 1.00 16.85 116 LEU C CA 1
ATOM 5031 C C . LEU C 1 124 ? 0.430 17.369 38.007 1.00 17.33 116 LEU C C 1
ATOM 5032 O O . LEU C 1 124 ? -0.275 18.173 37.385 1.00 18.39 116 LEU C O 1
ATOM 5037 N N . TRP C 1 125 ? -0.100 16.462 38.837 1.00 16.77 117 TRP C N 1
ATOM 5038 C CA . TRP C 1 125 ? -1.550 16.410 39.022 1.00 15.90 117 TRP C CA 1
ATOM 5039 C C . TRP C 1 125 ? -2.071 17.715 39.610 1.00 16.86 117 TRP C C 1
ATOM 5040 O O . TRP C 1 125 ? -3.110 18.233 39.175 1.00 16.72 117 TRP C O 1
ATOM 5051 N N . ALA C 1 126 ? -1.338 18.281 40.571 1.00 16.31 118 ALA C N 1
ATOM 5052 C CA . ALA C 1 126 ? -1.732 19.564 41.148 1.00 12.64 118 ALA C CA 1
ATOM 5053 C C . ALA C 1 126 ? -1.891 20.621 40.066 1.00 14.25 118 ALA C C 1
ATOM 5054 O O . ALA C 1 126 ? -2.861 21.394 40.074 1.00 16.05 118 ALA C O 1
ATOM 5056 N N . THR C 1 127 ? -0.945 20.662 39.127 1.00 12.78 119 THR C N 1
ATOM 5057 C CA . THR C 1 127 ? -0.998 21.635 38.036 1.00 13.39 119 THR C CA 1
ATOM 5058 C C . THR C 1 127 ? -2.166 21.343 37.095 1.00 15.87 119 THR C C 1
ATOM 5059 O O . THR C 1 127 ? -2.921 22.250 36.725 1.00 14.54 119 THR C O 1
ATOM 5063 N N . TRP C 1 128 ? -2.334 20.072 36.714 1.00 13.93 120 TRP C N 1
ATOM 5064 C CA . TRP C 1 128 ? -3.478 19.640 35.911 1.00 15.42 120 TRP C CA 1
ATOM 5065 C C . TRP C 1 128 ? -4.802 20.057 36.549 1.00 17.49 120 TRP C C 1
ATOM 5066 O O . TRP C 1 128 ? -5.649 20.688 35.904 1.00 15.03 120 TRP C O 1
ATOM 5077 N N . TRP C 1 129 ? -4.996 19.717 37.826 1.00 15.73 121 TRP C N 1
ATOM 5078 C CA . TRP C 1 129 ? -6.255 20.029 38.498 1.00 16.73 121 TRP C CA 1
ATOM 5079 C C . TRP C 1 129 ? -6.498 21.535 38.563 1.00 16.39 121 TRP C C 1
ATOM 5080 O O . TRP C 1 129 ? -7.595 22.014 38.254 1.00 16.17 121 TRP C O 1
ATOM 5091 N N . ALA C 1 130 ? -5.485 22.297 38.967 1.00 15.89 122 ALA C N 1
ATOM 5092 C CA . ALA C 1 130 ? -5.666 23.741 39.110 1.00 16.97 122 ALA C CA 1
ATOM 5093 C C . ALA C 1 130 ? -5.909 24.417 37.762 1.00 16.33 122 ALA C C 1
ATOM 5094 O O . ALA C 1 130 ? -6.744 25.329 37.661 1.00 16.24 122 ALA C O 1
ATOM 5096 N N . MET C 1 131 ? -5.197 23.985 36.718 1.00 15.73 123 MET C N 1
ATOM 5097 C CA . MET C 1 131 ? -5.397 24.575 35.397 1.00 14.31 123 MET C CA 1
ATOM 5098 C C . MET C 1 131 ? -6.820 24.352 34.909 1.00 16.27 123 MET C C 1
ATOM 5099 O O . MET C 1 131 ? -7.457 25.272 34.385 1.00 14.77 123 MET C O 1
ATOM 5104 N N . ARG C 1 132 ? -7.331 23.122 35.059 1.00 15.88 124 ARG C N 1
ATOM 5105 C CA . ARG C 1 132 ? -8.665 22.822 34.556 1.00 13.66 124 ARG C CA 1
ATOM 5106 C C . ARG C 1 132 ? -9.748 23.505 35.384 1.00 15.47 124 ARG C C 1
ATOM 5107 O O . ARG C 1 132 ? -10.787 23.892 34.831 1.00 18.59 124 ARG C O 1
ATOM 5115 N N . ALA C 1 133 ? -9.503 23.719 36.687 1.00 16.45 125 ALA C N 1
ATOM 5116 C CA . ALA C 1 133 ? -10.467 24.448 37.507 1.00 17.95 125 ALA C CA 1
ATOM 5117 C C . ALA C 1 133 ? -10.456 25.940 37.190 1.00 16.99 125 ALA C C 1
ATOM 5118 O O . ALA C 1 133 ? -11.523 26.562 37.077 1.00 19.46 125 ALA C O 1
ATOM 5120 N N . ALA C 1 134 ? -9.264 26.533 37.057 1.00 16.54 126 ALA C N 1
ATOM 5121 C CA . ALA C 1 134 ? -9.167 27.953 36.734 1.00 17.68 126 ALA C CA 1
ATOM 5122 C C . ALA C 1 134 ? -9.642 28.248 35.321 1.00 16.61 126 ALA C C 1
ATOM 5123 O O . ALA C 1 134 ? -10.084 29.366 35.041 1.00 16.36 126 ALA C O 1
ATOM 5125 N N . PHE C 1 135 ? -9.553 27.265 34.421 1.00 17.57 127 PHE C N 1
ATOM 5126 C CA . PHE C 1 135 ? -9.985 27.462 33.041 1.00 19.05 127 PHE C CA 1
ATOM 5127 C C . PHE C 1 135 ? -11.416 27.980 32.954 1.00 18.11 127 PHE C C 1
ATOM 5128 O O . PHE C 1 135 ? -11.733 28.807 32.093 1.00 17.32 127 PHE C O 1
ATOM 5136 N N . VAL C 1 136 ? -12.300 27.510 33.840 1.00 18.76 128 VAL C N 1
ATOM 5137 C CA . VAL C 1 136 ? -13.719 27.865 33.721 1.00 17.66 128 VAL C CA 1
ATOM 5138 C C . VAL C 1 136 ? -13.942 29.369 33.873 1.00 18.14 128 VAL C C 1
ATOM 5139 O O . VAL C 1 136 ? -14.546 29.975 32.970 1.00 18.46 128 VAL C O 1
ATOM 5143 N N . PRO C 1 137 ? -13.491 30.036 34.946 1.00 17.45 129 PRO C N 1
ATOM 5144 C CA . PRO C 1 137 ? -13.691 31.496 34.992 1.00 20.69 129 PRO C CA 1
ATOM 5145 C C . PRO C 1 137 ? -12.851 32.247 33.968 1.00 18.95 129 PRO C C 1
ATOM 5146 O O . PRO C 1 137 ? -13.308 33.277 33.463 1.00 18.15 129 PRO C O 1
ATOM 5150 N N . MET C 1 138 ? -11.650 31.755 33.626 1.00 17.50 130 MET C N 1
ATOM 5151 C CA . MET C 1 138 ? -10.829 32.421 32.610 1.00 15.25 130 MET C CA 1
ATOM 5152 C C . MET C 1 138 ? -11.499 32.386 31.238 1.00 17.44 130 MET C C 1
ATOM 5153 O O . MET C 1 138 ? -11.499 33.387 30.507 1.00 17.84 130 MET C O 1
ATOM 5158 N N . ARG C 1 139 ? -12.040 31.231 30.857 1.00 16.84 131 ARG C N 1
ATOM 5159 C CA A ARG C 1 139 ? -12.737 31.122 29.579 0.47 19.64 131 ARG C CA 1
ATOM 5160 C CA B ARG C 1 139 ? -12.736 31.124 29.579 0.53 19.56 131 ARG C CA 1
ATOM 5161 C C . ARG C 1 139 ? -13.945 32.049 29.534 1.00 23.22 131 ARG C C 1
ATOM 5162 O O . ARG C 1 139 ? -14.174 32.737 28.531 1.00 21.67 131 ARG C O 1
ATOM 5177 N N . GLU C 1 140 ? -14.727 32.085 30.619 1.00 21.43 132 GLU C N 1
ATOM 5178 C CA . GLU C 1 140 ? -15.918 32.930 30.650 1.00 20.85 132 GLU C CA 1
ATOM 5179 C C . GLU C 1 140 ? -15.566 34.397 30.424 1.00 22.44 132 GLU C C 1
ATOM 5180 O O . GLU C 1 140 ? -16.300 35.119 29.740 1.00 23.14 132 GLU C O 1
ATOM 5186 N N . ARG C 1 141 ? -14.438 34.853 30.972 1.00 18.71 133 ARG C N 1
ATOM 5187 C CA . ARG C 1 141 ? -14.008 36.244 30.847 1.00 20.54 133 ARG C CA 1
ATOM 5188 C C . ARG C 1 141 ? -13.090 36.497 29.655 1.00 20.08 133 ARG C C 1
ATOM 5189 O O . ARG C 1 141 ? -12.745 37.660 29.397 1.00 20.67 133 ARG C O 1
ATOM 5197 N N . ARG C 1 142 ? -12.701 35.450 28.929 1.00 19.13 134 ARG C N 1
ATOM 5198 C CA . ARG C 1 142 ? -11.792 35.563 27.784 1.00 18.89 134 ARG C CA 1
ATOM 5199 C C . ARG C 1 142 ? -10.498 36.287 28.164 1.00 18.92 134 ARG C C 1
ATOM 5200 O O . ARG C 1 142 ? -10.009 37.163 27.436 1.00 18.10 134 ARG C O 1
ATOM 5208 N N . TRP C 1 143 ? -9.936 35.916 29.316 1.00 17.49 135 TRP C N 1
ATOM 5209 C CA . TRP C 1 143 ? -8.660 36.470 29.775 1.00 16.25 135 TRP C CA 1
ATOM 5210 C C . TRP C 1 143 ? -8.097 35.534 30.832 1.00 18.19 135 TRP C C 1
ATOM 5211 O O . TRP C 1 143 ? -8.756 35.295 31.853 1.00 18.66 135 TRP C O 1
ATOM 5222 N N . GLY C 1 144 ? -6.886 35.018 30.607 1.00 15.97 136 GLY C N 1
ATOM 5223 C CA . GLY C 1 144 ? -6.226 34.216 31.618 1.00 15.53 136 GLY C CA 1
ATOM 5224 C C . GLY C 1 144 ? -4.726 34.218 31.452 1.00 16.66 136 GLY C C 1
ATOM 5225 O O . GLY C 1 144 ? -4.203 34.351 30.341 1.00 16.83 136 GLY C O 1
ATOM 5226 N N . ARG C 1 145 ? -4.028 34.056 32.575 1.00 15.78 137 ARG C N 1
ATOM 5227 C CA . ARG C 1 145 ? -2.584 33.875 32.611 1.00 12.00 137 ARG C CA 1
ATOM 5228 C C . ARG C 1 145 ? -2.291 32.694 33.523 1.00 15.51 137 ARG C C 1
ATOM 5229 O O . ARG C 1 145 ? -2.664 32.709 34.699 1.00 16.04 137 ARG C O 1
ATOM 5237 N N . ILE C 1 146 ? -1.644 31.669 32.985 1.00 13.13 138 ILE C N 1
ATOM 5238 C CA . ILE C 1 146 ? -1.241 30.513 33.774 1.00 14.15 138 ILE C CA 1
ATOM 5239 C C . ILE C 1 146 ? 0.278 30.473 33.770 1.00 14.52 138 ILE C C 1
ATOM 5240 O O . ILE C 1 146 ? 0.905 30.508 32.704 1.00 14.12 138 ILE C O 1
ATOM 5245 N N . VAL C 1 147 ? 0.867 30.455 34.957 1.00 15.23 139 VAL C N 1
ATOM 5246 C CA . VAL C 1 147 ? 2.311 30.450 35.133 1.00 12.95 139 VAL C CA 1
ATOM 5247 C C . VAL C 1 147 ? 2.663 29.148 35.843 1.00 12.70 139 VAL C C 1
ATOM 5248 O O . VAL C 1 147 ? 2.364 28.979 37.029 1.00 14.06 139 VAL C O 1
ATOM 5252 N N . ASN C 1 148 ? 3.285 28.221 35.120 1.00 11.43 140 ASN C N 1
ATOM 5253 C CA . ASN C 1 148 ? 3.732 26.960 35.701 1.00 11.81 140 ASN C CA 1
ATOM 5254 C C . ASN C 1 148 ? 5.222 27.033 36.012 1.00 15.90 140 ASN C C 1
ATOM 5255 O O . ASN C 1 148 ? 5.938 27.907 35.526 1.00 18.56 140 ASN C O 1
ATOM 5260 N N . PHE C 1 149 ? 5.680 26.127 36.868 1.00 17.47 141 PHE C N 1
ATOM 5261 C CA . PHE C 1 149 ? 7.069 26.116 37.305 1.00 14.82 141 PHE C CA 1
ATOM 5262 C C . PHE C 1 149 ? 7.689 24.771 36.972 1.00 19.95 141 PHE C C 1
ATOM 5263 O O . PHE C 1 149 ? 7.141 23.720 37.323 1.00 22.27 141 PHE C O 1
ATOM 5271 N N . TYR C 1 150 ? 8.810 24.803 36.269 1.00 14.81 142 TYR C N 1
ATOM 5272 C CA . TYR C 1 150 ? 9.574 23.577 36.097 1.00 17.39 142 TYR C CA 1
ATOM 5273 C C . TYR C 1 150 ? 10.976 23.835 36.637 1.00 17.54 142 TYR C C 1
ATOM 5274 O O . TYR C 1 150 ? 11.131 24.622 37.577 1.00 18.23 142 TYR C O 1
ATOM 5283 N N . SER C 1 151 ? 12.002 23.174 36.109 1.00 13.41 143 SER C N 1
ATOM 5284 C CA . SER C 1 151 ? 13.314 23.318 36.714 1.00 13.87 143 SER C CA 1
ATOM 5285 C C . SER C 1 151 ? 14.400 23.041 35.694 1.00 12.30 143 SER C C 1
ATOM 5286 O O . SER C 1 151 ? 14.241 22.198 34.804 1.00 16.17 143 SER C O 1
ATOM 5289 N N . ILE C 1 152 ? 15.528 23.734 35.866 1.00 12.99 144 ILE C N 1
ATOM 5290 C CA . ILE C 1 152 ? 16.727 23.424 35.093 1.00 14.42 144 ILE C CA 1
ATOM 5291 C C . ILE C 1 152 ? 17.137 21.964 35.279 1.00 13.12 144 ILE C C 1
ATOM 5292 O O . ILE C 1 152 ? 17.790 21.382 34.402 1.00 14.45 144 ILE C O 1
ATOM 5297 N N . ASP C 1 153 ? 16.751 21.340 36.394 1.00 12.50 145 ASP C N 1
ATOM 5298 C CA . ASP C 1 153 ? 17.098 19.935 36.587 1.00 11.19 145 ASP C CA 1
ATOM 5299 C C . ASP C 1 153 ? 16.469 19.047 35.518 1.00 12.63 145 ASP C C 1
ATOM 5300 O O . ASP C 1 153 ? 16.991 17.961 35.233 1.00 14.36 145 ASP C O 1
ATOM 5305 N N . THR C 1 154 ? 15.343 19.473 34.924 1.00 13.37 146 THR C N 1
ATOM 5306 C CA . THR C 1 154 ? 14.728 18.654 33.879 1.00 12.88 146 THR C CA 1
ATOM 5307 C C . THR C 1 154 ? 15.573 18.627 32.628 1.00 15.18 146 THR C C 1
ATOM 5308 O O . THR C 1 154 ? 15.410 17.722 31.802 1.00 15.61 146 THR C O 1
ATOM 5312 N N . GLU C 1 155 ? 16.435 19.628 32.464 1.00 13.49 147 GLU C N 1
ATOM 5313 C CA . GLU C 1 155 ? 17.267 19.779 31.286 1.00 14.35 147 GLU C CA 1
ATOM 5314 C C . GLU C 1 155 ? 18.669 19.220 31.477 1.00 16.00 147 GLU C C 1
ATOM 5315 O O . GLU C 1 155 ? 19.274 18.754 30.500 1.00 14.81 147 GLU C O 1
ATOM 5321 N N . THR C 1 156 ? 19.197 19.255 32.707 1.00 14.36 148 THR C N 1
ATOM 5322 C CA . THR C 1 156 ? 20.482 18.640 33.016 1.00 10.93 148 THR C CA 1
ATOM 5323 C C . THR C 1 156 ? 20.354 17.185 33.443 1.00 14.20 148 THR C C 1
ATOM 5324 O O . THR C 1 156 ? 21.376 16.499 33.545 1.00 13.51 148 THR C O 1
ATOM 5328 N N . GLY C 1 157 ? 19.140 16.699 33.696 1.00 13.04 149 GLY C N 1
ATOM 5329 C CA . GLY C 1 157 ? 18.986 15.384 34.301 1.00 13.03 149 GLY C CA 1
ATOM 5330 C C . GLY C 1 157 ? 19.704 15.293 35.632 1.00 17.00 149 GLY C C 1
ATOM 5331 O O . GLY C 1 157 ? 20.413 14.315 35.899 1.00 14.31 149 GLY C O 1
ATOM 5332 N N . ALA C 1 158 ? 19.502 16.297 36.493 1.00 12.45 150 ALA C N 1
ATOM 5333 C CA . ALA C 1 158 ? 20.313 16.432 37.699 1.00 12.31 150 ALA C CA 1
ATOM 5334 C C . ALA C 1 158 ? 20.245 15.171 38.552 1.00 12.98 150 ALA C C 1
ATOM 5335 O O . ALA C 1 158 ? 19.159 14.626 38.778 1.00 14.30 150 ALA C O 1
ATOM 5337 N N . TRP C 1 159 ? 21.416 14.731 39.029 1.00 11.55 151 TRP C N 1
ATOM 5338 C CA . TRP C 1 159 ? 21.522 13.569 39.909 1.00 12.61 151 TRP C CA 1
ATOM 5339 C C . TRP C 1 159 ? 20.626 13.735 41.124 1.00 15.69 151 TRP C C 1
ATOM 5340 O O . TRP C 1 159 ? 20.468 14.839 41.658 1.00 14.71 151 TRP C O 1
ATOM 5351 N N . LEU C 1 160 ? 20.072 12.611 41.580 1.00 12.78 152 LEU C N 1
ATOM 5352 C CA . LEU C 1 160 ? 19.321 12.458 42.829 1.00 11.85 152 LEU C CA 1
ATOM 5353 C C . LEU C 1 160 ? 17.905 13.012 42.743 1.00 12.75 152 LEU C C 1
ATOM 5354 O O . LEU C 1 160 ? 17.155 12.899 43.740 1.00 13.74 152 LEU C O 1
ATOM 5359 N N . HIS C 1 161 ? 17.483 13.560 41.604 1.00 12.27 153 HIS C N 1
ATOM 5360 C CA . HIS C 1 161 ? 16.182 14.205 41.464 1.00 14.00 153 HIS C CA 1
ATOM 5361 C C . HIS C 1 161 ? 15.334 13.538 40.388 1.00 12.70 153 HIS C C 1
ATOM 5362 O O . HIS C 1 161 ? 14.456 14.180 39.807 1.00 15.03 153 HIS C O 1
ATOM 5369 N N . GLY C 1 162 ? 15.591 12.253 40.119 1.00 14.68 154 GLY C N 1
ATOM 5370 C CA . GLY C 1 162 ? 14.964 11.587 38.981 1.00 15.29 154 GLY C CA 1
ATOM 5371 C C . GLY C 1 162 ? 13.447 11.717 38.935 1.00 17.51 154 GLY C C 1
ATOM 5372 O O . GLY C 1 162 ? 12.865 11.923 37.870 1.00 14.54 154 GLY C O 1
ATOM 5373 N N . ASP C 1 163 ? 12.777 11.575 40.085 1.00 13.04 155 ASP C N 1
ATOM 5374 C CA . ASP C 1 163 ? 11.319 11.685 40.068 1.00 13.23 155 ASP C CA 1
ATOM 5375 C C . ASP C 1 163 ? 10.880 13.120 39.801 1.00 15.06 155 ASP C C 1
ATOM 5376 O O . ASP C 1 163 ? 9.950 13.365 39.023 1.00 14.84 155 ASP C O 1
ATOM 5381 N N . TYR C 1 164 ? 11.551 14.077 40.429 1.00 14.02 156 TYR C N 1
ATOM 5382 C CA . TYR C 1 164 ? 11.269 15.489 40.206 1.00 15.28 156 TYR C CA 1
ATOM 5383 C C . TYR C 1 164 ? 11.493 15.877 38.743 1.00 17.36 156 TYR C C 1
ATOM 5384 O O . TYR C 1 164 ? 10.648 16.544 38.128 1.00 14.17 156 TYR C O 1
ATOM 5393 N N . ASN C 1 165 ? 12.617 15.441 38.162 1.00 14.22 157 ASN C N 1
ATOM 5394 C CA . ASN C 1 165 ? 12.927 15.775 36.770 1.00 14.26 157 ASN C CA 1
ATOM 5395 C C . ASN C 1 165 ? 11.858 15.244 35.823 1.00 16.64 157 ASN C C 1
ATOM 5396 O O . ASN C 1 165 ? 11.537 15.877 34.805 1.00 14.56 157 ASN C O 1
ATOM 5401 N N . THR C 1 166 ? 11.321 14.066 36.131 1.00 12.06 158 THR C N 1
ATOM 5402 C CA . THR C 1 166 ? 10.288 13.452 35.305 1.00 11.22 158 THR C CA 1
ATOM 5403 C C . THR C 1 166 ? 8.985 14.233 35.394 1.00 14.25 158 THR C C 1
ATOM 5404 O O . THR C 1 166 ? 8.397 14.596 34.369 1.00 13.22 158 THR C O 1
ATOM 5408 N N . ALA C 1 167 ? 8.522 14.513 36.622 1.00 12.13 159 ALA C N 1
ATOM 5409 C CA . ALA C 1 167 ? 7.267 15.247 36.781 1.00 12.47 159 ALA C CA 1
ATOM 5410 C C . ALA C 1 167 ? 7.360 16.655 36.203 1.00 14.24 159 ALA C C 1
ATOM 5411 O O . ALA C 1 167 ? 6.422 17.132 35.551 1.00 15.14 159 ALA C O 1
ATOM 5413 N N . LYS C 1 168 ? 8.471 17.348 36.446 1.00 13.58 160 LYS C N 1
ATOM 5414 C CA . LYS C 1 168 ? 8.570 18.719 35.965 1.00 15.12 160 LYS C CA 1
ATOM 5415 C C . LYS C 1 168 ? 8.718 18.764 34.449 1.00 15.93 160 LYS C C 1
ATOM 5416 O O . LYS C 1 168 ? 8.266 19.726 33.813 1.00 14.41 160 LYS C O 1
ATOM 5422 N N . ALA C 1 169 ? 9.322 17.739 33.842 1.00 13.33 161 ALA C N 1
ATOM 5423 C CA . ALA C 1 169 ? 9.298 17.670 32.383 1.00 13.33 161 ALA C CA 1
ATOM 5424 C C . ALA C 1 169 ? 7.868 17.493 31.890 1.00 13.56 161 ALA C C 1
ATOM 5425 O O . ALA C 1 169 ? 7.466 18.092 30.888 1.00 13.48 161 ALA C O 1
ATOM 5427 N N . GLY C 1 170 ? 7.073 16.681 32.592 1.00 12.32 162 GLY C N 1
ATOM 5428 C CA . GLY C 1 170 ? 5.674 16.552 32.219 1.00 12.84 162 GLY C CA 1
ATOM 5429 C C . GLY C 1 170 ? 4.941 17.881 32.254 1.00 14.82 162 GLY C C 1
ATOM 5430 O O . GLY C 1 170 ? 4.083 18.144 31.411 1.00 15.86 162 GLY C O 1
ATOM 5431 N N . ILE C 1 171 ? 5.289 18.740 33.222 1.00 12.95 163 ILE C N 1
ATOM 5432 C CA A ILE C 1 171 ? 4.661 20.056 33.310 0.53 14.65 163 ILE C CA 1
ATOM 5433 C CA B ILE C 1 171 ? 4.697 20.077 33.327 0.47 15.04 163 ILE C CA 1
ATOM 5434 C C . ILE C 1 171 ? 4.920 20.869 32.044 1.00 12.77 163 ILE C C 1
ATOM 5435 O O . ILE C 1 171 ? 4.043 21.616 31.590 1.00 14.95 163 ILE C O 1
ATOM 5444 N N . VAL C 1 172 ? 6.109 20.741 31.451 1.00 12.98 164 VAL C N 1
ATOM 5445 C CA . VAL C 1 172 ? 6.389 21.467 30.206 1.00 13.68 164 VAL C CA 1
ATOM 5446 C C . VAL C 1 172 ? 5.476 20.979 29.081 1.00 12.06 164 VAL C C 1
ATOM 5447 O O . VAL C 1 172 ? 4.945 21.779 28.296 1.00 14.40 164 VAL C O 1
ATOM 5451 N N . GLY C 1 173 ? 5.278 19.663 28.979 1.00 12.84 165 GLY C N 1
ATOM 5452 C CA . GLY C 1 173 ? 4.366 19.150 27.963 1.00 13.92 165 GLY C CA 1
ATOM 5453 C C . GLY C 1 173 ? 2.945 19.648 28.156 1.00 12.01 165 GLY C C 1
ATOM 5454 O O . GLY C 1 173 ? 2.256 19.994 27.191 1.00 13.38 165 GLY C O 1
ATOM 5455 N N . LEU C 1 174 ? 2.493 19.710 29.415 1.00 11.98 166 LEU C N 1
ATOM 5456 C CA . LEU C 1 174 ? 1.153 20.203 29.702 1.00 12.23 166 LEU C CA 1
ATOM 5457 C C . LEU C 1 174 ? 1.039 21.692 29.402 1.00 13.88 166 LEU C C 1
ATOM 5458 O O . LEU C 1 174 ? 0.018 22.146 28.875 1.00 14.31 166 LEU C O 1
ATOM 5463 N N . THR C 1 175 ? 2.072 22.464 29.757 1.00 14.00 167 THR C N 1
ATOM 5464 C CA . THR C 1 175 ? 2.107 23.894 29.448 1.00 12.63 167 THR C CA 1
ATOM 5465 C C . THR C 1 175 ? 1.932 24.142 27.955 1.00 13.47 167 THR C C 1
ATOM 5466 O O . THR C 1 175 ? 1.136 24.993 27.538 1.00 13.54 167 THR C O 1
ATOM 5470 N N . ARG C 1 176 ? 2.686 23.411 27.129 1.00 12.44 168 ARG C N 1
ATOM 5471 C CA . ARG C 1 176 ? 2.597 23.622 25.691 1.00 11.38 168 ARG C CA 1
ATOM 5472 C C . ARG C 1 176 ? 1.229 23.214 25.163 1.00 13.91 168 ARG C C 1
ATOM 5473 O O . ARG C 1 176 ? 0.695 23.853 24.251 1.00 15.06 168 ARG C O 1
ATOM 5481 N N . SER C 1 177 ? 0.651 22.148 25.727 1.00 14.15 169 SER C N 1
ATOM 5482 C CA . SER C 1 177 ? -0.649 21.673 25.266 1.00 13.44 169 SER C CA 1
ATOM 5483 C C . SER C 1 177 ? -1.733 22.707 25.538 1.00 12.70 169 SER C C 1
ATOM 5484 O O . SER C 1 177 ? -2.532 23.035 24.654 1.00 15.49 169 SER C O 1
ATOM 5487 N N . ALA C 1 178 ? -1.770 23.240 26.762 1.00 14.69 170 ALA C N 1
ATOM 5488 C CA . ALA C 1 178 ? -2.792 24.226 27.092 1.00 14.24 170 ALA C CA 1
ATOM 5489 C C . ALA C 1 178 ? -2.578 25.530 26.336 1.00 16.58 170 ALA C C 1
ATOM 5490 O O . ALA C 1 178 ? -3.549 26.173 25.924 1.00 14.01 170 ALA C O 1
ATOM 5492 N N . ALA C 1 179 ? -1.322 25.950 26.164 1.00 13.16 171 ALA C N 1
ATOM 5493 C CA . ALA C 1 179 ? -1.054 27.145 25.360 1.00 14.33 171 ALA C CA 1
ATOM 5494 C C . ALA C 1 179 ? -1.595 26.980 23.953 1.00 14.62 171 ALA C C 1
ATOM 5495 O O . ALA C 1 179 ? -2.219 27.895 23.398 1.00 14.95 171 ALA C O 1
ATOM 5497 N N . SER C 1 180 ? -1.377 25.805 23.367 1.00 14.01 172 SER C N 1
ATOM 5498 C CA A SER C 1 180 ? -1.839 25.550 22.012 0.59 16.05 172 SER C CA 1
ATOM 5499 C CA B SER C 1 180 ? -1.847 25.543 22.010 0.41 16.05 172 SER C CA 1
ATOM 5500 C C . SER C 1 180 ? -3.358 25.673 21.909 1.00 17.24 172 SER C C 1
ATOM 5501 O O . SER C 1 180 ? -3.878 26.321 20.994 1.00 18.43 172 SER C O 1
ATOM 5506 N N . GLU C 1 181 ? -4.087 25.049 22.841 1.00 16.60 173 GLU C N 1
ATOM 5507 C CA . GLU C 1 181 ? -5.543 24.951 22.729 1.00 15.13 173 GLU C CA 1
ATOM 5508 C C . GLU C 1 181 ? -6.292 26.154 23.291 1.00 14.79 173 GLU C C 1
ATOM 5509 O O . GLU C 1 181 ? -7.344 26.535 22.755 1.00 18.52 173 GLU C O 1
ATOM 5515 N N . TRP C 1 182 ? -5.800 26.747 24.369 1.00 17.03 174 TRP C N 1
ATOM 5516 C CA . TRP C 1 182 ? -6.590 27.735 25.092 1.00 13.89 174 TRP C CA 1
ATOM 5517 C C . TRP C 1 182 ? -6.297 29.166 24.657 1.00 13.21 174 TRP C C 1
ATOM 5518 O O . TRP C 1 182 ? -6.959 30.100 25.138 1.00 15.93 174 TRP C O 1
ATOM 5529 N N . GLY C 1 183 ? -5.342 29.359 23.747 1.00 16.23 175 GLY C N 1
ATOM 5530 C CA . GLY C 1 183 ? -5.132 30.680 23.181 1.00 17.00 175 GLY C CA 1
ATOM 5531 C C . GLY C 1 183 ? -6.364 31.239 22.498 1.00 17.76 175 GLY C C 1
ATOM 5532 O O . GLY C 1 183 ? -6.534 32.459 22.420 1.00 16.41 175 GLY C O 1
ATOM 5533 N N . ARG C 1 184 ? -7.258 30.364 22.018 1.00 16.34 176 ARG C N 1
ATOM 5534 C CA . ARG C 1 184 ? -8.456 30.869 21.355 1.00 17.32 176 ARG C CA 1
ATOM 5535 C C . ARG C 1 184 ? -9.345 31.645 22.313 1.00 19.10 176 ARG C C 1
ATOM 5536 O O . ARG C 1 184 ? -10.200 32.409 21.859 1.00 22.16 176 ARG C O 1
ATOM 5544 N N . PHE C 1 185 ? -9.154 31.473 23.622 1.00 18.05 177 PHE C N 1
ATOM 5545 C CA . PHE C 1 185 ? -9.889 32.217 24.630 1.00 16.97 177 PHE C CA 1
ATOM 5546 C C . PHE C 1 185 ? -9.061 33.326 25.265 1.00 17.67 177 PHE C C 1
ATOM 5547 O O . PHE C 1 185 ? -9.480 33.886 26.283 1.00 17.69 177 PHE C O 1
ATOM 5555 N N . ASN C 1 186 ? -7.900 33.658 24.695 1.00 19.43 178 ASN C N 1
ATOM 5556 C CA . ASN C 1 186 ? -7.002 34.657 25.280 1.00 16.85 178 ASN C CA 1
ATOM 5557 C C . ASN C 1 186 ? -6.522 34.214 26.663 1.00 18.01 178 ASN C C 1
ATOM 5558 O O . ASN C 1 186 ? -6.363 35.028 27.578 1.00 17.85 178 ASN C O 1
ATOM 5563 N N . ILE C 1 187 ? -6.311 32.912 26.816 1.00 16.31 179 ILE C N 1
ATOM 5564 C CA . ILE C 1 187 ? -5.618 32.337 27.966 1.00 16.59 179 ILE C CA 1
ATOM 5565 C C . ILE C 1 187 ? -4.214 31.950 27.519 1.00 18.40 179 ILE C C 1
ATOM 5566 O O . ILE C 1 187 ? -4.059 31.099 26.634 1.00 17.93 179 ILE C O 1
ATOM 5571 N N . THR C 1 188 ? -3.185 32.569 28.109 1.00 14.14 180 THR C N 1
ATOM 5572 C CA . THR C 1 188 ? -1.804 32.185 27.820 1.00 12.42 180 THR C CA 1
ATOM 5573 C C . THR C 1 188 ? -1.273 31.291 28.938 1.00 16.00 180 THR C C 1
ATOM 5574 O O . THR C 1 188 ? -1.736 31.351 30.083 1.00 14.90 180 THR C O 1
ATOM 5578 N N . VAL C 1 189 ? -0.315 30.434 28.582 1.00 13.81 181 VAL C N 1
ATOM 5579 C CA . VAL C 1 189 ? 0.222 29.421 29.488 1.00 13.81 181 VAL C CA 1
ATOM 5580 C C . VAL C 1 189 ? 1.725 29.339 29.243 1.00 15.51 181 VAL C C 1
ATOM 5581 O O . VAL C 1 189 ? 2.160 29.029 28.126 1.00 13.53 181 VAL C O 1
ATOM 5585 N N . ASN C 1 190 ? 2.521 29.603 30.276 1.00 11.90 182 ASN C N 1
ATOM 5586 C CA . ASN C 1 190 ? 3.976 29.615 30.152 1.00 13.37 182 ASN C CA 1
ATOM 5587 C C . ASN C 1 190 ? 4.580 28.980 31.395 1.00 15.82 182 ASN C C 1
ATOM 5588 O O . ASN C 1 190 ? 3.909 28.820 32.416 1.00 15.30 182 ASN C O 1
ATOM 5593 N N . ALA C 1 191 ? 5.863 28.621 31.308 1.00 14.06 183 ALA C N 1
ATOM 5594 C CA . ALA C 1 191 ? 6.543 27.974 32.424 1.00 14.40 183 ALA C CA 1
ATOM 5595 C C . ALA C 1 191 ? 7.871 28.662 32.707 1.00 14.79 183 ALA C C 1
ATOM 5596 O O . ALA C 1 191 ? 8.641 28.951 31.788 1.00 15.88 183 ALA C O 1
ATOM 5598 N N . ILE C 1 192 ? 8.144 28.893 33.988 1.00 13.10 184 ILE C N 1
ATOM 5599 C CA . ILE C 1 192 ? 9.394 29.484 34.447 1.00 11.94 184 ILE C CA 1
ATOM 5600 C C . ILE C 1 192 ? 10.235 28.396 35.096 1.00 13.46 184 ILE C C 1
ATOM 5601 O O . ILE C 1 192 ? 9.710 27.563 35.845 1.00 13.46 184 ILE C O 1
ATOM 5606 N N . ALA C 1 193 ? 11.544 28.404 34.810 1.00 12.29 185 ALA C N 1
ATOM 5607 C CA . ALA C 1 193 ? 12.494 27.581 35.558 1.00 12.01 185 ALA C CA 1
ATOM 5608 C C . ALA C 1 193 ? 13.316 28.518 36.430 1.00 12.78 185 ALA C C 1
ATOM 5609 O O . ALA C 1 193 ? 14.273 29.144 35.948 1.00 14.85 185 ALA C O 1
ATOM 5611 N N . PRO C 1 194 ? 12.954 28.692 37.690 1.00 13.36 186 PRO C N 1
ATOM 5612 C CA . PRO C 1 194 ? 13.640 29.671 38.538 1.00 16.44 186 PRO C CA 1
ATOM 5613 C C . PRO C 1 194 ? 14.734 29.024 39.364 1.00 18.42 186 PRO C C 1
ATOM 5614 O O . PRO C 1 194 ? 14.725 27.806 39.565 1.00 17.83 186 PRO C O 1
ATOM 5618 N N . THR C 1 195 ? 15.673 29.819 39.864 1.00 14.00 187 THR C N 1
ATOM 5619 C CA . THR C 1 195 ? 16.462 29.422 41.020 1.00 14.58 187 THR C CA 1
ATOM 5620 C C . THR C 1 195 ? 16.420 30.580 42.004 1.00 13.70 187 THR C C 1
ATOM 5621 O O . THR C 1 195 ? 16.428 31.744 41.597 1.00 16.40 187 THR C O 1
ATOM 5625 N N . ALA C 1 196 ? 16.320 30.265 43.294 1.00 14.50 188 ALA C N 1
ATOM 5626 C CA . ALA C 1 196 ? 16.308 31.330 44.289 1.00 18.09 188 ALA C CA 1
ATOM 5627 C C . ALA C 1 196 ? 16.623 30.747 45.654 1.00 23.15 188 ALA C C 1
ATOM 5628 O O . ALA C 1 196 ? 16.689 29.533 45.843 1.00 22.90 188 ALA C O 1
ATOM 5630 N N . MET C 1 197 ? 16.802 31.646 46.615 1.00 24.13 189 MET C N 1
ATOM 5631 C CA . MET C 1 197 ? 17.081 31.256 47.994 1.00 26.25 189 MET C CA 1
ATOM 5632 C C . MET C 1 197 ? 15.753 30.948 48.683 1.00 27.60 189 MET C C 1
ATOM 5633 O O . MET C 1 197 ? 15.154 31.778 49.373 1.00 34.48 189 MET C O 1
ATOM 5638 N N . GLY C 1 198 ? 15.276 29.725 48.458 1.00 34.44 190 GLY C N 1
ATOM 5639 C CA . GLY C 1 198 ? 14.123 29.185 49.145 1.00 37.24 190 GLY C CA 1
ATOM 5640 C C . GLY C 1 198 ? 14.520 28.186 50.214 1.00 35.66 190 GLY C C 1
ATOM 5641 O O . GLY C 1 198 ? 15.663 28.162 50.687 1.00 33.12 190 GLY C O 1
ATOM 5642 N N . ALA C 1 199 ? 13.558 27.334 50.593 1.00 35.97 191 ALA C N 1
ATOM 5643 C CA . ALA C 1 199 ? 13.773 26.430 51.725 1.00 39.87 191 ALA C CA 1
ATOM 5644 C C . ALA C 1 199 ? 14.907 25.448 51.451 1.00 34.28 191 ALA C C 1
ATOM 5645 O O . ALA C 1 199 ? 15.743 25.189 52.326 1.00 37.67 191 ALA C O 1
ATOM 5647 N N . THR C 1 200 ? 14.951 24.891 50.243 1.00 35.36 192 THR C N 1
ATOM 5648 C CA . THR C 1 200 ? 16.037 23.982 49.884 1.00 37.82 192 THR C CA 1
ATOM 5649 C C . THR C 1 200 ? 17.395 24.674 49.969 1.00 36.96 192 THR C C 1
ATOM 5650 O O . THR C 1 200 ? 18.359 24.097 50.488 1.00 34.21 192 THR C O 1
ATOM 5654 N N . PHE C 1 201 ? 17.484 25.918 49.480 1.00 34.20 193 PHE C N 1
ATOM 5655 C CA . PHE C 1 201 ? 18.757 26.638 49.486 1.00 35.57 193 PHE C CA 1
ATOM 5656 C C . PHE C 1 201 ? 19.313 26.758 50.900 1.00 35.52 193 PHE C C 1
ATOM 5657 O O . PHE C 1 201 ? 20.499 26.503 51.139 1.00 40.56 193 PHE C O 1
ATOM 5665 N N . PHE C 1 202 ? 18.468 27.148 51.854 1.00 35.64 194 PHE C N 1
ATOM 5666 C CA . PHE C 1 202 ? 18.963 27.348 53.211 1.00 36.40 194 PHE C CA 1
ATOM 5667 C C . PHE C 1 202 ? 19.294 26.028 53.892 1.00 42.14 194 PHE C C 1
ATOM 5668 O O . PHE C 1 202 ? 20.181 25.986 54.753 1.00 43.43 194 PHE C O 1
ATOM 5676 N N . GLU C 1 203 ? 18.612 24.945 53.518 1.00 41.19 195 GLU C N 1
ATOM 5677 C CA . GLU C 1 203 ? 18.989 23.633 54.033 1.00 45.18 195 GLU C CA 1
ATOM 5678 C C . GLU C 1 203 ? 20.375 23.236 53.535 1.00 45.43 195 GLU C C 1
ATOM 5679 O O . GLU C 1 203 ? 21.233 22.807 54.316 1.00 43.74 195 GLU C O 1
ATOM 5681 N N . LEU C 1 204 ? 20.616 23.386 52.229 1.00 42.42 196 LEU C N 1
ATOM 5682 C CA . LEU C 1 204 ? 21.930 23.071 51.678 1.00 40.13 196 LEU C CA 1
ATOM 5683 C C . LEU C 1 204 ? 23.000 23.998 52.241 1.00 42.80 196 LEU C C 1
ATOM 5684 O O . LEU C 1 204 ? 24.119 23.561 52.533 1.00 45.68 196 LEU C O 1
ATOM 5689 N N . ALA C 1 205 ? 22.668 25.283 52.409 1.00 40.96 197 ALA C N 1
ATOM 5690 C CA . ALA C 1 205 ? 23.643 26.245 52.914 1.00 44.52 197 ALA C CA 1
ATOM 5691 C C . ALA C 1 205 ? 24.009 25.964 54.362 1.00 57.60 197 ALA C C 1
ATOM 5692 O O . ALA C 1 205 ? 25.156 26.189 54.766 1.00 61.25 197 ALA C O 1
ATOM 5694 N N . ALA C 1 206 ? 23.050 25.477 55.152 1.00 60.92 198 ALA C N 1
ATOM 5695 C CA . ALA C 1 206 ? 23.323 25.164 56.550 1.00 57.18 198 ALA C CA 1
ATOM 5696 C C . ALA C 1 206 ? 24.296 23.998 56.676 1.00 61.69 198 ALA C C 1
ATOM 5697 O O . ALA C 1 206 ? 25.137 23.981 57.582 1.00 63.29 198 ALA C O 1
ATOM 5699 N N . LYS C 1 207 ? 24.209 23.020 55.769 1.00 64.84 199 LYS C N 1
ATOM 5700 C CA . LYS C 1 207 ? 25.052 21.833 55.856 1.00 66.82 199 LYS C CA 1
ATOM 5701 C C . LYS C 1 207 ? 26.447 22.041 55.277 1.00 70.79 199 LYS C C 1
ATOM 5702 O O . LYS C 1 207 ? 27.380 21.346 55.692 1.00 72.64 199 LYS C O 1
ATOM 5704 N N . ASN C 1 208 ? 26.615 22.968 54.335 1.00 70.56 200 ASN C N 1
ATOM 5705 C CA . ASN C 1 208 ? 27.900 23.189 53.674 1.00 67.46 200 ASN C CA 1
ATOM 5706 C C . ASN C 1 208 ? 28.239 24.672 53.745 1.00 65.23 200 ASN C C 1
ATOM 5707 O O . ASN C 1 208 ? 27.483 25.503 53.200 1.00 63.09 200 ASN C O 1
ATOM 5712 N N . PRO C 1 209 ? 29.355 25.054 54.376 1.00 61.65 201 PRO C N 1
ATOM 5713 C CA . PRO C 1 209 ? 29.687 26.485 54.479 1.00 59.53 201 PRO C CA 1
ATOM 5714 C C . PRO C 1 209 ? 30.124 27.111 53.164 1.00 56.90 201 PRO C C 1
ATOM 5715 O O . PRO C 1 209 ? 30.031 28.337 53.024 1.00 56.70 201 PRO C O 1
ATOM 5719 N N . GLU C 1 210 ? 30.598 26.321 52.202 1.00 55.77 202 GLU C N 1
ATOM 5720 C CA . GLU C 1 210 ? 31.019 26.830 50.903 1.00 53.50 202 GLU C CA 1
ATOM 5721 C C . GLU C 1 210 ? 29.935 26.713 49.836 1.00 48.76 202 GLU C C 1
ATOM 5722 O O . GLU C 1 210 ? 30.199 27.030 48.671 1.00 46.24 202 GLU C O 1
ATOM 5724 N N . PHE C 1 211 ? 28.726 26.274 50.201 1.00 45.26 203 PHE C N 1
ATOM 5725 C CA . PHE C 1 211 ? 27.681 26.050 49.204 1.00 39.04 203 PHE C CA 1
ATOM 5726 C C . PHE C 1 211 ? 27.247 27.354 48.547 1.00 38.46 203 PHE C C 1
ATOM 5727 O O . PHE C 1 211 ? 27.126 27.431 47.319 1.00 36.34 203 PHE C O 1
ATOM 5735 N N . ALA C 1 212 ? 26.985 28.387 49.351 1.00 38.00 204 ALA C N 1
ATOM 5736 C CA . ALA C 1 212 ? 26.470 29.636 48.800 1.00 39.91 204 ALA C CA 1
ATOM 5737 C C . ALA C 1 212 ? 27.480 30.287 47.865 1.00 39.83 204 ALA C C 1
ATOM 5738 O O . ALA C 1 212 ? 27.108 30.814 46.810 1.00 35.76 204 ALA C O 1
ATOM 5740 N N . GLU C 1 213 ? 28.763 30.256 48.238 1.00 38.79 205 GLU C N 1
ATOM 5741 C CA . GLU C 1 213 ? 29.811 30.805 47.383 1.00 38.83 205 GLU C CA 1
ATOM 5742 C C . GLU C 1 213 ? 29.823 30.116 46.028 1.00 35.44 205 GLU C C 1
ATOM 5743 O O . GLU C 1 213 ? 29.810 30.776 44.982 1.00 35.23 205 GLU C O 1
ATOM 5749 N N . ARG C 1 214 ? 29.867 28.781 46.030 1.00 32.86 206 ARG C N 1
ATOM 5750 C CA . ARG C 1 214 ? 29.921 28.045 44.772 1.00 30.93 206 ARG C CA 1
ATOM 5751 C C . ARG C 1 214 ? 28.641 28.233 43.969 1.00 27.06 206 ARG C C 1
ATOM 5752 O O . ARG C 1 214 ? 28.684 28.314 42.737 1.00 25.68 206 ARG C O 1
ATOM 5754 N N . SER C 1 215 ? 27.490 28.320 44.646 1.00 25.42 207 SER C N 1
ATOM 5755 C CA . SER C 1 215 ? 26.230 28.463 43.919 1.00 23.58 207 SER C CA 1
ATOM 5756 C C . SER C 1 215 ? 26.150 29.811 43.210 1.00 23.87 207 SER C C 1
ATOM 5757 O O . SER C 1 215 ? 25.736 29.884 42.045 1.00 21.03 207 SER C O 1
ATOM 5760 N N . ALA C 1 216 ? 26.561 30.887 43.889 1.00 24.71 208 ALA C N 1
ATOM 5761 C CA . ALA C 1 216 ? 26.544 32.206 43.263 1.00 24.03 208 ALA C CA 1
ATOM 5762 C C . ALA C 1 216 ? 27.525 32.273 42.099 1.00 26.07 208 ALA C C 1
ATOM 5763 O O . ALA C 1 216 ? 27.189 32.763 41.014 1.00 21.01 208 ALA C O 1
ATOM 5765 N N . ALA C 1 217 ? 28.744 31.762 42.301 1.00 24.21 209 ALA C N 1
ATOM 5766 C CA . ALA C 1 217 ? 29.788 31.783 41.280 1.00 28.10 209 ALA C CA 1
ATOM 5767 C C . ALA C 1 217 ? 29.517 30.825 40.129 1.00 23.92 209 ALA C C 1
ATOM 5768 O O . ALA C 1 217 ? 30.228 30.869 39.116 1.00 24.76 209 ALA C O 1
ATOM 5770 N N . ALA C 1 218 ? 28.507 29.969 40.246 1.00 19.40 210 ALA C N 1
ATOM 5771 C CA . ALA C 1 218 ? 28.232 29.022 39.179 1.00 17.26 210 ALA C CA 1
ATOM 5772 C C . ALA C 1 218 ? 27.576 29.659 37.962 1.00 17.33 210 ALA C C 1
ATOM 5773 O O . ALA C 1 218 ? 27.475 28.989 36.932 1.00 18.24 210 ALA C O 1
ATOM 5775 N N . ARG C 1 219 ? 27.136 30.911 38.035 1.00 15.21 211 ARG C N 1
ATOM 5776 C CA . ARG C 1 219 ? 26.288 31.469 36.994 1.00 16.97 211 ARG C CA 1
ATOM 5777 C C . ARG C 1 219 ? 26.807 32.811 36.494 1.00 15.72 211 ARG C C 1
ATOM 5778 O O . ARG C 1 219 ? 27.549 33.505 37.197 1.00 15.39 211 ARG C O 1
ATOM 5786 N N . PRO C 1 220 ? 26.420 33.202 35.269 1.00 14.00 212 PRO C N 1
ATOM 5787 C CA . PRO C 1 220 ? 26.938 34.448 34.671 1.00 14.10 212 PRO C CA 1
ATOM 5788 C C . PRO C 1 220 ? 26.726 35.705 35.502 1.00 14.60 212 PRO C C 1
ATOM 5789 O O . PRO C 1 220 ? 27.601 36.579 35.499 1.00 15.27 212 PRO C O 1
ATOM 5793 N N . LEU C 1 221 ? 25.596 35.841 36.204 1.00 14.37 213 LEU C N 1
ATOM 5794 C CA . LEU C 1 221 ? 25.398 37.063 36.988 1.00 15.14 213 LEU C CA 1
ATOM 5795 C C . LEU C 1 221 ? 26.078 37.007 38.356 1.00 16.80 213 LEU C C 1
ATOM 5796 O O . LEU C 1 221 ? 26.142 38.035 39.053 1.00 16.59 213 LEU C O 1
ATOM 5801 N N . GLY C 1 222 ? 26.636 35.856 38.732 1.00 16.18 214 GLY C N 1
ATOM 5802 C CA . GLY C 1 222 ? 27.513 35.777 39.886 1.00 17.31 214 GLY C CA 1
ATOM 5803 C C . GLY C 1 222 ? 26.840 35.985 41.223 1.00 17.80 214 GLY C C 1
ATOM 5804 O O . GLY C 1 222 ? 27.509 36.358 42.193 1.00 20.05 214 GLY C O 1
ATOM 5805 N N . ARG C 1 223 ? 25.532 35.766 41.301 1.00 17.11 215 ARG C N 1
ATOM 5806 C CA . ARG C 1 223 ? 24.818 35.967 42.549 1.00 17.61 215 ARG C CA 1
ATOM 5807 C C . ARG C 1 223 ? 23.604 35.052 42.596 1.00 17.76 215 ARG C C 1
ATOM 5808 O O . ARG C 1 223 ? 23.102 34.591 41.570 1.00 17.16 215 ARG C O 1
ATOM 5816 N N . SER C 1 224 ? 23.138 34.800 43.816 1.00 20.50 216 SER C N 1
ATOM 5817 C CA . SER C 1 224 ? 21.968 33.966 44.043 1.00 25.93 216 SER C CA 1
ATOM 5818 C C . SER C 1 224 ? 20.691 34.795 43.938 1.00 21.00 216 SER C C 1
ATOM 5819 O O . SER C 1 224 ? 20.698 36.014 44.127 1.00 23.41 216 SER C O 1
ATOM 5822 N N . GLY C 1 225 ? 19.582 34.108 43.673 1.00 19.93 217 GLY C N 1
ATOM 5823 C CA . GLY C 1 225 ? 18.317 34.777 43.418 1.00 16.19 217 GLY C CA 1
ATOM 5824 C C . GLY C 1 225 ? 17.532 35.078 44.685 1.00 17.78 217 GLY C C 1
ATOM 5825 O O . GLY C 1 225 ? 17.421 34.243 45.575 1.00 21.83 217 GLY C O 1
ATOM 5826 N N . ASP C 1 226 ? 16.974 36.284 44.737 1.00 16.24 218 ASP C N 1
ATOM 5827 C CA . ASP C 1 226 ? 16.008 36.624 45.775 1.00 18.86 218 ASP C CA 1
ATOM 5828 C C . ASP C 1 226 ? 14.600 36.321 45.280 1.00 20.54 218 ASP C C 1
ATOM 5829 O O . ASP C 1 226 ? 14.226 36.776 44.193 1.00 20.48 218 ASP C O 1
ATOM 5834 N N . PRO C 1 227 ? 13.790 35.562 46.028 1.00 18.41 219 PRO C N 1
ATOM 5835 C CA . PRO C 1 227 ? 12.444 35.234 45.520 1.00 16.54 219 PRO C CA 1
ATOM 5836 C C . PRO C 1 227 ? 11.651 36.447 45.060 1.00 16.90 219 PRO C C 1
ATOM 5837 O O . PRO C 1 227 ? 11.146 36.453 43.931 1.00 17.41 219 PRO C O 1
ATOM 5841 N N . GLU C 1 228 ? 11.542 37.489 45.893 1.00 18.65 220 GLU C N 1
ATOM 5842 C CA . GLU C 1 228 ? 10.665 38.601 45.537 1.00 18.44 220 GLU C CA 1
ATOM 5843 C C . GLU C 1 228 ? 11.274 39.507 44.471 1.00 18.42 220 GLU C C 1
ATOM 5844 O O . GLU C 1 228 ? 10.580 39.905 43.529 1.00 18.67 220 GLU C O 1
ATOM 5850 N N . GLN C 1 229 ? 12.561 39.850 44.593 1.00 18.89 221 GLN C N 1
ATOM 5851 C CA . GLN C 1 229 ? 13.143 40.833 43.682 1.00 17.72 221 GLN C CA 1
ATOM 5852 C C . GLN C 1 229 ? 13.556 40.233 42.347 1.00 19.28 221 GLN C C 1
ATOM 5853 O O . GLN C 1 229 ? 13.569 40.951 41.337 1.00 18.93 221 GLN C O 1
ATOM 5859 N N . ASP C 1 230 ? 13.911 38.945 42.317 1.00 17.09 222 ASP C N 1
ATOM 5860 C CA . ASP C 1 230 ? 14.418 38.321 41.097 1.00 15.11 222 ASP C CA 1
ATOM 5861 C C . ASP C 1 230 ? 13.394 37.437 40.398 1.00 17.85 222 ASP C C 1
ATOM 5862 O O . ASP C 1 230 ? 13.313 37.471 39.170 1.00 16.27 222 ASP C O 1
ATOM 5867 N N . ILE C 1 231 ? 12.606 36.649 41.133 1.00 15.39 223 ILE C N 1
ATOM 5868 C CA . ILE C 1 231 ? 11.610 35.796 40.476 1.00 12.89 223 ILE C CA 1
ATOM 5869 C C . ILE C 1 231 ? 10.274 36.518 40.329 1.00 17.61 223 ILE C C 1
ATOM 5870 O O . ILE C 1 231 ? 9.625 36.423 39.286 1.00 16.38 223 ILE C O 1
ATOM 5875 N N . GLY C 1 232 ? 9.854 37.241 41.369 1.00 18.61 224 GLY C N 1
ATOM 5876 C CA . GLY C 1 232 ? 8.622 38.003 41.354 1.00 17.91 224 GLY C CA 1
ATOM 5877 C C . GLY C 1 232 ? 8.330 38.733 40.051 1.00 14.18 224 GLY C C 1
ATOM 5878 O O . GLY C 1 232 ? 7.273 38.537 39.448 1.00 16.01 224 GLY C O 1
ATOM 5879 N N . PRO C 1 233 ? 9.256 39.576 39.579 1.00 16.35 225 PRO C N 1
ATOM 5880 C CA . PRO C 1 233 ? 8.965 40.361 38.365 1.00 15.23 225 PRO C CA 1
ATOM 5881 C C . PRO C 1 233 ? 8.788 39.517 37.117 1.00 18.25 225 PRO C C 1
ATOM 5882 O O . PRO C 1 233 ? 8.056 39.925 36.204 1.00 16.97 225 PRO C O 1
ATOM 5886 N N . ALA C 1 234 ? 9.445 38.356 37.034 1.00 15.87 226 ALA C N 1
ATOM 5887 C CA . ALA C 1 234 ? 9.230 37.486 35.881 1.00 16.17 226 ALA C CA 1
ATOM 5888 C C . ALA C 1 234 ? 7.834 36.886 35.912 1.00 14.77 226 ALA C C 1
ATOM 5889 O O . ALA C 1 234 ? 7.175 36.770 34.874 1.00 14.71 226 ALA C O 1
ATOM 5891 N N . ALA C 1 235 ? 7.359 36.496 37.099 1.00 14.26 227 ALA C N 1
ATOM 5892 C CA . ALA C 1 235 ? 5.979 36.056 37.215 1.00 13.02 227 ALA C CA 1
ATOM 5893 C C . ALA C 1 235 ? 5.014 37.191 36.877 1.00 12.79 227 ALA C C 1
ATOM 5894 O O . ALA C 1 235 ? 3.979 36.961 36.244 1.00 16.16 227 ALA C O 1
ATOM 5896 N N . VAL C 1 236 ? 5.319 38.419 37.317 1.00 16.81 228 VAL C N 1
ATOM 5897 C CA . VAL C 1 236 ? 4.463 39.557 36.971 1.00 18.03 228 VAL C CA 1
ATOM 5898 C C . VAL C 1 236 ? 4.385 39.720 35.454 1.00 15.54 228 VAL C C 1
ATOM 5899 O O . VAL C 1 236 ? 3.301 39.911 34.889 1.00 17.27 228 VAL C O 1
ATOM 5903 N N . PHE C 1 237 ? 5.533 39.661 34.772 1.00 16.10 229 PHE C N 1
ATOM 5904 C CA . PHE C 1 237 ? 5.523 39.711 33.313 1.00 14.51 229 PHE C CA 1
ATOM 5905 C C . PHE C 1 237 ? 4.528 38.707 32.733 1.00 16.83 229 PHE C C 1
ATOM 5906 O O . PHE C 1 237 ? 3.658 39.068 31.930 1.00 16.18 229 PHE C O 1
ATOM 5914 N N . PHE C 1 238 ? 4.638 37.434 33.144 1.00 13.67 230 PHE C N 1
ATOM 5915 C CA . PHE C 1 238 ? 3.793 36.361 32.628 1.00 14.05 230 PHE C CA 1
ATOM 5916 C C . PHE C 1 238 ? 2.380 36.382 33.193 1.00 14.32 230 PHE C C 1
ATOM 5917 O O . PHE C 1 238 ? 1.547 35.578 32.762 1.00 16.51 230 PHE C O 1
ATOM 5925 N N . ALA C 1 239 ? 2.078 37.288 34.120 1.00 13.18 231 ALA C N 1
ATOM 5926 C CA . ALA C 1 239 ? 0.732 37.420 34.652 1.00 16.43 231 ALA C CA 1
ATOM 5927 C C . ALA C 1 239 ? 0.021 38.673 34.157 1.00 16.93 231 ALA C C 1
ATOM 5928 O O . ALA C 1 239 ? -1.096 38.948 34.606 1.00 16.08 231 ALA C O 1
ATOM 5930 N N . SER C 1 240 ? 0.628 39.430 33.233 1.00 16.76 232 SER C N 1
ATOM 5931 C CA . SER C 1 240 ? 0.202 40.790 32.915 1.00 17.31 232 SER C CA 1
ATOM 5932 C C . SER C 1 240 ? -0.075 40.933 31.420 1.00 16.42 232 SER C C 1
ATOM 5933 O O . SER C 1 240 ? 0.133 40.007 30.628 1.00 17.09 232 SER C O 1
ATOM 5936 N N . GLU C 1 241 ? -0.538 42.128 31.027 1.00 17.22 233 GLU C N 1
ATOM 5937 C CA . GLU C 1 241 ? -0.663 42.432 29.604 1.00 21.05 233 GLU C CA 1
ATOM 5938 C C . GLU C 1 241 ? 0.682 42.505 28.893 1.00 22.51 233 GLU C C 1
ATOM 5939 O O . GLU C 1 241 ? 0.717 42.469 27.656 1.00 18.29 233 GLU C O 1
ATOM 5945 N N . MET C 1 242 ? 1.790 42.629 29.629 1.00 15.62 234 MET C N 1
ATOM 5946 C CA . MET C 1 242 ? 3.079 42.722 28.949 1.00 15.17 234 MET C CA 1
ATOM 5947 C C . MET C 1 242 ? 3.382 41.468 28.144 1.00 13.83 234 MET C C 1
ATOM 5948 O O . MET C 1 242 ? 4.094 41.542 27.137 1.00 16.38 234 MET C O 1
ATOM 5953 N N . SER C 1 243 ? 2.869 40.312 28.569 1.00 16.03 235 SER C N 1
ATOM 5954 C CA . SER C 1 243 ? 3.122 39.054 27.879 1.00 13.98 235 SER C CA 1
ATOM 5955 C C . SER C 1 243 ? 1.923 38.607 27.054 1.00 14.56 235 SER C C 1
ATOM 5956 O O . SER C 1 243 ? 1.771 37.412 26.766 1.00 16.11 235 SER C O 1
ATOM 5959 N N . ARG C 1 244 ? 1.088 39.563 26.632 1.00 14.30 236 ARG C N 1
ATOM 5960 C CA . ARG C 1 244 ? -0.148 39.242 25.928 1.00 14.29 236 ARG C CA 1
ATOM 5961 C C . ARG C 1 244 ? 0.075 38.512 24.604 1.00 13.76 236 ARG C C 1
ATOM 5962 O O . ARG C 1 244 ? -0.863 37.876 24.111 1.00 15.83 236 ARG C O 1
ATOM 5970 N N . PHE C 1 245 ? 1.274 38.591 24.010 1.00 13.81 237 PHE C N 1
ATOM 5971 C CA . PHE C 1 245 ? 1.575 37.896 22.756 1.00 10.77 237 PHE C CA 1
ATOM 5972 C C . PHE C 1 245 ? 2.583 36.759 22.949 1.00 15.09 237 PHE C C 1
ATOM 5973 O O . PHE C 1 245 ? 3.150 36.259 21.970 1.00 16.27 237 PHE C O 1
ATOM 5981 N N . VAL C 1 246 ? 2.778 36.307 24.192 1.00 13.06 238 VAL C N 1
ATOM 5982 C CA . VAL C 1 246 ? 3.722 35.244 24.539 1.00 12.64 238 VAL C CA 1
ATOM 5983 C C . VAL C 1 246 ? 2.936 34.079 25.127 1.00 13.75 238 VAL C C 1
ATOM 5984 O O . VAL C 1 246 ? 2.267 34.243 26.154 1.00 15.81 238 VAL C O 1
ATOM 5988 N N . THR C 1 247 ? 3.029 32.903 24.506 1.00 11.05 239 THR C N 1
ATOM 5989 C CA . THR C 1 247 ? 2.378 31.737 25.098 1.00 12.16 239 THR C CA 1
ATOM 5990 C C . THR C 1 247 ? 3.132 30.472 24.712 1.00 14.49 239 THR C C 1
ATOM 5991 O O . THR C 1 247 ? 3.769 30.410 23.655 1.00 14.38 239 THR C O 1
ATOM 5995 N N . GLY C 1 248 ? 3.082 29.464 25.594 1.00 13.31 240 GLY C N 1
ATOM 5996 C CA . GLY C 1 248 ? 3.774 28.217 25.314 1.00 12.30 240 GLY C CA 1
ATOM 5997 C C . GLY C 1 248 ? 5.271 28.230 25.526 1.00 11.36 240 GLY C C 1
ATOM 5998 O O . GLY C 1 248 ? 5.958 27.292 25.071 1.00 13.95 240 GLY C O 1
ATOM 5999 N N . GLU C 1 249 ? 5.803 29.239 26.208 1.00 13.30 241 GLU C N 1
ATOM 6000 C CA . GLU C 1 249 ? 7.239 29.437 26.319 1.00 11.74 241 GLU C CA 1
ATOM 6001 C C . GLU C 1 249 ? 7.771 28.917 27.646 1.00 15.24 241 GLU C C 1
ATOM 6002 O O . GLU C 1 249 ? 7.042 28.783 28.635 1.00 15.10 241 GLU C O 1
ATOM 6008 N N . THR C 1 250 ? 9.071 28.645 27.654 1.00 13.14 242 THR C N 1
ATOM 6009 C CA . THR C 1 250 ? 9.807 28.363 28.875 1.00 13.44 242 THR C CA 1
ATOM 6010 C C . THR C 1 250 ? 10.825 29.475 29.062 1.00 17.99 242 THR C C 1
ATOM 6011 O O . THR C 1 250 ? 11.441 29.923 28.091 1.00 22.83 242 THR C O 1
ATOM 6015 N N . LEU C 1 251 ? 10.967 29.969 30.290 1.00 11.92 243 LEU C N 1
ATOM 6016 C CA . LEU C 1 251 ? 11.953 31.009 30.552 1.00 11.91 243 LEU C CA 1
ATOM 6017 C C . LEU C 1 251 ? 12.753 30.653 31.795 1.00 11.89 243 LEU C C 1
ATOM 6018 O O . LEU C 1 251 ? 12.175 30.335 32.845 1.00 14.71 243 LEU C O 1
ATOM 6023 N N . HIS C 1 252 ? 14.079 30.707 31.671 1.00 12.51 244 HIS C N 1
ATOM 6024 C CA . HIS C 1 252 ? 14.971 30.516 32.809 1.00 17.08 244 HIS C CA 1
ATOM 6025 C C . HIS C 1 252 ? 15.145 31.834 33.558 1.00 12.54 244 HIS C C 1
ATOM 6026 O O . HIS C 1 252 ? 15.513 32.853 32.965 1.00 12.61 244 HIS C O 1
ATOM 6033 N N . VAL C 1 253 ? 14.864 31.815 34.858 1.00 13.40 245 VAL C N 1
ATOM 6034 C CA . VAL C 1 253 ? 15.035 32.993 35.703 1.00 14.00 245 VAL C CA 1
ATOM 6035 C C . VAL C 1 253 ? 15.996 32.590 36.812 1.00 15.34 245 VAL C C 1
ATOM 6036 O O . VAL C 1 253 ? 15.579 32.236 37.923 1.00 13.12 245 VAL C O 1
ATOM 6040 N N . ASP C 1 254 ? 17.294 32.649 36.503 1.00 12.59 246 ASP C N 1
ATOM 6041 C CA . ASP C 1 254 ? 18.292 31.875 37.234 1.00 11.60 246 ASP C CA 1
ATOM 6042 C C . ASP C 1 254 ? 19.682 32.507 37.185 1.00 14.36 246 ASP C C 1
ATOM 6043 O O . ASP C 1 254 ? 20.669 31.807 37.434 1.00 12.35 246 ASP C O 1
ATOM 6048 N N . GLY C 1 255 ? 19.793 33.803 36.888 1.00 14.55 247 GLY C N 1
ATOM 6049 C CA . GLY C 1 255 ? 21.096 34.429 36.823 1.00 12.53 247 GLY C CA 1
ATOM 6050 C C . GLY C 1 255 ? 21.928 33.962 35.650 1.00 12.29 247 GLY C C 1
ATOM 6051 O O . GLY C 1 255 ? 23.137 34.216 35.620 1.00 12.87 247 GLY C O 1
ATOM 6052 N N . GLY C 1 256 ? 21.311 33.257 34.709 1.00 11.55 248 GLY C N 1
ATOM 6053 C CA . GLY C 1 256 ? 22.002 32.687 33.575 1.00 12.83 248 GLY C CA 1
ATOM 6054 C C . GLY C 1 256 ? 22.527 31.280 33.777 1.00 13.09 248 GLY C C 1
ATOM 6055 O O . GLY C 1 256 ? 23.270 30.794 32.924 1.00 12.62 248 GLY C O 1
ATOM 6056 N N . LEU C 1 257 ? 22.159 30.606 34.871 1.00 13.78 249 LEU C N 1
ATOM 6057 C CA . LEU C 1 257 ? 22.730 29.296 35.178 1.00 11.82 249 LEU C CA 1
ATOM 6058 C C . LEU C 1 257 ? 22.536 28.301 34.040 1.00 12.14 249 LEU C C 1
ATOM 6059 O O . LEU C 1 257 ? 23.391 27.434 33.826 1.00 13.78 249 LEU C O 1
ATOM 6064 N N . HIS C 1 258 ? 21.428 28.415 33.303 1.00 13.04 250 HIS C N 1
ATOM 6065 C CA . HIS C 1 258 ? 21.158 27.494 32.200 1.00 12.45 250 HIS C CA 1
ATOM 6066 C C . HIS C 1 258 ? 22.277 27.487 31.162 1.00 15.45 250 HIS C C 1
ATOM 6067 O O 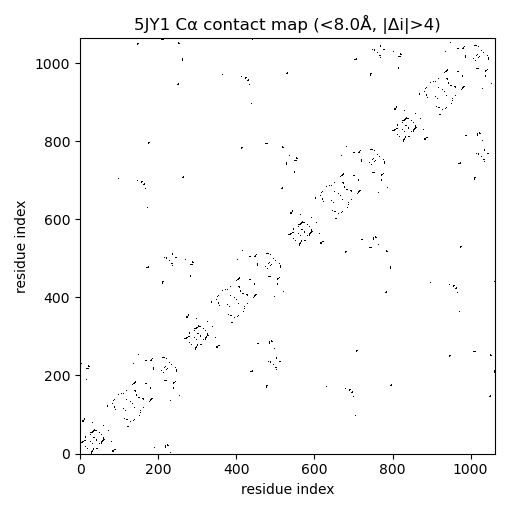. HIS C 1 258 ? 22.428 26.490 30.448 1.00 13.63 250 HIS C O 1
ATOM 6074 N N . LEU C 1 259 ? 23.078 28.566 31.059 1.00 11.61 251 LEU C N 1
ATOM 6075 C CA . LEU C 1 259 ? 24.156 28.560 30.067 1.00 11.87 251 LEU C CA 1
ATOM 6076 C C . LEU C 1 259 ? 25.268 27.588 30.474 1.00 14.49 251 LEU C C 1
ATOM 6077 O O . LEU C 1 259 ? 25.456 26.586 29.768 1.00 13.95 251 LEU C O 1
ATOM 6082 N N . PRO C 1 260 ? 26.007 27.787 31.584 1.00 14.49 252 PRO C N 1
ATOM 6083 C CA . PRO C 1 260 ? 27.044 26.796 31.934 1.00 12.29 252 PRO C CA 1
ATOM 6084 C C . PRO C 1 260 ? 26.490 25.475 32.436 1.00 16.55 252 PRO C C 1
ATOM 6085 O O . PRO C 1 260 ? 27.226 24.477 32.416 1.00 15.49 252 PRO C O 1
ATOM 6089 N N . GLY C 1 261 ? 25.233 25.430 32.888 1.00 13.94 253 GLY C N 1
ATOM 6090 C CA . GLY C 1 261 ? 24.763 24.219 33.560 1.00 13.14 253 GLY C CA 1
ATOM 6091 C C . GLY C 1 261 ? 25.430 24.087 34.924 1.00 14.27 253 GLY C C 1
ATOM 6092 O O . GLY C 1 261 ? 25.941 25.051 35.494 1.00 15.01 253 GLY C O 1
ATOM 6093 N N . TYR C 1 262 ? 25.427 22.854 35.444 1.00 15.82 254 TYR C N 1
ATOM 6094 C CA A TYR C 1 262 ? 26.083 22.525 36.706 0.51 16.47 254 TYR C CA 1
ATOM 6095 C CA B TYR C 1 262 ? 26.139 22.527 36.670 0.49 16.07 254 TYR C CA 1
ATOM 6096 C C . TYR C 1 262 ? 26.226 21.009 36.780 1.00 13.83 254 TYR C C 1
ATOM 6097 O O . TYR C 1 262 ? 25.317 20.290 36.361 1.00 16.56 254 TYR C O 1
ATOM 6114 N N . ASN C 1 263 ? 27.353 20.527 37.302 1.00 18.06 255 ASN C N 1
ATOM 6115 C CA . ASN C 1 263 ? 27.578 19.085 37.428 1.00 18.86 255 ASN C CA 1
ATOM 6116 C C . ASN C 1 263 ? 27.131 18.641 38.817 1.00 25.02 255 ASN C C 1
ATOM 6117 O O . ASN C 1 263 ? 27.749 19.006 39.820 1.00 26.59 255 ASN C O 1
ATOM 6122 N N . SER C 1 264 ? 26.071 17.836 38.873 1.00 15.48 256 SER C N 1
ATOM 6123 C CA . SER C 1 264 ? 25.462 17.453 40.143 1.00 15.82 256 SER C CA 1
ATOM 6124 C C . SER C 1 264 ? 25.844 16.052 40.610 1.00 18.97 256 SER C C 1
ATOM 6125 O O . SER C 1 264 ? 25.230 15.541 41.557 1.00 18.93 256 SER C O 1
ATOM 6128 N N . ARG C 1 265 ? 26.855 15.424 40.008 1.00 18.13 257 ARG C N 1
ATOM 6129 C CA A ARG C 1 265 ? 27.279 14.113 40.481 0.41 18.41 257 ARG C CA 1
ATOM 6130 C CA B ARG C 1 265 ? 27.282 14.113 40.481 0.59 18.22 257 ARG C CA 1
ATOM 6131 C C . ARG C 1 265 ? 27.701 14.196 41.948 1.00 20.53 257 ARG C C 1
ATOM 6132 O O . ARG C 1 265 ? 28.536 15.040 42.304 1.00 19.06 257 ARG C O 1
ATOM 6147 N N . PRO C 1 266 ? 27.153 13.358 42.821 1.00 19.04 258 PRO C N 1
ATOM 6148 C CA . PRO C 1 266 ? 27.531 13.413 44.239 1.00 20.29 258 PRO C CA 1
ATOM 6149 C C . PRO C 1 266 ? 28.988 13.021 44.455 1.00 28.78 258 PRO C C 1
ATOM 6150 O O . PRO C 1 266 ? 29.585 12.276 43.680 1.00 26.05 258 PRO C O 1
ATOM 6154 N N . ALA C 1 267 ? 29.546 13.521 45.559 1.00 30.23 259 ALA C N 1
ATOM 6155 C CA . ALA C 1 267 ? 30.971 13.340 45.837 1.00 35.25 259 ALA C CA 1
ATOM 6156 C C . ALA C 1 267 ? 31.366 11.867 45.903 1.00 40.46 259 ALA C C 1
ATOM 6157 O O . ALA C 1 267 ? 32.449 11.489 45.439 1.00 42.70 259 ALA C O 1
ATOM 6159 N N . GLY C 1 268 ? 30.513 11.024 46.473 1.00 34.56 260 GLY C N 1
ATOM 6160 C CA . GLY C 1 268 ? 30.877 9.641 46.724 1.00 33.62 260 GLY C CA 1
ATOM 6161 C C . GLY C 1 268 ? 30.661 8.663 45.587 1.00 31.36 260 GLY C C 1
ATOM 6162 O O . GLY C 1 268 ? 30.780 7.450 45.800 1.00 31.43 260 GLY C O 1
ATOM 6163 N N . ILE C 1 269 ? 30.349 9.146 44.389 1.00 26.90 261 ILE C N 1
ATOM 6164 C CA . ILE C 1 269 ? 30.061 8.296 43.243 1.00 25.66 261 ILE C CA 1
ATOM 6165 C C . ILE C 1 269 ? 31.164 8.519 42.217 1.00 24.91 261 ILE C C 1
ATOM 6166 O O . ILE C 1 269 ? 31.408 9.658 41.796 1.00 25.97 261 ILE C O 1
ATOM 6171 N N . LYS C 1 270 ? 31.832 7.439 41.824 1.00 22.36 262 LYS C N 1
ATOM 6172 C CA . LYS C 1 270 ? 32.906 7.544 40.840 1.00 23.73 262 LYS C CA 1
ATOM 6173 C C . LYS C 1 270 ? 32.331 7.837 39.454 1.00 23.18 262 LYS C C 1
ATOM 6174 O O . LYS C 1 270 ? 31.249 7.350 39.108 1.00 24.65 262 LYS C O 1
ATOM 6176 N N . PRO C 1 271 ? 33.012 8.653 38.644 1.00 20.24 263 PRO C N 1
ATOM 6177 C CA . PRO C 1 271 ? 32.453 8.987 37.326 1.00 18.76 263 PRO C CA 1
ATOM 6178 C C . PRO C 1 271 ? 32.428 7.819 36.351 1.00 20.07 263 PRO C C 1
ATOM 6179 O O . PRO C 1 271 ? 31.602 7.826 35.426 1.00 18.95 263 PRO C O 1
ATOM 6183 N N . ARG C 1 272 ? 33.318 6.842 36.510 1.00 20.39 264 ARG C N 1
ATOM 6184 C CA . ARG C 1 272 ? 33.433 5.723 35.578 1.00 20.31 264 ARG C CA 1
ATOM 6185 C C . ARG C 1 272 ? 33.654 4.434 36.358 1.00 21.02 264 ARG C C 1
ATOM 6186 O O . ARG C 1 272 ? 34.635 4.307 37.100 1.00 23.76 264 ARG C O 1
ATOM 6194 N N . GLU C 1 273 ? 32.743 3.475 36.187 1.00 21.49 265 GLU C N 1
ATOM 6195 C CA . GLU C 1 273 ? 32.858 2.168 36.823 1.00 21.23 265 GLU C CA 1
ATOM 6196 C C . GLU C 1 273 ? 32.973 1.044 35.800 1.00 21.54 265 GLU C C 1
ATOM 6197 O O . GLU C 1 273 ? 32.729 -0.122 36.133 1.00 25.92 265 GLU C O 1
ATOM 6203 N N . TYR C 1 274 ? 33.342 1.365 34.565 1.00 22.30 266 TYR C N 1
ATOM 6204 C CA . TYR C 1 274 ? 33.491 0.344 33.530 1.00 24.84 266 TYR C CA 1
ATOM 6205 C C . TYR C 1 274 ? 34.854 0.414 32.869 1.00 28.60 266 TYR C C 1
ATOM 6206 O O . TYR C 1 274 ? 35.558 1.420 32.961 1.00 25.57 266 TYR C O 1
ATOM 6216 N N . MET D 1 9 ? 5.589 54.367 38.626 1.00 38.77 1 MET D N 1
ATOM 6217 C CA . MET D 1 9 ? 6.685 54.954 37.859 1.00 41.13 1 MET D CA 1
ATOM 6218 C C . MET D 1 9 ? 6.915 54.202 36.546 1.00 38.22 1 MET D C 1
ATOM 6219 O O . MET D 1 9 ? 6.657 52.999 36.463 1.00 44.06 1 MET D O 1
ATOM 6221 N N . GLY D 1 10 ? 7.387 54.913 35.524 1.00 30.95 2 GLY D N 1
ATOM 6222 C CA . GLY D 1 10 ? 7.765 54.243 34.289 1.00 23.95 2 GLY D CA 1
ATOM 6223 C C . GLY D 1 10 ? 8.863 53.226 34.542 1.00 26.82 2 GLY D C 1
ATOM 6224 O O . GLY D 1 10 ? 9.748 53.432 35.375 1.00 29.92 2 GLY D O 1
ATOM 6225 N N . LEU D 1 11 ? 8.805 52.112 33.807 1.00 19.82 3 LEU D N 1
ATOM 6226 C CA . LEU D 1 11 ? 9.749 51.028 34.042 1.00 21.56 3 LEU D CA 1
ATOM 6227 C C . LEU D 1 11 ? 11.163 51.361 33.587 1.00 22.90 3 LEU D C 1
ATOM 6228 O O . LEU D 1 11 ? 12.100 50.654 33.977 1.00 21.15 3 LEU D O 1
ATOM 6233 N N . LEU D 1 12 ? 11.337 52.412 32.774 1.00 19.56 4 LEU D N 1
ATOM 6234 C CA . LEU D 1 12 ? 12.636 52.777 32.218 1.00 17.54 4 LEU D CA 1
ATOM 6235 C C . LEU D 1 12 ? 13.029 54.212 32.563 1.00 19.29 4 LEU D C 1
ATOM 6236 O O . LEU D 1 12 ? 13.843 54.815 31.855 1.00 21.83 4 LEU D O 1
ATOM 6241 N N . GLU D 1 13 ? 12.477 54.774 33.641 1.00 20.30 5 GLU D N 1
ATOM 6242 C CA A GLU D 1 13 ? 12.807 56.143 34.018 0.51 25.77 5 GLU D CA 1
ATOM 6243 C CA B GLU D 1 13 ? 12.809 56.144 34.008 0.49 25.78 5 GLU D CA 1
ATOM 6244 C C . GLU D 1 13 ? 14.304 56.279 34.270 1.00 24.49 5 GLU D C 1
ATOM 6245 O O . GLU D 1 13 ? 14.940 55.376 34.821 1.00 22.26 5 GLU D O 1
ATOM 6256 N N . GLN D 1 14 ? 14.865 57.416 33.848 1.00 23.34 6 GLN D N 1
ATOM 6257 C CA . GLN D 1 14 ? 16.281 57.739 34.013 1.00 26.60 6 GLN D CA 1
ATOM 6258 C C . GLN D 1 14 ? 17.195 56.807 33.226 1.00 24.61 6 GLN D C 1
ATOM 6259 O O . GLN D 1 14 ? 18.404 56.771 33.476 1.00 33.76 6 GLN D O 1
ATOM 6265 N N . ARG D 1 15 ? 16.659 56.036 32.286 1.00 19.60 7 ARG D N 1
ATOM 6266 C CA . ARG D 1 15 ? 17.476 55.194 31.432 1.00 16.11 7 ARG D CA 1
ATOM 6267 C C . ARG D 1 15 ? 17.505 55.755 30.013 1.00 17.43 7 ARG D C 1
ATOM 6268 O O . ARG D 1 15 ? 16.621 56.514 29.609 1.00 20.66 7 ARG D O 1
ATOM 6276 N N . VAL D 1 16 ? 18.551 55.390 29.272 1.00 18.02 8 VAL D N 1
ATOM 6277 C CA . VAL D 1 16 ? 18.746 55.811 27.887 1.00 17.65 8 VAL D CA 1
ATOM 6278 C C . VAL D 1 16 ? 18.844 54.564 27.020 1.00 15.41 8 VAL D C 1
ATOM 6279 O O . VAL D 1 16 ? 19.623 53.653 27.325 1.00 16.54 8 VAL D O 1
ATOM 6283 N N . ALA D 1 17 ? 18.060 54.526 25.938 1.00 15.77 9 ALA D N 1
ATOM 6284 C CA . ALA D 1 17 ? 18.017 53.386 25.028 1.00 14.25 9 ALA D CA 1
ATOM 6285 C C . ALA D 1 17 ? 18.392 53.825 23.619 1.00 14.15 9 ALA D C 1
ATOM 6286 O O . ALA D 1 17 ? 18.056 54.931 23.195 1.00 17.28 9 ALA D O 1
ATOM 6288 N N . LEU D 1 18 ? 19.085 52.949 22.895 1.00 13.17 10 LEU D N 1
ATOM 6289 C CA . LEU D 1 18 ? 19.354 53.153 21.475 1.00 16.20 10 LEU D CA 1
ATOM 6290 C C . LEU D 1 18 ? 18.710 51.990 20.736 1.00 14.36 10 LEU D C 1
ATOM 6291 O O . LEU D 1 18 ? 18.987 50.830 21.056 1.00 14.62 10 LEU D O 1
ATOM 6296 N N . VAL D 1 19 ? 17.832 52.295 19.782 1.00 13.18 11 VAL D N 1
ATOM 6297 C CA . VAL D 1 19 ? 17.118 51.283 19.008 1.00 13.79 11 VAL D CA 1
ATOM 6298 C C . VAL D 1 19 ? 17.506 51.471 17.545 1.00 12.63 11 VAL D C 1
ATOM 6299 O O . VAL D 1 19 ? 17.231 52.527 16.958 1.00 15.69 11 VAL D O 1
ATOM 6303 N N . THR D 1 20 ? 18.142 50.458 16.952 1.00 13.95 12 THR D N 1
ATOM 6304 C CA . THR D 1 20 ? 18.509 50.560 15.543 1.00 14.32 12 THR D CA 1
ATOM 6305 C C . THR D 1 20 ? 17.298 50.247 14.676 1.00 18.30 12 THR D C 1
ATOM 6306 O O . THR D 1 20 ? 16.457 49.420 15.036 1.00 16.11 12 THR D O 1
ATOM 6310 N N . GLY D 1 21 ? 17.193 50.945 13.546 1.00 14.72 13 GLY D N 1
ATOM 6311 C CA . GLY D 1 21 ? 16.068 50.733 12.649 1.00 21.45 13 GLY D CA 1
ATOM 6312 C C . GLY D 1 21 ? 14.725 51.132 13.219 1.00 17.81 13 GLY D C 1
ATOM 6313 O O . GLY D 1 21 ? 13.694 50.551 12.845 1.00 17.34 13 GLY D O 1
ATOM 6314 N N . ALA D 1 22 ? 14.704 52.111 14.120 1.00 17.61 14 ALA D N 1
ATOM 6315 C CA . ALA D 1 22 ? 13.486 52.462 14.835 1.00 17.96 14 ALA D CA 1
ATOM 6316 C C . ALA D 1 22 ? 12.570 53.403 14.053 1.00 20.44 14 ALA D C 1
ATOM 6317 O O . ALA D 1 22 ? 11.600 53.904 14.626 1.00 16.93 14 ALA D O 1
ATOM 6319 N N . GLY D 1 23 ? 12.832 53.645 12.765 1.00 19.14 15 GLY D N 1
ATOM 6320 C CA . GLY D 1 23 ? 11.928 54.468 11.981 1.00 18.89 15 GLY D CA 1
ATOM 6321 C C . GLY D 1 23 ? 10.628 53.790 11.598 1.00 23.70 15 GLY D C 1
ATOM 6322 O O . GLY D 1 23 ? 9.653 54.478 11.276 1.00 23.20 15 GLY D O 1
ATOM 6323 N N . GLY D 1 24 ? 10.579 52.456 11.639 1.00 20.18 16 GLY D N 1
ATOM 6324 C CA . GLY D 1 24 ? 9.369 51.755 11.257 1.00 20.32 16 GLY D CA 1
ATOM 6325 C C . GLY D 1 24 ? 9.258 50.407 11.937 1.00 19.07 16 GLY D C 1
ATOM 6326 O O . GLY D 1 24 ? 10.176 49.954 12.623 1.00 19.39 16 GLY D O 1
ATOM 6327 N N . GLY D 1 25 ? 8.101 49.777 11.740 1.00 21.34 17 GLY D N 1
ATOM 6328 C CA . GLY D 1 25 ? 7.914 48.385 12.126 1.00 19.97 17 GLY D CA 1
ATOM 6329 C C . GLY D 1 25 ? 8.130 48.140 13.604 1.00 22.10 17 GLY D C 1
ATOM 6330 O O . GLY D 1 25 ? 7.716 48.928 14.464 1.00 19.50 17 GLY D O 1
ATOM 6331 N N . ILE D 1 26 ? 8.787 47.017 13.912 1.00 17.92 18 ILE D N 1
ATOM 6332 C CA . ILE D 1 26 ? 8.979 46.635 15.309 1.00 15.67 18 ILE D CA 1
ATOM 6333 C C . ILE D 1 26 ? 9.871 47.638 16.026 1.00 18.19 18 ILE D C 1
ATOM 6334 O O . ILE D 1 26 ? 9.608 48.009 17.181 1.00 18.39 18 ILE D O 1
ATOM 6339 N N . GLY D 1 27 ? 10.923 48.116 15.356 1.00 16.34 19 GLY D N 1
ATOM 6340 C CA . GLY D 1 27 ? 11.795 49.090 15.989 1.00 14.88 19 GLY D CA 1
ATOM 6341 C C . GLY D 1 27 ? 11.053 50.342 16.412 1.00 17.65 19 GLY D C 1
ATOM 6342 O O . GLY D 1 27 ? 11.288 50.875 17.501 1.00 16.34 19 GLY D O 1
ATOM 6343 N N . ARG D 1 28 ? 10.153 50.830 15.550 1.00 18.39 20 ARG D N 1
ATOM 6344 C CA . ARG D 1 28 ? 9.320 51.979 15.895 1.00 17.19 20 ARG D CA 1
ATOM 6345 C C . ARG D 1 28 ? 8.422 51.666 17.084 1.00 20.11 20 ARG D C 1
ATOM 6346 O O . ARG D 1 28 ? 8.310 52.466 18.019 1.00 18.44 20 ARG D O 1
ATOM 6354 N N . GLY D 1 29 ? 7.774 50.499 17.067 1.00 16.32 21 GLY D N 1
ATOM 6355 C CA . GLY D 1 29 ? 6.920 50.128 18.189 1.00 16.80 21 GLY D CA 1
ATOM 6356 C C . GLY D 1 29 ? 7.684 50.018 19.496 1.00 16.79 21 GLY D C 1
ATOM 6357 O O . GLY D 1 29 ? 7.195 50.431 20.555 1.00 17.14 21 GLY D O 1
ATOM 6358 N N . VAL D 1 30 ? 8.898 49.472 19.440 1.00 14.93 22 VAL D N 1
ATOM 6359 C CA . VAL D 1 30 ? 9.721 49.352 20.638 1.00 15.73 22 VAL D CA 1
ATOM 6360 C C . VAL D 1 30 ? 10.150 50.726 21.135 1.00 17.01 22 VAL D C 1
ATOM 6361 O O . VAL D 1 30 ? 10.107 51.013 22.339 1.00 16.89 22 VAL D O 1
ATOM 6365 N N . ALA D 1 31 ? 10.564 51.605 20.219 1.00 15.40 23 ALA D N 1
ATOM 6366 C CA . ALA D 1 31 ? 10.981 52.941 20.630 1.00 16.12 23 ALA D CA 1
ATOM 6367 C C . ALA D 1 31 ? 9.834 53.718 21.272 1.00 16.62 23 ALA D C 1
ATOM 6368 O O . ALA D 1 31 ? 10.039 54.432 22.261 1.00 17.32 23 ALA D O 1
ATOM 6370 N N . ARG D 1 32 ? 8.621 53.602 20.722 1.00 17.30 24 ARG D N 1
ATOM 6371 C CA . ARG D 1 32 ? 7.484 54.308 21.308 1.00 17.22 24 ARG D CA 1
ATOM 6372 C C . ARG D 1 32 ? 7.130 53.722 22.668 1.00 18.75 24 ARG D C 1
ATOM 6373 O O . ARG D 1 32 ? 6.796 54.459 23.607 1.00 19.88 24 ARG D O 1
ATOM 6381 N N . SER D 1 33 ? 7.206 52.400 22.787 1.00 16.74 25 SER D N 1
ATOM 6382 C CA A SER D 1 33 ? 6.990 51.755 24.080 0.61 17.41 25 SER D CA 1
ATOM 6383 C CA B SER D 1 33 ? 6.990 51.752 24.076 0.39 17.50 25 SER D CA 1
ATOM 6384 C C . SER D 1 33 ? 8.004 52.241 25.104 1.00 18.75 25 SER D C 1
ATOM 6385 O O . SER D 1 33 ? 7.648 52.556 26.247 1.00 18.72 25 SER D O 1
ATOM 6390 N N . PHE D 1 34 ? 9.278 52.318 24.706 1.00 16.58 26 PHE D N 1
ATOM 6391 C CA . PHE D 1 34 ? 10.318 52.791 25.617 1.00 16.73 26 PHE D CA 1
ATOM 6392 C C . PHE D 1 34 ? 10.049 54.225 26.056 1.00 20.05 26 PHE D C 1
ATOM 6393 O O . PHE D 1 34 ? 10.192 54.561 27.238 1.00 18.83 26 PHE D O 1
ATOM 6401 N N . GLY D 1 35 ? 9.661 55.091 25.116 1.00 16.01 27 GLY D N 1
ATOM 6402 C CA . GLY D 1 35 ? 9.388 56.476 25.478 1.00 17.16 27 GLY D CA 1
ATOM 6403 C C . GLY D 1 35 ? 8.262 56.605 26.486 1.00 21.43 27 GLY D C 1
ATOM 6404 O O . GLY D 1 35 ? 8.308 57.456 27.382 1.00 23.34 27 GLY D O 1
ATOM 6405 N N . ASN D 1 36 ? 7.238 55.760 26.361 1.00 20.18 28 ASN D N 1
ATOM 6406 C CA . ASN D 1 36 ? 6.116 55.824 27.295 1.00 22.52 28 ASN D CA 1
ATOM 6407 C C . ASN D 1 36 ? 6.471 55.292 28.675 1.00 21.87 28 ASN D C 1
ATOM 6408 O O . ASN D 1 36 ? 5.725 55.550 29.629 1.00 24.39 28 ASN D O 1
ATOM 6413 N N . GLU D 1 37 ? 7.584 54.575 28.806 1.00 19.51 29 GLU D N 1
ATOM 6414 C CA . GLU D 1 37 ? 8.084 54.109 30.089 1.00 18.51 29 GLU D CA 1
ATOM 6415 C C . GLU D 1 37 ? 9.202 54.991 30.627 1.00 21.98 29 GLU D C 1
ATOM 6416 O O . GLU D 1 37 ? 9.870 54.605 31.588 1.00 21.33 29 GLU D O 1
ATOM 6422 N N . GLY D 1 38 ? 9.430 56.158 30.022 1.00 21.19 30 GLY D N 1
ATOM 6423 C CA . GLY D 1 38 ? 10.342 57.134 30.580 1.00 20.90 30 GLY D CA 1
ATOM 6424 C C . GLY D 1 38 ? 11.768 57.089 30.074 1.00 17.59 30 GLY D C 1
ATOM 6425 O O . GLY D 1 38 ? 12.598 57.868 30.559 1.00 23.22 30 GLY D O 1
ATOM 6426 N N . ALA D 1 39 ? 12.087 56.216 29.124 1.00 17.93 31 ALA D N 1
ATOM 6427 C CA . ALA D 1 39 ? 13.435 56.176 28.581 1.00 18.88 31 ALA D CA 1
ATOM 6428 C C . ALA D 1 39 ? 13.637 57.315 27.591 1.00 20.79 31 ALA D C 1
ATOM 6429 O O . ALA D 1 39 ? 12.702 57.744 26.909 1.00 23.23 31 ALA D O 1
ATOM 6431 N N . ALA D 1 40 ? 14.865 57.823 27.537 1.00 18.98 32 ALA D N 1
ATOM 6432 C CA . ALA D 1 40 ? 15.289 58.699 26.449 1.00 18.31 32 ALA D CA 1
ATOM 6433 C C . ALA D 1 40 ? 15.764 57.803 25.314 1.00 17.08 32 ALA D C 1
ATOM 6434 O O . ALA D 1 40 ? 16.658 56.977 25.516 1.00 20.02 32 ALA D O 1
ATOM 6436 N N . VAL D 1 41 ? 15.167 57.946 24.129 1.00 18.14 33 VAL D N 1
ATOM 6437 C CA . VAL D 1 41 ? 15.333 56.953 23.069 1.00 16.75 33 VAL D CA 1
ATOM 6438 C C . VAL D 1 41 ? 16.072 57.580 21.894 1.00 20.00 33 VAL D C 1
ATOM 6439 O O . VAL D 1 41 ? 15.586 58.548 21.294 1.00 17.74 33 VAL D O 1
ATOM 6443 N N . ILE D 1 42 ? 17.243 57.027 21.578 1.00 16.72 34 ILE D N 1
ATOM 6444 C CA . ILE D 1 42 ? 17.976 57.362 20.359 1.00 15.07 34 ILE D CA 1
ATOM 6445 C C . ILE D 1 42 ? 17.383 56.541 19.222 1.00 16.21 34 ILE D C 1
ATOM 6446 O O . ILE D 1 42 ? 17.377 55.305 19.270 1.00 15.71 34 ILE D O 1
ATOM 6451 N N . ILE D 1 43 ? 16.864 57.232 18.210 1.00 16.43 35 ILE D N 1
ATOM 6452 C CA . ILE D 1 43 ? 16.282 56.601 17.028 1.00 16.68 35 ILE D CA 1
ATOM 6453 C C . ILE D 1 43 ? 17.441 56.450 16.047 1.00 16.70 35 ILE D C 1
ATOM 6454 O O . ILE D 1 43 ? 17.769 57.370 15.311 1.00 16.19 35 ILE D O 1
ATOM 6459 N N . ALA D 1 44 ? 18.101 55.289 16.066 1.00 15.52 36 ALA D N 1
ATOM 6460 C CA . ALA D 1 44 ? 19.305 55.079 15.250 1.00 17.79 36 ALA D CA 1
ATOM 6461 C C . ALA D 1 44 ? 18.884 54.438 13.933 1.00 16.96 36 ALA D C 1
ATOM 6462 O O . ALA D 1 44 ? 18.926 53.214 13.760 1.00 18.15 36 ALA D O 1
ATOM 6464 N N . GLU D 1 45 ? 18.517 55.286 12.975 1.00 16.09 37 GLU D N 1
ATOM 6465 C CA . GLU D 1 45 ? 17.770 54.887 11.791 1.00 16.95 37 GLU D CA 1
ATOM 6466 C C . GLU D 1 45 ? 18.427 55.488 10.556 1.00 17.55 37 GLU D C 1
ATOM 6467 O O . GLU D 1 45 ? 18.911 56.624 10.593 1.00 19.11 37 GLU D O 1
ATOM 6473 N N . ILE D 1 46 ? 18.458 54.720 9.465 1.00 16.88 38 ILE D N 1
ATOM 6474 C CA . ILE D 1 46 ? 19.116 55.226 8.261 1.00 18.97 38 ILE D CA 1
ATOM 6475 C C . ILE D 1 46 ? 18.192 56.150 7.469 1.00 19.48 38 ILE D C 1
ATOM 6476 O O . ILE D 1 46 ? 18.661 57.076 6.796 1.00 19.22 38 ILE D O 1
ATOM 6481 N N . ASN D 1 47 ? 16.881 55.961 7.571 1.00 17.99 39 ASN D N 1
ATOM 6482 C CA . ASN D 1 47 ? 15.908 56.768 6.839 1.00 19.17 39 ASN D CA 1
ATOM 6483 C C . ASN D 1 47 ? 15.624 58.018 7.668 1.00 20.11 39 ASN D C 1
ATOM 6484 O O . ASN D 1 47 ? 14.998 57.933 8.734 1.00 21.94 39 ASN D O 1
ATOM 6489 N N . GLU D 1 48 ? 16.088 59.181 7.189 1.00 22.57 40 GLU D N 1
ATOM 6490 C CA . GLU D 1 48 ? 15.944 60.389 7.998 1.00 22.74 40 GLU D CA 1
ATOM 6491 C C . GLU D 1 48 ? 14.479 60.783 8.162 1.00 23.75 40 GLU D C 1
ATOM 6492 O O . GLU D 1 48 ? 14.080 61.281 9.222 1.00 22.74 40 GLU D O 1
ATOM 6498 N N . SER D 1 49 ? 13.659 60.555 7.133 1.00 26.19 41 SER D N 1
ATOM 6499 C CA . SER D 1 49 ? 12.260 60.968 7.200 1.00 26.40 41 SER D CA 1
ATOM 6500 C C . SER D 1 49 ? 11.494 60.189 8.266 1.00 23.73 41 SER D C 1
ATOM 6501 O O . SER D 1 49 ? 10.842 60.785 9.131 1.00 22.19 41 SER D O 1
ATOM 6504 N N . THR D 1 50 ? 11.555 58.854 8.223 1.00 22.90 42 THR D N 1
ATOM 6505 C CA . THR D 1 50 ? 10.826 58.079 9.228 1.00 21.16 42 THR D CA 1
ATOM 6506 C C . THR D 1 50 ? 11.499 58.161 10.592 1.00 20.82 42 THR D C 1
ATOM 6507 O O . THR D 1 50 ? 10.810 58.133 11.620 1.00 22.70 42 THR D O 1
ATOM 6511 N N . GLY D 1 51 ? 12.829 58.278 10.627 1.00 21.43 43 GLY D N 1
ATOM 6512 C CA . GLY D 1 51 ? 13.508 58.411 11.909 1.00 19.95 43 GLY D CA 1
ATOM 6513 C C . GLY D 1 51 ? 13.092 59.668 12.651 1.00 20.89 43 GLY D C 1
ATOM 6514 O O . GLY D 1 51 ? 12.784 59.631 13.846 1.00 20.69 43 GLY D O 1
ATOM 6515 N N . ARG D 1 52 ? 13.061 60.801 11.945 1.00 21.34 44 ARG D N 1
ATOM 6516 C CA . ARG D 1 52 ? 12.603 62.035 12.578 1.00 20.46 44 ARG D CA 1
ATOM 6517 C C . ARG D 1 52 ? 11.130 61.947 12.956 1.00 22.50 44 ARG D C 1
ATOM 6518 O O . ARG D 1 52 ? 10.717 62.482 13.992 1.00 22.47 44 ARG D O 1
ATOM 6526 N N . GLN D 1 53 ? 10.320 61.278 12.131 1.00 23.24 45 GLN D N 1
ATOM 6527 C CA . GLN D 1 53 ? 8.905 61.118 12.455 1.00 26.83 45 GLN D CA 1
ATOM 6528 C C . GLN D 1 53 ? 8.728 60.451 13.814 1.00 25.81 45 GLN D C 1
ATOM 6529 O O . GLN D 1 53 ? 7.918 60.898 14.636 1.00 25.17 45 GLN D O 1
ATOM 6535 N N . VAL D 1 54 ? 9.489 59.383 14.069 1.00 21.76 46 VAL D N 1
ATOM 6536 C CA . VAL D 1 54 ? 9.346 58.653 15.327 1.00 24.68 46 VAL D CA 1
ATOM 6537 C C . VAL D 1 54 ? 9.884 59.477 16.493 1.00 22.03 46 VAL D C 1
ATOM 6538 O O . VAL D 1 54 ? 9.294 59.495 17.578 1.00 22.02 46 VAL D O 1
ATOM 6542 N N . GLU D 1 55 ? 11.011 60.164 16.293 1.00 21.35 47 GLU D N 1
ATOM 6543 C CA . GLU D 1 55 ? 11.494 61.107 17.297 1.00 19.35 47 GLU D CA 1
ATOM 6544 C C . GLU D 1 55 ? 10.406 62.097 17.692 1.00 21.32 47 GLU D C 1
ATOM 6545 O O . GLU D 1 55 ? 10.161 62.334 18.882 1.00 24.59 47 GLU D O 1
ATOM 6551 N N . GLN D 1 56 ? 9.727 62.671 16.699 1.00 21.40 48 GLN D N 1
ATOM 6552 C CA . GLN D 1 56 ? 8.705 63.668 16.989 1.00 24.14 48 GLN D CA 1
ATOM 6553 C C . GLN D 1 56 ? 7.474 63.046 17.636 1.00 27.45 48 GLN D C 1
ATOM 6554 O O . GLN D 1 56 ? 6.842 63.682 18.487 1.00 28.04 48 GLN D O 1
ATOM 6560 N N . GLU D 1 57 ? 7.117 61.815 17.256 1.00 26.40 49 GLU D N 1
ATOM 6561 C CA . GLU D 1 57 ? 5.995 61.140 17.906 1.00 27.12 49 GLU D CA 1
ATOM 6562 C C . GLU D 1 57 ? 6.262 60.934 19.390 1.00 27.68 49 GLU D C 1
ATOM 6563 O O . GLU D 1 57 ? 5.373 61.153 20.225 1.00 29.22 49 GLU D O 1
ATOM 6569 N N . ILE D 1 58 ? 7.484 60.528 19.741 1.00 23.69 50 ILE D N 1
ATOM 6570 C CA . ILE D 1 58 ? 7.811 60.285 21.143 1.00 23.52 50 ILE D CA 1
ATOM 6571 C C . ILE D 1 58 ? 7.769 61.584 21.938 1.00 27.95 50 ILE D C 1
ATOM 6572 O O . ILE D 1 58 ? 7.262 61.624 23.069 1.00 27.26 50 ILE D O 1
ATOM 6577 N N . ARG D 1 59 ? 8.286 62.668 21.360 1.00 24.94 51 ARG D N 1
ATOM 6578 C CA . ARG D 1 59 ? 8.232 63.956 22.044 1.00 25.91 51 ARG D CA 1
ATOM 6579 C C . ARG D 1 59 ? 6.795 64.430 22.220 1.00 29.72 51 ARG D C 1
ATOM 6580 O O . ARG D 1 59 ? 6.434 64.950 23.285 1.00 31.04 51 ARG D O 1
ATOM 6588 N N . GLU D 1 60 ? 5.960 64.256 21.189 1.00 29.58 52 GLU D N 1
ATOM 6589 C CA . GLU D 1 60 ? 4.582 64.738 21.270 1.00 32.84 52 GLU D CA 1
ATOM 6590 C C . GLU D 1 60 ? 3.785 63.975 22.319 1.00 30.35 52 GLU D C 1
ATOM 6591 O O . GLU D 1 60 ? 2.800 64.502 22.852 1.00 34.45 52 GLU D O 1
ATOM 6593 N N . MET D 1 61 ? 4.188 62.747 22.621 1.00 28.45 53 MET D N 1
ATOM 6594 C CA . MET D 1 61 ? 3.563 61.947 23.660 1.00 28.06 53 MET D CA 1
ATOM 6595 C C . MET D 1 61 ? 4.165 62.208 25.033 1.00 32.75 53 MET D C 1
ATOM 6596 O O . MET D 1 61 ? 3.835 61.495 25.986 1.00 34.73 53 MET D O 1
ATOM 6601 N N . GLY D 1 62 ? 5.043 63.200 25.152 1.00 34.98 54 GLY D N 1
ATOM 6602 C CA . GLY D 1 62 ? 5.610 63.583 26.427 1.00 33.35 54 GLY D CA 1
ATOM 6603 C C . GLY D 1 62 ? 6.909 62.904 26.801 1.00 34.30 54 GLY D C 1
ATOM 6604 O O . GLY D 1 62 ? 7.335 63.021 27.955 1.00 31.21 54 GLY D O 1
ATOM 6605 N N . GLY D 1 63 ? 7.555 62.198 25.871 1.00 27.82 55 GLY D N 1
ATOM 6606 C CA . GLY D 1 63 ? 8.799 61.517 26.150 1.00 26.44 55 GLY D CA 1
ATOM 6607 C C . GLY D 1 63 ? 10.009 62.291 25.636 1.00 27.19 55 GLY D C 1
ATOM 6608 O O . GLY D 1 63 ? 9.905 63.407 25.128 1.00 28.18 55 GLY D O 1
ATOM 6609 N N . ARG D 1 64 ? 11.179 61.668 25.787 1.00 24.01 56 ARG D N 1
ATOM 6610 C CA A ARG D 1 64 ? 12.432 62.227 25.301 0.56 27.07 56 ARG D CA 1
ATOM 6611 C CA B ARG D 1 64 ? 12.450 62.214 25.323 0.44 26.84 56 ARG D CA 1
ATOM 6612 C C . ARG D 1 64 ? 12.990 61.343 24.197 1.00 21.85 56 ARG D C 1
ATOM 6613 O O . ARG D 1 64 ? 13.023 60.116 24.327 1.00 20.78 56 ARG D O 1
ATOM 6628 N N . SER D 1 65 ? 13.431 61.972 23.111 1.00 20.32 57 SER D N 1
ATOM 6629 C CA . SER D 1 65 ? 13.939 61.198 21.987 1.00 19.43 57 SER D CA 1
ATOM 6630 C C . SER D 1 65 ? 14.859 62.073 21.158 1.00 20.48 57 SER D C 1
ATOM 6631 O O . SER D 1 65 ? 14.736 63.298 21.153 1.00 22.21 57 SER D O 1
ATOM 6634 N N . LEU D 1 66 ? 15.783 61.428 20.452 1.00 19.50 58 LEU D N 1
ATOM 6635 C CA . LEU D 1 66 ? 16.642 62.130 19.505 1.00 22.29 58 LEU D CA 1
ATOM 6636 C C . LEU D 1 66 ? 16.901 61.221 18.317 1.00 16.68 58 LEU D C 1
ATOM 6637 O O . LEU D 1 66 ? 17.418 60.108 18.482 1.00 16.69 58 LEU D O 1
ATOM 6642 N N . PHE D 1 67 ? 16.553 61.700 17.123 1.00 20.40 59 PHE D N 1
ATOM 6643 C CA . PHE D 1 67 ? 16.946 60.997 15.909 1.00 19.67 59 PHE D CA 1
ATOM 6644 C C . PHE D 1 67 ? 18.434 61.195 15.655 1.00 18.27 59 PHE D C 1
ATOM 6645 O O . PHE D 1 67 ? 18.934 62.327 15.675 1.00 19.55 59 PHE D O 1
ATOM 6653 N N . VAL D 1 68 ? 19.131 60.094 15.378 1.00 18.12 60 VAL D N 1
ATOM 6654 C CA . VAL D 1 68 ? 20.536 60.117 14.984 1.00 20.90 60 VAL D CA 1
ATOM 6655 C C . VAL D 1 68 ? 20.662 59.239 13.749 1.00 17.80 60 VAL D C 1
ATOM 6656 O O . VAL D 1 68 ? 20.514 58.017 13.843 1.00 16.60 60 VAL D O 1
ATOM 6660 N N . LYS D 1 69 ? 20.950 59.848 12.601 1.00 19.08 61 LYS D N 1
ATOM 6661 C CA . LYS D 1 69 ? 21.107 59.054 11.389 1.00 18.29 61 LYS D CA 1
ATOM 6662 C C . LYS D 1 69 ? 22.248 58.067 11.577 1.00 17.48 61 LYS D C 1
ATOM 6663 O O . LYS D 1 69 ? 23.365 58.452 11.938 1.00 19.98 61 LYS D O 1
ATOM 6669 N N . THR D 1 70 ? 21.947 56.791 11.349 1.00 15.86 62 THR D N 1
ATOM 6670 C CA . THR D 1 70 ? 22.856 55.689 11.630 1.00 15.78 62 THR D CA 1
ATOM 6671 C C . THR D 1 70 ? 22.716 54.660 10.528 1.00 16.34 62 THR D C 1
ATOM 6672 O O . THR D 1 70 ? 21.593 54.306 10.152 1.00 18.47 62 THR D O 1
ATOM 6676 N N . ASP D 1 71 ? 23.855 54.191 10.017 1.00 15.10 63 ASP D N 1
ATOM 6677 C CA . ASP D 1 71 ? 23.932 53.110 9.041 1.00 14.58 63 ASP D CA 1
ATOM 6678 C C . ASP D 1 71 ? 24.651 51.952 9.726 1.00 17.16 63 ASP D C 1
ATOM 6679 O O . ASP D 1 71 ? 25.869 52.013 9.930 1.00 17.13 63 ASP D O 1
ATOM 6684 N N . VAL D 1 72 ? 23.907 50.901 10.085 1.00 19.19 64 VAL D N 1
ATOM 6685 C CA . VAL D 1 72 ? 24.470 49.829 10.907 1.00 16.32 64 VAL D CA 1
ATOM 6686 C C . VAL D 1 72 ? 25.412 48.942 10.097 1.00 15.63 64 VAL D C 1
ATOM 6687 O O . VAL D 1 72 ? 26.010 48.013 10.651 1.00 17.61 64 VAL D O 1
ATOM 6691 N N . THR D 1 73 ? 25.565 49.215 8.795 1.00 15.18 65 THR D N 1
ATOM 6692 C CA . THR D 1 73 ? 26.611 48.542 8.020 1.00 17.26 65 THR D CA 1
ATOM 6693 C C . THR D 1 73 ? 27.965 49.226 8.150 1.00 17.37 65 THR D C 1
ATOM 6694 O O . THR D 1 73 ? 28.937 48.773 7.524 1.00 20.75 65 THR D O 1
ATOM 6698 N N . SER D 1 74 ? 28.057 50.284 8.957 1.00 17.79 66 SER D N 1
ATOM 6699 C CA . SER D 1 74 ? 29.303 51.002 9.189 1.00 18.42 66 SER D CA 1
ATOM 6700 C C . SER D 1 74 ? 29.607 51.017 10.678 1.00 16.41 66 SER D C 1
ATOM 6701 O O . SER D 1 74 ? 28.831 51.563 11.469 1.00 16.35 66 SER D O 1
ATOM 6704 N N . LYS D 1 75 ? 30.751 50.439 11.050 1.00 18.82 67 LYS D N 1
ATOM 6705 C CA . LYS D 1 75 ? 31.195 50.468 12.438 1.00 17.45 67 LYS D CA 1
ATOM 6706 C C . LYS D 1 75 ? 31.323 51.900 12.955 1.00 16.06 67 LYS D C 1
ATOM 6707 O O . LYS D 1 75 ? 30.931 52.198 14.088 1.00 17.14 67 LYS D O 1
ATOM 6713 N N . ALA D 1 76 ? 31.858 52.807 12.137 1.00 16.66 68 ALA D N 1
ATOM 6714 C CA . ALA D 1 76 ? 32.029 54.181 12.603 1.00 16.00 68 ALA D CA 1
ATOM 6715 C C . ALA D 1 76 ? 30.686 54.849 12.861 1.00 15.51 68 ALA D C 1
ATOM 6716 O O . ALA D 1 76 ? 30.556 55.649 13.792 1.00 16.89 68 ALA D O 1
ATOM 6718 N N . SER D 1 77 ? 29.683 54.554 12.033 1.00 17.20 69 SER D N 1
ATOM 6719 C CA . SER D 1 77 ? 28.372 55.174 12.209 1.00 14.83 69 SER D CA 1
ATOM 6720 C C . SER D 1 77 ? 27.717 54.696 13.497 1.00 14.73 69 SER D C 1
ATOM 6721 O O . SER D 1 77 ? 27.075 55.476 14.209 1.00 16.44 69 SER D O 1
ATOM 6724 N N . ILE D 1 78 ? 27.890 53.415 13.809 1.00 14.41 70 ILE D N 1
ATOM 6725 C CA . ILE D 1 78 ? 27.369 52.864 15.054 1.00 15.75 70 ILE D CA 1
ATOM 6726 C C . ILE D 1 78 ? 28.070 53.497 16.251 1.00 15.86 70 ILE D C 1
ATOM 6727 O O . ILE D 1 78 ? 27.425 53.915 17.227 1.00 15.89 70 ILE D O 1
ATOM 6732 N N . GLU D 1 79 ? 29.404 53.552 16.207 1.00 15.81 71 GLU D N 1
ATOM 6733 C CA . GLU D 1 79 ? 30.158 54.154 17.304 1.00 15.71 71 GLU D CA 1
ATOM 6734 C C . GLU D 1 79 ? 29.734 55.598 17.534 1.00 19.41 71 GLU D C 1
ATOM 6735 O O . GLU D 1 79 ? 29.582 56.035 18.680 1.00 17.98 71 GLU D O 1
ATOM 6741 N N . ALA D 1 80 ? 29.525 56.351 16.452 1.00 16.95 72 ALA D N 1
ATOM 6742 C CA . ALA D 1 80 ? 29.093 57.737 16.600 1.00 18.66 72 ALA D CA 1
ATOM 6743 C C . ALA D 1 80 ? 27.715 57.824 17.247 1.00 19.41 72 ALA D C 1
ATOM 6744 O O . ALA D 1 80 ? 27.474 58.701 18.082 1.00 20.15 72 ALA D O 1
ATOM 6746 N N . ALA D 1 81 ? 26.800 56.921 16.878 1.00 18.35 73 ALA D N 1
ATOM 6747 C CA . ALA D 1 81 ? 25.468 56.919 17.483 1.00 16.76 73 ALA D CA 1
ATOM 6748 C C . ALA D 1 81 ? 25.540 56.610 18.974 1.00 19.26 73 ALA D C 1
ATOM 6749 O O . ALA D 1 81 ? 24.806 57.207 19.778 1.00 18.26 73 ALA D O 1
ATOM 6751 N N . VAL D 1 82 ? 26.423 55.684 19.363 1.00 16.47 74 VAL D N 1
ATOM 6752 C CA . VAL D 1 82 ? 26.612 55.409 20.786 1.00 15.20 74 VAL D CA 1
ATOM 6753 C C . VAL D 1 82 ? 27.150 56.643 21.498 1.00 19.34 74 VAL D C 1
ATOM 6754 O O . VAL D 1 82 ? 26.691 56.993 22.595 1.00 18.20 74 VAL D O 1
ATOM 6758 N N . ARG D 1 83 ? 28.124 57.332 20.887 1.00 17.05 75 ARG D N 1
ATOM 6759 C CA . ARG D 1 83 ? 28.628 58.564 21.494 1.00 18.64 75 ARG D CA 1
ATOM 6760 C C . ARG D 1 83 ? 27.520 59.604 21.605 1.00 21.33 75 ARG D C 1
ATOM 6761 O O . ARG D 1 83 ? 27.447 60.341 22.596 1.00 21.44 75 ARG D O 1
ATOM 6769 N N . SER D 1 84 ? 26.648 59.677 20.594 1.00 21.05 76 SER D N 1
ATOM 6770 C CA . SER D 1 84 ? 25.555 60.645 20.626 1.00 21.18 76 SER D CA 1
ATOM 6771 C C . SER D 1 84 ? 24.615 60.377 21.792 1.00 23.07 76 SER D C 1
ATOM 6772 O O . SER D 1 84 ? 24.157 61.316 22.453 1.00 23.97 76 SER D O 1
ATOM 6775 N N . ALA D 1 85 ? 24.316 59.104 22.064 1.00 17.29 77 ALA D N 1
ATOM 6776 C CA . ALA D 1 85 ? 23.466 58.773 23.208 1.00 16.60 77 ALA D CA 1
ATOM 6777 C C . ALA D 1 85 ? 24.083 59.254 24.520 1.00 20.12 77 ALA D C 1
ATOM 6778 O O . ALA D 1 85 ? 23.401 59.856 25.363 1.00 20.26 77 ALA D O 1
ATOM 6780 N N . VAL D 1 86 ? 25.376 58.992 24.717 1.00 20.14 78 VAL D N 1
ATOM 6781 C CA . VAL D 1 86 ? 26.026 59.368 25.972 1.00 19.76 78 VAL D CA 1
ATOM 6782 C C . VAL D 1 86 ? 26.169 60.886 26.075 1.00 24.52 78 VAL D C 1
ATOM 6783 O O . VAL D 1 86 ? 25.944 61.476 27.142 1.00 23.20 78 VAL D O 1
ATOM 6787 N N . GLU D 1 87 ? 26.539 61.541 24.971 1.00 23.58 79 GLU D N 1
ATOM 6788 C CA . GLU D 1 87 ? 26.768 62.983 25.006 1.00 21.68 79 GLU D CA 1
ATOM 6789 C C . GLU D 1 87 ? 25.465 63.756 25.193 1.00 23.20 79 GLU D C 1
ATOM 6790 O O . GLU D 1 87 ? 25.433 64.772 25.903 1.00 25.91 79 GLU D O 1
ATOM 6796 N N . GLN D 1 88 ? 24.377 63.287 24.583 1.00 24.72 80 GLN D N 1
ATOM 6797 C CA . GLN D 1 88 ? 23.116 64.020 24.635 1.00 25.22 80 GLN D CA 1
ATOM 6798 C C . GLN D 1 88 ? 22.287 63.708 25.874 1.00 26.38 80 GLN D C 1
ATOM 6799 O O . GLN D 1 88 ? 21.652 64.614 26.429 1.00 25.72 80 GLN D O 1
ATOM 6805 N N . PHE D 1 89 ? 22.275 62.449 26.327 1.00 21.86 81 PHE D N 1
ATOM 6806 C CA . PHE D 1 89 ? 21.423 62.051 27.442 1.00 21.77 81 PHE D CA 1
ATOM 6807 C C . PHE D 1 89 ? 22.171 61.499 28.649 1.00 22.58 81 PHE D C 1
ATOM 6808 O O . PHE D 1 89 ? 21.529 61.216 29.664 1.00 25.46 81 PHE D O 1
ATOM 6816 N N . GLY D 1 90 ? 23.489 61.309 28.568 1.00 20.77 82 GLY D N 1
ATOM 6817 C CA . GLY D 1 90 ? 24.294 61.020 29.736 1.00 23.18 82 GLY D CA 1
ATOM 6818 C C . GLY D 1 90 ? 24.698 59.572 29.932 1.00 26.48 82 GLY D C 1
ATOM 6819 O O . GLY D 1 90 ? 25.528 59.302 30.808 1.00 22.21 82 GLY D O 1
ATOM 6820 N N . SER D 1 91 ? 24.153 58.635 29.155 1.00 18.05 83 SER D N 1
ATOM 6821 C CA . SER D 1 91 ? 24.443 57.215 29.339 1.00 15.33 83 SER D CA 1
ATOM 6822 C C . SER D 1 91 ? 23.958 56.475 28.104 1.00 16.21 83 SER D C 1
ATOM 6823 O O . SER D 1 91 ? 23.387 57.072 27.190 1.00 18.00 83 SER D O 1
ATOM 6826 N N . LEU D 1 92 ? 24.183 55.158 28.087 1.00 16.99 84 LEU D N 1
ATOM 6827 C CA . LEU D 1 92 ? 23.528 54.281 27.112 1.00 15.06 84 LEU D CA 1
ATOM 6828 C C . LEU D 1 92 ? 23.272 52.963 27.839 1.00 16.68 84 LEU D C 1
ATOM 6829 O O . LEU D 1 92 ? 24.123 52.071 27.846 1.00 16.81 84 LEU D O 1
ATOM 6834 N N . ASP D 1 93 ? 22.101 52.868 28.468 1.00 13.77 85 ASP D N 1
ATOM 6835 C CA . ASP D 1 93 ? 21.798 51.743 29.344 1.00 13.81 85 ASP D CA 1
ATOM 6836 C C . ASP D 1 93 ? 21.217 50.549 28.606 1.00 17.51 85 ASP D C 1
ATOM 6837 O O . ASP D 1 93 ? 21.359 49.416 29.079 1.00 15.92 85 ASP D O 1
ATOM 6842 N N . ILE D 1 94 ? 20.538 50.786 27.483 1.00 13.75 86 ILE D N 1
ATOM 6843 C CA . ILE D 1 94 ? 19.726 49.786 26.795 1.00 14.00 86 ILE D CA 1
ATOM 6844 C C . ILE D 1 94 ? 20.066 49.837 25.311 1.00 13.16 86 ILE D C 1
ATOM 6845 O O . ILE D 1 94 ? 20.042 50.917 24.704 1.00 13.63 86 ILE D O 1
ATOM 6850 N N . LEU D 1 95 ? 20.372 48.678 24.724 1.00 12.15 87 LEU D N 1
ATOM 6851 C CA . LEU D 1 95 ? 20.644 48.572 23.293 1.00 14.14 87 LEU D CA 1
ATOM 6852 C C . LEU D 1 95 ? 19.693 47.554 22.674 1.00 13.69 87 LEU D C 1
ATOM 6853 O O . LEU D 1 95 ? 19.594 46.422 23.158 1.00 13.17 87 LEU D O 1
ATOM 6858 N N . VAL D 1 96 ? 18.981 47.960 21.625 1.00 13.06 88 VAL D N 1
ATOM 6859 C CA . VAL D 1 96 ? 18.080 47.076 20.890 1.00 13.49 88 VAL D CA 1
ATOM 6860 C C . VAL D 1 96 ? 18.566 47.008 19.449 1.00 14.51 88 VAL D C 1
ATOM 6861 O O . VAL D 1 96 ? 18.547 48.024 18.739 1.00 13.85 88 VAL D O 1
ATOM 6865 N N . ASN D 1 97 ? 18.999 45.814 19.016 1.00 13.41 89 ASN D N 1
ATOM 6866 C CA . ASN D 1 97 ? 19.578 45.620 17.679 1.00 12.73 89 ASN D CA 1
ATOM 6867 C C . ASN D 1 97 ? 18.487 45.061 16.778 1.00 15.90 89 ASN D C 1
ATOM 6868 O O . ASN D 1 97 ? 18.265 43.854 16.705 1.00 18.31 89 ASN D O 1
ATOM 6873 N N . ASN D 1 98 ? 17.816 45.962 16.070 1.00 17.59 90 ASN D N 1
ATOM 6874 C CA . ASN D 1 98 ? 16.579 45.649 15.380 1.00 16.18 90 ASN D CA 1
ATOM 6875 C C . ASN D 1 98 ? 16.650 45.802 13.866 1.00 19.78 90 ASN D C 1
ATOM 6876 O O . ASN D 1 98 ? 15.899 45.115 13.167 1.00 19.80 90 ASN D O 1
ATOM 6881 N N . ALA D 1 99 ? 17.560 46.627 13.343 1.00 15.53 91 ALA D N 1
ATOM 6882 C CA . ALA D 1 99 ? 17.572 46.964 11.921 1.00 18.86 91 ALA D CA 1
ATOM 6883 C C . ALA D 1 99 ? 17.643 45.720 11.034 1.00 20.28 91 ALA D C 1
ATOM 6884 O O . ALA D 1 99 ? 18.259 44.710 11.383 1.00 18.26 91 ALA D O 1
ATOM 6886 N N . PHE D 1 100 ? 17.022 45.823 9.858 1.00 19.06 92 PHE D N 1
ATOM 6887 C CA . PHE D 1 100 ? 16.858 44.702 8.941 1.00 20.76 92 PHE D CA 1
ATOM 6888 C C . PHE D 1 100 ? 16.847 45.213 7.508 1.00 18.97 92 PHE D C 1
ATOM 6889 O O . PHE D 1 100 ? 16.258 46.259 7.224 1.00 22.09 92 PHE D O 1
ATOM 6897 N N . VAL D 1 101 ? 17.496 44.460 6.609 1.00 19.12 93 VAL D N 1
ATOM 6898 C CA . VAL D 1 101 ? 17.428 44.700 5.174 1.00 21.62 93 VAL D CA 1
ATOM 6899 C C . VAL D 1 101 ? 17.187 43.361 4.490 1.00 18.19 93 VAL D C 1
ATOM 6900 O O . VAL D 1 101 ? 17.952 42.417 4.698 1.00 19.72 93 VAL D O 1
ATOM 6904 N N . PRO D 1 102 ? 16.151 43.224 3.662 1.00 18.97 94 PRO D N 1
ATOM 6905 C CA . PRO D 1 102 ? 15.877 41.931 3.028 1.00 17.16 94 PRO D CA 1
ATOM 6906 C C . PRO D 1 102 ? 16.784 41.657 1.842 1.00 21.98 94 PRO D C 1
ATOM 6907 O O . PRO D 1 102 ? 17.287 42.571 1.182 1.00 20.97 94 PRO D O 1
ATOM 6911 N N . THR D 1 103 ? 16.974 40.368 1.584 1.00 18.72 95 THR D N 1
ATOM 6912 C CA . THR D 1 103 ? 17.501 39.853 0.327 1.00 18.97 95 THR D CA 1
ATOM 6913 C C . THR D 1 103 ? 16.404 39.102 -0.420 1.00 19.99 95 THR D C 1
ATOM 6914 O O . THR D 1 103 ? 15.391 38.717 0.175 1.00 22.09 95 THR D O 1
ATOM 6918 N N . PRO D 1 104 ? 16.570 38.870 -1.725 1.00 20.37 96 PRO D N 1
ATOM 6919 C CA . PRO D 1 104 ? 15.512 38.206 -2.499 1.00 19.99 96 PRO D CA 1
ATOM 6920 C C . PRO D 1 104 ? 15.169 36.824 -1.953 1.00 18.38 96 PRO D C 1
ATOM 6921 O O . PRO D 1 104 ? 16.041 36.060 -1.534 1.00 18.79 96 PRO D O 1
ATOM 6925 N N . ASN D 1 105 ? 13.876 36.509 -1.977 1.00 20.53 97 ASN D N 1
ATOM 6926 C CA . ASN D 1 105 ? 13.370 35.216 -1.516 1.00 20.43 97 ASN D CA 1
ATOM 6927 C C . ASN D 1 105 ? 13.590 34.207 -2.637 1.00 17.51 97 ASN D C 1
ATOM 6928 O O . ASN D 1 105 ? 12.770 34.067 -3.547 1.00 20.17 97 ASN D O 1
ATOM 6933 N N . VAL D 1 106 ? 14.730 33.509 -2.593 1.00 18.34 98 VAL D N 1
ATOM 6934 C CA . VAL D 1 106 ? 15.103 32.554 -3.628 1.00 16.26 98 VAL D CA 1
ATOM 6935 C C . VAL D 1 106 ? 15.595 31.269 -2.970 1.00 16.77 98 VAL D C 1
ATOM 6936 O O . VAL D 1 106 ? 15.955 31.244 -1.792 1.00 17.97 98 VAL D O 1
ATOM 6940 N N . LEU D 1 107 ? 15.595 30.185 -3.750 1.00 15.88 99 LEU D N 1
ATOM 6941 C CA . LEU D 1 107 ? 16.040 28.899 -3.224 1.00 14.66 99 LEU D CA 1
ATOM 6942 C C . LEU D 1 107 ? 17.489 28.991 -2.762 1.00 16.99 99 LEU D C 1
ATOM 6943 O O . LEU D 1 107 ? 18.260 29.831 -3.232 1.00 17.07 99 LEU D O 1
ATOM 6948 N N . LEU D 1 108 ? 17.851 28.121 -1.812 1.00 15.83 100 LEU D N 1
ATOM 6949 C CA . LEU D 1 108 ? 19.169 28.205 -1.192 1.00 13.95 100 LEU D CA 1
ATOM 6950 C C . LEU D 1 108 ? 20.284 28.140 -2.232 1.00 18.15 100 LEU D C 1
ATOM 6951 O O . LEU D 1 108 ? 21.250 28.914 -2.167 1.00 14.15 100 LEU D O 1
ATOM 6956 N N . GLU D 1 109 ? 20.159 27.245 -3.215 1.00 15.27 101 GLU D N 1
ATOM 6957 C CA . GLU D 1 109 ? 21.189 27.146 -4.242 1.00 15.33 101 GLU D CA 1
ATOM 6958 C C . GLU D 1 109 ? 21.203 28.339 -5.188 1.00 18.90 101 GLU D C 1
ATOM 6959 O O . GLU D 1 109 ? 22.172 28.483 -5.945 1.00 19.52 101 GLU D O 1
ATOM 6965 N N . GLU D 1 110 ? 20.161 29.178 -5.167 1.00 14.64 102 GLU D N 1
ATOM 6966 C CA . GLU D 1 110 ? 20.096 30.383 -5.993 1.00 14.96 102 GLU D CA 1
ATOM 6967 C C . GLU D 1 110 ? 20.521 31.649 -5.259 1.00 17.53 102 GLU D C 1
ATOM 6968 O O . GLU D 1 110 ? 20.744 32.681 -5.915 1.00 19.43 102 GLU D O 1
ATOM 6974 N N . LYS D 1 111 ? 20.612 31.618 -3.929 1.00 16.52 103 LYS D N 1
ATOM 6975 C CA . LYS D 1 111 ? 21.227 32.726 -3.210 1.00 17.75 103 LYS D CA 1
ATOM 6976 C C . LYS D 1 111 ? 22.644 32.938 -3.725 1.00 19.81 103 LYS D C 1
ATOM 6977 O O . LYS D 1 111 ? 23.338 31.989 -4.101 1.00 19.73 103 LYS D O 1
ATOM 6983 N N . THR D 1 112 ? 23.072 34.196 -3.758 1.00 17.09 104 THR D N 1
ATOM 6984 C CA . THR D 1 112 ? 24.440 34.518 -4.128 1.00 16.51 104 THR D CA 1
ATOM 6985 C C . THR D 1 112 ? 25.289 34.716 -2.879 1.00 17.89 104 THR D C 1
ATOM 6986 O O . THR D 1 112 ? 24.777 35.006 -1.792 1.00 19.55 104 THR D O 1
ATOM 6990 N N . ASP D 1 113 ? 26.610 34.570 -3.048 1.00 18.74 105 ASP D N 1
ATOM 6991 C CA . ASP D 1 113 ? 27.519 34.918 -1.959 1.00 18.35 105 ASP D CA 1
ATOM 6992 C C . ASP D 1 113 ? 27.283 36.352 -1.502 1.00 23.74 105 ASP D C 1
ATOM 6993 O O . ASP D 1 113 ? 27.372 36.660 -0.307 1.00 20.91 105 ASP D O 1
ATOM 6998 N N . GLU D 1 114 ? 26.964 37.239 -2.446 1.00 19.21 106 GLU D N 1
ATOM 6999 C CA . GLU D 1 114 ? 26.728 38.640 -2.115 1.00 20.31 106 GLU D CA 1
ATOM 7000 C C . GLU D 1 114 ? 25.560 38.798 -1.149 1.00 19.04 106 GLU D C 1
ATOM 7001 O O . GLU D 1 114 ? 25.597 39.651 -0.252 1.00 21.27 106 GLU D O 1
ATOM 7007 N N . MET D 1 115 ? 24.507 37.996 -1.330 1.00 17.00 107 MET D N 1
ATOM 7008 C CA . MET D 1 115 ? 23.369 38.033 -0.412 1.00 19.31 107 MET D CA 1
ATOM 7009 C C . MET D 1 115 ? 23.766 37.611 0.994 1.00 18.11 107 MET D C 1
ATOM 7010 O O . MET D 1 115 ? 23.342 38.232 1.977 1.00 16.18 107 MET D O 1
ATOM 7015 N N . LEU D 1 116 ? 24.544 36.530 1.122 1.00 16.96 108 LEU D N 1
ATOM 7016 C CA . LEU D 1 116 ? 24.984 36.116 2.450 1.00 16.50 108 LEU D CA 1
ATOM 7017 C C . LEU D 1 116 ? 25.862 37.185 3.091 1.00 18.30 108 LEU D C 1
ATOM 7018 O O . LEU D 1 116 ? 25.700 37.507 4.276 1.00 16.45 108 LEU D O 1
ATOM 7023 N N . GLU D 1 117 ? 26.785 37.762 2.314 1.00 17.86 109 GLU D N 1
ATOM 7024 C CA . GLU D 1 117 ? 27.617 38.838 2.837 1.00 15.57 109 GLU D CA 1
ATOM 7025 C C . GLU D 1 117 ? 26.763 39.998 3.345 1.00 17.30 109 GLU D C 1
ATOM 7026 O O . GLU D 1 117 ? 26.996 40.522 4.441 1.00 18.73 109 GLU D O 1
ATOM 7032 N N . GLN D 1 118 ? 25.754 40.397 2.566 1.00 18.87 110 GLN D N 1
ATOM 7033 C CA . GLN D 1 118 ? 24.912 41.524 2.958 1.00 19.05 110 GLN D CA 1
ATOM 7034 C C . GLN D 1 118 ? 24.156 41.239 4.246 1.00 19.55 110 GLN D C 1
ATOM 7035 O O . GLN D 1 118 ? 24.085 42.101 5.131 1.00 20.16 110 GLN D O 1
ATOM 7041 N N . THR D 1 119 ? 23.574 40.040 4.368 1.00 19.07 111 THR D N 1
ATOM 7042 C CA A THR D 1 119 ? 22.790 39.716 5.556 0.71 16.17 111 THR D CA 1
ATOM 7043 C CA B THR D 1 119 ? 22.791 39.711 5.562 0.29 17.24 111 THR D CA 1
ATOM 7044 C C . THR D 1 119 ? 23.678 39.547 6.782 1.00 18.68 111 THR D C 1
ATOM 7045 O O . THR D 1 119 ? 23.297 39.948 7.888 1.00 16.59 111 THR D O 1
ATOM 7052 N N . LEU D 1 120 ? 24.864 38.951 6.611 1.00 16.44 112 LEU D N 1
ATOM 7053 C CA . LEU D 1 120 ? 25.800 38.898 7.728 1.00 15.72 112 LEU D CA 1
ATOM 7054 C C . LEU D 1 120 ? 26.162 40.308 8.196 1.00 15.12 112 LEU D C 1
ATOM 7055 O O . LEU D 1 120 ? 26.285 40.556 9.400 1.00 15.31 112 LEU D O 1
ATOM 7060 N N . THR D 1 121 ? 26.300 41.258 7.264 1.00 15.02 113 THR D N 1
ATOM 7061 C CA . THR D 1 121 ? 26.654 42.616 7.681 1.00 16.12 113 THR D CA 1
ATOM 7062 C C . THR D 1 121 ? 25.501 43.291 8.421 1.00 19.38 113 THR D C 1
ATOM 7063 O O . THR D 1 121 ? 25.688 43.812 9.525 1.00 18.47 113 THR D O 1
ATOM 7067 N N . THR D 1 122 ? 24.297 43.287 7.832 1.00 16.64 114 THR D N 1
ATOM 7068 C CA . THR D 1 122 ? 23.189 44.071 8.389 1.00 16.97 114 THR D CA 1
ATOM 7069 C C . THR D 1 122 ? 22.616 43.451 9.660 1.00 16.94 114 THR D C 1
ATOM 7070 O O . THR D 1 122 ? 22.081 44.171 10.517 1.00 20.03 114 THR D O 1
ATOM 7074 N N . SER D 1 123 ? 22.698 42.133 9.814 1.00 15.86 115 SER D N 1
ATOM 7075 C CA . SER D 1 123 ? 22.251 41.505 11.054 1.00 18.77 115 SER D CA 1
ATOM 7076 C C . SER D 1 123 ? 23.402 41.265 12.025 1.00 20.88 115 SER D C 1
ATOM 7077 O O . SER D 1 123 ? 23.433 41.835 13.124 1.00 18.70 115 SER D O 1
ATOM 7080 N N . LEU D 1 124 ? 24.364 40.435 11.633 1.00 16.47 116 LEU D N 1
ATOM 7081 C CA . LEU D 1 124 ? 25.359 39.939 12.577 1.00 13.41 116 LEU D CA 1
ATOM 7082 C C . LEU D 1 124 ? 26.424 40.989 12.905 1.00 15.19 116 LEU D C 1
ATOM 7083 O O . LEU D 1 124 ? 26.647 41.309 14.077 1.00 15.66 116 LEU D O 1
ATOM 7088 N N . TRP D 1 125 ? 27.101 41.536 11.885 1.00 13.70 117 TRP D N 1
ATOM 7089 C CA . TRP D 1 125 ? 28.141 42.527 12.151 1.00 12.88 117 TRP D CA 1
ATOM 7090 C C . TRP D 1 125 ? 27.570 43.766 12.832 1.00 15.71 117 TRP D C 1
ATOM 7091 O O . TRP D 1 125 ? 28.172 44.291 13.774 1.00 15.61 117 TRP D O 1
ATOM 7102 N N . ALA D 1 126 ? 26.411 44.247 12.372 1.00 14.62 118 ALA D N 1
ATOM 7103 C CA . ALA D 1 126 ? 25.745 45.360 13.053 1.00 14.73 118 ALA D CA 1
ATOM 7104 C C . ALA D 1 126 ? 25.583 45.093 14.543 1.00 15.17 118 ALA D C 1
ATOM 7105 O O . ALA D 1 126 ? 25.785 45.992 15.372 1.00 13.55 118 ALA D O 1
ATOM 7107 N N . THR D 1 127 ? 25.180 43.872 14.895 1.00 13.87 119 THR D N 1
ATOM 7108 C CA . THR D 1 127 ? 24.934 43.545 16.296 1.00 12.53 119 THR D CA 1
ATOM 7109 C C . THR D 1 127 ? 26.247 43.445 17.064 1.00 14.57 119 THR D C 1
ATOM 7110 O O . THR D 1 127 ? 26.375 43.987 18.169 1.00 13.85 119 THR D O 1
ATOM 7114 N N . TRP D 1 128 ? 27.246 42.797 16.463 1.00 13.96 120 TRP D N 1
ATOM 7115 C CA . TRP D 1 128 ? 28.586 42.721 17.039 1.00 12.74 120 TRP D CA 1
ATOM 7116 C C . TRP D 1 128 ? 29.152 44.110 17.318 1.00 17.63 120 TRP D C 1
ATOM 7117 O O . TRP D 1 128 ? 29.590 44.403 18.438 1.00 13.82 120 TRP D O 1
ATOM 7128 N N . TRP D 1 129 ? 29.137 44.988 16.310 1.00 13.89 121 TRP D N 1
ATOM 7129 C CA . TRP D 1 129 ? 29.692 46.327 16.480 1.00 12.69 121 TRP D CA 1
ATOM 7130 C C . TRP D 1 129 ? 28.950 47.120 17.547 1.00 13.45 121 TRP D C 1
ATOM 7131 O O . TRP D 1 129 ? 29.574 47.790 18.380 1.00 14.68 121 TRP D O 1
ATOM 7142 N N . ALA D 1 130 ? 27.611 47.110 17.499 1.00 12.56 122 ALA D N 1
ATOM 7143 C CA . ALA D 1 130 ? 26.833 47.885 18.469 1.00 13.52 122 ALA D CA 1
ATOM 7144 C C . ALA D 1 130 ? 27.009 47.353 19.883 1.00 15.27 122 ALA D C 1
ATOM 7145 O O . ALA D 1 130 ? 27.129 48.142 20.828 1.00 13.51 122 ALA D O 1
ATOM 7147 N N . MET D 1 131 ? 26.999 46.024 20.053 1.00 14.13 123 MET D N 1
ATOM 7148 C CA . MET D 1 131 ? 27.189 45.446 21.383 1.00 12.63 123 MET D CA 1
ATOM 7149 C C . MET D 1 131 ? 28.522 45.871 21.975 1.00 17.26 123 MET D C 1
ATOM 7150 O O . MET D 1 131 ? 28.593 46.290 23.136 1.00 13.50 123 MET D O 1
ATOM 7155 N N . ARG D 1 132 ? 29.594 45.787 21.181 1.00 16.13 124 ARG D N 1
ATOM 7156 C CA . ARG D 1 132 ? 30.917 46.105 21.705 1.00 12.39 124 ARG D CA 1
ATOM 7157 C C . ARG D 1 132 ? 31.088 47.600 21.958 1.00 16.61 124 ARG D C 1
ATOM 7158 O O . ARG D 1 132 ? 31.818 47.983 22.878 1.00 16.27 124 ARG D O 1
ATOM 7166 N N . ALA D 1 133 ? 30.396 48.458 21.197 1.00 13.93 125 ALA D N 1
ATOM 7167 C CA . ALA D 1 133 ? 30.466 49.892 21.465 1.00 15.04 125 ALA D CA 1
ATOM 7168 C C . ALA D 1 133 ? 29.662 50.273 22.704 1.00 18.05 125 ALA D C 1
ATOM 7169 O O . ALA D 1 133 ? 30.134 51.060 23.534 1.00 15.69 125 ALA D O 1
ATOM 7171 N N . ALA D 1 134 ? 28.443 49.745 22.824 1.00 14.24 126 ALA D N 1
ATOM 7172 C CA . ALA D 1 134 ? 27.595 50.027 23.986 1.00 13.74 126 ALA D CA 1
ATOM 7173 C C . ALA D 1 134 ? 28.172 49.444 25.270 1.00 15.22 126 ALA D C 1
ATOM 7174 O O . ALA D 1 134 ? 27.894 49.956 26.369 1.00 14.90 126 ALA D O 1
ATOM 7176 N N . PHE D 1 135 ? 28.962 48.372 25.152 1.00 13.49 127 PHE D N 1
ATOM 7177 C CA . PHE D 1 135 ? 29.569 47.733 26.317 1.00 13.56 127 PHE D CA 1
ATOM 7178 C C . PHE D 1 135 ? 30.359 48.725 27.159 1.00 16.58 127 PHE D C 1
ATOM 7179 O O . PHE D 1 135 ? 30.358 48.640 28.393 1.00 15.48 127 PHE D O 1
ATOM 7187 N N . VAL D 1 136 ? 31.030 49.680 26.519 1.00 16.16 128 VAL D N 1
ATOM 7188 C CA . VAL D 1 136 ? 31.920 50.581 27.251 1.00 13.76 128 VAL D CA 1
ATOM 7189 C C . VAL D 1 136 ? 31.124 51.409 28.263 1.00 14.06 128 VAL D C 1
ATOM 7190 O O . VAL D 1 136 ? 31.457 51.364 29.457 1.00 16.15 128 VAL D O 1
ATOM 7194 N N . PRO D 1 137 ? 30.074 52.154 27.881 1.00 14.83 129 PRO D N 1
ATOM 7195 C CA . PRO D 1 137 ? 29.339 52.904 28.917 1.00 13.75 129 PRO D CA 1
ATOM 7196 C C . PRO D 1 137 ? 28.571 52.005 29.868 1.00 14.98 129 PRO D C 1
ATOM 7197 O O . PRO D 1 137 ? 28.430 52.354 31.050 1.00 16.58 129 PRO D O 1
ATOM 7201 N N . MET D 1 138 ? 28.074 50.856 29.394 1.00 13.37 130 MET D N 1
ATOM 7202 C CA . MET D 1 138 ? 27.337 49.954 30.278 1.00 12.49 130 MET D CA 1
ATOM 7203 C C . MET D 1 138 ? 28.245 49.402 31.367 1.00 18.05 130 MET D C 1
ATOM 7204 O O . MET D 1 138 ? 27.856 49.335 32.542 1.00 16.55 130 MET D O 1
ATOM 7209 N N . ARG D 1 139 ? 29.454 48.969 30.988 1.00 16.63 131 ARG D N 1
ATOM 7210 C CA A ARG D 1 139 ? 30.414 48.478 31.974 0.73 13.30 131 ARG D CA 1
ATOM 7211 C CA B ARG D 1 139 ? 30.389 48.470 31.991 0.27 20.00 131 ARG D CA 1
ATOM 7212 C C . ARG D 1 139 ? 30.741 49.558 32.994 1.00 15.29 131 ARG D C 1
ATOM 7213 O O . ARG D 1 139 ? 30.824 49.293 34.198 1.00 15.57 131 ARG D O 1
ATOM 7228 N N . GLU D 1 140 ? 30.924 50.787 32.519 1.00 14.96 132 GLU D N 1
ATOM 7229 C CA . GLU D 1 140 ? 31.294 51.886 33.401 1.00 14.27 132 GLU D CA 1
ATOM 7230 C C . GLU D 1 140 ? 30.268 52.073 34.511 1.00 16.16 132 GLU D C 1
ATOM 7231 O O . GLU D 1 140 ? 30.624 52.385 35.652 1.00 17.20 132 GLU D O 1
ATOM 7237 N N . ARG D 1 141 ? 28.990 51.885 34.201 1.00 14.86 133 ARG D N 1
ATOM 7238 C CA . ARG D 1 141 ? 27.937 52.089 35.188 1.00 14.33 133 ARG D CA 1
ATOM 7239 C C . ARG D 1 141 ? 27.476 50.782 35.814 1.00 16.47 133 ARG D C 1
ATOM 7240 O O . ARG D 1 141 ? 26.616 50.805 36.698 1.00 17.20 133 ARG D O 1
ATOM 7248 N N . ARG D 1 142 ? 28.048 49.648 35.388 1.00 15.67 134 ARG D N 1
ATOM 7249 C CA . ARG D 1 142 ? 27.668 48.319 35.882 1.00 15.60 134 ARG D CA 1
ATOM 7250 C C . ARG D 1 142 ? 26.157 48.100 35.775 1.00 16.27 134 ARG D C 1
ATOM 7251 O O . ARG D 1 142 ? 25.490 47.632 36.710 1.00 15.15 134 ARG D O 1
ATOM 7259 N N . TRP D 1 143 ? 25.612 48.463 34.616 1.00 14.79 135 TRP D N 1
ATOM 7260 C CA . TRP D 1 143 ? 24.192 48.255 34.342 1.00 13.45 135 TRP D CA 1
ATOM 7261 C C . TRP D 1 143 ? 24.004 48.268 32.834 1.00 16.59 135 TRP D C 1
ATOM 7262 O O . TRP D 1 143 ? 24.340 49.259 32.176 1.00 17.35 135 TRP D O 1
ATOM 7273 N N . GLY D 1 144 ? 23.469 47.187 32.283 1.00 15.74 136 GLY D N 1
ATOM 7274 C CA . GLY D 1 144 ? 23.221 47.158 30.855 1.00 14.28 136 GLY D CA 1
ATOM 7275 C C . GLY D 1 144 ? 22.160 46.144 30.511 1.00 13.47 136 GLY D C 1
ATOM 7276 O O . GLY D 1 144 ? 22.027 45.112 31.176 1.00 12.86 136 GLY D O 1
ATOM 7277 N N . ARG D 1 145 ? 21.392 46.451 29.465 1.00 12.33 137 ARG D N 1
ATOM 7278 C CA . ARG D 1 145 ? 20.414 45.540 28.881 1.00 13.24 137 ARG D CA 1
ATOM 7279 C C . ARG D 1 145 ? 20.610 45.548 27.376 1.00 13.76 137 ARG D C 1
ATOM 7280 O O . ARG D 1 145 ? 20.471 46.600 26.745 1.00 15.77 137 ARG D O 1
ATOM 7288 N N . ILE D 1 146 ? 20.925 44.389 26.801 1.00 11.55 138 ILE D N 1
ATOM 7289 C CA . ILE D 1 146 ? 21.054 44.250 25.356 1.00 10.80 138 ILE D CA 1
ATOM 7290 C C . ILE D 1 146 ? 19.952 43.316 24.888 1.00 10.78 138 ILE D C 1
ATOM 7291 O O . ILE D 1 146 ? 19.775 42.230 25.453 1.00 12.29 138 ILE D O 1
ATOM 7296 N N . VAL D 1 147 ? 19.165 43.774 23.915 1.00 12.07 139 VAL D N 1
ATOM 7297 C CA . VAL D 1 147 ? 18.054 43.010 23.357 1.00 12.91 139 VAL D CA 1
ATOM 7298 C C . VAL D 1 147 ? 18.344 42.809 21.878 1.00 11.78 139 VAL D C 1
ATOM 7299 O O . VAL D 1 147 ? 18.312 43.768 21.098 1.00 11.86 139 VAL D O 1
ATOM 7303 N N . ASN D 1 148 ? 18.600 41.567 21.488 1.00 13.46 140 ASN D N 1
ATOM 7304 C CA . ASN D 1 148 ? 18.841 41.209 20.100 1.00 12.09 140 ASN D CA 1
ATOM 7305 C C . ASN D 1 148 ? 17.585 40.563 19.531 1.00 16.10 140 ASN D C 1
ATOM 7306 O O . ASN D 1 148 ? 16.726 40.078 20.264 1.00 19.62 140 ASN D O 1
ATOM 7311 N N . PHE D 1 149 ? 17.460 40.595 18.212 1.00 16.48 141 PHE D N 1
ATOM 7312 C CA A PHE D 1 149 ? 16.295 40.048 17.529 0.72 15.53 141 PHE D CA 1
ATOM 7313 C CA B PHE D 1 149 ? 16.295 40.047 17.531 0.28 16.57 141 PHE D CA 1
ATOM 7314 C C . PHE D 1 149 ? 16.744 38.934 16.599 1.00 18.65 141 PHE D C 1
ATOM 7315 O O . PHE D 1 149 ? 17.617 39.141 15.757 1.00 19.43 141 PHE D O 1
ATOM 7330 N N . TYR D 1 150 ? 16.164 37.752 16.770 1.00 15.58 142 TYR D N 1
ATOM 7331 C CA . TYR D 1 150 ? 16.419 36.699 15.797 1.00 16.55 142 TYR D CA 1
ATOM 7332 C C . TYR D 1 150 ? 15.067 36.318 15.199 1.00 16.44 142 TYR D C 1
ATOM 7333 O O . TYR D 1 150 ? 14.172 37.170 15.120 1.00 17.76 142 TYR D O 1
ATOM 7342 N N . SER D 1 151 ? 14.896 35.092 14.726 1.00 15.12 143 SER D N 1
ATOM 7343 C CA . SER D 1 151 ? 13.671 34.779 14.008 1.00 14.66 143 SER D CA 1
ATOM 7344 C C . SER D 1 151 ? 13.338 33.313 14.180 1.00 14.09 143 SER D C 1
ATOM 7345 O O . SER D 1 151 ? 14.234 32.464 14.234 1.00 18.21 143 SER D O 1
ATOM 7348 N N . ILE D 1 152 ? 12.033 33.024 14.222 1.00 12.51 144 ILE D N 1
ATOM 7349 C CA . ILE D 1 152 ? 11.546 31.648 14.170 1.00 11.82 144 ILE D CA 1
ATOM 7350 C C . ILE D 1 152 ? 12.038 30.945 12.906 1.00 16.11 144 ILE D C 1
ATOM 7351 O O . ILE D 1 152 ? 12.139 29.712 12.875 1.00 14.80 144 ILE D O 1
ATOM 7356 N N . ASP D 1 153 ? 12.367 31.704 11.858 1.00 13.17 145 ASP D N 1
ATOM 7357 C CA . ASP D 1 153 ? 12.881 31.086 10.636 1.00 15.03 145 ASP D CA 1
ATOM 7358 C C . ASP D 1 153 ? 14.180 30.321 10.891 1.00 14.05 145 ASP D C 1
ATOM 7359 O O . ASP D 1 153 ? 14.479 29.363 10.170 1.00 13.57 145 ASP D O 1
ATOM 7364 N N . THR D 1 154 ? 14.978 30.746 11.883 1.00 13.13 146 THR D N 1
ATOM 7365 C CA . THR D 1 154 ? 16.209 30.032 12.207 1.00 14.04 146 THR D CA 1
ATOM 7366 C C . THR D 1 154 ? 15.924 28.656 12.768 1.00 14.33 146 THR D C 1
ATOM 7367 O O . THR D 1 154 ? 16.801 27.786 12.720 1.00 15.04 146 THR D O 1
ATOM 7371 N N . GLU D 1 155 ? 14.726 28.449 13.301 1.00 13.67 147 GLU D N 1
ATOM 7372 C CA . GLU D 1 155 ? 14.376 27.185 13.923 1.00 14.33 147 GLU D CA 1
ATOM 7373 C C . GLU D 1 155 ? 13.592 26.273 12.996 1.00 15.61 147 GLU D C 1
ATOM 7374 O O . GLU D 1 155 ? 13.686 25.045 13.122 1.00 15.85 147 GLU D O 1
ATOM 7380 N N . THR D 1 156 ? 12.830 26.836 12.060 1.00 12.51 148 THR D N 1
ATOM 7381 C CA . THR D 1 156 ? 12.148 26.024 11.064 1.00 12.14 148 THR D CA 1
ATOM 7382 C C . THR D 1 156 ? 12.979 25.813 9.807 1.00 12.72 148 THR D C 1
ATOM 7383 O O . THR D 1 156 ? 12.570 25.025 8.953 1.00 15.42 148 THR D O 1
ATOM 7387 N N . GLY D 1 157 ? 14.111 26.496 9.669 1.00 16.31 149 GLY D N 1
ATOM 7388 C CA . GLY D 1 157 ? 14.814 26.480 8.390 1.00 15.44 149 GLY D CA 1
ATOM 7389 C C . GLY D 1 157 ? 13.963 26.990 7.248 1.00 14.93 149 GLY D C 1
ATOM 7390 O O . GLY D 1 157 ? 13.969 26.398 6.162 1.00 15.25 149 GLY D O 1
ATOM 7391 N N . ALA D 1 158 ? 13.236 28.088 7.464 1.00 13.93 150 ALA D N 1
ATOM 7392 C CA . ALA D 1 158 ? 12.227 28.539 6.509 1.00 13.47 150 ALA D CA 1
ATOM 7393 C C . ALA D 1 158 ? 12.783 28.655 5.095 1.00 15.88 150 ALA D C 1
ATOM 7394 O O . ALA D 1 158 ? 13.864 29.216 4.879 1.00 14.92 150 ALA D O 1
ATOM 7396 N N . TRP D 1 159 ? 12.018 28.132 4.137 1.00 14.07 151 TRP D N 1
ATOM 7397 C CA . TRP D 1 159 ? 12.402 28.201 2.731 1.00 13.71 151 TRP D CA 1
ATOM 7398 C C . TRP D 1 159 ? 12.644 29.641 2.293 1.00 14.73 151 TRP D C 1
ATOM 7399 O O . TRP D 1 159 ? 11.978 30.578 2.747 1.00 17.63 151 TRP D O 1
ATOM 7410 N N . LEU D 1 160 ? 13.588 29.799 1.365 1.00 15.09 152 LEU D N 1
ATOM 7411 C CA . LEU D 1 160 ? 13.905 31.028 0.641 1.00 15.61 152 LEU D CA 1
ATOM 7412 C C . LEU D 1 160 ? 14.639 32.052 1.497 1.00 15.47 152 LEU D C 1
ATOM 7413 O O . LEU D 1 160 ? 14.966 33.140 0.998 1.00 16.90 152 LEU D O 1
ATOM 7418 N N . HIS D 1 161 ? 14.928 31.743 2.759 1.00 16.14 153 HIS D N 1
ATOM 7419 C CA . HIS D 1 161 ? 15.554 32.685 3.678 1.00 14.93 153 HIS D CA 1
ATOM 7420 C C . HIS D 1 161 ? 16.904 32.179 4.180 1.00 16.00 153 HIS D C 1
ATOM 7421 O O . HIS D 1 161 ? 17.336 32.558 5.270 1.00 16.09 153 HIS D O 1
ATOM 7428 N N . GLY D 1 162 ? 17.586 31.335 3.396 1.00 15.54 154 GLY D N 1
ATOM 7429 C CA . GLY D 1 162 ? 18.742 30.608 3.922 1.00 16.69 154 GLY D CA 1
ATOM 7430 C C . GLY D 1 162 ? 19.841 31.504 4.476 1.00 18.73 154 GLY D C 1
ATOM 7431 O O . GLY D 1 162 ? 20.469 31.181 5.488 1.00 16.31 154 GLY D O 1
ATOM 7432 N N . ASP D 1 163 ? 20.101 32.634 3.818 1.00 16.27 155 ASP D N 1
ATOM 7433 C CA . ASP D 1 163 ? 21.133 33.542 4.320 1.00 17.03 155 ASP D CA 1
ATOM 7434 C C . ASP D 1 163 ? 20.690 34.228 5.604 1.00 18.52 155 ASP D C 1
ATOM 7435 O O . ASP D 1 163 ? 21.476 34.355 6.550 1.00 16.90 155 ASP D O 1
ATOM 7440 N N . TYR D 1 164 ? 19.436 34.678 5.643 1.00 16.93 156 TYR D N 1
ATOM 7441 C CA . TYR D 1 164 ? 18.844 35.255 6.849 1.00 17.73 156 TYR D CA 1
ATOM 7442 C C . TYR D 1 164 ? 18.863 34.267 8.009 1.00 20.51 156 TYR D C 1
ATOM 7443 O O . TYR D 1 164 ? 19.259 34.610 9.130 1.00 15.52 156 TYR D O 1
ATOM 7452 N N . ASN D 1 165 ? 18.428 33.028 7.756 1.00 14.12 157 ASN D N 1
ATOM 7453 C CA . ASN D 1 165 ? 18.415 32.014 8.807 1.00 11.41 157 ASN D CA 1
ATOM 7454 C C . ASN D 1 165 ? 19.804 31.818 9.397 1.00 13.80 157 ASN D C 1
ATOM 7455 O O . ASN D 1 165 ? 19.952 31.580 10.605 1.00 14.99 157 ASN D O 1
ATOM 7460 N N . THR D 1 166 ? 20.827 31.861 8.542 1.00 14.68 158 THR D N 1
ATOM 7461 C CA . THR D 1 166 ? 22.206 31.646 8.971 1.00 12.96 158 THR D CA 1
ATOM 7462 C C . THR D 1 166 ? 22.688 32.795 9.847 1.00 17.67 158 THR D C 1
ATOM 7463 O O . THR D 1 166 ? 23.224 32.579 10.941 1.00 15.50 158 THR D O 1
ATOM 7467 N N . ALA D 1 167 ? 22.488 34.027 9.385 1.00 13.44 159 ALA D N 1
ATOM 7468 C CA . ALA D 1 167 ? 22.940 35.188 10.148 1.00 12.03 159 ALA D CA 1
ATOM 7469 C C . ALA D 1 167 ? 22.199 35.308 11.474 1.00 14.71 159 ALA D C 1
ATOM 7470 O O . ALA D 1 167 ? 22.804 35.618 12.507 1.00 14.31 159 ALA D O 1
ATOM 7472 N N . LYS D 1 168 ? 20.882 35.085 11.466 1.00 13.38 160 LYS D N 1
ATOM 7473 C CA . LYS D 1 168 ? 20.118 35.249 12.702 1.00 16.20 160 LYS D CA 1
ATOM 7474 C C . LYS D 1 168 ? 20.418 34.135 13.699 1.00 14.63 160 LYS D C 1
ATOM 7475 O O . LYS D 1 168 ? 20.328 34.350 14.916 1.00 13.45 160 LYS D O 1
ATOM 7481 N N . ALA D 1 169 ? 20.763 32.938 13.217 1.00 14.14 161 ALA D N 1
ATOM 7482 C CA . ALA D 1 169 ? 21.240 31.907 14.134 1.00 13.12 161 ALA D CA 1
ATOM 7483 C C . ALA D 1 169 ? 22.548 32.343 14.778 1.00 14.98 161 ALA D C 1
ATOM 7484 O O . ALA D 1 169 ? 22.769 32.120 15.972 1.00 13.64 161 ALA D O 1
ATOM 7486 N N . GLY D 1 170 ? 23.419 32.990 13.996 1.00 11.67 162 GLY D N 1
ATOM 7487 C CA . GLY D 1 170 ? 24.641 33.536 14.561 1.00 12.10 162 GLY D CA 1
ATOM 7488 C C . GLY D 1 170 ? 24.376 34.504 15.698 1.00 14.44 162 GLY D C 1
ATOM 7489 O O . GLY D 1 170 ? 25.121 34.535 16.681 1.00 14.18 162 GLY D O 1
ATOM 7490 N N . ILE D 1 171 ? 23.314 35.310 15.569 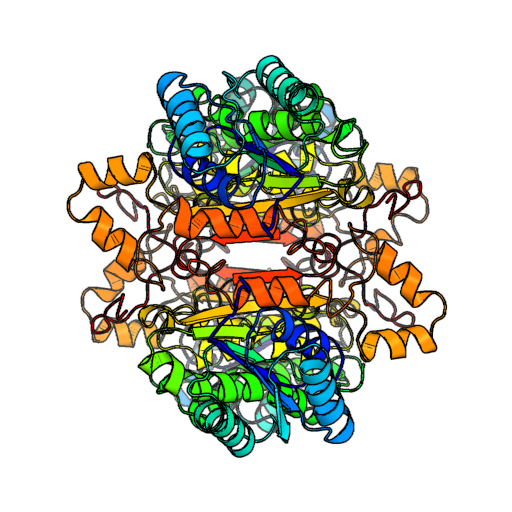1.00 13.52 163 ILE D N 1
ATOM 7491 C CA A ILE D 1 171 ? 22.965 36.255 16.626 0.45 11.84 163 ILE D CA 1
ATOM 7492 C CA B ILE D 1 171 ? 22.917 36.253 16.620 0.55 11.83 163 ILE D CA 1
ATOM 7493 C C . ILE D 1 171 ? 22.685 35.529 17.939 1.00 13.49 163 ILE D C 1
ATOM 7494 O O . ILE D 1 171 ? 23.051 36.021 19.012 1.00 15.57 163 ILE D O 1
ATOM 7503 N N . VAL D 1 172 ? 22.052 34.351 17.886 1.00 12.37 164 VAL D N 1
ATOM 7504 C CA . VAL D 1 172 ? 21.800 33.598 19.118 1.00 12.88 164 VAL D CA 1
ATOM 7505 C C . VAL D 1 172 ? 23.116 33.178 19.769 1.00 14.02 164 VAL D C 1
ATOM 7506 O O . VAL D 1 172 ? 23.284 33.289 20.991 1.00 13.02 164 VAL D O 1
ATOM 7510 N N . GLY D 1 173 ? 24.065 32.675 18.968 1.00 13.70 165 GLY D N 1
ATOM 7511 C CA . GLY D 1 173 ? 25.374 32.337 19.511 1.00 10.85 165 GLY D CA 1
ATOM 7512 C C . GLY D 1 173 ? 26.066 33.528 20.151 1.00 15.01 165 GLY D C 1
ATOM 7513 O O . GLY D 1 173 ? 26.675 33.407 21.217 1.00 13.18 165 GLY D O 1
ATOM 7514 N N . LEU D 1 174 ? 25.977 34.693 19.509 1.00 11.40 166 LEU D N 1
ATOM 7515 C CA . LEU D 1 174 ? 26.593 35.905 20.049 1.00 10.38 166 LEU D CA 1
ATOM 7516 C C . LEU D 1 174 ? 25.876 36.366 21.306 1.00 13.68 166 LEU D C 1
ATOM 7517 O O . LEU D 1 174 ? 26.518 36.807 22.270 1.00 13.20 166 LEU D O 1
ATOM 7522 N N . THR D 1 175 ? 24.545 36.236 21.322 1.00 12.04 167 THR D N 1
ATOM 7523 C CA . THR D 1 175 ? 23.762 36.596 22.504 1.00 10.55 167 THR D CA 1
ATOM 7524 C C . THR D 1 175 ? 24.196 35.782 23.719 1.00 13.60 167 THR D C 1
ATOM 7525 O O . THR D 1 175 ? 24.413 36.337 24.807 1.00 12.20 167 THR D O 1
ATOM 7529 N N . ARG D 1 176 ? 24.316 34.458 23.551 1.00 13.19 168 ARG D N 1
ATOM 7530 C CA . ARG D 1 176 ? 24.699 33.584 24.657 1.00 11.46 168 ARG D CA 1
ATOM 7531 C C . ARG D 1 176 ? 26.125 33.855 25.120 1.00 14.78 168 ARG D C 1
ATOM 7532 O O . ARG D 1 176 ? 26.408 33.805 26.323 1.00 12.81 168 ARG D O 1
ATOM 7540 N N . SER D 1 177 ? 27.038 34.135 24.182 1.00 13.79 169 SER D N 1
ATOM 7541 C CA . SER D 1 177 ? 28.428 34.412 24.548 1.00 11.26 169 SER D CA 1
ATOM 7542 C C . SER D 1 177 ? 28.526 35.655 25.423 1.00 12.20 169 SER D C 1
ATOM 7543 O O . SER D 1 177 ? 29.210 35.657 26.456 1.00 12.07 169 SER D O 1
ATOM 7546 N N . ALA D 1 178 ? 27.878 36.743 24.997 1.00 11.33 170 ALA D N 1
ATOM 7547 C CA . ALA D 1 178 ? 27.937 37.980 25.768 1.00 10.92 170 ALA D CA 1
ATOM 7548 C C . ALA D 1 178 ? 27.209 37.843 27.098 1.00 14.20 170 ALA D C 1
ATOM 7549 O O . ALA D 1 178 ? 27.635 38.421 28.107 1.00 13.36 170 ALA D O 1
ATOM 7551 N N . ALA D 1 179 ? 26.097 37.102 27.121 1.00 12.27 171 ALA D N 1
ATOM 7552 C CA . ALA D 1 179 ? 25.417 36.880 28.391 1.00 11.74 171 ALA D CA 1
ATOM 7553 C C . ALA D 1 179 ? 26.334 36.165 29.369 1.00 13.86 171 ALA D C 1
ATOM 7554 O O . ALA D 1 179 ? 26.408 36.525 30.550 1.00 14.76 171 ALA D O 1
ATOM 7556 N N . SER D 1 180 ? 27.049 35.157 28.878 1.00 12.59 172 SER D N 1
ATOM 7557 C CA A SER D 1 180 ? 27.951 34.375 29.716 0.73 11.70 172 SER D CA 1
ATOM 7558 C CA B SER D 1 180 ? 27.939 34.383 29.736 0.27 12.06 172 SER D CA 1
ATOM 7559 C C . SER D 1 180 ? 29.055 35.246 30.306 1.00 14.42 172 SER D C 1
ATOM 7560 O O . SER D 1 180 ? 29.342 35.186 31.508 1.00 15.26 172 SER D O 1
ATOM 7565 N N . GLU D 1 181 ? 29.698 36.065 29.458 1.00 12.41 173 GLU D N 1
ATOM 7566 C CA . GLU D 1 181 ? 30.883 36.810 29.875 1.00 10.34 173 GLU D CA 1
ATOM 7567 C C . GLU D 1 181 ? 30.551 38.115 30.593 1.00 12.98 173 GLU D C 1
ATOM 7568 O O . GLU D 1 181 ? 31.276 38.513 31.511 1.00 14.97 173 GLU D O 1
ATOM 7574 N N . TRP D 1 182 ? 29.500 38.819 30.176 1.00 14.86 174 TRP D N 1
ATOM 7575 C CA . TRP D 1 182 ? 29.278 40.180 30.651 1.00 11.70 174 TRP D CA 1
ATOM 7576 C C . TRP D 1 182 ? 28.339 40.263 31.850 1.00 12.37 174 TRP D C 1
ATOM 7577 O O . TRP D 1 182 ? 28.146 41.361 32.395 1.00 14.46 174 TRP D O 1
ATOM 7588 N N . GLY D 1 183 ? 27.770 39.133 32.287 1.00 13.11 175 GLY D N 1
ATOM 7589 C CA . GLY D 1 183 ? 26.988 39.139 33.516 1.00 11.88 175 GLY D CA 1
ATOM 7590 C C . GLY D 1 183 ? 27.770 39.620 34.727 1.00 13.78 175 GLY D C 1
ATOM 7591 O O . GLY D 1 183 ? 27.180 40.144 35.679 1.00 12.78 175 GLY D O 1
ATOM 7592 N N . ARG D 1 184 ? 29.098 39.456 34.715 1.00 13.94 176 ARG D N 1
ATOM 7593 C CA . ARG D 1 184 ? 29.895 39.917 35.852 1.00 14.15 176 ARG D CA 1
ATOM 7594 C C . ARG D 1 184 ? 29.867 41.431 36.003 1.00 16.37 176 ARG D C 1
ATOM 7595 O O . ARG D 1 184 ? 30.204 41.934 37.084 1.00 15.76 176 ARG D O 1
ATOM 7603 N N . PHE D 1 185 ? 29.448 42.166 34.966 1.00 14.96 177 PHE D N 1
ATOM 7604 C CA . PHE D 1 185 ? 29.261 43.613 35.043 1.00 14.31 177 PHE D CA 1
ATOM 7605 C C . PHE D 1 185 ? 27.799 44.018 35.195 1.00 14.23 177 PHE D C 1
ATOM 7606 O O . PHE D 1 185 ? 27.483 45.209 35.064 1.00 15.39 177 PHE D O 1
ATOM 7614 N N . ASN D 1 186 ? 26.900 43.058 35.449 1.00 13.52 178 ASN D N 1
ATOM 7615 C CA . ASN D 1 186 ? 25.460 43.312 35.509 1.00 11.54 178 ASN D CA 1
ATOM 7616 C C . ASN D 1 186 ? 24.939 43.832 34.174 1.00 13.35 178 ASN D C 1
ATOM 7617 O O . ASN D 1 186 ? 24.061 44.698 34.115 1.00 14.58 178 ASN D O 1
ATOM 7622 N N . ILE D 1 187 ? 25.478 43.283 33.085 1.00 12.03 179 ILE D N 1
ATOM 7623 C CA . ILE D 1 187 ? 24.948 43.492 31.745 1.00 14.67 179 ILE D CA 1
ATOM 7624 C C . ILE D 1 187 ? 24.263 42.199 31.337 1.00 11.83 179 ILE D C 1
ATOM 7625 O O . ILE D 1 187 ? 24.907 41.146 31.287 1.00 15.37 179 ILE D O 1
ATOM 7630 N N . THR D 1 188 ? 22.964 42.267 31.053 1.00 13.59 180 THR D N 1
ATOM 7631 C CA . THR D 1 188 ? 22.251 41.091 30.568 1.00 13.12 180 THR D CA 1
ATOM 7632 C C . THR D 1 188 ? 22.040 41.191 29.064 1.00 14.30 180 THR D C 1
ATOM 7633 O O . THR D 1 188 ? 22.006 42.286 28.495 1.00 13.84 180 THR D O 1
ATOM 7637 N N . VAL D 1 189 ? 21.926 40.029 28.418 1.00 13.25 181 VAL D N 1
ATOM 7638 C CA . VAL D 1 189 ? 21.883 39.945 26.954 1.00 12.20 181 VAL D CA 1
ATOM 7639 C C . VAL D 1 189 ? 20.880 38.855 26.603 1.00 12.07 181 VAL D C 1
ATOM 7640 O O . VAL D 1 189 ? 21.058 37.699 26.998 1.00 13.51 181 VAL D O 1
ATOM 7644 N N . ASN D 1 190 ? 19.810 39.220 25.902 1.00 11.84 182 ASN D N 1
ATOM 7645 C CA . ASN D 1 190 ? 18.763 38.254 25.569 1.00 10.88 182 ASN D CA 1
ATOM 7646 C C . ASN D 1 190 ? 18.306 38.498 24.141 1.00 13.28 182 ASN D C 1
ATOM 7647 O O . ASN D 1 190 ? 18.568 39.555 23.569 1.00 14.75 182 ASN D O 1
ATOM 7652 N N . ALA D 1 191 ? 17.622 37.507 23.553 1.00 13.16 183 ALA D N 1
ATOM 7653 C CA . ALA D 1 191 ? 17.173 37.618 22.166 1.00 13.50 183 ALA D CA 1
ATOM 7654 C C . ALA D 1 191 ? 15.690 37.293 22.056 1.00 14.89 183 ALA D C 1
ATOM 7655 O O . ALA D 1 191 ? 15.207 36.335 22.667 1.00 18.98 183 ALA D O 1
ATOM 7657 N N . ILE D 1 192 ? 14.970 38.112 21.292 1.00 11.54 184 ILE D N 1
ATOM 7658 C CA . ILE D 1 192 ? 13.542 37.932 21.043 1.00 11.76 184 ILE D CA 1
ATOM 7659 C C . ILE D 1 192 ? 13.361 37.465 19.605 1.00 14.18 184 ILE D C 1
ATOM 7660 O O . ILE D 1 192 ? 13.998 37.992 18.684 1.00 16.36 184 ILE D O 1
ATOM 7665 N N . ALA D 1 193 ? 12.486 36.480 19.414 1.00 11.32 185 ALA D N 1
ATOM 7666 C CA . ALA D 1 193 ? 12.043 36.088 18.079 1.00 11.84 185 ALA D CA 1
ATOM 7667 C C . ALA D 1 193 ? 10.612 36.576 17.928 1.00 15.21 185 ALA D C 1
ATOM 7668 O O . ALA D 1 193 ? 9.674 35.918 18.412 1.00 14.83 185 ALA D O 1
ATOM 7670 N N . PRO D 1 194 ? 10.397 37.739 17.315 1.00 15.02 186 PRO D N 1
ATOM 7671 C CA . PRO D 1 194 ? 9.055 38.319 17.251 1.00 14.09 186 PRO D CA 1
ATOM 7672 C C . PRO D 1 194 ? 8.367 37.995 15.946 1.00 19.59 186 PRO D C 1
ATOM 7673 O O . PRO D 1 194 ? 9.024 37.632 14.967 1.00 18.99 186 PRO D O 1
ATOM 7677 N N . THR D 1 195 ? 7.049 38.123 15.907 1.00 15.06 187 THR D N 1
ATOM 7678 C CA . THR D 1 195 ? 6.356 38.307 14.641 1.00 17.61 187 THR D CA 1
ATOM 7679 C C . THR D 1 195 ? 5.409 39.482 14.819 1.00 19.51 187 THR D C 1
ATOM 7680 O O . THR D 1 195 ? 4.780 39.624 15.871 1.00 17.99 187 THR D O 1
ATOM 7684 N N . ALA D 1 196 ? 5.337 40.352 13.820 1.00 17.62 188 ALA D N 1
ATOM 7685 C CA . ALA D 1 196 ? 4.440 41.495 13.933 1.00 15.95 188 ALA D CA 1
ATOM 7686 C C . ALA D 1 196 ? 4.192 42.074 12.550 1.00 21.84 188 ALA D C 1
ATOM 7687 O O . ALA D 1 196 ? 4.775 41.645 11.549 1.00 22.40 188 ALA D O 1
ATOM 7689 N N . MET D 1 197 ? 3.318 43.075 12.509 1.00 24.64 189 MET D N 1
ATOM 7690 C CA . MET D 1 197 ? 2.942 43.715 11.253 1.00 25.88 189 MET D CA 1
ATOM 7691 C C . MET D 1 197 ? 3.942 44.834 10.968 1.00 30.28 189 MET D C 1
ATOM 7692 O O . MET D 1 197 ? 3.719 46.008 11.266 1.00 29.64 189 MET D O 1
ATOM 7697 N N . GLY D 1 198 ? 5.086 44.440 10.404 1.00 31.91 190 GLY D N 1
ATOM 7698 C CA . GLY D 1 198 ? 6.098 45.358 9.920 1.00 28.98 190 GLY D CA 1
ATOM 7699 C C . GLY D 1 198 ? 6.041 45.518 8.413 1.00 33.01 190 GLY D C 1
ATOM 7700 O O . GLY D 1 198 ? 5.019 45.251 7.769 1.00 31.17 190 GLY D O 1
ATOM 7701 N N . ALA D 1 199 ? 7.169 45.952 7.833 1.00 33.59 191 ALA D N 1
ATOM 7702 C CA . ALA D 1 199 ? 7.181 46.243 6.399 1.00 33.27 191 ALA D CA 1
ATOM 7703 C C . ALA D 1 199 ? 6.948 44.982 5.573 1.00 33.31 191 ALA D C 1
ATOM 7704 O O . ALA D 1 199 ? 6.188 45.005 4.598 1.00 34.67 191 ALA D O 1
ATOM 7706 N N . THR D 1 200 ? 7.586 43.870 5.952 1.00 33.01 192 THR D N 1
ATOM 7707 C CA . THR D 1 200 ? 7.394 42.622 5.218 1.00 32.86 192 THR D CA 1
ATOM 7708 C C . THR D 1 200 ? 5.940 42.171 5.268 1.00 32.37 192 THR D C 1
ATOM 7709 O O . THR D 1 200 ? 5.373 41.768 4.246 1.00 33.87 192 THR D O 1
ATOM 7713 N N . PHE D 1 201 ? 5.317 42.243 6.449 1.00 28.64 193 PHE D N 1
ATOM 7714 C CA . PHE D 1 201 ? 3.922 41.828 6.582 1.00 30.13 193 PHE D CA 1
ATOM 7715 C C . PHE D 1 201 ? 3.032 42.582 5.603 1.00 30.18 193 PHE D C 1
ATOM 7716 O O . PHE D 1 201 ? 2.181 41.988 4.932 1.00 33.33 193 PHE D O 1
ATOM 7724 N N . PHE D 1 202 ? 3.209 43.900 5.516 1.00 31.70 194 PHE D N 1
ATOM 7725 C CA . PHE D 1 202 ? 2.330 44.688 4.662 1.00 31.80 194 PHE D CA 1
ATOM 7726 C C . PHE D 1 202 ? 2.631 44.462 3.189 1.00 34.10 194 PHE D C 1
ATOM 7727 O O . PHE D 1 202 ? 1.724 44.564 2.353 1.00 38.20 194 PHE D O 1
ATOM 7735 N N . GLU D 1 203 ? 3.883 44.142 2.853 1.00 32.29 195 GLU D N 1
ATOM 7736 C CA . GLU D 1 203 ? 4.198 43.740 1.485 1.00 37.92 195 GLU D CA 1
ATOM 7737 C C . GLU D 1 203 ? 3.467 42.456 1.116 1.00 41.68 195 GLU D C 1
ATOM 7738 O O . GLU D 1 203 ? 2.846 42.363 0.050 1.00 45.07 195 GLU D O 1
ATOM 7744 N N . LEU D 1 204 ? 3.524 41.452 1.997 1.00 38.21 196 LEU D N 1
ATOM 7745 C CA . LEU D 1 204 ? 2.836 40.192 1.731 1.00 35.46 196 LEU D CA 1
ATOM 7746 C C . LEU D 1 204 ? 1.326 40.385 1.694 1.00 39.64 196 LEU D C 1
ATOM 7747 O O . LEU D 1 204 ? 0.633 39.774 0.871 1.00 40.17 196 LEU D O 1
ATOM 7752 N N . ALA D 1 205 ? 0.796 41.225 2.588 1.00 38.36 197 ALA D N 1
ATOM 7753 C CA . ALA D 1 205 ? -0.643 41.460 2.628 1.00 39.97 197 ALA D CA 1
ATOM 7754 C C . ALA D 1 205 ? -1.132 42.162 1.368 1.00 44.17 197 ALA D C 1
ATOM 7755 O O . ALA D 1 205 ? -2.268 41.934 0.936 1.00 46.78 197 ALA D O 1
ATOM 7757 N N . ALA D 1 206 ? -0.294 43.009 0.764 1.00 41.47 198 ALA D N 1
ATOM 7758 C CA . ALA D 1 206 ? -0.683 43.682 -0.471 1.00 44.67 198 ALA D CA 1
ATOM 7759 C C . ALA D 1 206 ? -0.681 42.726 -1.658 1.00 49.92 198 ALA D C 1
ATOM 7760 O O . ALA D 1 206 ? -1.505 42.868 -2.569 1.00 47.50 198 ALA D O 1
ATOM 7762 N N . LYS D 1 207 ? 0.227 41.747 -1.664 1.00 52.42 199 LYS D N 1
ATOM 7763 C CA . LYS D 1 207 ? 0.305 40.787 -2.758 1.00 53.80 199 LYS D CA 1
ATOM 7764 C C . LYS D 1 207 ? -0.703 39.650 -2.627 1.00 60.25 199 LYS D C 1
ATOM 7765 O O . LYS D 1 207 ? -1.005 38.994 -3.630 1.00 60.48 199 LYS D O 1
ATOM 7767 N N . ASN D 1 208 ? -1.230 39.401 -1.424 1.00 61.68 200 ASN D N 1
ATOM 7768 C CA . ASN D 1 208 ? -2.183 38.320 -1.189 1.00 56.81 200 ASN D CA 1
ATOM 7769 C C . ASN D 1 208 ? -3.285 38.799 -0.250 1.00 55.48 200 ASN D C 1
ATOM 7770 O O . ASN D 1 208 ? -3.017 39.087 0.924 1.00 49.75 200 ASN D O 1
ATOM 7775 N N . PRO D 1 209 ? -4.535 38.884 -0.723 1.00 55.50 201 PRO D N 1
ATOM 7776 C CA . PRO D 1 209 ? -5.604 39.450 0.121 1.00 56.36 201 PRO D CA 1
ATOM 7777 C C . PRO D 1 209 ? -6.058 38.538 1.251 1.00 51.42 201 PRO D C 1
ATOM 7778 O O . PRO D 1 209 ? -6.685 39.028 2.199 1.00 49.70 201 PRO D O 1
ATOM 7782 N N . GLU D 1 210 ? -5.779 37.240 1.187 1.00 49.65 202 GLU D N 1
ATOM 7783 C CA . GLU D 1 210 ? -6.095 36.331 2.280 1.00 48.06 202 GLU D CA 1
ATOM 7784 C C . GLU D 1 210 ? -4.903 36.078 3.194 1.00 43.67 202 GLU D C 1
ATOM 7785 O O . GLU D 1 210 ? -5.019 35.289 4.136 1.00 44.56 202 GLU D O 1
ATOM 7787 N N . PHE D 1 211 ? -3.764 36.729 2.940 1.00 41.76 203 PHE D N 1
ATOM 7788 C CA . PHE D 1 211 ? -2.558 36.455 3.718 1.00 36.94 203 PHE D CA 1
ATOM 7789 C C . PHE D 1 211 ? -2.748 36.789 5.192 1.00 33.77 203 PHE D C 1
ATOM 7790 O O . PHE D 1 211 ? -2.346 36.011 6.065 1.00 30.37 203 PHE D O 1
ATOM 7798 N N . ALA D 1 212 ? -3.341 37.946 5.490 1.00 34.98 204 ALA D N 1
ATOM 7799 C CA . ALA D 1 212 ? -3.443 38.391 6.878 1.00 36.34 204 ALA D CA 1
ATOM 7800 C C . ALA D 1 212 ? -4.286 37.430 7.708 1.00 33.98 204 ALA D C 1
ATOM 7801 O O . ALA D 1 212 ? -3.883 37.020 8.804 1.00 30.74 204 ALA D O 1
ATOM 7803 N N . GLU D 1 213 ? -5.457 37.048 7.190 1.00 36.91 205 GLU D N 1
ATOM 7804 C CA A GLU D 1 213 ? -6.344 36.147 7.921 0.49 34.22 205 GLU D CA 1
ATOM 7805 C CA B GLU D 1 213 ? -6.335 36.154 7.939 0.51 34.11 205 GLU D CA 1
ATOM 7806 C C . GLU D 1 213 ? -5.700 34.781 8.130 1.00 32.92 205 GLU D C 1
ATOM 7807 O O . GLU D 1 213 ? -5.842 34.173 9.198 1.00 32.69 205 GLU D O 1
ATOM 7818 N N . ARG D 1 214 ? -4.987 34.279 7.119 1.00 29.94 206 ARG D N 1
ATOM 7819 C CA . ARG D 1 214 ? -4.314 32.992 7.270 1.00 29.37 206 ARG D CA 1
ATOM 7820 C C . ARG D 1 214 ? -3.160 33.092 8.259 1.00 28.01 206 ARG D C 1
ATOM 7821 O O . ARG D 1 214 ? -2.916 32.163 9.039 1.00 28.13 206 ARG D O 1
ATOM 7823 N N . SER D 1 215 ? -2.441 34.215 8.247 1.00 24.56 207 SER D N 1
ATOM 7824 C CA . SER D 1 215 ? -1.322 34.381 9.168 1.00 22.33 207 SER D CA 1
ATOM 7825 C C . SER D 1 215 ? -1.802 34.447 10.613 1.00 20.53 207 SER D C 1
ATOM 7826 O O . SER D 1 215 ? -1.186 33.849 11.508 1.00 23.51 207 SER D O 1
ATOM 7829 N N . ALA D 1 216 ? -2.899 35.164 10.859 1.00 26.64 208 ALA D N 1
ATOM 7830 C CA . ALA D 1 216 ? -3.446 35.239 12.212 1.00 23.96 208 ALA D CA 1
ATOM 7831 C C . ALA D 1 216 ? -3.912 33.870 12.691 1.00 22.50 208 ALA D C 1
ATOM 7832 O O . ALA D 1 216 ? -3.619 33.463 13.822 1.00 25.18 208 ALA D O 1
ATOM 7834 N N . ALA D 1 217 ? -4.633 33.135 11.835 1.00 24.00 209 ALA D N 1
ATOM 7835 C CA . ALA D 1 217 ? -5.158 31.823 12.211 1.00 26.98 209 ALA D CA 1
ATOM 7836 C C . ALA D 1 217 ? -4.070 30.772 12.414 1.00 29.46 209 ALA D C 1
ATOM 7837 O O . ALA D 1 217 ? -4.351 29.723 13.006 1.00 25.73 209 ALA D O 1
ATOM 7839 N N . ALA D 1 218 ? -2.842 31.027 11.960 1.00 21.52 210 ALA D N 1
ATOM 7840 C CA . ALA D 1 218 ? -1.787 30.024 12.038 1.00 18.29 210 ALA D CA 1
ATOM 7841 C C . ALA D 1 218 ? -1.262 29.799 13.450 1.00 19.02 210 ALA D C 1
ATOM 7842 O O . ALA D 1 218 ? -0.483 28.861 13.654 1.00 21.22 210 ALA D O 1
ATOM 7844 N N . ARG D 1 219 ? -1.666 30.600 14.425 1.00 18.39 211 ARG D N 1
ATOM 7845 C CA . ARG D 1 219 ? -1.034 30.571 15.733 1.00 17.71 211 ARG D CA 1
ATOM 7846 C C . ARG D 1 219 ? -2.066 30.439 16.845 1.00 16.75 211 ARG D C 1
ATOM 7847 O O . ARG D 1 219 ? -3.245 30.763 16.660 1.00 16.31 211 ARG D O 1
ATOM 7855 N N . PRO D 1 220 ? -1.641 29.947 18.018 1.00 15.30 212 PRO D N 1
ATOM 7856 C CA . PRO D 1 220 ? -2.581 29.720 19.131 1.00 14.89 212 PRO D CA 1
ATOM 7857 C C . PRO D 1 220 ? -3.413 30.927 19.546 1.00 16.94 212 PRO D C 1
ATOM 7858 O O . PRO D 1 220 ? -4.583 30.755 19.903 1.00 17.58 212 PRO D O 1
ATOM 7862 N N . LEU D 1 221 ? -2.853 32.137 19.527 1.00 15.06 213 LEU D N 1
ATOM 7863 C CA . LEU D 1 221 ? -3.636 33.293 19.946 1.00 15.54 213 LEU D CA 1
ATOM 7864 C C . LEU D 1 221 ? -4.507 33.848 18.827 1.00 20.58 213 LEU D C 1
ATOM 7865 O O . LEU D 1 221 ? -5.344 34.721 19.087 1.00 20.18 213 LEU D O 1
ATOM 7870 N N . GLY D 1 222 ? -4.356 33.349 17.603 1.00 16.71 214 GLY D N 1
ATOM 7871 C CA . GLY D 1 222 ? -5.336 33.634 16.568 1.00 21.21 214 GLY D CA 1
ATOM 7872 C C . GLY D 1 222 ? -5.384 35.067 16.089 1.00 19.44 214 GLY D C 1
ATOM 7873 O O . GLY D 1 222 ? -6.407 35.492 15.546 1.00 23.73 214 GLY D O 1
ATOM 7874 N N . ARG D 1 223 ? -4.305 35.824 16.262 1.00 20.70 215 ARG D N 1
ATOM 7875 C CA . ARG D 1 223 ? -4.277 37.199 15.784 1.00 22.17 215 ARG D CA 1
ATOM 7876 C C . ARG D 1 223 ? -2.842 37.584 15.460 1.00 24.17 215 ARG D C 1
ATOM 7877 O O . ARG D 1 223 ? -1.887 36.996 15.975 1.00 21.05 215 ARG D O 1
ATOM 7885 N N . SER D 1 224 ? -2.706 38.579 14.586 1.00 21.68 216 SER D N 1
ATOM 7886 C CA . SER D 1 224 ? -1.408 39.105 14.201 1.00 21.75 216 SER D CA 1
ATOM 7887 C C . SER D 1 224 ? -0.888 40.092 15.243 1.00 22.01 216 SER D C 1
ATOM 7888 O O . SER D 1 224 ? -1.654 40.717 15.980 1.00 24.99 216 SER D O 1
ATOM 7891 N N . GLY D 1 225 ? 0.433 40.255 15.266 1.00 20.52 217 GLY D N 1
ATOM 7892 C CA . GLY D 1 225 ? 1.087 41.060 16.289 1.00 20.02 217 GLY D CA 1
ATOM 7893 C C . GLY D 1 225 ? 1.146 42.540 15.932 1.00 19.18 217 GLY D C 1
ATOM 7894 O O . GLY D 1 225 ? 1.470 42.914 14.808 1.00 20.75 217 GLY D O 1
ATOM 7895 N N . ASP D 1 226 ? 0.824 43.372 16.906 1.00 16.03 218 ASP D N 1
ATOM 7896 C CA . ASP D 1 226 ? 1.037 44.804 16.734 1.00 18.08 218 ASP D CA 1
ATOM 7897 C C . ASP D 1 226 ? 2.417 45.174 17.267 1.00 23.00 218 ASP D C 1
ATOM 7898 O O . ASP D 1 226 ? 2.749 44.810 18.400 1.00 18.59 218 ASP D O 1
ATOM 7903 N N . PRO D 1 227 ? 3.254 45.875 16.495 1.00 20.84 219 PRO D N 1
ATOM 7904 C CA . PRO D 1 227 ? 4.599 46.198 17.000 1.00 18.26 219 PRO D CA 1
ATOM 7905 C C . PRO D 1 227 ? 4.597 46.840 18.384 1.00 15.88 219 PRO D C 1
ATOM 7906 O O . PRO D 1 227 ? 5.295 46.348 19.280 1.00 18.04 219 PRO D O 1
ATOM 7910 N N . GLU D 1 228 ? 3.811 47.897 18.600 1.00 17.22 220 GLU D N 1
ATOM 7911 C CA . GLU D 1 228 ? 3.898 48.615 19.872 1.00 19.82 220 GLU D CA 1
ATOM 7912 C C . GLU D 1 228 ? 3.236 47.841 21.008 1.00 18.49 220 GLU D C 1
ATOM 7913 O O . GLU D 1 228 ? 3.796 47.741 22.106 1.00 18.28 220 GLU D O 1
ATOM 7919 N N . GLN D 1 229 ? 2.032 47.312 20.778 1.00 19.91 221 GLN D N 1
ATOM 7920 C CA . GLN D 1 229 ? 1.274 46.719 21.880 1.00 16.99 221 GLN D CA 1
ATOM 7921 C C . GLN D 1 229 ? 1.700 45.288 22.194 1.00 18.78 221 GLN D C 1
ATOM 7922 O O . GLN D 1 229 ? 1.561 44.851 23.344 1.00 19.84 221 GLN D O 1
ATOM 7928 N N . ASP D 1 230 ? 2.223 44.547 21.213 1.00 18.23 222 ASP D N 1
ATOM 7929 C CA . ASP D 1 230 ? 2.568 43.140 21.429 1.00 16.37 222 ASP D CA 1
ATOM 7930 C C . ASP D 1 230 ? 4.062 42.891 21.581 1.00 14.39 222 ASP D C 1
ATOM 7931 O O . ASP D 1 230 ? 4.455 42.062 22.402 1.00 15.76 222 ASP D O 1
ATOM 7936 N N . ILE D 1 231 ? 4.916 43.553 20.795 1.00 16.15 223 ILE D N 1
ATOM 7937 C CA . ILE D 1 231 ? 6.358 43.330 20.926 1.00 12.82 223 ILE D CA 1
ATOM 7938 C C . ILE D 1 231 ? 6.980 44.302 21.919 1.00 16.89 223 ILE D C 1
ATOM 7939 O O . ILE D 1 231 ? 7.865 43.918 22.689 1.00 17.37 223 ILE D O 1
ATOM 7944 N N . GLY D 1 232 ? 6.522 45.554 21.897 1.00 14.18 224 GLY D N 1
ATOM 7945 C CA . GLY D 1 232 ? 6.988 46.598 22.787 1.00 14.76 224 GLY D CA 1
ATOM 7946 C C . GLY D 1 232 ? 7.167 46.162 24.232 1.00 15.84 224 GLY D C 1
ATOM 7947 O O . GLY D 1 232 ? 8.252 46.310 24.809 1.00 16.05 224 GLY D O 1
ATOM 7948 N N . PRO D 1 233 ? 6.117 45.608 24.846 1.00 16.35 225 PRO D N 1
ATOM 7949 C CA . PRO D 1 233 ? 6.228 45.247 26.269 1.00 13.43 225 PRO D CA 1
ATOM 7950 C C . PRO D 1 233 ? 7.217 44.134 26.545 1.00 17.69 225 PRO D C 1
ATOM 7951 O O . PRO D 1 233 ? 7.803 44.102 27.634 1.00 14.71 225 PRO D O 1
ATOM 7955 N N . ALA D 1 234 ? 7.425 43.213 25.603 1.00 13.47 226 ALA D N 1
ATOM 7956 C CA . ALA D 1 234 ? 8.451 42.196 25.802 1.00 14.94 226 ALA D CA 1
ATOM 7957 C C . ALA D 1 234 ? 9.840 42.824 25.781 1.00 15.97 226 ALA D C 1
ATOM 7958 O O . ALA D 1 234 ? 10.711 42.449 26.570 1.00 15.06 226 ALA D O 1
ATOM 7960 N N . ALA D 1 235 ? 10.064 43.793 24.888 1.00 15.77 227 ALA D N 1
ATOM 7961 C CA . ALA D 1 235 ? 11.327 44.521 24.914 1.00 14.03 227 ALA D CA 1
ATOM 7962 C C . ALA D 1 235 ? 11.483 45.321 26.207 1.00 13.79 227 ALA D C 1
ATOM 7963 O O . ALA D 1 235 ? 12.578 45.372 26.779 1.00 15.65 227 ALA D O 1
ATOM 7965 N N . VAL D 1 236 ? 10.400 45.939 26.688 1.00 15.16 228 VAL D N 1
ATOM 7966 C CA . VAL D 1 236 ? 10.458 46.669 27.958 1.00 13.15 228 VAL D CA 1
ATOM 7967 C C . VAL D 1 236 ? 10.875 45.734 29.089 1.00 15.56 228 VAL D C 1
ATOM 7968 O O . VAL D 1 236 ? 11.731 46.077 29.915 1.00 15.61 228 VAL D O 1
ATOM 7972 N N . PHE D 1 237 ? 10.276 44.540 29.142 1.00 14.13 229 PHE D N 1
ATOM 7973 C CA . PHE D 1 237 ? 10.676 43.555 30.146 1.00 13.87 229 PHE D CA 1
ATOM 7974 C C . PHE D 1 237 ? 12.183 43.304 30.100 1.00 14.76 229 PHE D C 1
ATOM 7975 O O . PHE D 1 237 ? 12.870 43.394 31.122 1.00 14.89 229 PHE D O 1
ATOM 7983 N N . PHE D 1 238 ? 12.723 43.003 28.911 1.00 11.66 230 PHE D N 1
ATOM 7984 C CA . PHE D 1 238 ? 14.146 42.711 28.765 1.00 12.63 230 PHE D CA 1
ATOM 7985 C C . PHE D 1 238 ? 15.032 43.949 28.833 1.00 16.45 230 PHE D C 1
ATOM 7986 O O . PHE D 1 238 ? 16.261 43.807 28.785 1.00 15.90 230 PHE D O 1
ATOM 7994 N N . ALA D 1 239 ? 14.450 45.146 28.962 1.00 13.41 231 ALA D N 1
ATOM 7995 C CA . ALA D 1 239 ? 15.215 46.378 29.093 1.00 13.74 231 ALA D CA 1
ATOM 7996 C C . ALA D 1 239 ? 15.138 46.956 30.495 1.00 14.54 231 ALA D C 1
ATOM 7997 O O . ALA D 1 239 ? 15.644 48.058 30.728 1.00 16.50 231 ALA D O 1
ATOM 7999 N N . SER D 1 240 ? 14.525 46.240 31.439 1.00 14.49 232 SER D N 1
ATOM 8000 C CA . SER D 1 240 ? 14.148 46.836 32.715 1.00 14.25 232 SER D CA 1
ATOM 8001 C C . SER D 1 240 ? 14.704 46.010 33.871 1.00 15.36 232 SER D C 1
ATOM 8002 O O . SER D 1 240 ? 15.323 44.961 33.681 1.00 15.53 232 SER D O 1
ATOM 8005 N N . GLU D 1 241 ? 14.458 46.484 35.096 1.00 16.06 233 GLU D N 1
ATOM 8006 C CA . GLU D 1 241 ? 14.805 45.682 36.266 1.00 15.72 233 GLU D CA 1
ATOM 8007 C C . GLU D 1 241 ? 13.998 44.395 36.372 1.00 18.52 233 GLU D C 1
ATOM 8008 O O . GLU D 1 241 ? 14.415 43.490 37.103 1.00 18.61 233 GLU D O 1
ATOM 8014 N N . MET D 1 242 ? 12.852 44.290 35.685 1.00 15.17 234 MET D N 1
ATOM 8015 C CA . MET D 1 242 ? 12.025 43.093 35.814 1.00 15.11 234 MET D CA 1
ATOM 8016 C C . MET D 1 242 ? 12.787 41.847 35.393 1.00 14.73 234 MET D C 1
ATOM 8017 O O . MET D 1 242 ? 12.533 40.754 35.918 1.00 15.21 234 MET D O 1
ATOM 8022 N N . SER D 1 243 ? 13.722 41.995 34.455 1.00 16.76 235 SER D N 1
ATOM 8023 C CA . SER D 1 243 ? 14.486 40.880 33.920 1.00 14.55 235 SER D CA 1
ATOM 8024 C C . SER D 1 243 ? 15.898 40.822 34.487 1.00 16.75 235 SER D C 1
ATOM 8025 O O . SER D 1 243 ? 16.790 40.234 33.862 1.00 14.21 235 SER D O 1
ATOM 8028 N N . ARG D 1 244 ? 16.113 41.414 35.664 1.00 14.11 236 ARG D N 1
ATOM 8029 C CA . ARG D 1 244 ? 17.448 41.532 36.243 1.00 13.44 236 ARG D CA 1
ATOM 8030 C C . ARG D 1 244 ? 18.109 40.187 36.528 1.00 16.17 236 ARG D C 1
ATOM 8031 O O . ARG D 1 244 ? 19.332 40.144 36.688 1.00 16.46 236 ARG D O 1
ATOM 8039 N N . PHE D 1 245 ? 17.343 39.098 36.619 1.00 13.00 237 PHE D N 1
ATOM 8040 C CA . PHE D 1 245 ? 17.904 37.771 36.867 1.00 12.28 237 PHE D CA 1
ATOM 8041 C C . PHE D 1 245 ? 17.753 36.862 35.649 1.00 14.23 237 PHE D C 1
ATOM 8042 O O . PHE D 1 245 ? 17.858 35.638 35.771 1.00 14.49 237 PHE D O 1
ATOM 8050 N N . VAL D 1 246 ? 17.536 37.442 34.466 1.00 13.52 238 VAL D N 1
ATOM 8051 C CA . VAL D 1 246 ? 17.326 36.686 33.232 1.00 11.03 238 VAL D CA 1
ATOM 8052 C C . VAL D 1 246 ? 18.405 37.092 32.239 1.00 14.13 238 VAL D C 1
ATOM 8053 O O . VAL D 1 246 ? 18.483 38.263 31.855 1.00 13.52 238 VAL D O 1
ATOM 8057 N N . THR D 1 247 ? 19.211 36.131 31.791 1.00 11.08 239 THR D N 1
ATOM 8058 C CA . THR D 1 247 ? 20.197 36.478 30.773 1.00 11.11 239 THR D CA 1
ATOM 8059 C C . THR D 1 247 ? 20.502 35.253 29.923 1.00 10.74 239 THR D C 1
ATOM 8060 O O . THR D 1 247 ? 20.426 34.114 30.393 1.00 12.23 239 THR D O 1
ATOM 8064 N N . GLY D 1 248 ? 20.832 35.502 28.657 1.00 10.85 240 GLY D N 1
ATOM 8065 C CA . GLY D 1 248 ? 21.165 34.429 27.733 1.00 12.60 240 GLY D CA 1
ATOM 8066 C C . GLY D 1 248 ? 19.981 33.677 27.175 1.00 13.19 240 GLY D C 1
ATOM 8067 O O . GLY D 1 248 ? 20.170 32.597 26.580 1.00 12.21 240 GLY D O 1
ATOM 8068 N N . GLU D 1 249 ? 18.777 34.221 27.322 1.00 12.43 241 GLU D N 1
ATOM 8069 C CA . GLU D 1 249 ? 17.547 33.535 26.948 1.00 11.32 241 GLU D CA 1
ATOM 8070 C C . GLU D 1 249 ? 17.076 33.946 25.560 1.00 12.64 241 GLU D C 1
ATOM 8071 O O . GLU D 1 249 ? 17.416 35.012 25.038 1.00 14.32 241 GLU D O 1
ATOM 8077 N N . THR D 1 250 ? 16.305 33.051 24.952 1.00 13.77 242 THR D N 1
ATOM 8078 C CA . THR D 1 250 ? 15.560 33.343 23.741 1.00 14.00 242 THR D CA 1
ATOM 8079 C C . THR D 1 250 ? 14.083 33.296 24.102 1.00 19.32 242 THR D C 1
ATOM 8080 O O . THR D 1 250 ? 13.652 32.412 24.851 1.00 24.86 242 THR D O 1
ATOM 8084 N N . LEU D 1 251 ? 13.311 34.273 23.635 1.00 12.42 243 LEU D N 1
ATOM 8085 C CA . LEU D 1 251 ? 11.879 34.285 23.910 1.00 11.25 243 LEU D CA 1
ATOM 8086 C C . LEU D 1 251 ? 11.118 34.544 22.620 1.00 13.71 243 LEU D C 1
ATOM 8087 O O . LEU D 1 251 ? 11.420 35.495 21.892 1.00 14.73 243 LEU D O 1
ATOM 8092 N N . HIS D 1 252 ? 10.125 33.698 22.344 1.00 11.84 244 HIS D N 1
ATOM 8093 C CA . HIS D 1 252 ? 9.253 33.886 21.194 1.00 12.85 244 HIS D CA 1
ATOM 8094 C C . HIS D 1 252 ? 8.115 34.821 21.567 1.00 14.21 244 HIS D C 1
ATOM 8095 O O . HIS D 1 252 ? 7.385 34.568 22.532 1.00 13.73 244 HIS D O 1
ATOM 8102 N N . VAL D 1 253 ? 7.959 35.894 20.794 1.00 14.99 245 VAL D N 1
ATOM 8103 C CA . VAL D 1 253 ? 6.879 36.855 21.020 1.00 16.98 245 VAL D CA 1
ATOM 8104 C C . VAL D 1 253 ? 6.075 36.910 19.729 1.00 15.05 245 VAL D C 1
ATOM 8105 O O . VAL D 1 253 ? 6.259 37.802 18.889 1.00 15.25 245 VAL D O 1
ATOM 8109 N N . ASP D 1 254 ? 5.168 35.932 19.575 1.00 13.75 246 ASP D N 1
ATOM 8110 C CA . ASP D 1 254 ? 4.664 35.570 18.257 1.00 15.06 246 ASP D CA 1
ATOM 8111 C C . ASP D 1 254 ? 3.260 34.979 18.317 1.00 14.59 246 ASP D C 1
ATOM 8112 O O . ASP D 1 254 ? 2.862 34.280 17.380 1.00 14.53 246 ASP D O 1
ATOM 8117 N N . GLY D 1 255 ? 2.504 35.212 19.392 1.00 12.46 247 GLY D N 1
ATOM 8118 C CA . GLY D 1 255 ? 1.179 34.629 19.451 1.00 13.27 247 GLY D CA 1
ATOM 8119 C C . GLY D 1 255 ? 1.178 33.131 19.621 1.00 14.69 247 GLY D C 1
ATOM 8120 O O . GLY D 1 255 ? 0.127 32.505 19.459 1.00 15.44 247 GLY D O 1
ATOM 8121 N N . GLY D 1 256 ? 2.326 32.550 19.942 1.00 12.62 248 GLY D N 1
ATOM 8122 C CA . GLY D 1 256 ? 2.466 31.117 20.070 1.00 11.97 248 GLY D CA 1
ATOM 8123 C C . GLY D 1 256 ? 2.861 30.396 18.805 1.00 12.01 248 GLY D C 1
ATOM 8124 O O . GLY D 1 256 ? 2.865 29.158 18.798 1.00 13.44 248 GLY D O 1
ATOM 8125 N N . LEU D 1 257 ? 3.204 31.125 17.739 1.00 12.86 249 LEU D N 1
ATOM 8126 C CA . LEU D 1 257 ? 3.480 30.476 16.457 1.00 12.35 249 LEU D CA 1
ATOM 8127 C C . LEU D 1 257 ? 4.540 29.383 16.564 1.00 15.87 249 LEU D C 1
ATOM 8128 O O . LEU D 1 257 ? 4.456 28.369 15.857 1.00 14.34 249 LEU D O 1
ATOM 8133 N N . HIS D 1 258 ? 5.531 29.560 17.443 1.00 13.89 250 HIS D N 1
ATOM 8134 C CA . HIS D 1 258 ? 6.601 28.578 17.591 1.00 12.27 250 HIS D CA 1
ATOM 8135 C C . HIS D 1 258 ? 6.083 27.179 17.921 1.00 16.43 250 HIS D C 1
ATOM 8136 O O . HIS D 1 258 ? 6.794 26.198 17.661 1.00 16.04 250 HIS D O 1
ATOM 8143 N N . LEU D 1 259 ? 4.862 27.051 18.491 1.00 14.20 251 LEU D N 1
ATOM 8144 C CA . LEU D 1 259 ? 4.349 25.710 18.785 1.00 12.86 251 LEU D CA 1
ATOM 8145 C C . LEU D 1 259 ? 3.974 24.951 17.512 1.00 12.79 251 LEU D C 1
ATOM 8146 O O . LEU D 1 259 ? 4.592 23.907 17.235 1.00 15.85 251 LEU D O 1
ATOM 8151 N N . PRO D 1 260 ? 3.005 25.398 16.692 1.00 14.31 252 PRO D N 1
ATOM 8152 C CA . PRO D 1 260 ? 2.712 24.648 15.452 1.00 13.09 252 PRO D CA 1
ATOM 8153 C C . PRO D 1 260 ? 3.762 24.811 14.361 1.00 15.15 252 PRO D C 1
ATOM 8154 O O . PRO D 1 260 ? 3.769 24.005 13.418 1.00 18.48 252 PRO D O 1
ATOM 8158 N N . GLY D 1 261 ? 4.631 25.827 14.445 1.00 15.56 253 GLY D N 1
ATOM 8159 C CA . GLY D 1 261 ? 5.486 26.118 13.306 1.00 14.33 253 GLY D CA 1
ATOM 8160 C C . GLY D 1 261 ? 4.652 26.625 12.140 1.00 17.12 253 GLY D C 1
ATOM 8161 O O . GLY D 1 261 ? 3.536 27.128 12.297 1.00 18.03 253 GLY D O 1
ATOM 8162 N N . TYR D 1 262 ? 5.213 26.467 10.939 1.00 15.97 254 TYR D N 1
ATOM 8163 C CA A TYR D 1 262 ? 4.536 26.844 9.705 0.67 16.92 254 TYR D CA 1
ATOM 8164 C CA B TYR D 1 262 ? 4.515 26.807 9.709 0.33 16.79 254 TYR D CA 1
ATOM 8165 C C . TYR D 1 262 ? 5.287 26.202 8.547 1.00 15.86 254 TYR D C 1
ATOM 8166 O O . TYR D 1 262 ? 6.516 26.130 8.578 1.00 18.20 254 TYR D O 1
ATOM 8183 N N . ASN D 1 263 ? 4.553 25.728 7.547 1.00 20.42 255 ASN D N 1
ATOM 8184 C CA . ASN D 1 263 ? 5.159 25.108 6.371 1.00 21.15 255 ASN D CA 1
ATOM 8185 C C . ASN D 1 263 ? 5.403 26.203 5.340 1.00 21.83 255 ASN D C 1
ATOM 8186 O O . ASN D 1 263 ? 4.454 26.782 4.811 1.00 30.55 255 ASN D O 1
ATOM 8191 N N . SER D 1 264 ? 6.673 26.492 5.057 1.00 19.53 256 SER D N 1
ATOM 8192 C CA . SER D 1 264 ? 7.037 27.571 4.141 1.00 17.94 256 SER D CA 1
ATOM 8193 C C . SER D 1 264 ? 7.440 27.091 2.750 1.00 19.00 256 SER D C 1
ATOM 8194 O O . SER D 1 264 ? 7.995 27.881 1.980 1.00 21.73 256 SER D O 1
ATOM 8197 N N . ARG D 1 265 ? 7.159 25.845 2.385 1.00 17.51 257 ARG D N 1
ATOM 8198 C CA A ARG D 1 265 ? 7.507 25.388 1.044 0.56 19.70 257 ARG D CA 1
ATOM 8199 C CA B ARG D 1 265 ? 7.514 25.396 1.045 0.44 19.79 257 ARG D CA 1
ATOM 8200 C C . ARG D 1 265 ? 6.717 26.180 0.007 1.00 20.44 257 ARG D C 1
ATOM 8201 O O . ARG D 1 265 ? 5.488 26.282 0.119 1.00 23.08 257 ARG D O 1
ATOM 8216 N N . PRO D 1 266 ? 7.370 26.741 -1.012 1.00 20.24 258 PRO D N 1
ATOM 8217 C CA . PRO D 1 266 ? 6.641 27.509 -2.025 1.00 25.43 258 PRO D CA 1
ATOM 8218 C C . PRO D 1 266 ? 5.660 26.639 -2.796 1.00 28.42 258 PRO D C 1
ATOM 8219 O O . PRO D 1 266 ? 5.889 25.447 -3.019 1.00 28.49 258 PRO D O 1
ATOM 8223 N N . ALA D 1 267 ? 4.561 27.265 -3.219 1.00 28.53 259 ALA D N 1
ATOM 8224 C CA . ALA D 1 267 ? 3.487 26.535 -3.888 1.00 35.25 259 ALA D CA 1
ATOM 8225 C C . ALA D 1 267 ? 3.981 25.782 -5.122 1.00 37.52 259 ALA D C 1
ATOM 8226 O O . ALA D 1 267 ? 3.495 24.684 -5.422 1.00 43.41 259 ALA D O 1
ATOM 8228 N N . GLY D 1 268 ? 4.940 26.346 -5.853 1.00 30.06 260 GLY D N 1
ATOM 8229 C CA . GLY D 1 268 ? 5.356 25.721 -7.094 1.00 30.87 260 GLY D CA 1
ATOM 8230 C C . GLY D 1 268 ? 6.406 24.634 -6.996 1.00 29.42 260 GLY D C 1
ATOM 8231 O O . GLY D 1 268 ? 6.860 24.139 -8.030 1.00 32.70 260 GLY D O 1
ATOM 8232 N N . ILE D 1 269 ? 6.799 24.234 -5.791 1.00 26.04 261 ILE D N 1
ATOM 8233 C CA . ILE D 1 269 ? 7.874 23.269 -5.579 1.00 28.80 261 ILE D CA 1
ATOM 8234 C C . ILE D 1 269 ? 7.263 21.923 -5.208 1.00 27.34 261 ILE D C 1
ATOM 8235 O O . ILE D 1 269 ? 6.487 21.832 -4.248 1.00 29.07 261 ILE D O 1
ATOM 8240 N N . LYS D 1 270 ? 7.632 20.876 -5.943 1.00 27.18 262 LYS D N 1
ATOM 8241 C CA . LYS D 1 270 ? 7.142 19.538 -5.625 1.00 29.24 262 LYS D CA 1
ATOM 8242 C C . LYS D 1 270 ? 7.837 19.020 -4.367 1.00 31.17 262 LYS D C 1
ATOM 8243 O O . LYS D 1 270 ? 9.063 19.126 -4.257 1.00 29.64 262 LYS D O 1
ATOM 8249 N N . PRO D 1 271 ? 7.095 18.470 -3.398 1.00 27.95 263 PRO D N 1
ATOM 8250 C CA . PRO D 1 271 ? 7.729 18.053 -2.132 1.00 28.07 263 PRO D CA 1
ATOM 8251 C C . PRO D 1 271 ? 8.752 16.939 -2.285 1.00 25.19 263 PRO D C 1
ATOM 8252 O O . PRO D 1 271 ? 9.695 16.863 -1.485 1.00 22.25 263 PRO D O 1
ATOM 8256 N N . ARG D 1 272 ? 8.584 16.063 -3.272 1.00 25.15 264 ARG D N 1
ATOM 8257 C CA . ARG D 1 272 ? 9.458 14.911 -3.465 1.00 22.74 264 ARG D CA 1
ATOM 8258 C C . ARG D 1 272 ? 9.872 14.835 -4.927 1.00 25.47 264 ARG D C 1
ATOM 8259 O O . ARG D 1 272 ? 9.016 14.713 -5.810 1.00 26.94 264 ARG D O 1
ATOM 8267 N N . GLU D 1 273 ? 11.181 14.892 -5.180 1.00 24.67 265 GLU D N 1
ATOM 8268 C CA . GLU D 1 273 ? 11.723 14.816 -6.534 1.00 25.17 265 GLU D CA 1
ATOM 8269 C C . GLU D 1 273 ? 12.686 13.642 -6.695 1.00 27.31 265 GLU D C 1
ATOM 8270 O O . GLU D 1 273 ? 13.566 13.667 -7.560 1.00 34.61 265 GLU D O 1
ATOM 8276 N N . TYR D 1 274 ? 12.520 12.603 -5.883 1.00 27.99 266 TYR D N 1
ATOM 8277 C CA . TYR D 1 274 ? 13.339 11.393 -5.986 1.00 27.16 266 TYR D CA 1
ATOM 8278 C C . TYR D 1 274 ? 12.463 10.152 -5.929 1.00 31.96 266 TYR D C 1
ATOM 8279 O O . TYR D 1 274 ? 11.304 10.221 -5.515 1.00 27.74 266 TYR D O 1
#

B-factor: mean 23.26, std 10.39, range [9.39, 93.49]

Sequence (1064 aa):
MGLLEEQRVALVTGAGGGIGRGVARSSFGNEGAAVIIAEINESTGRQVEQEIREMGGRRSLFVKTDVTSKASIEAAVRSAVEQFGSLDILVNNAFVPTPNVLLEEKTDEMLEQTLTTSLWATWWAMRAAFVPMRERRWGRIVNFFYSIDTETGAWLHGDYNTAKAGIIVGLTRSAASSEWGRFNITVNAIAPTAMGATFFELAAKNPEFAERSAAARPLGRSGDPEQQDIGPAAVFFASEMSRFVTGETLHVDGGLHLPGYYNSRPAGIKKPREEYMGLLEEQRVALVTGAGGGIGRGVARSSFGNEGAAVIIIAEINESTGRQVEQEIREMGGRRSSLFVKTDVTSKASIEAAVRSAVEQFGSLDILVNNAFVPTPNVLLEEKTDEMLEQTTLTTSLWATWWAMRAAFVPMRRERRWGRIVNFFYSIDTETGAWLHGDYNTAKAGIIVGLTRSAASSEWGRFNITVNAIAPTAMGATFFELAAKNPEFAERSAAARPLGRRSGDPEQDIGPAAVFFASEMSRFVTGETLHVDGGLHLPGYYNSRRPAGIKPREYMGLLEEQRVALVTGAGGGIGRGVARSSFGNEGAAVIIIAEINESTGRQQVEQEIREMGGRRSSLFVKTDVTSKASIEAAVRSAVEEQFGSLDILVNNAFVPTPNVLLEEKTDEMLEQTLTTSLWATWWAMRAAFVPMRRERRWGRIVNFYSIDTETGAWLHGDYNTAKAGIIVGLTRSAASSEWGRFNITVNAIAPTAMGATFFELAAKNPEFAERSAAARPLGRSGDPEQDIGPAAVFFASEMSRFVTGETLHVDGGLHLPGYYNSRRPAGIKPREYMGLLEEQRVALVTGAGGGIGRGVARSSFGNEGAAVIIAEINESTGRQVEQEIREMGGRRSLFVKTDVTSKASIEAAVRSAVEQFGSLDILVNNAFVPTPNVLLEEKTDEMLEQTTLTTSLWATWWAMRAAFVPMRRERRWGRIVNFFYSIDTETGAWLHGDYNTAKAGIIVGLTRSAASSEWGRFNITVNAIAPTAMGATFFELAAKNPEFAEERSAAARPLGRSGDPEQDIGPAAVFFASEMSRFVTGETLHVDGGLHLPGYYNSRRPAGIKPREY

Radius of gyration: 27.89 Å; Cα contacts (8 Å, |Δi|>4): 2977; chains: 4; bounding box: 69×82×72 Å

Foldseek 3Di:
DAQQALAEEEFEQCLWDLNVLQQLLCQVSHYAYEQAYQPPVSQVVSQVVSVVVPGHYDYQHADLLDLVRLLVSLVVRCVVRNAHAEYELDDDDDDWQDAPVPDDPVRLVVLLRNAVVSLVSNCVSNLVRLLVVLHHFYEYEAALCLVVVAHSCVSSSVNSVVVLVVQLVCQVPVVVSLHAGEYEHEFACTPVNVVVCVVPVCVQQVLQCLAQQSHGHHSNPQVNVVSSCRSGCVCSVPHSYYYYRYNHNSPVPDHRDDPPDDPDDD/DAQQALAEEEFEQCLWDLNVLQQLLNFVSHYAYEYAYQDPVSLVVSQVVSVVVPGHYHYQNADLLDLVRLLVSLVCRCVVRNAHAEYELDDDDDDWQDAPVPDDPVRLVVLLRNAVVSLVSNCVSNLVRCLVVLHHFYEHEAALCLVVVAHSCVSSSVNRVVVLVVQLVCQVPVVVSLHAGEYEHEFACIPVNVVVCVVDVCVQQVLQCLAQQSHGHHSNPQVNVVSSCRSGCVCSPPHSYYYYRYRHNSPNPDHNDDPPDDPDDD/DQQQALAEEEFEQCLWDLNVLQQLLNQVSHYAYEYAYQDPVSQVVSQVVSVVVPGHYHYQNADLLDLVRLLVSLVCRCVVRNAHAEYELDDDDDDWQDFPVPDDPVRLVVLLSNAPVSLVSNCVSNLVRLLVVLHHFYEHEAALCLVVVAHSCVSNSVNRVVVLVVQLVCQVPVVVSLHAGEYEHEFACIPVNVVVCVVDVCSQQCQQCLAQQSHGHHSNPQVNVVSSCRSGCVCSVPHSYYYYRYNHNSPNPDHRPDPPDDPDDD/DQQQALAEEEFEQCLWDLNVLQQLLNQVSHYAYEQAYQDPVSQVVSQVVSVVVPGHYDYQHADLLDLVRLLVSLVCRCVVRNAHAEYELDDDDDDWQDAPVPDDPVRLVVLLRNAVVSLVSNCVSNLVRCLVVLHHFYEHEAALCLVVVAHSCVSSSVNRVVVLVVQLVCQVPVVVSLHAGEYEHEFACIPVNVVVCVVPVCSQQVQQCLAQQSHHHHSNPQVNVVSSCRSGCVCSVPHSYYYYRYRHNSPNPDHRDDPPDDPDDD

CATH classification: 3.40.50.720